Protein 3I5T (pdb70)

Radius of gyration: 26.76 Å; Cα contacts (8 Å, |Δi|>4): 2160; chains: 2; bounding box: 60×54×88 Å

Nearest PDB structures (foldseek):
  3i5t-assembly1_B  TM=1.002E+00  e=2.760E-87  Cereibacter sphaeroides 2.4.1
  4e3q-assembly1_A  TM=9.462E-01  e=3.404E-41  Vibrio fluvialis
  4e3r-assembly1_A  TM=9.444E-01  e=2.690E-40  Vibrio fluvialis
  4grx-assembly2_D  TM=9.407E-01  e=9.923E-40  Paracoccus denitrificans PD1222
  7qyf-assembly1_D  TM=9.312E-01  e=1.773E-38  Acidihalobacter

InterPro domains:
  IPR005814 Aminotransferase class-III [PF00202] (38-450)
  IPR005814 Aminotransferase class-III [PIRSF000521] (40-452)
  IPR005814 Aminotransferase class-III [cd00610] (37-450)
  IPR015421 Pyridoxal phosphate-dependent transferase, major domain [G3DSA:3.40.640.10] (71-348)
  IPR015422 Pyridoxal phosphate-dependent transferase, small domain [G3DSA:3.90.1150.10] (22-450)
  IPR015424 Pyridoxal phosphate-dependent transferase [SSF53383] (18-452)
  IPR049704 Aminotransferases class-III pyridoxal-phosphate attachment site [PS00600] (257-295)

Secondary structure (DSSP, 8-state):
-HHHHHHHHBPPTTEEGGGTTT----BEEEEEBTEEEETT--EEEETTHHHHT-TT-B--HHHHHHHHHHHHH-----TTT-B-HHHHHHHHHHHTTSSTT--EEEEESSHHHHHHHHHHHHHHHHHHTT-TT--EEEEETT----SSHHHHHT---GGG-TTS----TTEEEEPP--GGG-TTS-HHHHHHHHHHHHHHHHHHH-GGGEEEEEE-SSBTTTTSB-PPTTHHHHHHHHHHHTT-EEEEE-TTTTTTTTSSS-HHHHTT----SEEEE-GGGGTTSS--EEEEE-HHHHHTTSGGG-TT-EE----TTTT-HHHHHHHHHHHHHHHHTTHHHHHHHHHHHHHHHHHTTTTSTTEEEEEEETTEEEEEE-----HHHHHHHHHHHHHHHHTTEE-EEETTEEEE---TT--HHHHHHHHHHHHHHHHHHHHHTT--/-HHHHHHHHBPPTTEEGGGTTT---PBEEEEEBTEEEETT--EEEETTHHHHT-TT-B--HHHHHHHHHHHHH-----TTT-B-HHHHHHHHHHHTTSSTT--EEEEESSHHHHHHHHHHHHHHHHHHTT-TT--EEEEETT----SSHHHHHT---GGG-TTS----TTEEEEPP--GGG-TTS-HHHHHHHHHHHHHHHHHHH-GGGEEEEEE-SSBTTTTSB-PPTTHHHHHHHHHHHTT-EEEEE-TTTTTTTTSSS-HHHHTT----SEEEE-GGGGTTSS--EEEEE-HHHHHTTSGGG-TT-EE----TTTT-HHHHHHHHHHHHHHHHTTHHHHHHHHHHHHHHHHHTTTTSTTEEEEEEETTEEEEEE----HHHHHHHHHHHHHHHHTTEE-EEETTEEEE---TT--HHHHHHHHHHHHHHHHHHHHHS--

Structure (mmCIF, N/CA/C/O backbone):
data_3I5T
#
_entry.id   3I5T
#
_cell.length_a   55.129
_cell.length_b   63.280
_cell.length_c   69.752
_cell.angle_alpha   103.79
_cell.angle_beta   100.76
_cell.angle_gamma   107.08
#
_symmetry.space_group_name_H-M   'P 1'
#
loop_
_entity.id
_entity.type
_entity.pdbx_description
1 polymer Aminotransferase
2 non-polymer "PYRIDOXAL-5'-PHOSPHATE"
3 water water
#
loop_
_atom_site.group_PDB
_atom_site.id
_atom_site.type_symbol
_atom_site.label_atom_id
_atom_site.label_alt_id
_atom_site.label_comp_id
_atom_site.label_asym_id
_atom_site.label_entity_id
_atom_site.label_seq_id
_atom_site.pdbx_PDB_ins_code
_atom_site.Cartn_x
_atom_site.Cartn_y
_atom_site.Cartn_z
_atom_site.occupancy
_atom_site.B_iso_or_equiv
_atom_site.auth_seq_id
_atom_site.auth_comp_id
_atom_site.auth_asym_id
_atom_site.auth_atom_id
_atom_site.pdbx_PDB_model_num
ATOM 1 N N . ALA A 1 13 ? -7.996 -22.603 18.171 1.00 57.68 10 ALA A N 1
ATOM 2 C CA . ALA A 1 13 ? -8.393 -22.786 16.739 1.00 58.96 10 ALA A CA 1
ATOM 3 C C . ALA A 1 13 ? -8.023 -21.585 15.855 1.00 57.70 10 ALA A C 1
ATOM 4 O O . ALA A 1 13 ? -7.547 -21.770 14.732 1.00 58.74 10 ALA A O 1
ATOM 6 N N . VAL A 1 14 ? -8.252 -20.369 16.360 1.00 54.72 11 VAL A N 1
ATOM 7 C CA . VAL A 1 14 ? -7.799 -19.133 15.697 1.00 53.02 11 VAL A CA 1
ATOM 8 C C . VAL A 1 14 ? -6.269 -19.062 15.742 1.00 50.92 11 VAL A C 1
ATOM 9 O O . VAL A 1 14 ? -5.620 -18.707 14.753 1.00 50.83 11 VAL A O 1
ATOM 13 N N . GLY A 1 15 ? -5.712 -19.433 16.894 1.00 48.63 12 GLY A N 1
ATOM 14 C CA . GLY A 1 15 ? -4.269 -19.522 17.093 1.00 46.54 12 GLY A CA 1
ATOM 15 C C . GLY A 1 15 ? -3.610 -20.544 16.184 1.00 43.41 12 GLY A C 1
ATOM 16 O O . GLY A 1 15 ? -2.513 -20.306 15.679 1.00 42.60 12 GLY A O 1
ATOM 17 N N . ALA A 1 16 ? -4.292 -21.667 15.965 1.00 38.54 13 ALA A N 1
ATOM 18 C CA . ALA A 1 16 ? -3.803 -22.722 15.078 1.00 40.49 13 ALA A CA 1
ATOM 19 C C . ALA A 1 16 ? -3.823 -22.301 13.603 1.00 39.58 13 ALA A C 1
ATOM 20 O O . ALA A 1 16 ? -2.967 -22.724 12.819 1.00 40.21 13 ALA A O 1
ATOM 22 N N . ALA A 1 17 ? -4.798 -21.470 13.241 1.00 36.08 14 ALA A N 1
ATOM 23 C CA . ALA A 1 17 ? -4.903 -20.912 11.895 1.00 33.66 14 ALA A CA 1
ATOM 24 C C . ALA A 1 17 ? -3.825 -19.861 11.611 1.00 34.02 14 ALA A C 1
ATOM 25 O O . ALA A 1 17 ? -3.261 -19.836 10.514 1.00 33.01 14 ALA A O 1
ATOM 27 N N . MET A 1 18 ? -3.551 -18.998 12.593 1.00 32.11 15 MET A N 1
ATOM 28 C CA . MET A 1 18 ? -2.492 -17.986 12.489 1.00 33.65 15 MET A CA 1
ATOM 29 C C . MET A 1 18 ? -1.148 -18.662 12.294 1.00 35.74 15 MET A C 1
ATOM 30 O O . MET A 1 18 ? -0.361 -18.271 11.424 1.00 33.75 15 MET A O 1
ATOM 35 N N . ARG A 1 19 ? -0.924 -19.684 13.123 1.00 35.82 16 ARG A N 1
ATOM 36 C CA . ARG A 1 19 ? 0.300 -20.475 13.203 1.00 40.61 16 ARG A CA 1
ATOM 37 C C . ARG A 1 19 ? 0.648 -21.151 11.877 1.00 40.70 16 ARG A C 1
ATOM 38 O O . ARG A 1 19 ? 1.801 -21.113 11.431 1.00 39.10 16 ARG A O 1
ATOM 46 N N . ASP A 1 20 ? -0.360 -21.757 11.251 1.00 36.29 17 ASP A N 1
ATOM 47 C CA . ASP A 1 20 ? -0.155 -22.583 10.071 1.00 34.37 17 ASP A CA 1
ATOM 48 C C . ASP A 1 20 ? -0.297 -21.830 8.749 1.00 29.83 17 ASP A C 1
ATOM 49 O O . ASP A 1 20 ? 0.202 -22.293 7.724 1.00 31.29 17 ASP A O 1
ATOM 54 N N . HIS A 1 21 ? -0.987 -20.689 8.759 1.00 30.98 18 HIS A N 1
ATOM 55 C CA . HIS A 1 21 ? -1.361 -20.028 7.499 1.00 29.27 18 HIS A CA 1
ATOM 56 C C .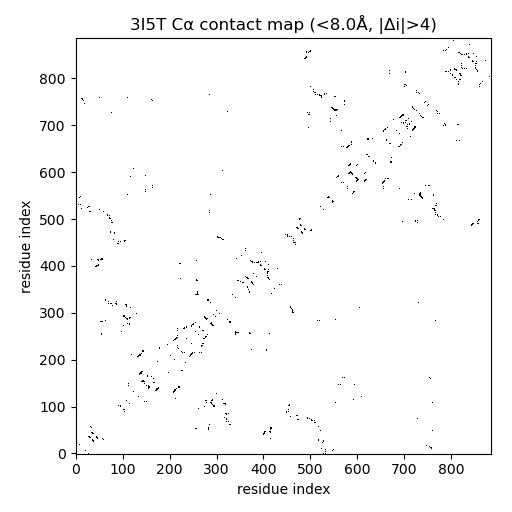 HIS A 1 21 ? -0.999 -18.547 7.351 1.00 28.90 18 HIS A C 1
ATOM 57 O O . HIS A 1 21 ? -1.193 -17.973 6.277 1.00 27.91 18 HIS A O 1
ATOM 64 N N . ILE A 1 22 ? -0.470 -17.932 8.406 1.00 28.96 19 ILE A N 1
ATOM 65 C CA . ILE A 1 22 ? -0.024 -16.539 8.316 1.00 32.30 19 ILE A CA 1
ATOM 66 C C . ILE A 1 22 ? 1.493 -16.378 8.441 1.00 30.76 19 ILE A C 1
ATOM 67 O O . ILE A 1 22 ? 2.119 -16.997 9.296 1.00 31.65 19 ILE A O 1
ATOM 72 N N . LEU A 1 23 ? 2.067 -15.580 7.538 1.00 27.47 20 LEU A N 1
ATOM 73 C CA . LEU A 1 23 ? 3.414 -15.051 7.708 1.00 30.11 20 LEU A CA 1
ATOM 74 C C . LEU A 1 23 ? 3.302 -13.678 8.364 1.00 29.31 20 LEU A C 1
ATOM 75 O O . LEU A 1 23 ? 2.691 -12.762 7.806 1.00 32.11 20 LEU A O 1
ATOM 80 N N . LEU A 1 24 ? 3.880 -13.550 9.554 1.00 29.23 21 LEU A N 1
ATOM 81 C CA . LEU A 1 24 ? 3.782 -12.322 10.341 1.00 30.77 21 LEU A CA 1
ATOM 82 C C . LEU A 1 24 ? 4.878 -11.328 9.965 1.00 30.12 21 LEU A C 1
ATOM 83 O O . LEU A 1 24 ? 5.952 -11.737 9.535 1.00 28.00 21 LEU A O 1
ATOM 88 N N . PRO A 1 25 ? 4.596 -10.017 10.092 1.00 29.85 22 PRO A N 1
ATOM 89 C CA . PRO A 1 25 ? 5.674 -9.032 10.046 1.00 29.61 22 PRO A CA 1
ATOM 90 C C . PRO A 1 25 ? 6.680 -9.286 11.166 1.00 28.06 22 PRO A C 1
ATOM 91 O O . PRO A 1 25 ? 6.269 -9.584 12.298 1.00 25.65 22 PRO A O 1
ATOM 95 N N . ALA A 1 26 ? 7.970 -9.182 10.830 1.00 26.62 23 ALA A N 1
ATOM 96 C CA . ALA A 1 26 ? 9.108 -9.483 11.732 1.00 27.48 23 ALA A CA 1
ATOM 97 C C . ALA A 1 26 ? 9.113 -10.905 12.335 1.00 32.35 23 ALA A C 1
ATOM 98 O O . ALA A 1 26 ? 9.505 -11.114 13.491 1.00 32.32 23 ALA A O 1
ATOM 100 N N . GLN A 1 27 ? 8.684 -11.878 11.534 1.00 34.28 24 GLN A N 1
ATOM 101 C CA . GLN A 1 27 ? 8.612 -13.267 11.965 1.00 29.70 24 GLN A CA 1
ATOM 102 C C . GLN A 1 27 ? 9.998 -13.864 12.175 1.00 31.04 24 GLN A C 1
ATOM 103 O O . GLN A 1 27 ? 10.821 -13.864 11.256 1.00 34.40 24 GLN A O 1
ATOM 109 N N . GLU A 1 28 ? 10.249 -14.355 13.388 1.00 28.49 25 GLU A N 1
ATOM 110 C CA . GLU A 1 28 ? 11.442 -15.147 13.676 1.00 33.51 25 GLU A CA 1
ATOM 111 C C . GLU A 1 28 ? 11.306 -16.439 12.898 1.00 29.33 25 GLU A C 1
ATOM 112 O O . GLU A 1 28 ? 10.460 -17.276 13.215 1.00 27.92 25 GLU A O 1
ATOM 118 N N . MET A 1 29 ? 12.130 -16.587 11.867 1.00 27.91 26 MET A N 1
ATOM 119 C CA . MET A 1 29 ? 11.964 -17.687 10.926 1.00 28.81 26 MET A CA 1
ATOM 120 C C . MET A 1 29 ? 12.232 -19.059 11.555 1.00 27.62 26 MET A C 1
ATOM 121 O O . MET A 1 29 ? 11.725 -20.062 11.072 1.00 25.95 26 MET A O 1
ATOM 126 N N . ALA A 1 30 ? 12.977 -19.086 12.663 1.00 31.61 27 ALA A N 1
ATOM 127 C CA . ALA A 1 30 ? 13.245 -20.322 13.414 1.00 32.82 27 ALA A CA 1
ATOM 128 C C . ALA A 1 30 ? 12.000 -20.866 14.111 1.00 34.70 27 ALA A C 1
ATOM 129 O O . ALA A 1 30 ? 11.909 -22.067 14.401 1.00 34.57 27 ALA A O 1
ATOM 131 N N . LYS A 1 31 ? 11.047 -19.973 14.368 1.00 34.05 28 LYS A N 1
ATOM 132 C CA . LYS A 1 31 ? 9.810 -20.325 15.051 1.00 38.08 28 LYS A CA 1
ATOM 133 C C . LYS A 1 31 ? 8.586 -20.195 14.143 1.00 36.08 28 LYS A C 1
ATOM 134 O O . LYS A 1 31 ? 7.461 -20.056 14.630 1.00 38.62 28 LYS A O 1
ATOM 140 N N . LEU A 1 32 ? 8.815 -20.240 12.828 1.00 31.61 29 LEU A N 1
ATOM 141 C CA . LEU A 1 32 ? 7.730 -20.284 11.852 1.00 32.57 29 LEU A CA 1
ATOM 142 C C . LEU A 1 32 ? 6.890 -21.541 12.052 1.00 33.26 29 LEU A C 1
ATOM 143 O O . LEU A 1 32 ? 7.411 -22.658 12.041 1.00 31.96 29 LEU A O 1
ATOM 148 N N . GLY A 1 33 ? 5.595 -21.342 12.268 1.00 33.04 30 GLY A N 1
ATOM 149 C CA . GLY A 1 33 ? 4.675 -22.450 12.502 1.00 37.32 30 GLY A CA 1
ATOM 150 C C . GLY A 1 33 ? 4.643 -22.918 13.946 1.00 38.31 30 GLY A C 1
ATOM 151 O O . GLY A 1 33 ? 4.090 -23.975 14.245 1.00 41.05 30 GLY A O 1
ATOM 152 N N . LYS A 1 34 ? 5.242 -22.132 14.837 1.00 39.99 31 LYS A N 1
ATOM 153 C CA . LYS A 1 34 ? 5.261 -22.427 16.269 1.00 43.37 31 LYS A CA 1
ATOM 154 C C . LYS A 1 34 ? 4.879 -21.181 17.063 1.00 45.18 31 LYS A C 1
ATOM 155 O O . LYS A 1 34 ? 4.638 -21.254 18.268 1.00 45.46 31 LYS A O 1
ATOM 161 N N . SER A 1 35 ? 4.819 -20.047 16.369 1.00 48.11 32 SER A N 1
ATOM 162 C CA . SER A 1 35 ? 4.576 -18.748 16.988 1.00 50.56 32 SER A CA 1
ATOM 163 C C . SER A 1 35 ? 3.198 -18.613 17.617 1.00 48.47 32 SER A C 1
ATOM 164 O O . SER A 1 35 ? 2.196 -19.083 17.083 1.00 48.90 32 SER A O 1
ATOM 167 N N . ALA A 1 36 ? 3.178 -17.985 18.783 1.00 48.93 33 ALA A N 1
ATOM 168 C CA . ALA A 1 36 ? 1.949 -17.694 19.478 1.00 48.81 33 ALA A CA 1
ATOM 169 C C . ALA A 1 36 ? 1.819 -16.185 19.559 1.00 47.77 33 ALA A C 1
ATOM 170 O O . ALA A 1 36 ? 2.793 -15.475 19.812 1.00 49.68 33 ALA A O 1
ATOM 172 N N . GLN A 1 37 ? 0.618 -15.698 19.295 1.00 44.77 34 GLN A N 1
ATOM 173 C CA . GLN A 1 37 ? 0.290 -14.304 19.530 1.00 43.55 34 GLN A CA 1
ATOM 174 C C . GLN A 1 37 ? -1.001 -14.284 20.325 1.00 40.11 34 GLN A C 1
ATOM 175 O O . GLN A 1 37 ? -1.854 -15.148 20.118 1.00 41.67 34 GLN A O 1
ATOM 181 N N . PRO A 1 38 ? -1.135 -13.332 21.268 1.00 40.70 35 PRO A N 1
ATOM 182 C CA . PRO A 1 38 ? -2.415 -13.130 21.954 1.00 40.83 35 PRO A CA 1
ATOM 183 C C . PRO A 1 38 ? -3.533 -12.858 20.950 1.00 36.89 35 PRO A C 1
ATOM 184 O O . PRO A 1 38 ? -3.320 -12.123 19.986 1.00 37.49 35 PRO A O 1
ATOM 188 N N . VAL A 1 39 ? -4.693 -13.476 21.151 1.00 31.30 36 VAL A N 1
ATOM 189 C CA . VAL A 1 39 ? -5.837 -13.239 20.263 1.00 34.46 36 VAL A CA 1
ATOM 190 C C . VAL A 1 39 ? -6.754 -12.163 20.840 1.00 34.09 36 VAL A C 1
ATOM 191 O O . VAL A 1 39 ? -7.359 -12.347 21.896 1.00 32.07 36 VAL A O 1
ATOM 195 N N . LEU A 1 40 ? -6.832 -11.034 20.143 1.00 32.27 37 LEU A N 1
ATOM 196 C CA . LEU A 1 40 ? -7.771 -9.983 20.502 1.00 33.23 37 LEU A CA 1
ATOM 197 C C . LEU A 1 40 ? -9.126 -10.254 19.863 1.00 33.15 37 LEU A C 1
ATOM 198 O O . LEU A 1 40 ? -9.205 -10.695 18.715 1.00 34.99 37 LEU A O 1
ATOM 203 N N . THR A 1 41 ? -10.187 -10.002 20.623 1.00 32.69 38 THR A N 1
ATOM 204 C CA . THR A 1 41 ? -11.545 -10.312 20.185 1.00 34.94 38 THR A CA 1
ATOM 205 C C . THR A 1 41 ? -12.399 -9.063 20.004 1.00 35.59 38 THR A C 1
ATOM 206 O O . THR A 1 41 ? -13.021 -8.882 18.955 1.00 38.76 38 THR A O 1
ATOM 210 N N . HIS A 1 42 ? -12.433 -8.208 21.024 1.00 34.29 39 HIS A N 1
ATOM 211 C CA . HIS A 1 42 ? -13.224 -6.983 20.967 1.00 30.95 39 HIS A CA 1
ATOM 212 C C . HIS A 1 42 ? -12.607 -5.825 21.744 1.00 31.47 39 HIS A C 1
ATOM 213 O O . HIS A 1 42 ? -11.637 -6.003 22.485 1.00 32.19 39 HIS A O 1
ATOM 220 N N . ALA A 1 43 ? -13.188 -4.642 21.566 1.00 29.12 40 ALA A N 1
ATOM 221 C CA . ALA A 1 43 ? -12.591 -3.397 22.030 1.00 29.29 40 ALA A CA 1
ATOM 222 C C . ALA A 1 43 ? -13.632 -2.303 22.249 1.00 29.59 40 ALA A C 1
ATOM 223 O O . ALA A 1 43 ? -14.643 -2.258 21.549 1.00 27.67 40 ALA A O 1
ATOM 225 N N . GLU A 1 44 ? -13.375 -1.432 23.224 1.00 29.49 41 GLU A N 1
ATOM 226 C CA . GLU A 1 44 ? -14.184 -0.221 23.460 1.00 31.88 41 GLU A CA 1
ATOM 227 C C . GLU A 1 44 ? -13.381 0.809 24.252 1.00 28.09 41 GLU A C 1
ATOM 228 O O . GLU A 1 44 ? -12.682 0.458 25.203 1.00 28.30 41 GLU A O 1
ATOM 234 N N . GLY A 1 45 ? -13.485 2.075 23.852 1.00 25.40 42 GLY A N 1
ATOM 235 C CA . GLY A 1 45 ? -12.718 3.155 24.466 1.00 29.33 42 GLY A CA 1
ATOM 236 C C . GLY A 1 45 ? -11.226 2.976 24.252 1.00 31.23 42 GLY A C 1
ATOM 237 O O . GLY A 1 45 ? -10.767 2.833 23.116 1.00 31.70 42 GLY A O 1
ATOM 238 N N . ILE A 1 46 ? -10.472 2.954 25.352 1.00 28.33 43 ILE A N 1
ATOM 239 C CA . ILE A 1 46 ? -9.021 2.735 25.306 1.00 26.72 43 ILE A CA 1
ATOM 240 C C . ILE A 1 46 ? -8.674 1.258 25.533 1.00 27.30 43 ILE A C 1
ATOM 241 O O . ILE A 1 46 ? -7.496 0.887 25.596 1.00 26.28 43 ILE A O 1
ATOM 246 N N . TYR A 1 47 ? -9.711 0.425 25.647 1.00 27.67 44 TYR A N 1
ATOM 247 C CA . TYR A 1 47 ? -9.568 -0.978 26.052 1.00 27.05 44 TYR A CA 1
ATOM 248 C C . TYR A 1 47 ? -9.729 -1.978 24.911 1.00 26.70 44 TYR A C 1
ATOM 249 O O . TYR A 1 47 ? -10.515 -1.762 23.994 1.00 23.83 44 TYR A O 1
ATOM 258 N N . VAL A 1 48 ? -8.961 -3.062 24.983 1.00 22.26 45 VAL A N 1
ATOM 259 C CA . VAL A 1 48 ? -9.124 -4.226 24.106 1.00 24.03 45 VAL A CA 1
ATOM 260 C C . VAL A 1 48 ? -9.228 -5.480 24.986 1.00 25.99 45 VAL A C 1
ATOM 261 O O . VAL A 1 48 ? -8.904 -5.431 26.175 1.00 24.87 45 VAL A O 1
ATOM 265 N N . HIS A 1 49 ? -9.686 -6.589 24.408 1.00 27.98 46 HIS A N 1
ATOM 266 C CA . HIS A 1 49 ? -9.950 -7.809 25.177 1.00 28.47 46 HIS A CA 1
ATOM 267 C C . HIS A 1 49 ? -9.322 -9.032 24.539 1.00 30.28 46 HIS A C 1
ATOM 268 O O . HIS A 1 49 ? -9.344 -9.183 23.320 1.00 28.18 46 HIS A O 1
ATOM 275 N N . THR A 1 50 ? -8.784 -9.916 25.373 1.00 34.19 47 THR A N 1
ATOM 276 C CA . THR A 1 50 ? -8.216 -11.172 24.892 1.00 43.12 47 THR A CA 1
ATOM 277 C C . THR A 1 50 ? -9.309 -12.210 24.717 1.00 46.84 47 THR A C 1
ATOM 278 O O . THR A 1 50 ? -10.444 -11.994 25.146 1.00 48.49 47 THR A O 1
ATOM 282 N N . GLU A 1 51 ? -8.965 -13.345 24.108 1.00 51.95 48 GLU A N 1
ATOM 283 C CA . GLU A 1 51 ? -9.912 -14.458 23.980 1.00 60.47 48 GLU A CA 1
ATOM 284 C C . GLU A 1 51 ? -10.225 -15.146 25.324 1.00 61.10 48 GLU A C 1
ATOM 285 O O . GLU A 1 51 ? -11.152 -15.956 25.407 1.00 61.38 48 GLU A O 1
ATOM 291 N N . ASP A 1 52 ? -9.452 -14.801 26.361 1.00 63.85 49 ASP A N 1
ATOM 292 C CA . ASP A 1 52 ? -9.755 -15.147 27.758 1.00 65.07 49 ASP A CA 1
ATOM 293 C C . ASP A 1 52 ? -10.829 -14.227 28.341 1.00 63.01 49 ASP A C 1
ATOM 294 O O . ASP A 1 52 ? -11.428 -14.545 29.367 1.00 66.34 49 ASP A O 1
ATOM 299 N N . GLY A 1 53 ? -11.052 -13.083 27.697 1.00 61.10 50 GLY A N 1
ATOM 300 C CA . GLY A 1 53 ? -12.043 -12.106 28.151 1.00 58.02 50 GLY A CA 1
ATOM 301 C C . GLY A 1 53 ? -11.429 -10.940 28.905 1.00 56.58 50 GLY A C 1
ATOM 302 O O . GLY A 1 53 ? -12.065 -9.885 29.048 1.00 52.44 50 GLY A O 1
ATOM 303 N N . ARG A 1 54 ? -10.196 -11.147 29.384 1.00 52.53 51 ARG A N 1
ATOM 304 C CA . ARG A 1 54 ? -9.410 -10.140 30.104 1.00 50.10 51 ARG A CA 1
ATOM 305 C C . ARG A 1 54 ? -9.303 -8.795 29.383 1.00 45.62 51 ARG A C 1
ATOM 306 O O . ARG A 1 54 ? -8.973 -8.740 28.194 1.00 43.26 51 ARG A O 1
ATOM 314 N N . ARG A 1 55 ? -9.573 -7.722 30.124 1.00 40.12 52 ARG A N 1
ATOM 315 C CA . ARG A 1 55 ? -9.506 -6.365 29.595 1.00 37.75 52 ARG A CA 1
ATOM 316 C C . ARG A 1 55 ? -8.113 -5.770 29.764 1.00 39.26 52 ARG A C 1
ATOM 317 O O . ARG A 1 55 ? -7.517 -5.854 30.843 1.00 40.06 52 ARG A O 1
ATOM 325 N N . LEU A 1 56 ? -7.601 -5.170 28.689 1.00 36.11 53 LEU A N 1
ATOM 326 C CA . LEU A 1 56 ? -6.314 -4.482 28.716 1.00 32.11 53 LEU A CA 1
ATOM 327 C C . LEU A 1 56 ? -6.405 -3.077 28.145 1.00 30.26 53 LEU A C 1
ATOM 328 O O . LEU A 1 56 ? -7.188 -2.822 27.235 1.00 29.11 53 LEU A O 1
ATOM 333 N N . ILE A 1 57 ? -5.587 -2.176 28.685 1.00 28.83 54 ILE A N 1
ATOM 334 C CA . ILE A 1 57 ? -5.429 -0.831 28.135 1.00 25.29 54 ILE A CA 1
ATOM 335 C C . ILE A 1 57 ? -4.559 -0.905 26.880 1.00 26.11 54 ILE A C 1
ATOM 336 O O . ILE A 1 57 ? -3.432 -1.402 26.922 1.00 25.58 54 ILE A O 1
ATOM 341 N N . ASP A 1 58 ? -5.081 -0.401 25.768 1.00 26.51 55 ASP A N 1
ATOM 342 C CA . ASP A 1 58 ? -4.311 -0.319 24.533 1.00 26.46 55 ASP A CA 1
ATOM 343 C C . ASP A 1 58 ? -3.397 0.908 24.595 1.00 25.94 55 ASP A C 1
ATOM 344 O O . ASP A 1 58 ? -3.681 1.954 24.002 1.00 26.44 55 ASP A O 1
ATOM 349 N N . GLY A 1 59 ? -2.303 0.757 25.338 1.00 26.14 56 GLY A N 1
ATOM 350 C CA . GLY A 1 59 ? -1.286 1.795 25.490 1.00 26.97 56 GLY A CA 1
ATOM 351 C C . GLY A 1 59 ? -0.730 2.424 24.220 1.00 23.27 56 GLY A C 1
ATOM 352 O O . GLY A 1 59 ? -0.533 3.635 24.185 1.00 29.56 56 GLY A O 1
ATOM 353 N N . PRO A 1 60 ? -0.421 1.615 23.186 1.00 23.46 57 PRO A N 1
ATOM 354 C CA . PRO A 1 60 ? 0.003 2.224 21.917 1.00 22.17 57 PRO A CA 1
ATOM 355 C C . PRO A 1 60 ? -1.111 2.729 20.967 1.00 23.43 57 PRO A C 1
ATOM 356 O O . PRO A 1 60 ? -0.798 3.126 19.845 1.00 19.05 57 PRO A O 1
ATOM 360 N N . ALA A 1 61 ? -2.372 2.731 21.408 1.00 21.58 58 ALA A N 1
ATOM 361 C CA . ALA A 1 61 ? -3.535 2.964 20.525 1.00 23.51 58 ALA A CA 1
ATOM 362 C C . ALA A 1 61 ? -3.461 2.142 19.231 1.00 21.77 58 ALA A C 1
ATOM 363 O O . ALA A 1 61 ? -3.483 2.685 18.121 1.00 23.54 58 ALA A O 1
ATOM 365 N N . GLY A 1 62 ? -3.348 0.827 19.395 1.00 23.70 59 GLY A N 1
ATOM 366 C CA . GLY A 1 62 ? -3.188 -0.087 18.279 1.00 23.13 59 GLY A CA 1
ATOM 367 C C . GLY A 1 62 ? -1.762 -0.014 17.800 1.00 25.52 59 GLY A C 1
ATOM 368 O O . GLY A 1 62 ? -0.908 -0.791 18.231 1.00 23.05 59 GLY A O 1
ATOM 369 N N . MET A 1 63 ? -1.518 0.946 16.916 1.00 23.89 60 MET A N 1
ATOM 370 C CA . MET A 1 63 ? -0.188 1.262 16.440 1.00 24.55 60 MET A CA 1
ATOM 371 C C . MET A 1 63 ? -0.168 2.768 16.145 1.00 24.50 60 MET A C 1
ATOM 372 O O . MET A 1 63 ? -0.211 3.179 14.989 1.00 23.49 60 MET A O 1
ATOM 377 N N . TRP A 1 64 ? -0.092 3.574 17.208 1.00 24.98 61 TRP A N 1
ATOM 378 C CA . TRP A 1 64 ? -0.283 5.043 17.160 1.00 27.33 61 TRP A CA 1
ATOM 379 C C . TRP A 1 64 ? -1.344 5.520 16.175 1.00 24.11 61 TRP A C 1
ATOM 380 O O . TRP A 1 64 ? -1.109 6.456 15.422 1.00 28.17 61 TRP A O 1
ATOM 391 N N . CYS A 1 65 ? -2.506 4.867 16.177 1.00 22.82 62 CYS A N 1
ATOM 392 C CA . CYS A 1 65 ? -3.512 5.128 15.152 1.00 23.06 62 CYS A CA 1
ATOM 393 C C . CYS A 1 65 ? -4.912 5.411 15.675 1.00 18.17 62 CYS A C 1
ATOM 394 O O . CYS A 1 65 ? -5.600 6.261 15.125 1.00 19.50 62 CYS A O 1
ATOM 397 N N . ALA A 1 66 ? -5.318 4.720 16.735 1.00 17.94 63 ALA A N 1
ATOM 398 C CA . ALA A 1 66 ? -6.688 4.782 17.249 1.00 19.13 63 ALA A CA 1
ATOM 399 C C . ALA A 1 66 ? -6.974 6.071 18.028 1.00 21.48 63 ALA A C 1
ATOM 400 O O . ALA A 1 66 ? -7.243 6.017 19.231 1.00 24.04 63 ALA A O 1
ATOM 402 N N . GLN A 1 67 ? -6.933 7.218 17.346 1.00 21.31 64 GLN A N 1
ATOM 403 C CA . GLN A 1 67 ? -7.015 8.519 18.025 1.00 18.97 64 GLN A CA 1
ATOM 404 C C . GLN A 1 67 ? -8.263 8.697 18.889 1.00 20.60 64 GLN A C 1
ATOM 405 O O . GLN A 1 67 ? -8.173 9.167 20.023 1.00 21.36 64 GLN A O 1
ATOM 411 N N . VAL A 1 68 ? -9.413 8.289 18.364 1.00 19.63 65 VAL A N 1
ATOM 412 C CA . VAL A 1 68 ? -10.681 8.483 19.065 1.00 19.24 65 VAL A CA 1
ATOM 413 C C . VAL A 1 68 ? -11.087 7.255 19.886 1.00 19.61 65 VAL A C 1
ATOM 414 O O . VAL A 1 68 ? -12.183 7.212 20.453 1.00 19.06 65 VAL A O 1
ATOM 418 N N . GLY A 1 69 ? -10.196 6.269 19.948 1.00 19.31 66 GLY A N 1
ATOM 419 C CA . GLY A 1 69 ? -10.461 5.034 20.674 1.00 23.96 66 GLY A CA 1
ATOM 420 C C . GLY A 1 69 ? -11.339 4.093 19.872 1.00 25.07 66 GLY A C 1
ATOM 421 O O . GLY A 1 69 ? -11.578 4.307 18.683 1.00 26.69 66 GLY A O 1
ATOM 422 N N . TYR A 1 70 ? -11.827 3.049 20.530 1.00 27.07 67 TYR A N 1
ATOM 423 C CA . TYR A 1 70 ? -12.618 2.031 19.863 1.00 26.39 67 TYR A CA 1
ATOM 424 C C . TYR A 1 70 ? -14.108 2.182 20.150 1.00 25.98 67 TYR A C 1
ATOM 425 O O . TYR A 1 70 ? -14.499 2.658 21.217 1.00 25.23 67 TYR A O 1
ATOM 434 N N . GLY A 1 71 ? -14.929 1.786 19.182 1.00 24.85 68 GLY A N 1
ATOM 435 C CA . GLY A 1 71 ? -16.373 1.734 19.368 1.00 24.12 68 GLY A CA 1
ATOM 436 C C . GLY A 1 71 ? -17.111 2.982 18.932 1.00 26.09 68 GLY A C 1
ATOM 437 O O . GLY A 1 71 ? -18.233 3.210 19.379 1.00 33.17 68 GLY A O 1
ATOM 438 N N . ARG A 1 72 ? -16.505 3.790 18.065 1.00 25.83 69 ARG A N 1
ATOM 439 C CA . ARG A 1 72 ? -17.188 4.991 17.557 1.00 26.35 69 ARG A CA 1
ATOM 440 C C . ARG A 1 72 ? -18.040 4.670 16.320 1.00 27.85 69 ARG A C 1
ATOM 441 O O . ARG A 1 72 ? -17.515 4.454 15.220 1.00 25.12 69 ARG A O 1
ATOM 449 N N . ARG A 1 73 ? -19.360 4.641 16.533 1.00 24.60 70 ARG A N 1
ATOM 450 C CA . ARG A 1 73 ? -20.356 4.339 15.505 1.00 27.73 70 ARG A CA 1
ATOM 451 C C . ARG A 1 73 ? -20.316 5.319 14.341 1.00 28.93 70 ARG A C 1
ATOM 452 O O . ARG A 1 73 ? -20.616 4.946 13.211 1.00 29.80 70 ARG A O 1
ATOM 460 N N . GLU A 1 74 ? -19.938 6.563 14.631 1.00 25.61 71 GLU A N 1
ATOM 461 C CA . GLU A 1 74 ? -19.835 7.632 13.632 1.00 26.49 71 GLU A CA 1
ATOM 462 C C . GLU A 1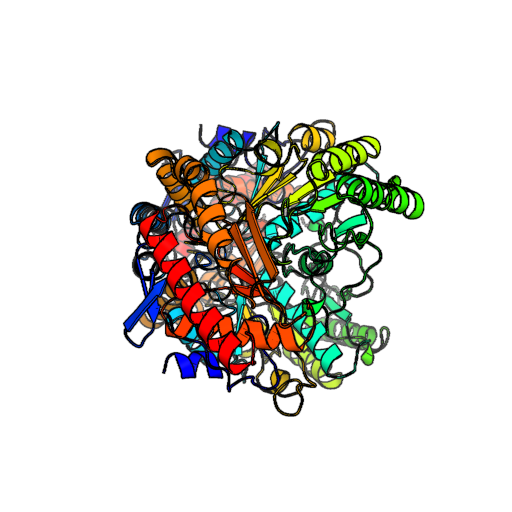 74 ? -18.908 7.278 12.459 1.00 25.82 71 GLU A C 1
ATOM 463 O O . GLU A 1 74 ? -19.238 7.545 11.310 1.00 23.12 71 GLU A O 1
ATOM 469 N N . ILE A 1 75 ? -17.757 6.681 12.756 1.00 22.07 72 ILE A N 1
ATOM 470 C CA . ILE A 1 75 ? -16.820 6.272 11.710 1.00 21.78 72 ILE A CA 1
ATOM 471 C C . ILE A 1 75 ? -17.343 5.031 10.996 1.00 22.30 72 ILE A C 1
ATOM 472 O O . ILE A 1 75 ? -17.310 4.952 9.769 1.00 22.44 72 ILE A O 1
ATOM 477 N N . VAL A 1 76 ? -17.825 4.072 11.779 1.00 25.55 73 VAL A N 1
ATOM 478 C CA . VAL A 1 76 ? -18.369 2.825 11.246 1.00 25.99 73 VAL A CA 1
ATOM 479 C C . VAL A 1 76 ? -19.592 3.084 10.346 1.00 24.17 73 VAL A C 1
ATOM 480 O O . VAL A 1 76 ? -19.638 2.598 9.215 1.00 24.30 73 VAL A O 1
ATOM 484 N N . ASP A 1 77 ? -20.547 3.879 10.826 1.00 22.09 74 ASP A N 1
ATOM 485 C CA . ASP A 1 77 ? -21.742 4.216 10.031 1.00 22.33 74 ASP A CA 1
ATOM 486 C C . ASP A 1 77 ? -21.405 4.875 8.695 1.00 24.84 74 ASP A C 1
ATOM 487 O O . ASP A 1 77 ? -22.022 4.561 7.676 1.00 22.17 74 ASP A O 1
ATOM 492 N N . ALA A 1 78 ? -20.433 5.786 8.704 1.00 16.91 75 ALA A N 1
ATOM 493 C CA . ALA A 1 78 ? -20.027 6.471 7.480 1.00 21.86 75 ALA A CA 1
ATOM 494 C C . ALA A 1 78 ? -19.279 5.550 6.518 1.00 24.95 75 ALA A C 1
ATOM 495 O O . ALA A 1 78 ? -19.378 5.713 5.292 1.00 23.41 75 ALA A O 1
ATOM 497 N N . MET A 1 79 ? -18.528 4.602 7.084 1.00 24.87 76 MET A N 1
ATOM 498 C CA . MET A 1 79 ? -17.865 3.539 6.322 1.00 27.29 76 MET A CA 1
ATOM 499 C C . MET A 1 79 ? -18.883 2.680 5.605 1.00 24.26 76 MET A C 1
ATOM 500 O O . MET A 1 79 ? -18.816 2.518 4.386 1.00 29.63 76 MET A O 1
ATOM 505 N N . ALA A 1 80 ? -19.809 2.127 6.390 1.00 23.52 77 ALA A N 1
ATOM 506 C CA . ALA A 1 80 ? -20.858 1.225 5.918 1.00 25.48 77 ALA A CA 1
ATOM 507 C C . ALA A 1 80 ? -21.791 1.855 4.884 1.00 27.61 77 ALA A C 1
ATOM 508 O O . ALA A 1 80 ? -22.146 1.207 3.892 1.00 29.71 77 ALA A O 1
ATOM 510 N N . HIS A 1 81 ? -22.174 3.110 5.114 1.00 25.37 78 HIS A N 1
ATOM 511 C CA . HIS A 1 81 ? -23.077 3.821 4.211 1.00 25.56 78 HIS A CA 1
ATOM 512 C C . HIS A 1 81 ? -22.452 4.043 2.834 1.00 25.14 78 HIS A C 1
ATOM 513 O O . HIS A 1 81 ? -23.104 3.834 1.813 1.00 27.47 78 HIS A O 1
ATOM 520 N N . GLN A 1 82 ? -21.184 4.442 2.814 1.00 21.21 79 GLN A N 1
ATOM 521 C CA . GLN A 1 82 ? -20.464 4.653 1.569 1.00 22.58 79 GLN A CA 1
ATOM 522 C C . GLN A 1 82 ? -20.168 3.337 0.863 1.00 20.69 79 GLN A C 1
ATOM 523 O O . GLN A 1 82 ? -20.275 3.256 -0.354 1.00 24.71 79 GLN A O 1
ATOM 529 N N . ALA A 1 83 ? -19.813 2.308 1.631 1.00 21.08 80 ALA A N 1
ATOM 530 C CA . ALA A 1 83 ? -19.619 0.970 1.085 1.00 19.72 80 ALA A CA 1
ATOM 531 C C . ALA A 1 83 ? -20.868 0.471 0.353 1.00 20.01 80 ALA A C 1
ATOM 532 O O . ALA A 1 83 ? -20.759 -0.146 -0.705 1.00 19.47 80 ALA A O 1
ATOM 534 N N . MET A 1 84 ? -22.049 0.762 0.897 1.00 21.45 81 MET A N 1
ATOM 535 C CA . MET A 1 84 ? -23.308 0.367 0.247 1.00 25.52 81 MET A CA 1
ATOM 536 C C . MET A 1 84 ? -23.650 1.220 -0.973 1.00 24.46 81 MET A C 1
ATOM 537 O O . MET A 1 84 ? -24.023 0.678 -2.020 1.00 26.50 81 MET A O 1
ATOM 542 N N . VAL A 1 85 ? -23.505 2.539 -0.832 1.00 23.37 82 VAL A N 1
ATOM 543 C CA . VAL A 1 85 ? -23.877 3.508 -1.875 1.00 23.00 82 VAL A CA 1
ATOM 544 C C . VAL A 1 85 ? -22.962 3.451 -3.116 1.00 23.88 82 VAL A C 1
ATOM 545 O O . VAL A 1 85 ? -23.452 3.346 -4.244 1.00 25.21 82 VAL A O 1
ATOM 549 N N . LEU A 1 86 ? -21.648 3.491 -2.897 1.00 16.82 83 LEU A N 1
ATOM 550 C CA . LEU A 1 86 ? -20.656 3.512 -3.972 1.00 16.81 83 LEU A CA 1
ATOM 551 C C . LEU A 1 86 ? -19.283 3.193 -3.366 1.00 21.32 83 LEU A C 1
ATOM 552 O O . LEU A 1 86 ? -18.562 4.096 -2.922 1.00 17.39 83 LEU A O 1
ATOM 557 N N . PRO A 1 87 ? -18.933 1.894 -3.301 1.00 23.77 84 PRO A N 1
ATOM 558 C CA . PRO A 1 87 ? -17.697 1.483 -2.633 1.00 25.14 84 PRO A CA 1
ATOM 559 C C . PRO A 1 87 ? -16.415 1.747 -3.432 1.00 29.73 84 PRO A C 1
ATOM 560 O O . PRO A 1 87 ? -15.351 1.931 -2.833 1.00 26.92 84 PRO A O 1
ATOM 564 N N . TYR A 1 88 ? -16.519 1.766 -4.761 1.00 30.54 85 TYR A N 1
ATOM 565 C CA . TYR A 1 88 ? -15.354 1.927 -5.624 1.00 27.29 85 TYR A CA 1
ATOM 566 C C . TYR A 1 88 ? -15.637 2.804 -6.848 1.00 29.05 85 TYR A C 1
ATOM 567 O O . TYR A 1 88 ? -16.693 2.694 -7.485 1.00 26.45 85 TYR A O 1
ATOM 576 N N . ALA A 1 89 ? -14.673 3.669 -7.163 1.00 22.40 86 ALA A N 1
ATOM 577 C CA . ALA A 1 89 ? -14.582 4.311 -8.468 1.00 26.60 86 ALA A CA 1
ATOM 578 C C . ALA A 1 89 ? -13.113 4.415 -8.854 1.00 25.23 86 ALA A C 1
ATOM 579 O O . ALA A 1 89 ? -12.264 4.669 -8.002 1.00 26.94 86 ALA A O 1
ATOM 581 N N . SER A 1 90 ? -12.815 4.184 -10.130 1.00 24.81 87 SER A N 1
ATOM 582 C CA . SER A 1 90 ? -11.444 4.279 -10.631 1.00 28.20 87 SER A CA 1
ATOM 583 C C . SER A 1 90 ? -10.942 5.719 -10.584 1.00 24.76 87 SER A C 1
ATOM 584 O O . SER A 1 90 ? -11.530 6.589 -11.226 1.00 29.26 87 SER A O 1
ATOM 587 N N . PRO A 1 91 ? -9.840 5.969 -9.837 1.00 26.66 88 PRO A N 1
ATOM 588 C CA . PRO A 1 91 ? -9.286 7.322 -9.649 1.00 25.76 88 PRO A CA 1
ATOM 589 C C . PRO A 1 91 ? -8.591 7.866 -10.894 1.00 27.53 88 PRO A C 1
ATOM 590 O O . PRO A 1 91 ? -8.243 9.051 -10.951 1.00 27.98 88 PRO A O 1
ATOM 594 N N . TRP A 1 92 ? -8.378 6.996 -11.875 1.00 28.62 89 TRP A N 1
ATOM 595 C CA . TRP A 1 92 ? -7.822 7.402 -13.152 1.00 31.92 89 TRP A CA 1
ATOM 596 C C . TRP A 1 92 ? -8.850 8.141 -13.998 1.00 34.49 89 TRP A C 1
ATOM 597 O O . TRP A 1 92 ? -8.493 9.048 -14.759 1.00 36.13 89 TRP A O 1
ATOM 608 N N . TYR A 1 93 ? -10.121 7.761 -13.854 1.00 35.32 90 TYR A N 1
ATOM 609 C CA . TYR A 1 93 ? -11.186 8.263 -14.732 1.00 35.54 90 TYR A CA 1
ATOM 610 C C . TYR A 1 93 ? -12.357 8.937 -14.011 1.00 34.80 90 TYR A C 1
ATOM 611 O O . TYR A 1 93 ? -12.963 9.865 -14.549 1.00 34.59 90 TYR A O 1
ATOM 620 N N . MET A 1 94 ? -12.668 8.469 -12.803 1.00 36.23 91 MET A N 1
ATOM 621 C CA . MET A 1 94 ? -13.910 8.842 -12.111 1.00 32.89 91 MET A CA 1
ATOM 622 C C . MET A 1 94 ? -13.672 9.545 -10.770 1.00 32.57 91 MET A C 1
ATOM 623 O O . MET A 1 94 ? -12.876 9.082 -9.949 1.00 32.34 91 MET A O 1
ATOM 628 N N . ALA A 1 95 ? -14.375 10.659 -10.562 1.00 28.14 92 ALA A N 1
ATOM 629 C CA . ALA A 1 95 ? -14.346 11.398 -9.296 1.00 28.73 92 ALA A CA 1
ATOM 630 C C . ALA A 1 95 ? -15.465 10.955 -8.348 1.00 27.64 92 ALA A C 1
ATOM 631 O O . ALA A 1 95 ? -16.534 10.534 -8.794 1.00 31.71 92 ALA A O 1
ATOM 633 N N . THR A 1 96 ? -15.207 11.031 -7.042 1.00 30.53 93 THR A N 1
ATOM 634 C CA . THR A 1 96 ? -16.255 10.872 -6.019 1.00 25.44 93 THR A CA 1
ATOM 635 C C . THR A 1 96 ? -16.221 12.007 -5.002 1.00 27.07 93 THR A C 1
ATOM 636 O O . THR A 1 96 ? -15.183 12.644 -4.792 1.00 22.43 93 THR A O 1
ATOM 640 N N . SER A 1 97 ? -17.372 12.246 -4.380 1.00 27.38 94 SER A N 1
ATOM 641 C CA . SER A 1 97 ? -17.509 13.244 -3.310 1.00 32.95 94 SER A CA 1
ATOM 642 C C . SER A 1 97 ? -16.620 13.036 -2.055 1.00 30.59 94 SER A C 1
ATOM 643 O O . SER A 1 97 ? -15.979 13.999 -1.631 1.00 31.06 94 SER A O 1
ATOM 646 N N . PRO A 1 98 ? -16.579 11.803 -1.464 1.00 27.65 95 PRO A N 1
ATOM 647 C CA . PRO A 1 98 ? -15.689 11.545 -0.317 1.00 26.81 95 PRO A CA 1
ATOM 648 C C . PRO A 1 98 ? -14.231 11.968 -0.517 1.00 20.16 95 PRO A C 1
ATOM 649 O O . PRO A 1 98 ? -13.676 12.651 0.335 1.00 20.52 95 PRO A O 1
ATOM 653 N N . ALA A 1 99 ? -13.644 11.598 -1.650 1.00 21.34 96 ALA A N 1
ATOM 654 C CA . ALA A 1 99 ? -12.260 11.951 -1.972 1.00 19.32 96 ALA A CA 1
ATOM 655 C C . ALA A 1 99 ? -12.066 13.468 -2.111 1.00 19.68 96 ALA A C 1
ATOM 656 O O . ALA A 1 99 ? -11.124 14.038 -1.542 1.00 22.04 96 ALA A O 1
ATOM 658 N N . ALA A 1 100 ? -12.977 14.097 -2.852 1.00 22.39 97 ALA A N 1
ATOM 659 C CA . ALA A 1 100 ? -12.981 15.543 -3.096 1.00 22.44 97 ALA A CA 1
ATOM 660 C C . ALA A 1 100 ? -13.104 16.350 -1.808 1.00 22.51 97 ALA A C 1
ATOM 661 O O . ALA A 1 100 ? -12.368 17.306 -1.595 1.00 20.69 97 ALA A O 1
ATOM 663 N N . ARG A 1 101 ? -14.044 15.953 -0.956 1.00 23.92 98 ARG A N 1
ATOM 664 C CA . ARG A 1 101 ? -14.306 16.670 0.285 1.00 22.61 98 ARG A CA 1
ATOM 665 C C . ARG A 1 101 ? -13.230 16.429 1.337 1.00 22.37 98 ARG A C 1
ATOM 666 O O . ARG A 1 101 ? -12.956 17.314 2.144 1.00 24.25 98 ARG A O 1
ATOM 674 N N . LEU A 1 102 ? -12.636 15.231 1.335 1.00 21.29 99 LEU A N 1
ATOM 675 C CA . LEU A 1 102 ? -11.542 14.913 2.258 1.00 18.58 99 LEU A CA 1
ATOM 676 C C . LEU A 1 102 ? -10.278 15.699 1.939 1.00 20.44 99 LEU A C 1
ATOM 677 O O . LEU A 1 102 ? -9.614 16.216 2.843 1.00 23.01 99 LEU A O 1
ATOM 682 N N . ALA A 1 103 ? -9.951 15.784 0.654 1.00 20.59 100 ALA A N 1
ATOM 683 C CA . ALA A 1 103 ? -8.812 16.566 0.206 1.00 24.76 100 ALA A CA 1
ATOM 684 C C . ALA A 1 103 ? -9.013 18.039 0.524 1.00 24.06 100 ALA A C 1
ATOM 685 O O . ALA A 1 103 ? -8.077 18.707 0.973 1.00 24.38 100 ALA A O 1
ATOM 687 N N . GLU A 1 104 ? -10.239 18.521 0.306 1.00 24.63 101 GLU A N 1
ATOM 688 C CA . GLU A 1 104 ? -10.630 19.899 0.624 1.00 25.00 101 GLU A CA 1
ATOM 689 C C . GLU A 1 104 ? -10.449 20.189 2.116 1.00 25.08 101 GLU A C 1
ATOM 690 O O . GLU A 1 104 ? -9.903 21.232 2.488 1.00 18.61 101 GLU A O 1
ATOM 696 N N . LYS A 1 105 ? -10.884 19.243 2.954 1.00 18.23 102 LYS A N 1
ATOM 697 C CA . LYS A 1 105 ? -10.785 19.346 4.409 1.00 22.06 102 LYS A CA 1
ATOM 698 C C . LYS A 1 105 ? -9.339 19.388 4.912 1.00 23.78 102 LYS A C 1
ATOM 699 O O . LYS A 1 105 ? -8.989 20.227 5.764 1.00 18.53 102 LYS A O 1
ATOM 705 N N . ILE A 1 106 ? -8.511 18.479 4.395 1.00 25.25 103 ILE A N 1
ATOM 706 C CA . ILE A 1 106 ? -7.110 18.360 4.828 1.00 23.65 103 ILE A CA 1
ATOM 707 C C . ILE A 1 106 ? -6.314 19.600 4.415 1.00 22.10 103 ILE A C 1
ATOM 708 O O . ILE A 1 106 ? -5.494 20.096 5.187 1.00 24.28 103 ILE A O 1
ATOM 713 N N . ALA A 1 107 ? -6.596 20.117 3.217 1.00 24.73 104 ALA A N 1
ATOM 714 C CA . ALA A 1 107 ? -6.022 21.383 2.736 1.00 22.37 104 ALA A CA 1
ATOM 715 C C . ALA A 1 107 ? -6.241 22.558 3.694 1.00 26.72 104 ALA A C 1
ATOM 716 O O . ALA A 1 107 ? -5.448 23.494 3.698 1.00 32.44 104 ALA A O 1
ATOM 718 N N . THR A 1 108 ? -7.297 22.500 4.511 1.00 27.25 105 THR A N 1
ATOM 719 C CA . THR A 1 108 ? -7.554 23.550 5.508 1.00 26.32 105 THR A CA 1
ATOM 720 C C . THR A 1 108 ? -6.707 23.370 6.772 1.00 27.97 105 THR A C 1
ATOM 721 O O . THR A 1 108 ? -6.574 24.298 7.572 1.00 30.34 105 THR A O 1
ATOM 725 N N . LEU A 1 109 ? -6.136 22.181 6.948 1.00 24.50 106 LEU A N 1
ATOM 726 C CA . LEU A 1 109 ? -5.431 21.847 8.186 1.00 29.06 106 LEU A CA 1
ATOM 727 C C . LEU A 1 109 ? -3.914 21.919 8.058 1.00 26.63 106 LEU A C 1
ATOM 728 O O . LEU A 1 109 ? -3.211 22.154 9.040 1.00 31.85 106 LEU A O 1
ATOM 733 N N . THR A 1 110 ? -3.420 21.707 6.845 1.00 23.62 107 THR A N 1
ATOM 734 C CA . THR A 1 110 ? -1.986 21.679 6.573 1.00 23.66 107 THR A CA 1
ATOM 735 C C . THR A 1 110 ? -1.359 23.082 6.701 1.00 25.55 107 THR A C 1
ATOM 736 O O . THR A 1 110 ? -2.062 24.091 6.561 1.00 25.07 107 THR A O 1
ATOM 740 N N . PRO A 1 111 ? -0.039 23.154 6.983 1.00 26.57 108 PRO A N 1
ATOM 741 C CA . PRO A 1 111 ? 0.632 24.460 6.963 1.00 22.07 108 PRO A CA 1
ATOM 742 C C . PRO A 1 111 ? 0.846 24.971 5.543 1.00 24.19 108 PRO A C 1
ATOM 743 O O . PRO A 1 111 ? 0.801 24.183 4.589 1.00 26.74 108 PRO A O 1
ATOM 747 N N . GLY A 1 112 ? 1.072 26.280 5.419 1.00 18.92 109 GLY A N 1
ATOM 748 C CA . GLY A 1 112 ? 1.428 26.923 4.147 1.00 21.11 109 GLY A CA 1
ATOM 749 C C . GLY A 1 112 ? 0.461 26.645 3.008 1.00 19.01 109 GLY A C 1
ATOM 750 O O . GLY A 1 112 ? -0.757 26.691 3.194 1.00 23.50 109 GLY A O 1
ATOM 751 N N . ASP A 1 113 ? 1.005 26.326 1.837 1.00 15.63 110 ASP A N 1
ATOM 752 C CA . ASP A 1 113 ? 0.196 26.127 0.633 1.00 19.45 110 ASP A CA 1
ATOM 753 C C . ASP A 1 113 ? 0.068 24.659 0.222 1.00 23.84 110 ASP A C 1
ATOM 754 O O . ASP A 1 113 ? -0.175 24.357 -0.958 1.00 22.86 110 ASP A O 1
ATOM 759 N N . LEU A 1 114 ? 0.231 23.752 1.188 1.00 21.66 111 LEU A N 1
ATOM 760 C CA . LEU A 1 114 ? 0.123 22.308 0.933 1.00 23.11 111 LEU A CA 1
ATOM 761 C C . LEU A 1 114 ? -1.342 21.909 0.743 1.00 25.32 111 LEU A C 1
ATOM 762 O O . LEU A 1 114 ? -1.916 21.159 1.545 1.00 24.83 111 LEU A O 1
ATOM 767 N N . ASN A 1 115 ? -1.855 22.290 -0.396 1.00 24.99 112 ASN A N 1
ATOM 768 C CA A ASN A 1 115 ? -3.351 22.321 -0.564 0.50 24.48 112 ASN A CA 1
ATOM 769 C CA B ASN A 1 115 ? -3.246 22.397 -0.712 0.50 25.61 112 ASN A CA 1
ATOM 770 C C . ASN A 1 115 ? -3.776 21.283 -1.570 1.00 24.83 112 ASN A C 1
ATOM 771 O O . ASN A 1 115 ? -4.926 21.245 -1.835 1.00 27.65 112 ASN A O 1
ATOM 780 N N . ARG A 1 116 ? -2.894 20.486 -2.101 1.00 24.69 113 ARG A N 1
ATOM 781 C CA . ARG A 1 116 ? -3.245 19.426 -3.043 1.00 22.70 113 ARG A CA 1
ATOM 782 C C . ARG A 1 116 ? -2.774 18.064 -2.547 1.00 21.50 113 ARG A C 1
ATOM 783 O O . ARG A 1 116 ? -1.604 17.890 -2.194 1.00 21.47 113 ARG A O 1
ATOM 791 N N . ILE A 1 117 ? -3.709 17.113 -2.537 1.00 24.58 114 ILE A N 1
ATOM 792 C CA . ILE A 1 117 ? -3.539 15.799 -1.913 1.00 18.72 114 ILE A CA 1
ATOM 793 C C . ILE A 1 117 ? -3.501 14.664 -2.939 1.00 22.74 114 ILE A C 1
ATOM 794 O O . ILE A 1 117 ? -4.301 14.633 -3.876 1.00 20.89 114 ILE A O 1
ATOM 799 N N . PHE A 1 118 ? -2.548 13.751 -2.750 1.00 20.80 115 PHE A N 1
ATOM 800 C CA . PHE A 1 118 ? -2.493 12.485 -3.455 1.00 20.38 115 PHE A CA 1
ATOM 801 C C . PHE A 1 118 ? -2.810 11.426 -2.398 1.00 20.93 115 PHE A C 1
ATOM 802 O O . PHE A 1 118 ? -2.212 11.437 -1.329 1.00 18.07 115 PHE A O 1
ATOM 810 N N . PHE A 1 119 ? -3.757 10.534 -2.675 1.00 20.12 116 PHE A N 1
ATOM 811 C CA . PHE A 1 119 ? -4.143 9.518 -1.692 1.00 21.05 116 PHE A CA 1
ATOM 812 C C . PHE A 1 119 ? -3.555 8.158 -2.011 1.00 20.58 116 PHE A C 1
ATOM 813 O O . PHE A 1 119 ? -3.376 7.805 -3.176 1.00 19.77 116 PHE A O 1
ATOM 821 N N . THR A 1 120 ? -3.268 7.400 -0.954 1.00 23.89 117 THR A N 1
ATOM 822 C CA . THR A 1 120 ? -2.737 6.048 -1.048 1.00 20.55 117 THR A CA 1
ATOM 823 C C . THR A 1 120 ? -3.432 5.173 0.008 1.00 22.52 117 THR A C 1
ATOM 824 O O . THR A 1 120 ? -4.400 5.594 0.632 1.00 20.15 117 THR A O 1
ATOM 828 N N . THR A 1 121 ? -2.924 3.966 0.226 1.00 22.33 118 THR A N 1
ATOM 829 C CA . THR A 1 121 ? -3.590 3.009 1.111 1.00 24.35 118 THR A CA 1
ATOM 830 C C . THR A 1 121 ? -2.921 2.902 2.475 1.00 24.80 118 THR A C 1
ATOM 831 O O . THR A 1 121 ? -3.345 2.117 3.329 1.00 29.48 118 THR A O 1
ATOM 835 N N . GLY A 1 122 ? -1.861 3.675 2.672 1.00 20.88 119 GLY A N 1
ATOM 836 C CA . GLY A 1 122 ? -1.101 3.624 3.912 1.00 20.53 119 GLY A CA 1
ATOM 837 C C . GLY A 1 122 ? 0.128 4.500 3.876 1.00 16.86 119 GLY A C 1
ATOM 838 O O . GLY A 1 122 ? 0.367 5.216 2.901 1.00 23.77 119 GLY A O 1
ATOM 839 N N . GLY A 1 123 ? 0.911 4.431 4.947 1.00 21.73 120 GLY A N 1
ATOM 840 C CA . GLY A 1 123 ? 2.062 5.308 5.139 1.00 18.48 120 GLY A CA 1
ATOM 841 C C . GLY A 1 123 ? 3.254 5.056 4.235 1.00 18.34 120 GLY A C 1
ATOM 842 O O . GLY A 1 123 ? 3.877 6.006 3.766 1.00 16.92 120 GLY A O 1
ATOM 843 N N . SER A 1 124 ? 3.581 3.786 4.007 1.00 16.19 121 SER A N 1
ATOM 844 C CA . SER A 1 124 ? 4.663 3.404 3.091 1.00 18.08 121 SER A CA 1
ATOM 845 C C . SER A 1 124 ? 4.428 3.870 1.672 1.00 20.21 121 SER A C 1
ATOM 846 O O . SER A 1 124 ? 5.338 4.406 1.046 1.00 20.04 121 SER A O 1
ATOM 849 N N . THR A 1 125 ? 3.207 3.658 1.173 1.00 23.10 122 THR A N 1
ATOM 850 C CA . THR A 1 125 ? 2.858 4.030 -0.192 1.00 18.85 122 THR A CA 1
ATOM 851 C C . THR A 1 125 ? 2.807 5.536 -0.352 1.00 20.43 122 THR A C 1
ATOM 852 O O . THR A 1 125 ? 3.143 6.047 -1.413 1.00 22.04 122 THR A O 1
ATOM 856 N N . ALA A 1 126 ? 2.412 6.243 0.706 1.00 19.19 123 ALA A N 1
ATOM 857 C CA . ALA A 1 126 ? 2.435 7.709 0.700 1.00 16.11 123 ALA A CA 1
ATOM 858 C C . ALA A 1 126 ? 3.871 8.243 0.632 1.00 18.53 123 ALA A C 1
ATOM 859 O O . ALA A 1 126 ? 4.163 9.104 -0.191 1.00 22.83 123 ALA A O 1
ATOM 861 N N . VAL A 1 127 ? 4.763 7.711 1.472 1.00 16.69 124 VAL A N 1
ATOM 862 C CA . VAL A 1 127 ? 6.177 8.101 1.446 1.00 19.32 124 VAL A CA 1
ATOM 863 C C . VAL A 1 127 ? 6.845 7.643 0.140 1.00 23.12 124 VAL A C 1
ATOM 864 O O . VAL A 1 127 ? 7.582 8.412 -0.476 1.00 20.10 124 VAL A O 1
ATOM 868 N N . ASP A 1 128 ? 6.531 6.426 -0.309 1.00 18.54 125 ASP A N 1
ATOM 869 C CA . ASP A 1 128 ? 7.005 5.938 -1.608 1.00 20.77 125 ASP A CA 1
ATOM 870 C C . ASP A 1 128 ? 6.613 6.914 -2.718 1.00 18.33 125 ASP A C 1
ATOM 871 O O . ASP A 1 128 ? 7.445 7.276 -3.551 1.00 14.76 125 ASP A O 1
ATOM 876 N N . SER A 1 129 ? 5.356 7.353 -2.705 1.00 18.64 126 SER A N 1
ATOM 877 C CA . SER A 1 129 ? 4.854 8.287 -3.709 1.00 20.09 126 SER A CA 1
ATOM 878 C C . SER A 1 129 ? 5.426 9.700 -3.569 1.00 19.21 126 SER A C 1
ATOM 879 O O . SER A 1 129 ? 5.533 10.415 -4.564 1.00 21.61 126 SER A O 1
ATOM 882 N N . ALA A 1 130 ? 5.774 10.097 -2.341 1.00 17.05 127 ALA A N 1
ATOM 883 C CA . ALA A 1 130 ? 6.445 11.380 -2.103 1.00 20.19 127 ALA A CA 1
ATOM 884 C C . ALA A 1 130 ? 7.820 11.349 -2.740 1.00 19.33 127 ALA A C 1
ATOM 885 O O . ALA A 1 130 ? 8.245 12.318 -3.362 1.00 18.00 127 ALA A O 1
ATOM 887 N N . LEU A 1 131 ? 8.495 10.212 -2.599 1.00 16.61 128 LEU A N 1
ATOM 888 C CA . LEU A 1 131 ? 9.835 10.031 -3.144 1.00 21.56 128 LEU A CA 1
ATOM 889 C C . LEU A 1 131 ? 9.847 9.898 -4.669 1.00 22.30 128 LEU A C 1
ATOM 890 O O . LEU A 1 131 ? 10.703 10.491 -5.340 1.00 22.28 128 LEU A O 1
ATOM 895 N N . ARG A 1 132 ? 8.887 9.144 -5.212 1.00 19.88 129 ARG A N 1
ATOM 896 C CA . ARG A 1 132 ? 8.686 9.072 -6.659 1.00 22.83 129 ARG A CA 1
ATOM 897 C C . ARG A 1 132 ? 8.298 10.435 -7.235 1.00 21.90 129 ARG A C 1
ATOM 898 O O . ARG A 1 132 ? 8.647 10.738 -8.370 1.00 24.56 129 ARG A O 1
ATOM 906 N N . PHE A 1 133 ? 7.573 11.244 -6.455 1.00 20.18 130 PHE A N 1
ATOM 907 C CA . PHE A 1 133 ? 7.296 12.630 -6.846 1.00 16.31 130 PHE A CA 1
ATOM 908 C C . PHE A 1 133 ? 8.580 13.447 -6.978 1.00 20.46 130 PHE A C 1
ATOM 909 O O . PHE A 1 133 ? 8.718 14.199 -7.941 1.00 18.13 130 PHE A O 1
ATOM 917 N N . SER A 1 134 ? 9.506 13.294 -6.023 1.00 23.50 131 SER A N 1
ATOM 918 C CA . SER A 1 134 ? 10.768 14.055 -6.025 1.00 24.76 131 SER A CA 1
ATOM 919 C C . SER A 1 134 ? 11.622 13.753 -7.257 1.00 24.82 131 SER A C 1
ATOM 920 O O . SER A 1 134 ? 12.241 14.662 -7.818 1.00 26.11 131 SER A O 1
ATOM 923 N N . GLU A 1 135 ? 11.643 12.479 -7.655 1.00 20.94 132 GLU A N 1
ATOM 924 C CA . GLU A 1 135 ? 12.184 12.017 -8.944 1.00 20.42 132 GLU A CA 1
ATOM 925 C C . GLU A 1 135 ? 11.569 12.740 -10.133 1.00 22.37 132 GLU A C 1
ATOM 926 O O . GLU A 1 135 ? 12.273 13.378 -10.912 1.00 24.32 132 GLU A O 1
ATOM 932 N N . PHE A 1 136 ? 10.249 12.580 -10.267 1.00 24.02 133 PHE A N 1
ATOM 933 C CA . PHE A 1 136 ? 9.433 13.158 -11.332 1.00 23.61 133 PHE A CA 1
ATOM 934 C C . PHE A 1 136 ? 9.692 14.653 -11.469 1.00 25.30 133 PHE A C 1
ATOM 935 O O . PHE A 1 136 ? 9.959 15.147 -12.564 1.00 26.77 133 PHE A O 1
ATOM 943 N N . TYR A 1 137 ? 9.620 15.336 -10.331 1.00 24.42 134 TYR A N 1
ATOM 944 C CA . TYR A 1 137 ? 9.820 16.773 -10.204 1.00 28.13 134 TYR A CA 1
ATOM 945 C C . TYR A 1 137 ? 11.124 17.211 -10.868 1.00 24.92 134 TYR A C 1
ATOM 946 O O . TYR A 1 137 ? 11.112 18.022 -11.790 1.00 24.69 134 TYR A O 1
ATOM 955 N N . ASN A 1 138 ? 12.235 16.629 -10.423 1.00 26.14 135 ASN A N 1
ATOM 956 C CA . ASN A 1 138 ? 13.557 16.958 -10.957 1.00 25.29 135 ASN A CA 1
ATOM 957 C C . ASN A 1 138 ? 13.775 16.545 -12.411 1.00 24.54 135 ASN A C 1
ATOM 958 O O . ASN A 1 138 ? 14.499 17.213 -13.139 1.00 27.73 135 ASN A O 1
ATOM 963 N N . ASN A 1 139 ? 13.131 15.458 -12.832 1.00 22.93 136 ASN A N 1
ATOM 964 C CA . ASN A 1 139 ? 13.156 15.050 -14.227 1.00 21.75 136 ASN A CA 1
ATOM 965 C C . ASN A 1 139 ? 12.457 16.057 -15.138 1.00 23.35 136 ASN A C 1
ATOM 966 O O . ASN A 1 139 ? 13.003 16.438 -16.182 1.00 23.70 136 ASN A O 1
ATOM 971 N N . VAL A 1 140 ? 11.275 16.513 -14.725 1.00 24.61 137 VAL A N 1
ATOM 972 C CA . VAL A 1 140 ? 10.521 17.527 -15.480 1.00 25.20 137 VAL A CA 1
ATOM 973 C C . VAL A 1 140 ? 11.294 18.852 -15.523 1.00 27.07 137 VAL A C 1
ATOM 974 O O . VAL A 1 140 ? 11.328 19.533 -16.559 1.00 29.34 137 VAL A O 1
ATOM 978 N N . LEU A 1 141 ? 11.951 19.181 -14.413 1.00 25.45 138 LEU A N 1
ATOM 979 C CA . LEU A 1 141 ? 12.779 20.383 -14.317 1.00 27.66 138 LEU A CA 1
ATOM 980 C C . LEU A 1 141 ? 14.106 20.337 -15.102 1.00 29.69 138 LEU A C 1
ATOM 981 O O . LEU A 1 141 ? 14.819 21.348 -15.195 1.00 27.18 138 LEU A O 1
ATOM 986 N N . GLY A 1 142 ? 14.424 19.177 -15.673 1.00 28.53 139 GLY A N 1
ATOM 987 C CA . GLY A 1 142 ? 15.668 18.994 -16.417 1.00 28.70 139 GLY A CA 1
ATOM 988 C C . GLY A 1 142 ? 16.875 18.889 -15.503 1.00 25.80 139 GLY A C 1
ATOM 989 O O . GLY A 1 142 ? 17.971 19.349 -15.837 1.00 25.67 139 GLY A O 1
ATOM 990 N N . ARG A 1 143 ? 16.670 18.277 -14.341 1.00 27.53 140 ARG A N 1
ATOM 991 C CA . ARG A 1 143 ? 17.742 18.031 -13.384 1.00 25.96 140 ARG A CA 1
ATOM 992 C C . ARG A 1 143 ? 17.848 16.532 -13.079 1.00 24.91 140 ARG A C 1
ATOM 993 O O . ARG A 1 143 ? 17.551 16.118 -11.958 1.00 23.13 140 ARG A O 1
ATOM 1001 N N . PRO A 1 144 ? 18.286 15.716 -14.067 1.00 25.65 141 PRO A N 1
ATOM 1002 C CA . PRO A 1 144 ? 18.257 14.257 -13.884 1.00 25.44 141 PRO A CA 1
ATOM 1003 C C . PRO A 1 144 ? 19.190 13.690 -12.809 1.00 25.14 141 PRO A C 1
ATOM 1004 O O . PRO A 1 144 ? 18.971 12.563 -12.362 1.00 24.94 141 PRO A O 1
ATOM 1008 N N . GLN A 1 145 ? 20.212 14.452 -12.412 1.00 25.80 142 GLN A N 1
ATOM 1009 C CA . GLN A 1 145 ? 21.144 14.021 -11.365 1.00 24.38 142 GLN A CA 1
ATOM 1010 C C . GLN A 1 145 ? 20.636 14.282 -9.947 1.00 23.88 142 GLN A C 1
ATOM 1011 O O . GLN A 1 145 ? 21.117 13.672 -8.984 1.00 24.94 142 GLN A O 1
ATOM 1017 N N . LYS A 1 146 ? 19.652 15.167 -9.833 1.00 20.87 143 LYS A N 1
ATOM 1018 C CA . LYS A 1 146 ? 19.147 15.617 -8.538 1.00 21.40 143 LYS A CA 1
ATOM 1019 C C . LYS A 1 146 ? 18.113 14.643 -8.001 1.00 21.43 143 LYS A C 1
ATOM 1020 O O . LYS A 1 146 ? 16.914 14.872 -8.121 1.00 20.41 143 LYS A O 1
ATOM 1026 N N . LYS A 1 147 ? 18.595 13.545 -7.420 1.00 20.42 144 LYS A N 1
ATOM 1027 C CA . LYS A 1 147 ? 17.751 12.389 -7.104 1.00 21.05 144 LYS A CA 1
ATOM 1028 C C . LYS A 1 147 ? 17.959 11.841 -5.704 1.00 24.62 144 LYS A C 1
ATOM 1029 O O . LYS A 1 147 ? 17.128 11.070 -5.212 1.00 23.09 144 LYS A O 1
ATOM 1035 N N . ARG A 1 148 ? 19.069 12.218 -5.070 1.00 24.00 145 ARG A N 1
ATOM 1036 C CA . ARG A 1 148 ? 19.440 11.625 -3.785 1.00 20.54 145 ARG A CA 1
ATOM 1037 C C . ARG A 1 148 ? 18.534 12.065 -2.649 1.00 21.13 145 ARG A C 1
ATOM 1038 O O . ARG A 1 148 ? 18.029 13.195 -2.644 1.00 18.71 145 ARG A O 1
ATOM 1046 N N . ILE A 1 149 ? 18.348 11.145 -1.704 1.00 14.13 146 ILE A N 1
ATOM 1047 C CA . ILE A 1 149 ? 17.497 11.310 -0.529 1.00 16.53 146 ILE A CA 1
ATOM 1048 C C . ILE A 1 149 ? 18.354 11.265 0.738 1.00 20.44 146 ILE A C 1
ATOM 1049 O O . ILE A 1 149 ? 19.175 10.364 0.909 1.00 22.83 146 ILE A O 1
ATOM 1054 N N . ILE A 1 150 ? 18.145 12.251 1.609 1.00 23.22 147 ILE A N 1
ATOM 1055 C CA . ILE A 1 150 ? 18.854 12.387 2.873 1.00 22.43 147 ILE A CA 1
ATOM 1056 C C . ILE A 1 150 ? 17.894 12.031 4.001 1.00 22.82 147 ILE A C 1
ATOM 1057 O O . ILE A 1 150 ? 16.814 12.608 4.110 1.00 19.62 147 ILE A O 1
ATOM 1062 N N . VAL A 1 151 ? 18.297 11.054 4.810 1.00 22.39 148 VAL A N 1
ATOM 1063 C CA . VAL A 1 151 ? 17.528 10.576 5.958 1.00 25.08 148 VAL A CA 1
ATOM 1064 C C . VAL A 1 151 ? 18.451 10.500 7.185 1.00 24.59 148 VAL A C 1
ATOM 1065 O O . VAL A 1 151 ? 19.600 10.907 7.112 1.00 25.49 148 VAL A O 1
ATOM 1069 N N . ARG A 1 152 ? 17.944 9.979 8.301 1.00 21.91 149 ARG A N 1
ATOM 1070 C CA . ARG A 1 152 ? 18.713 9.865 9.542 1.00 19.76 149 ARG A CA 1
ATOM 1071 C C . ARG A 1 152 ? 18.646 8.425 10.054 1.00 20.37 149 ARG A C 1
ATOM 1072 O O . ARG A 1 152 ? 17.631 7.756 9.869 1.00 24.03 149 ARG A O 1
ATOM 1080 N N . TYR A 1 153 ? 19.709 7.969 10.719 1.00 22.06 150 TYR A N 1
ATOM 1081 C CA . TYR A 1 153 ? 19.658 6.724 11.487 1.00 21.13 150 TYR A CA 1
ATOM 1082 C C . TYR A 1 153 ? 18.582 6.845 12.555 1.00 22.94 150 TYR A C 1
ATOM 1083 O O . TYR A 1 153 ? 18.271 7.961 12.997 1.00 22.25 150 TYR A O 1
ATOM 1092 N N . ASP A 1 154 ? 18.016 5.698 12.943 1.00 19.50 151 ASP A N 1
ATOM 1093 C CA . ASP A 1 154 ? 16.834 5.587 13.830 1.00 21.20 151 ASP A CA 1
ATOM 1094 C C . ASP A 1 154 ? 15.491 6.054 13.228 1.00 22.46 151 ASP A C 1
ATOM 1095 O O . ASP A 1 154 ? 14.451 5.900 13.863 1.00 25.56 151 ASP A O 1
ATOM 1100 N N . GLY A 1 155 ? 15.504 6.632 12.028 1.00 23.67 152 GLY A N 1
ATOM 1101 C CA . GLY A 1 155 ? 14.256 7.009 11.357 1.00 23.50 152 GLY A CA 1
ATOM 1102 C C . GLY A 1 155 ? 13.519 5.804 10.797 1.00 21.49 152 GLY A C 1
ATOM 1103 O O . GLY A 1 155 ? 14.127 4.752 10.574 1.00 23.45 152 GLY A O 1
ATOM 1104 N N . TYR A 1 156 ? 12.207 5.958 10.589 1.00 23.82 153 TYR A N 1
ATOM 1105 C CA . TYR A 1 156 ? 11.360 4.934 9.967 1.00 21.61 153 TYR A CA 1
ATOM 1106 C C . TYR A 1 156 ? 10.391 5.545 8.962 1.00 22.37 153 TYR A C 1
ATOM 1107 O O . TYR A 1 156 ? 9.562 6.386 9.321 1.00 17.98 153 TYR A O 1
ATOM 1116 N N . HIS A 1 157 ? 10.445 5.067 7.721 1.00 22.14 154 HIS A N 1
ATOM 1117 C CA . HIS A 1 157 ? 9.591 5.620 6.670 1.00 22.49 154 HIS A CA 1
ATOM 1118 C C . HIS A 1 157 ? 8.785 4.595 5.872 1.00 21.50 154 HIS A C 1
ATOM 1119 O O . HIS A 1 157 ? 8.007 4.960 4.990 1.00 18.84 154 HIS A O 1
ATOM 1126 N N . GLY A 1 158 ? 8.929 3.315 6.208 1.00 23.00 155 GLY A N 1
ATOM 1127 C CA . GLY A 1 158 ? 8.074 2.323 5.586 1.00 20.21 155 GLY A CA 1
ATOM 1128 C C . GLY A 1 158 ? 8.679 0.983 5.260 1.00 23.17 155 GLY A C 1
ATOM 1129 O O . GLY A 1 158 ? 9.819 0.689 5.633 1.00 22.25 155 GLY A O 1
ATOM 1130 N N . SER A 1 159 ? 7.902 0.185 4.533 1.00 20.23 156 SER A N 1
ATOM 1131 C CA . SER A 1 159 ? 8.246 -1.203 4.271 1.00 21.55 156 SER A CA 1
ATOM 1132 C C . SER A 1 159 ? 8.168 -1.611 2.793 1.00 18.91 156 SER A C 1
ATOM 1133 O O . SER A 1 159 ? 8.266 -2.798 2.466 1.00 22.89 156 SER A O 1
ATOM 1136 N N . THR A 1 160 ? 8.007 -0.634 1.902 1.00 19.67 157 THR A N 1
ATOM 1137 C CA . THR A 1 160 ? 8.264 -0.880 0.480 1.00 18.85 157 THR A CA 1
ATOM 1138 C C . THR A 1 160 ? 9.783 -0.899 0.329 1.00 19.57 157 THR A C 1
ATOM 1139 O O . THR A 1 160 ? 10.491 -0.409 1.211 1.00 19.52 157 THR A O 1
ATOM 1143 N N . ALA A 1 161 ? 10.287 -1.490 -0.753 1.00 21.40 158 ALA A N 1
ATOM 1144 C CA . ALA A 1 161 ? 11.732 -1.560 -0.986 1.00 15.91 158 ALA A CA 1
ATOM 1145 C C . ALA A 1 161 ? 12.421 -0.200 -0.809 1.00 19.82 158 ALA A C 1
ATOM 1146 O O . ALA A 1 161 ? 13.366 -0.086 -0.032 1.00 18.71 158 ALA A O 1
ATOM 1148 N N . LEU A 1 162 ? 11.915 0.825 -1.493 1.00 20.66 159 LEU A N 1
ATOM 1149 C CA . LEU A 1 162 ? 12.484 2.181 -1.427 1.00 21.34 159 LEU A CA 1
ATOM 1150 C C . LEU A 1 162 ? 12.330 2.832 -0.045 1.00 21.92 159 LEU A C 1
ATOM 1151 O O . LEU A 1 162 ? 13.260 3.479 0.445 1.00 19.30 159 LEU A O 1
ATOM 1156 N N . THR A 1 163 ? 11.159 2.687 0.572 1.00 18.64 160 THR A N 1
ATOM 1157 C CA . THR A 1 163 ? 10.934 3.307 1.886 1.00 19.47 160 THR A CA 1
ATOM 1158 C C . THR A 1 163 ? 11.656 2.591 3.018 1.00 18.45 160 THR A C 1
ATOM 1159 O O . THR A 1 163 ? 12.082 3.230 3.981 1.00 17.15 160 THR A O 1
ATOM 1163 N N . ALA A 1 164 ? 11.803 1.268 2.900 1.00 20.07 161 ALA A N 1
ATOM 1164 C CA . ALA A 1 164 ? 12.669 0.515 3.813 1.00 18.92 161 ALA A CA 1
ATOM 1165 C C . ALA A 1 164 ? 14.148 0.859 3.625 1.00 21.99 161 ALA A C 1
ATOM 1166 O O . ALA A 1 164 ? 14.921 0.828 4.580 1.00 26.11 161 ALA A O 1
ATOM 1168 N N . ALA A 1 165 ? 14.533 1.194 2.395 1.00 23.05 162 ALA A N 1
ATOM 1169 C CA . ALA A 1 165 ? 15.878 1.686 2.122 1.00 22.84 162 ALA A CA 1
ATOM 1170 C C . ALA A 1 165 ? 16.107 3.074 2.750 1.00 24.95 162 ALA A C 1
ATOM 1171 O O . ALA A 1 165 ? 17.240 3.437 3.076 1.00 22.95 162 ALA A O 1
ATOM 1173 N N . CYS A 1 166 ? 15.024 3.828 2.940 1.00 24.54 163 CYS A N 1
ATOM 1174 C CA . CYS A 1 166 ? 15.076 5.127 3.621 1.00 24.73 163 CYS A CA 1
ATOM 1175 C C . CYS A 1 166 ? 14.948 5.021 5.144 1.00 22.21 163 CYS A C 1
ATOM 1176 O O . CYS A 1 166 ? 14.963 6.033 5.851 1.00 20.49 163 CYS A O 1
ATOM 1179 N N . THR A 1 167 ? 14.824 3.793 5.640 1.00 23.85 164 THR A N 1
ATOM 1180 C CA . THR A 1 167 ? 14.615 3.547 7.058 1.00 21.72 164 THR A CA 1
ATOM 1181 C C . THR A 1 167 ? 15.941 3.364 7.816 1.00 25.57 164 THR A C 1
ATOM 1182 O O . THR A 1 167 ? 16.755 2.498 7.467 1.00 24.53 164 THR A O 1
ATOM 1186 N N . GLY A 1 168 ? 16.143 4.202 8.840 1.00 21.29 165 GLY A N 1
ATOM 1187 C CA . GLY A 1 168 ? 17.369 4.195 9.659 1.00 26.79 165 GLY A CA 1
ATOM 1188 C C . GLY A 1 168 ? 17.386 3.235 10.836 1.00 26.68 165 GLY A C 1
ATOM 1189 O O . GLY A 1 168 ? 18.347 3.204 11.617 1.00 29.36 165 GLY A O 1
ATOM 1190 N N . ARG A 1 169 ? 16.315 2.463 10.980 1.00 28.10 166 ARG A N 1
ATOM 1191 C CA A ARG A 1 169 ?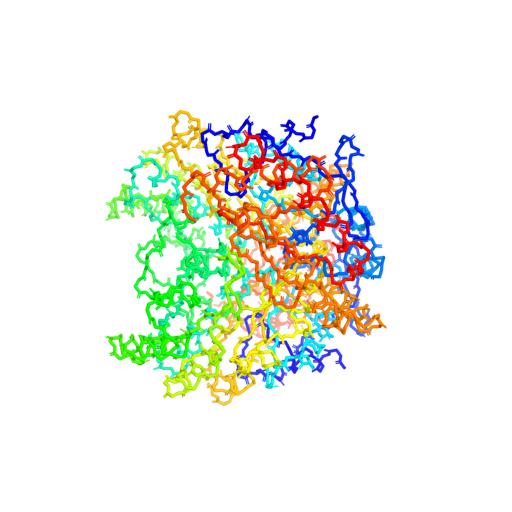 16.260 1.447 12.018 0.50 30.12 166 ARG A CA 1
ATOM 1192 C CA B ARG A 1 169 ? 16.230 1.437 12.008 0.50 30.34 166 ARG A CA 1
ATOM 1193 C C . ARG A 1 169 ? 16.997 0.207 11.534 1.00 30.76 166 ARG A C 1
ATOM 1194 O O . ARG A 1 169 ? 16.422 -0.661 10.865 1.00 31.79 166 ARG A O 1
ATOM 1209 N N . THR A 1 170 ? 18.285 0.139 11.876 1.00 29.03 167 THR A N 1
ATOM 1210 C CA . THR A 1 170 ? 19.187 -0.899 11.352 1.00 27.47 167 THR A CA 1
ATOM 1211 C C . THR A 1 170 ? 18.890 -2.344 11.792 1.00 28.47 167 THR A C 1
ATOM 1212 O O . THR A 1 170 ? 19.387 -3.288 11.177 1.00 27.64 167 THR A O 1
ATOM 1216 N N . GLY A 1 171 ? 18.069 -2.518 12.827 1.00 28.41 168 GLY A N 1
ATOM 1217 C CA . GLY A 1 171 ? 17.581 -3.850 13.201 1.00 25.19 168 GLY A CA 1
ATOM 1218 C C . GLY A 1 171 ? 16.702 -4.505 12.140 1.00 29.33 168 GLY A C 1
ATOM 1219 O O . GLY A 1 171 ? 16.570 -5.734 12.109 1.00 30.98 168 GLY A O 1
ATOM 1220 N N . ASN A 1 172 ? 16.103 -3.686 11.272 1.00 25.30 169 ASN A N 1
ATOM 1221 C CA . ASN A 1 172 ? 15.281 -4.177 10.162 1.00 28.62 169 ASN A CA 1
ATOM 1222 C C . ASN A 1 172 ? 16.094 -4.594 8.934 1.00 29.68 169 ASN A C 1
ATOM 1223 O O . ASN A 1 172 ? 15.578 -5.268 8.037 1.00 30.59 169 ASN A O 1
ATOM 1228 N N . TRP A 1 173 ? 17.360 -4.185 8.900 1.00 25.52 170 TRP A N 1
ATOM 1229 C CA . TRP A 1 173 ? 18.217 -4.359 7.728 1.00 23.65 170 TRP A CA 1
ATOM 1230 C C . TRP A 1 173 ? 18.709 -5.785 7.407 1.00 26.53 170 TRP A C 1
ATOM 1231 O O . TRP A 1 173 ? 18.760 -6.128 6.225 1.00 28.40 170 TRP A O 1
ATOM 1242 N N . PRO A 1 174 ? 19.105 -6.601 8.426 1.00 25.12 171 PRO A N 1
ATOM 1243 C CA . PRO A 1 174 ? 19.702 -7.910 8.087 1.00 23.35 171 PRO A CA 1
ATOM 1244 C C . PRO A 1 174 ? 18.894 -8.718 7.088 1.00 18.41 171 PRO A C 1
ATOM 1245 O O . PRO A 1 174 ? 17.667 -8.779 7.205 1.00 17.90 171 PRO A O 1
ATOM 1249 N N . ASN A 1 175 ? 19.599 -9.280 6.099 1.00 21.55 172 ASN A N 1
ATOM 1250 C CA . ASN A 1 175 ? 19.038 -10.074 4.976 1.00 23.57 172 ASN A CA 1
ATOM 1251 C C . ASN A 1 175 ? 18.244 -9.276 3.935 1.00 25.90 172 ASN A C 1
ATOM 1252 O O . ASN A 1 175 ? 17.573 -9.845 3.068 1.00 24.01 172 ASN A O 1
ATOM 1257 N N . PHE A 1 176 ? 18.343 -7.956 4.009 1.00 25.74 173 PHE A N 1
ATOM 1258 C CA . PHE A 1 176 ? 17.789 -7.092 2.973 1.00 24.23 173 PHE A CA 1
ATOM 1259 C C . PHE A 1 176 ? 18.917 -6.243 2.405 1.00 24.70 173 PHE A C 1
ATOM 1260 O O . PHE A 1 176 ? 19.873 -5.931 3.116 1.00 23.68 173 PHE A O 1
ATOM 1268 N N . ASP A 1 177 ? 18.817 -5.893 1.126 1.00 23.37 174 ASP A N 1
ATOM 1269 C CA . ASP A 1 177 ? 19.855 -5.112 0.466 1.00 25.18 174 ASP A CA 1
ATOM 1270 C C . ASP A 1 177 ? 19.483 -3.648 0.562 1.00 24.20 174 ASP A C 1
ATOM 1271 O O . ASP A 1 177 ? 18.913 -3.082 -0.368 1.00 23.10 174 ASP A O 1
ATOM 1276 N N . ILE A 1 178 ? 19.823 -3.043 1.695 1.00 26.40 175 ILE A N 1
ATOM 1277 C CA . ILE A 1 178 ? 19.358 -1.697 2.033 1.00 22.13 175 ILE A CA 1
ATOM 1278 C C . ILE A 1 178 ? 20.219 -0.592 1.439 1.00 28.38 175 ILE A C 1
ATOM 1279 O O . ILE A 1 178 ? 19.690 0.336 0.808 1.00 18.93 175 ILE A O 1
ATOM 1284 N N . ALA A 1 179 ? 21.533 -0.698 1.638 1.00 26.36 176 ALA A N 1
ATOM 1285 C CA . ALA A 1 179 ? 22.481 0.324 1.178 1.00 28.75 176 ALA A CA 1
ATOM 1286 C C . ALA A 1 179 ? 22.406 0.578 -0.325 1.00 29.52 176 ALA A C 1
ATOM 1287 O O . ALA A 1 179 ? 22.341 -0.358 -1.124 1.00 32.46 176 ALA A O 1
ATOM 1289 N N . GLN A 1 180 ? 22.365 1.856 -0.688 1.00 28.39 177 GLN A N 1
ATOM 1290 C CA . GLN A 1 180 ? 22.406 2.287 -2.083 1.00 27.66 177 GLN A CA 1
ATOM 1291 C C . GLN A 1 180 ? 22.840 3.741 -2.130 1.00 26.11 177 GLN A C 1
ATOM 1292 O O . GLN A 1 180 ? 22.597 4.497 -1.187 1.00 26.46 177 GLN A O 1
ATOM 1298 N N . ASP A 1 181 ? 23.475 4.117 -3.237 1.00 22.70 178 ASP A N 1
ATOM 1299 C CA . ASP A 1 181 ? 24.070 5.440 -3.405 1.00 22.73 178 ASP A CA 1
ATOM 1300 C C . ASP A 1 181 ? 23.070 6.600 -3.410 1.00 23.01 178 ASP A C 1
ATOM 1301 O O . ASP A 1 181 ? 23.432 7.736 -3.104 1.00 27.03 178 ASP A O 1
ATOM 1306 N N . ARG A 1 182 ? 21.823 6.314 -3.781 1.00 24.21 179 ARG A N 1
ATOM 1307 C CA . ARG A 1 182 ? 20.758 7.314 -3.798 1.00 20.66 179 ARG A CA 1
ATOM 1308 C C . ARG A 1 182 ? 20.420 7.841 -2.394 1.00 16.17 179 ARG A C 1
ATOM 1309 O O . ARG A 1 182 ? 19.958 8.964 -2.239 1.00 19.93 179 ARG A O 1
ATOM 1317 N N . ILE A 1 183 ? 20.665 7.021 -1.380 1.00 12.67 180 ILE A N 1
ATOM 1318 C CA . ILE A 1 183 ? 20.227 7.303 -0.020 1.00 17.55 180 ILE A CA 1
ATOM 1319 C C . ILE A 1 183 ? 21.415 7.447 0.951 1.00 20.56 180 ILE A C 1
ATOM 1320 O O . ILE A 1 183 ? 22.254 6.550 1.061 1.00 18.49 180 ILE A O 1
ATOM 1325 N N . SER A 1 184 ? 21.472 8.580 1.648 1.00 20.83 181 SER A N 1
ATOM 1326 C CA . SER A 1 184 ? 22.543 8.858 2.601 1.00 20.76 181 SER A CA 1
ATOM 1327 C C . SER A 1 184 ? 21.978 9.105 4.006 1.00 23.84 181 SER A C 1
ATOM 1328 O O . SER A 1 184 ? 21.063 9.919 4.186 1.00 24.51 181 SER A O 1
ATOM 1331 N N . PHE A 1 185 ? 22.534 8.408 4.995 1.00 23.95 182 PHE A N 1
ATOM 1332 C CA . PHE A 1 185 ? 22.097 8.528 6.390 1.00 22.30 182 PHE A CA 1
ATOM 1333 C C . PHE A 1 185 ? 22.922 9.530 7.202 1.00 22.38 182 PHE A C 1
ATOM 1334 O O . PHE A 1 185 ? 24.155 9.446 7.243 1.00 24.07 182 PHE A O 1
ATOM 1342 N N . LEU A 1 186 ? 22.234 10.477 7.842 1.00 22.94 183 LEU A N 1
ATOM 1343 C CA . LEU A 1 186 ? 22.875 11.391 8.801 1.00 21.11 183 LEU A CA 1
ATOM 1344 C C . LEU A 1 186 ? 22.757 10.747 10.159 1.00 21.30 183 LEU A C 1
ATOM 1345 O O . LEU A 1 186 ? 22.088 9.721 10.296 1.00 21.88 183 LEU A O 1
ATOM 1350 N N . SER A 1 187 ? 23.416 11.330 11.159 1.00 20.95 184 SER A N 1
ATOM 1351 C CA . SER A 1 187 ? 23.336 10.817 12.526 1.00 23.52 184 SER A CA 1
ATOM 1352 C C . SER A 1 187 ? 21.937 10.979 13.113 1.00 20.96 184 SER A C 1
ATOM 1353 O O . SER A 1 187 ? 21.215 11.919 12.770 1.00 20.77 184 SER A O 1
ATOM 1356 N N . SER A 1 188 ? 21.559 10.047 13.980 1.00 20.80 185 SER A N 1
ATOM 1357 C CA . SER A 1 188 ? 20.342 10.178 14.769 1.00 27.37 185 SER A CA 1
ATOM 1358 C C . SER A 1 188 ? 20.423 11.439 15.644 1.00 27.78 185 SER A C 1
ATOM 1359 O O . SER A 1 188 ? 21.414 11.631 16.354 1.00 27.57 185 SER A O 1
ATOM 1362 N N . PRO A 1 189 ? 19.394 12.310 15.583 1.00 25.51 186 PRO A N 1
ATOM 1363 C CA . PRO A 1 189 ? 19.378 13.515 16.417 1.00 27.11 186 PRO A CA 1
ATOM 1364 C C . PRO A 1 189 ? 18.881 13.216 17.841 1.00 28.63 186 PRO A C 1
ATOM 1365 O O . PRO A 1 189 ? 17.967 13.868 18.352 1.00 33.38 186 PRO A O 1
ATOM 1369 N N . ASN A 1 190 ? 19.503 12.216 18.454 1.00 28.63 187 ASN A N 1
ATOM 1370 C CA . ASN A 1 190 ? 19.207 11.777 19.792 1.00 24.95 187 ASN A CA 1
ATOM 1371 C C . ASN A 1 190 ? 19.949 12.636 20.820 1.00 23.22 187 ASN A C 1
ATOM 1372 O O . ASN A 1 190 ? 21.171 12.597 20.864 1.00 20.88 187 ASN A O 1
ATOM 1377 N N . PRO A 1 191 ? 19.210 13.387 21.672 1.00 26.42 188 PRO A N 1
ATOM 1378 C CA . PRO A 1 191 ? 19.822 14.178 22.748 1.00 25.24 188 PRO A CA 1
ATOM 1379 C C . PRO A 1 191 ? 20.816 13.417 23.643 1.00 28.51 188 PRO A C 1
ATOM 1380 O O . PRO A 1 191 ? 21.774 14.015 24.125 1.00 33.36 188 PRO A O 1
ATOM 1384 N N . ARG A 1 192 ? 20.619 12.121 23.855 1.00 26.10 189 ARG A N 1
ATOM 1385 C CA . ARG A 1 192 ? 21.552 11.388 24.725 1.00 33.59 189 ARG A CA 1
ATOM 1386 C C . ARG A 1 192 ? 22.797 10.849 24.009 1.00 32.60 189 ARG A C 1
ATOM 1387 O O . ARG A 1 192 ? 23.567 10.069 24.578 1.00 30.14 189 ARG A O 1
ATOM 1395 N N . HIS A 1 193 ? 22.985 11.294 22.768 1.00 28.34 190 HIS A N 1
ATOM 1396 C CA . HIS A 1 193 ? 24.208 11.056 22.005 1.00 30.77 190 HIS A CA 1
ATOM 1397 C C . HIS A 1 193 ? 25.061 12.332 21.999 1.00 31.64 190 HIS A C 1
ATOM 1398 O O . HIS A 1 193 ? 26.117 12.376 21.361 1.00 33.21 190 HIS A O 1
ATOM 1405 N N . ALA A 1 194 ? 24.598 13.362 22.712 1.00 31.38 191 ALA A N 1
ATOM 1406 C CA . ALA A 1 194 ? 25.331 14.631 22.844 1.00 30.68 191 ALA A CA 1
ATOM 1407 C C . ALA A 1 194 ? 26.670 14.498 23.579 1.00 30.82 191 ALA A C 1
ATOM 1408 O O . ALA A 1 194 ? 27.586 15.289 23.336 1.00 27.33 191 ALA A O 1
ATOM 1410 N N . GLY A 1 195 ? 26.775 13.503 24.460 1.00 29.41 192 GLY A N 1
ATOM 1411 C CA . GLY A 1 195 ? 28.018 13.207 25.163 1.00 30.05 192 GLY A CA 1
ATOM 1412 C C . GLY A 1 195 ? 28.420 14.342 26.083 1.00 32.20 192 GLY A C 1
ATOM 1413 O O . GLY A 1 195 ? 27.648 14.729 26.965 1.00 32.85 192 GLY A O 1
ATOM 1414 N N . ASN A 1 196 ? 29.613 14.892 25.848 1.00 29.06 193 ASN A N 1
ATOM 1415 C CA A ASN A 1 196 ? 30.149 15.980 26.667 0.50 29.04 193 ASN A CA 1
ATOM 1416 C CA B ASN A 1 196 ? 30.139 15.976 26.677 0.50 29.91 193 ASN A CA 1
ATOM 1417 C C . ASN A 1 196 ? 29.725 17.360 26.169 1.00 27.67 193 ASN A C 1
ATOM 1418 O O . ASN A 1 196 ? 30.167 18.384 26.694 1.00 28.92 193 ASN A O 1
ATOM 1427 N N . ARG A 1 197 ? 28.861 17.380 25.155 1.00 25.11 194 ARG A N 1
ATOM 1428 C CA . ARG A 1 197 ? 28.389 18.622 24.556 1.00 25.01 194 ARG A CA 1
ATOM 1429 C C . ARG A 1 197 ? 27.048 19.072 25.123 1.00 26.58 194 ARG A C 1
ATOM 1430 O O . ARG A 1 197 ? 26.237 18.253 25.562 1.00 30.96 194 ARG A O 1
ATOM 1438 N N . SER A 1 198 ? 26.823 20.385 25.086 1.00 26.42 195 SER A N 1
ATOM 1439 C CA . SER A 1 198 ? 25.513 20.951 25.345 1.00 24.78 195 SER A CA 1
ATOM 1440 C C . SER A 1 198 ? 24.579 20.562 24.210 1.00 26.56 195 SER A C 1
ATOM 1441 O O . SER A 1 198 ? 25.024 20.323 23.085 1.00 24.25 195 SER A O 1
ATOM 1444 N N . GLN A 1 199 ? 23.287 20.517 24.506 1.00 22.20 196 GLN A N 1
ATOM 1445 C CA . GLN A 1 199 ? 22.274 20.265 23.487 1.00 24.85 196 GLN A CA 1
ATOM 1446 C C . GLN A 1 199 ? 22.362 21.258 22.324 1.00 25.23 196 GLN A C 1
ATOM 1447 O O . GLN A 1 199 ? 22.163 20.881 21.161 1.00 20.59 196 GLN A O 1
ATOM 1453 N N . GLU A 1 200 ? 22.692 22.509 22.648 1.00 25.38 197 GLU A N 1
ATOM 1454 C CA . GLU A 1 200 ? 22.883 23.566 21.653 1.00 28.53 197 GLU A CA 1
ATOM 1455 C C . GLU A 1 200 ? 24.120 23.320 20.770 1.00 28.48 197 GLU A C 1
ATOM 1456 O O . GLU A 1 200 ? 24.071 23.548 19.564 1.00 29.63 197 GLU A O 1
ATOM 1462 N N . ALA A 1 201 ? 25.219 22.852 21.366 1.00 28.57 198 ALA A N 1
ATOM 1463 C CA . ALA A 1 201 ? 26.421 22.527 20.586 1.00 27.76 198 ALA A CA 1
ATOM 1464 C C . ALA A 1 201 ? 26.250 21.237 19.778 1.00 26.91 198 ALA A C 1
ATOM 1465 O O . ALA A 1 201 ? 26.788 21.116 18.680 1.00 28.87 198 ALA A O 1
ATOM 1467 N N . PHE A 1 202 ? 25.503 20.287 20.338 1.00 25.84 199 PHE A N 1
ATOM 1468 C CA . PHE A 1 202 ? 25.140 19.035 19.665 1.00 27.47 199 PHE A CA 1
ATOM 1469 C C . PHE A 1 202 ? 24.295 19.332 18.422 1.00 27.80 199 PHE A C 1
ATOM 1470 O O . PHE A 1 202 ? 24.528 18.764 17.351 1.00 27.51 199 PHE A O 1
ATOM 1478 N N . LEU A 1 203 ? 23.346 20.254 18.566 1.00 28.82 200 LEU A N 1
ATOM 1479 C CA . LEU A 1 203 ? 22.566 20.747 17.430 1.00 28.08 200 LEU A CA 1
ATOM 1480 C C . LEU A 1 203 ? 23.448 21.425 16.378 1.00 28.77 200 LEU A C 1
ATOM 1481 O O . LEU A 1 203 ? 23.245 21.231 15.177 1.00 27.50 200 LEU A O 1
ATOM 1486 N N . ASP A 1 204 ? 24.435 22.195 16.836 1.00 24.73 201 ASP A N 1
ATOM 1487 C CA . ASP A 1 204 ? 25.446 22.773 15.944 1.00 23.93 201 ASP A CA 1
ATOM 1488 C C . ASP A 1 204 ? 26.171 21.725 15.089 1.00 23.23 201 ASP A C 1
ATOM 1489 O O . ASP A 1 204 ? 26.368 21.923 13.890 1.00 29.20 201 ASP A O 1
ATOM 1494 N N . ASP A 1 205 ? 26.527 20.604 15.711 1.00 25.60 202 ASP A N 1
ATOM 1495 C CA . ASP A 1 205 ? 27.224 19.507 15.045 1.00 25.48 202 ASP A CA 1
ATOM 1496 C C . ASP A 1 205 ? 26.328 18.721 14.095 1.00 27.79 202 ASP A C 1
ATOM 1497 O O . ASP A 1 205 ? 26.781 18.283 13.037 1.00 27.55 202 ASP A O 1
ATOM 1502 N N . LEU A 1 206 ? 25.069 18.536 14.495 1.00 24.90 203 LEU A N 1
ATOM 1503 C CA . LEU A 1 206 ? 24.029 17.935 13.651 1.00 23.36 203 LEU A CA 1
ATOM 1504 C C . LEU A 1 206 ? 23.821 18.717 12.360 1.00 23.68 203 LEU A C 1
ATOM 1505 O O . LEU A 1 206 ? 23.811 18.136 11.268 1.00 17.29 203 LEU A O 1
ATOM 1510 N N . VAL A 1 207 ? 23.670 20.036 12.503 1.00 23.37 204 VAL A N 1
ATOM 1511 C CA . VAL A 1 207 ? 23.483 20.952 11.378 1.00 22.80 204 VAL A CA 1
ATOM 1512 C C . VAL A 1 207 ? 24.721 20.982 10.457 1.00 27.48 204 VAL A C 1
ATOM 1513 O O . VAL A 1 207 ? 24.590 20.960 9.219 1.00 22.58 204 VAL A O 1
ATOM 1517 N N . GLN A 1 208 ? 25.910 21.004 11.069 1.00 28.09 205 GLN A N 1
ATOM 1518 C CA A GLN A 1 208 ? 27.144 20.995 10.289 0.50 26.72 205 GLN A CA 1
ATOM 1519 C CA B GLN A 1 208 ? 27.195 20.962 10.364 0.50 26.96 205 GLN A CA 1
ATOM 1520 C C . GLN A 1 208 ? 27.319 19.682 9.524 1.00 24.90 205 GLN A C 1
ATOM 1521 O O . GLN A 1 208 ? 27.765 19.709 8.372 1.00 24.28 205 GLN A O 1
ATOM 1532 N N . GLU A 1 209 ? 26.928 18.559 10.131 1.00 21.38 206 GLU A N 1
ATOM 1533 C CA . GLU A 1 209 ? 26.968 17.248 9.472 1.00 21.92 206 GLU A CA 1
ATOM 1534 C C . GLU A 1 209 ? 26.148 17.221 8.190 1.00 20.66 206 GLU A C 1
ATOM 1535 O O . GLU A 1 209 ? 26.590 16.668 7.186 1.00 22.70 206 GLU A O 1
ATOM 1541 N N . PHE A 1 210 ? 24.964 17.840 8.240 1.00 22.13 207 PHE A N 1
ATOM 1542 C CA . PHE A 1 210 ? 24.058 17.956 7.100 1.00 22.65 207 PHE A CA 1
ATOM 1543 C C . PHE A 1 210 ? 24.676 18.805 5.993 1.00 25.38 207 PHE A C 1
ATOM 1544 O O . PHE A 1 210 ? 24.722 18.364 4.839 1.00 23.24 207 PHE A O 1
ATOM 1552 N N . GLU A 1 211 ? 25.181 19.994 6.331 1.00 25.03 208 GLU A N 1
ATOM 1553 C CA . GLU A 1 211 ? 25.817 20.828 5.301 1.00 32.09 208 GLU A CA 1
ATOM 1554 C C . GLU A 1 211 ? 27.117 20.222 4.737 1.00 26.28 208 GLU A C 1
ATOM 1555 O O . GLU A 1 211 ? 27.415 20.408 3.562 1.00 24.00 208 GLU A O 1
ATOM 1561 N N . ASP A 1 212 ? 27.841 19.453 5.553 1.00 28.80 209 ASP A N 1
ATOM 1562 C CA . ASP A 1 212 ? 29.001 18.694 5.069 1.00 24.51 209 ASP A CA 1
ATOM 1563 C C . ASP A 1 212 ? 28.607 17.564 4.118 1.00 25.32 209 ASP A C 1
ATOM 1564 O O . ASP A 1 212 ? 29.322 17.283 3.152 1.00 27.24 209 ASP A O 1
ATOM 1569 N N . ARG A 1 213 ? 27.479 16.914 4.400 1.00 26.47 210 ARG A N 1
ATOM 1570 C CA . ARG A 1 213 ? 26.953 15.872 3.520 1.00 24.15 210 ARG A CA 1
ATOM 1571 C C . ARG A 1 213 ? 26.522 16.465 2.185 1.00 23.84 210 ARG A C 1
ATOM 1572 O O . ARG A 1 213 ? 26.801 15.898 1.120 1.00 26.39 210 ARG A O 1
ATOM 1580 N N . ILE A 1 214 ? 25.871 17.623 2.248 1.00 24.30 211 ILE A N 1
ATOM 1581 C CA . ILE A 1 214 ? 25.459 18.338 1.041 1.00 27.50 211 ILE A CA 1
ATOM 1582 C C . ILE A 1 214 ? 26.674 18.671 0.168 1.00 30.95 211 ILE A C 1
ATOM 1583 O O . ILE A 1 214 ? 26.662 18.429 -1.039 1.00 32.47 211 ILE A O 1
ATOM 1588 N N . GLU A 1 215 ? 27.724 19.179 0.806 1.00 31.72 212 GLU A N 1
ATOM 1589 C CA . GLU A 1 215 ? 28.980 19.523 0.146 1.00 33.37 212 GLU A CA 1
ATOM 1590 C C . GLU A 1 215 ? 29.655 18.326 -0.525 1.00 27.83 212 GLU A C 1
ATOM 1591 O O . GLU A 1 215 ? 30.073 18.423 -1.674 1.00 25.92 212 GLU A O 1
ATOM 1597 N N . SER A 1 216 ? 29.762 17.207 0.187 1.00 25.83 213 SER A N 1
ATOM 1598 C CA . SER A 1 216 ? 30.466 16.040 -0.343 1.00 28.57 213 SER A CA 1
ATOM 1599 C C . SER A 1 216 ? 29.672 15.288 -1.411 1.00 29.79 213 SER A C 1
ATOM 1600 O O . SER A 1 216 ? 30.251 14.765 -2.362 1.00 30.31 213 SER A O 1
ATOM 1603 N N . LEU A 1 217 ? 28.351 15.239 -1.266 1.00 31.25 214 LEU A N 1
ATOM 1604 C CA . LEU A 1 217 ? 27.519 14.594 -2.277 1.00 29.45 214 LEU A CA 1
ATOM 1605 C C . LEU A 1 217 ? 27.278 15.516 -3.464 1.00 30.51 214 LEU A C 1
ATOM 1606 O O . LEU A 1 217 ? 27.153 15.051 -4.596 1.00 30.36 214 LEU A O 1
ATOM 1611 N N . GLY A 1 218 ? 27.245 16.820 -3.198 1.00 29.02 215 GLY A N 1
ATOM 1612 C CA . GLY A 1 218 ? 26.876 17.815 -4.197 1.00 26.54 215 GLY A CA 1
ATOM 1613 C C . GLY A 1 218 ? 25.395 18.114 -4.066 1.00 25.99 215 GLY A C 1
ATOM 1614 O O . GLY A 1 218 ? 24.575 17.194 -4.165 1.00 24.22 215 GLY A O 1
ATOM 1615 N N . PRO A 1 219 ? 25.035 19.397 -3.831 1.00 23.50 216 PRO A N 1
ATOM 1616 C CA . PRO A 1 219 ? 23.623 19.792 -3.730 1.00 22.79 216 PRO A CA 1
ATOM 1617 C C . PRO A 1 219 ? 22.825 19.458 -4.992 1.00 27.10 216 PRO A C 1
ATOM 1618 O O . PRO A 1 219 ? 21.650 19.089 -4.898 1.00 24.27 216 PRO A O 1
ATOM 1622 N N . ASP A 1 220 ? 23.484 19.551 -6.150 1.00 26.53 217 ASP A N 1
ATOM 1623 C CA . ASP A 1 220 ? 22.879 19.273 -7.449 1.00 26.47 217 ASP A CA 1
ATOM 1624 C C . ASP A 1 220 ? 22.523 17.804 -7.616 1.00 29.05 217 ASP A C 1
ATOM 1625 O O . ASP A 1 220 ? 21.875 17.427 -8.594 1.00 31.46 217 ASP A O 1
ATOM 1630 N N . THR A 1 221 ? 22.964 16.980 -6.672 1.00 24.31 218 THR A N 1
ATOM 1631 C CA . THR A 1 221 ? 22.589 15.575 -6.665 1.00 24.52 218 THR A CA 1
ATOM 1632 C C . THR A 1 221 ? 21.480 15.233 -5.662 1.00 24.01 218 THR A C 1
ATOM 1633 O O . THR A 1 221 ? 20.951 14.133 -5.711 1.00 26.87 218 THR A O 1
ATOM 1637 N N . ILE A 1 222 ? 21.123 16.159 -4.768 1.00 19.92 219 ILE A N 1
ATOM 1638 C CA . ILE A 1 222 ? 20.149 15.849 -3.705 1.00 19.99 219 ILE A CA 1
ATOM 1639 C C . ILE A 1 222 ? 18.746 16.379 -3.996 1.00 22.15 219 ILE A C 1
ATOM 1640 O O . ILE A 1 222 ? 18.548 17.592 -4.159 1.00 22.83 219 ILE A O 1
ATOM 1645 N N . ALA A 1 223 ? 17.783 15.461 -4.052 1.00 18.16 220 ALA A N 1
ATOM 1646 C CA . ALA A 1 223 ? 16.385 15.793 -4.312 1.00 18.94 220 ALA A CA 1
ATOM 1647 C C . ALA A 1 223 ? 15.604 16.141 -3.048 1.00 21.32 220 ALA A C 1
ATOM 1648 O O . ALA A 1 223 ? 14.833 17.104 -3.039 1.00 21.32 220 ALA A O 1
ATOM 1650 N N . ALA A 1 224 ? 15.785 15.339 -1.997 1.00 17.85 221 ALA A N 1
ATOM 1651 C CA . ALA A 1 224 ? 14.911 15.411 -0.836 1.00 18.24 221 ALA A CA 1
ATOM 1652 C C . ALA A 1 224 ? 15.620 15.170 0.496 1.00 19.46 221 ALA A C 1
ATOM 1653 O O . ALA A 1 224 ? 16.607 14.426 0.567 1.00 20.53 221 ALA A O 1
ATOM 1655 N N . PHE A 1 225 ? 15.095 15.818 1.538 1.00 19.23 222 PHE A N 1
ATOM 1656 C CA . PHE A 1 225 ? 15.387 15.509 2.936 1.00 18.42 222 PHE A CA 1
ATOM 1657 C C . PHE A 1 225 ? 14.105 14.927 3.549 1.00 19.93 222 PHE A C 1
ATOM 1658 O O . PHE A 1 225 ? 13.062 15.578 3.549 1.00 20.10 222 PHE A O 1
ATOM 1666 N N . LEU A 1 226 ? 14.183 13.697 4.043 1.00 25.31 223 LEU A N 1
ATOM 1667 C CA . LEU A 1 226 ? 13.004 12.991 4.554 1.00 22.59 223 LEU A CA 1
ATOM 1668 C C . LEU A 1 226 ? 13.110 12.761 6.057 1.00 22.55 223 LEU A C 1
ATOM 1669 O O . LEU A 1 226 ? 14.052 12.128 6.532 1.00 21.31 223 LEU A O 1
ATOM 1674 N N . ALA A 1 227 ? 12.132 13.272 6.800 1.00 21.07 224 ALA A N 1
ATOM 1675 C CA . ALA A 1 227 ? 12.223 13.314 8.253 1.00 21.36 224 ALA A CA 1
ATOM 1676 C C . ALA A 1 227 ? 10.875 13.291 8.943 1.00 20.70 224 ALA A C 1
ATOM 1677 O O . ALA A 1 227 ? 10.023 14.138 8.664 1.00 23.59 224 ALA A O 1
ATOM 1679 N N . GLU A 1 228 ? 10.698 12.320 9.840 1.00 12.57 225 GLU A N 1
ATOM 1680 C CA . GLU A 1 228 ? 9.701 12.390 10.913 1.00 16.84 225 GLU A CA 1
ATOM 1681 C C . GLU A 1 228 ? 10.046 13.573 11.825 1.00 20.03 225 GLU A C 1
ATOM 1682 O O . GLU A 1 228 ? 11.220 13.764 12.139 1.00 22.48 225 GLU A O 1
ATOM 1688 N N . PRO A 1 229 ? 9.035 14.342 12.283 1.00 24.40 226 PRO A N 1
ATOM 1689 C CA . PRO A 1 229 ? 9.264 15.460 13.220 1.00 23.53 226 PRO A CA 1
ATOM 1690 C C . PRO A 1 229 ? 9.850 14.971 14.548 1.00 21.25 226 PRO A C 1
ATOM 1691 O O . PRO A 1 229 ? 10.763 15.591 15.111 1.00 17.99 226 PRO A O 1
ATOM 1695 N N . ILE A 1 230 ? 9.320 13.859 15.041 1.00 20.72 227 ILE A N 1
ATOM 1696 C CA . ILE A 1 230 ? 9.995 13.085 16.074 1.00 17.00 227 ILE A CA 1
ATOM 1697 C C . ILE A 1 230 ? 10.103 11.653 15.581 1.00 17.80 227 ILE A C 1
ATOM 1698 O O . ILE A 1 230 ? 9.242 11.174 14.851 1.00 21.08 227 ILE A O 1
ATOM 1703 N N . LEU A 1 231 ? 11.176 10.985 15.973 1.00 19.20 228 LEU A N 1
ATOM 1704 C CA . LEU A 1 231 ? 11.483 9.676 15.446 1.00 22.56 228 LEU A CA 1
ATOM 1705 C C . LEU A 1 231 ? 10.815 8.686 16.383 1.00 23.08 228 LEU A C 1
ATOM 1706 O O . LEU A 1 231 ? 11.367 8.317 17.418 1.00 23.77 228 LEU A O 1
ATOM 1711 N N . ALA A 1 232 ? 9.594 8.311 16.014 1.00 17.14 229 ALA A N 1
ATOM 1712 C CA . ALA A 1 232 ? 8.702 7.508 16.849 1.00 18.06 229 ALA A CA 1
ATOM 1713 C C . ALA A 1 232 ? 9.167 6.065 17.058 1.00 21.35 229 ALA A C 1
ATOM 1714 O O . ALA A 1 232 ? 9.438 5.669 18.193 1.00 25.78 229 ALA A O 1
ATOM 1716 N N . SER A 1 233 ? 9.274 5.297 15.971 1.00 29.22 230 SER A N 1
ATOM 1717 C CA . SER A 1 233 ? 9.753 3.898 16.005 1.00 31.02 230 SER A CA 1
ATOM 1718 C C . SER A 1 233 ? 11.196 3.776 16.488 1.00 33.01 230 SER A C 1
ATOM 1719 O O . SER A 1 233 ? 11.599 2.734 17.011 1.00 31.46 230 SER A O 1
ATOM 1722 N N . GLY A 1 234 ? 11.969 4.843 16.294 1.00 33.81 231 GLY A N 1
ATOM 1723 C CA . GLY A 1 234 ? 13.320 4.944 16.832 1.00 30.72 231 GLY A CA 1
ATOM 1724 C C . GLY A 1 234 ? 13.383 5.016 18.344 1.00 32.90 231 GLY A C 1
ATOM 1725 O O . GLY A 1 234 ? 14.442 4.808 18.932 1.00 39.17 231 GLY A O 1
ATOM 1726 N N . GLY A 1 235 ? 12.250 5.313 18.972 1.00 31.17 232 GLY A N 1
ATOM 1727 C CA . GLY A 1 235 ? 12.152 5.365 20.423 1.00 30.24 232 GLY A CA 1
ATOM 1728 C C . GLY A 1 235 ? 11.742 6.705 20.998 1.00 31.75 232 GLY A C 1
ATOM 1729 O O . GLY A 1 235 ? 12.243 7.102 22.051 1.00 29.49 232 GLY A O 1
ATOM 1730 N N . VAL A 1 236 ? 10.808 7.373 20.312 1.00 27.95 233 VAL A N 1
ATOM 1731 C CA . VAL A 1 236 ? 10.321 8.726 20.641 1.00 30.58 233 VAL A CA 1
ATOM 1732 C C . VAL A 1 236 ? 11.507 9.686 20.779 1.00 30.67 233 VAL A C 1
ATOM 1733 O O . VAL A 1 236 ? 11.767 10.236 21.850 1.00 34.51 233 VAL A O 1
ATOM 1737 N N . ILE A 1 237 ? 12.247 9.845 19.686 1.00 26.72 234 ILE A N 1
ATOM 1738 C CA . ILE A 1 237 ? 13.436 10.675 19.701 1.00 23.54 234 ILE A CA 1
ATOM 1739 C C . ILE A 1 237 ? 13.062 12.073 19.230 1.00 26.32 234 ILE A C 1
ATOM 1740 O O . ILE A 1 237 ? 12.586 12.258 18.102 1.00 19.35 234 ILE A O 1
ATOM 1745 N N . ILE A 1 238 ? 13.260 13.035 20.130 1.00 22.03 235 ILE A N 1
ATOM 1746 C CA . ILE A 1 238 ? 12.886 14.416 19.922 1.00 23.92 235 ILE A CA 1
ATOM 1747 C C . ILE A 1 238 ? 14.165 15.202 19.662 1.00 26.64 235 ILE A C 1
ATOM 1748 O O . ILE A 1 238 ? 14.996 15.341 20.563 1.00 29.16 235 ILE A O 1
ATOM 1753 N N . PRO A 1 239 ? 14.345 15.690 18.422 1.00 24.28 236 PRO A N 1
ATOM 1754 C CA . PRO A 1 239 ? 15.518 16.487 18.081 1.00 25.69 236 PRO A CA 1
ATOM 1755 C C . PRO A 1 239 ? 15.595 17.738 18.955 1.00 28.67 236 PRO A C 1
ATOM 1756 O O . PRO A 1 239 ? 14.547 18.257 19.360 1.00 28.03 236 PRO A O 1
ATOM 1760 N N . PRO A 1 240 ? 16.825 18.212 19.265 1.00 27.66 237 PRO A N 1
ATOM 1761 C CA . PRO A 1 240 ? 16.976 19.460 20.023 1.00 28.57 237 PRO A CA 1
ATOM 1762 C C . PRO A 1 240 ? 16.188 20.579 19.352 1.00 25.89 237 PRO A C 1
ATOM 1763 O O . PRO A 1 240 ? 16.171 20.658 18.123 1.00 23.19 237 PRO A O 1
ATOM 1767 N N . ALA A 1 241 ? 15.506 21.398 20.149 1.00 26.88 238 ALA A N 1
ATOM 1768 C CA . ALA A 1 241 ? 14.640 22.450 19.611 1.00 28.79 238 ALA A CA 1
ATOM 1769 C C . ALA A 1 241 ? 15.394 23.353 18.631 1.00 28.40 238 ALA A C 1
ATOM 1770 O O . ALA A 1 241 ? 16.509 23.793 18.912 1.00 32.05 238 ALA A O 1
ATOM 1772 N N . GLY A 1 242 ? 14.796 23.582 17.466 1.00 24.72 239 GLY A N 1
ATOM 1773 C CA . GLY A 1 242 ? 15.425 24.385 16.425 1.00 21.40 239 GLY A CA 1
ATOM 1774 C C . GLY A 1 242 ? 15.954 23.580 15.252 1.00 18.91 239 GLY A C 1
ATOM 1775 O O . GLY A 1 242 ? 16.250 24.135 14.207 1.00 17.18 239 GLY A O 1
ATOM 1776 N N . TYR A 1 243 ? 16.076 22.269 15.432 1.00 18.74 240 TYR A N 1
ATOM 1777 C CA . TYR A 1 243 ? 16.567 21.350 14.395 1.00 19.34 240 TYR A CA 1
ATOM 1778 C C . TYR A 1 243 ? 15.853 21.496 13.061 1.00 19.31 240 TYR A C 1
ATOM 1779 O O . TYR A 1 243 ? 16.491 21.633 12.016 1.00 22.39 240 TYR A O 1
ATOM 1788 N N . HIS A 1 244 ? 14.524 21.463 13.115 1.00 20.00 241 HIS A N 1
ATOM 1789 C CA . HIS A 1 244 ? 13.674 21.395 11.924 1.00 19.56 241 HIS A CA 1
ATOM 1790 C C . HIS A 1 244 ? 13.782 22.683 11.115 1.00 21.46 241 HIS A C 1
ATOM 1791 O O . HIS A 1 244 ? 13.882 22.637 9.885 1.00 23.94 241 HIS A O 1
ATOM 1798 N N . ALA A 1 245 ? 13.778 23.817 11.819 1.00 20.47 242 ALA A N 1
ATOM 1799 C CA . ALA A 1 245 ? 13.904 25.143 11.203 1.00 18.66 242 ALA A CA 1
ATOM 1800 C C . ALA A 1 245 ? 15.270 25.343 10.555 1.00 22.62 242 ALA A C 1
ATOM 1801 O O . ALA A 1 245 ? 15.356 25.887 9.450 1.00 23.10 242 ALA A O 1
ATOM 1803 N N . ARG A 1 246 ? 16.326 24.913 11.254 1.00 20.27 243 ARG A N 1
ATOM 1804 C CA . ARG A 1 246 ? 17.699 25.063 10.779 1.00 21.68 243 ARG A CA 1
ATOM 1805 C C . ARG A 1 246 ? 17.930 24.222 9.530 1.00 21.80 243 ARG A C 1
ATOM 1806 O O . ARG A 1 246 ? 18.566 24.678 8.593 1.00 23.24 243 ARG A O 1
ATOM 1814 N N . PHE A 1 247 ? 17.382 23.007 9.519 1.00 22.44 244 PHE A N 1
ATOM 1815 C CA . PHE A 1 247 ? 17.479 22.098 8.381 1.00 22.52 244 PHE A CA 1
ATOM 1816 C C . PHE A 1 247 ? 16.646 22.585 7.192 1.00 24.38 244 PHE A C 1
ATOM 1817 O O . PHE A 1 247 ? 17.083 22.494 6.039 1.00 24.92 244 PHE A O 1
ATOM 1825 N N . LYS A 1 248 ? 15.454 23.110 7.475 1.00 25.57 245 LYS A N 1
ATOM 1826 C CA . LYS A 1 248 ? 14.611 23.699 6.428 1.00 25.98 245 LYS A CA 1
ATOM 1827 C C . LYS A 1 248 ? 15.325 24.837 5.697 1.00 25.66 245 LYS A C 1
ATOM 1828 O O . LYS A 1 248 ? 15.302 24.886 4.464 1.00 28.47 245 LYS A O 1
ATOM 1834 N N . ALA A 1 249 ? 15.965 25.727 6.460 1.00 21.49 246 ALA A N 1
ATOM 1835 C CA . ALA A 1 249 ? 16.710 26.861 5.894 1.00 23.73 246 ALA A CA 1
ATOM 1836 C C . ALA A 1 249 ? 17.794 26.374 4.936 1.00 25.28 246 ALA A C 1
ATOM 1837 O O . ALA A 1 249 ? 17.967 26.934 3.857 1.00 20.92 246 ALA A O 1
ATOM 1839 N N . ILE A 1 250 ? 18.476 25.296 5.322 1.00 24.47 247 ILE A N 1
ATOM 1840 C CA . ILE A 1 250 ? 19.496 24.669 4.486 1.00 26.02 247 ILE A CA 1
ATOM 1841 C C . ILE A 1 250 ? 18.914 24.023 3.212 1.00 26.87 247 ILE A C 1
ATOM 1842 O O . ILE A 1 250 ? 19.477 24.185 2.113 1.00 28.61 247 ILE A O 1
ATOM 1847 N N . CYS A 1 251 ? 17.780 23.330 3.354 1.00 24.07 248 CYS A N 1
ATOM 1848 C CA . CYS A 1 251 ? 17.044 22.763 2.203 1.00 19.18 248 CYS A CA 1
ATOM 1849 C C . CYS A 1 251 ? 16.679 23.813 1.160 1.00 25.22 248 CYS A C 1
ATOM 1850 O O . CYS A 1 251 ? 16.856 23.592 -0.042 1.00 26.32 248 CYS A O 1
ATOM 1853 N N . GLU A 1 252 ? 16.190 24.955 1.634 1.00 26.80 249 GLU A N 1
ATOM 1854 C CA . GLU A 1 252 ? 15.755 26.056 0.774 1.00 34.29 249 GLU A CA 1
ATOM 1855 C C . GLU A 1 252 ? 16.910 26.695 0.004 1.00 33.59 249 GLU A C 1
ATOM 1856 O O . GLU A 1 252 ? 16.724 27.150 -1.126 1.00 33.82 249 GLU A O 1
ATOM 1862 N N . LYS A 1 253 ? 18.090 26.722 0.623 1.00 34.05 250 LYS A N 1
ATOM 1863 C CA . LYS A 1 253 ? 19.306 27.235 -0.010 1.00 35.88 250 LYS A CA 1
ATOM 1864 C C . LYS A 1 253 ? 19.670 26.430 -1.253 1.00 33.43 250 LYS A C 1
ATOM 1865 O O . LYS A 1 253 ? 20.037 26.990 -2.287 1.00 36.28 250 LYS A O 1
ATOM 1871 N N . HIS A 1 254 ? 19.548 25.114 -1.147 1.00 32.21 251 HIS A N 1
ATOM 1872 C CA . HIS A 1 254 ? 19.966 24.224 -2.218 1.00 29.61 251 HIS A CA 1
ATOM 1873 C C . HIS A 1 254 ? 18.809 23.643 -3.017 1.00 29.14 251 HIS A C 1
ATOM 1874 O O . HIS A 1 254 ? 19.015 22.737 -3.828 1.00 33.41 251 HIS A O 1
ATOM 1881 N N . ASP A 1 255 ? 17.608 24.181 -2.799 1.00 27.76 252 ASP A N 1
ATOM 1882 C CA . ASP A 1 255 ? 16.385 23.731 -3.465 1.00 26.06 252 ASP A CA 1
ATOM 1883 C C . ASP A 1 255 ? 16.153 22.222 -3.243 1.00 25.88 252 ASP A C 1
ATOM 1884 O O . ASP A 1 255 ? 15.955 21.443 -4.180 1.00 27.52 252 ASP A O 1
ATOM 1889 N N . ILE A 1 256 ? 16.191 21.832 -1.976 1.00 19.73 253 ILE A N 1
ATOM 1890 C CA . ILE A 1 256 ? 15.983 20.446 -1.573 1.00 18.67 253 ILE A CA 1
ATOM 1891 C C . ILE A 1 256 ? 14.594 20.350 -0.948 1.00 22.15 253 ILE A C 1
ATOM 1892 O O . ILE A 1 256 ? 14.255 21.142 -0.069 1.00 24.95 253 ILE A O 1
ATOM 1897 N N . LEU A 1 257 ? 13.786 19.403 -1.425 1.00 21.76 254 LEU A N 1
ATOM 1898 C CA . LEU A 1 257 ? 12.432 19.231 -0.913 1.00 23.23 254 LEU A CA 1
ATOM 1899 C C . LEU A 1 257 ? 12.477 18.723 0.514 1.00 24.08 254 LEU A C 1
ATOM 1900 O O . LEU A 1 257 ? 13.185 17.764 0.817 1.00 29.21 254 LEU A O 1
ATOM 1905 N N . TYR A 1 258 ? 11.741 19.386 1.398 1.00 25.17 255 TYR A N 1
ATOM 1906 C CA . TYR A 1 258 ? 11.630 18.920 2.771 1.00 21.73 255 TYR A CA 1
ATOM 1907 C C . TYR A 1 258 ? 10.325 18.153 2.866 1.00 22.97 255 TYR A C 1
ATOM 1908 O O . TYR A 1 258 ? 9.239 18.742 2.777 1.00 20.79 255 TYR A O 1
ATOM 1917 N N . ILE A 1 259 ? 10.449 16.837 3.052 1.00 20.59 256 ILE A N 1
ATOM 1918 C CA . ILE A 1 259 ? 9.309 15.953 3.221 1.00 18.78 256 ILE A CA 1
ATOM 1919 C C . ILE A 1 259 ? 9.199 15.593 4.690 1.00 19.92 256 ILE A C 1
ATOM 1920 O O . ILE A 1 259 ? 10.041 14.878 5.244 1.00 14.02 256 ILE A O 1
ATOM 1925 N N . SER A 1 260 ? 8.169 16.119 5.329 1.00 17.19 257 SER A N 1
ATOM 1926 C CA . SER A 1 260 ? 7.967 15.837 6.730 1.00 17.97 257 SER A CA 1
ATOM 1927 C C . SER A 1 260 ? 7.007 14.675 6.841 1.00 17.25 257 SER A C 1
ATOM 1928 O O . SER A 1 260 ? 5.860 14.773 6.413 1.00 14.80 257 SER A O 1
ATOM 1931 N N . ASP A 1 261 ? 7.491 13.570 7.394 1.00 16.44 258 ASP A N 1
ATOM 1932 C CA . ASP A 1 261 ? 6.695 12.358 7.483 1.00 16.69 258 ASP A CA 1
ATOM 1933 C C . ASP A 1 261 ? 5.879 12.390 8.772 1.00 23.92 258 ASP A C 1
ATOM 1934 O O . ASP A 1 261 ? 6.391 12.060 9.845 1.00 19.06 258 ASP A O 1
ATOM 1939 N N . GLU A 1 262 ? 4.607 12.775 8.654 1.00 24.82 259 GLU A N 1
ATOM 1940 C CA . GLU A 1 262 ? 3.734 12.890 9.818 1.00 21.58 259 GLU A CA 1
ATOM 1941 C C . GLU A 1 262 ? 2.773 11.717 9.950 1.00 23.39 259 GLU A C 1
ATOM 1942 O O . GLU A 1 262 ? 1.677 11.868 10.490 1.00 28.54 259 GLU A O 1
ATOM 1948 N N . VAL A 1 263 ? 3.194 10.545 9.477 1.00 22.63 260 VAL A N 1
ATOM 1949 C CA . VAL A 1 263 ? 2.386 9.323 9.571 1.00 17.89 260 VAL A CA 1
ATOM 1950 C C . VAL A 1 263 ? 1.993 9.002 11.026 1.00 20.57 260 VAL A C 1
ATOM 1951 O O . VAL A 1 263 ? 0.851 8.605 11.290 1.00 21.98 260 VAL A O 1
ATOM 1955 N N . VAL A 1 264 ? 2.913 9.220 11.965 1.00 20.19 261 VAL A N 1
ATOM 1956 C CA . VAL A 1 264 ? 2.605 9.050 13.392 1.00 20.66 261 VAL A CA 1
ATOM 1957 C C . VAL A 1 264 ? 2.158 10.359 14.047 1.00 21.63 261 VAL A C 1
ATOM 1958 O O . VAL A 1 264 ? 1.144 10.394 14.747 1.00 23.25 261 VAL A O 1
ATOM 1962 N N . THR A 1 265 ? 2.905 11.434 13.794 1.00 22.51 262 THR A N 1
ATOM 1963 C CA . THR A 1 265 ? 2.719 12.697 14.513 1.00 23.94 262 THR A CA 1
ATOM 1964 C C . THR A 1 265 ? 1.433 13.441 14.146 1.00 24.41 262 THR A C 1
ATOM 1965 O O . THR A 1 265 ? 0.941 14.253 14.926 1.00 28.51 262 THR A O 1
ATOM 1969 N N . GLY A 1 266 ? 0.888 13.139 12.972 1.00 26.75 263 GLY A N 1
ATOM 1970 C CA . GLY A 1 266 ? -0.275 13.837 12.453 1.00 25.51 263 GLY A CA 1
ATOM 1971 C C . GLY A 1 266 ? -1.585 13.420 13.090 1.00 27.47 263 GLY A C 1
ATOM 1972 O O . GLY A 1 266 ? -1.678 12.373 13.750 1.00 20.99 263 GLY A O 1
ATOM 1973 N N . PHE A 1 267 ? -2.592 14.267 12.887 1.00 24.22 264 PHE A N 1
ATOM 1974 C CA . PHE A 1 267 ? -3.970 14.036 13.346 1.00 25.07 264 PHE A CA 1
ATOM 1975 C C . PHE A 1 267 ? -4.082 13.877 14.864 1.00 22.63 264 PHE A C 1
ATOM 1976 O O . PHE A 1 267 ? -4.639 12.903 15.370 1.00 25.47 264 PHE A O 1
ATOM 1984 N N . GLY A 1 268 ? -3.494 14.840 15.572 1.00 21.10 265 GLY A N 1
ATOM 1985 C CA . GLY A 1 268 ? -3.731 15.012 17.002 1.00 21.44 265 GLY A CA 1
ATOM 1986 C C . GLY A 1 268 ? -2.657 14.555 17.962 1.00 20.75 265 GLY A C 1
ATOM 1987 O O . GLY A 1 268 ? -2.632 15.014 19.098 1.00 18.87 265 GLY A O 1
ATOM 1988 N N . ARG A 1 269 ? -1.785 13.649 17.513 1.00 21.67 266 ARG A N 1
ATOM 1989 C CA . ARG A 1 269 ? -0.762 13.014 18.358 1.00 26.13 266 ARG A CA 1
ATOM 1990 C C . ARG A 1 269 ? 0.133 13.989 19.137 1.00 24.07 266 ARG A C 1
ATOM 1991 O O . ARG A 1 269 ? 0.458 13.740 20.291 1.00 25.04 266 ARG A O 1
ATOM 1999 N N . CYS A 1 270 ? 0.512 15.099 18.513 1.00 26.16 267 CYS A N 1
ATOM 2000 C CA . CYS A 1 270 ? 1.322 16.108 19.196 1.00 27.84 267 CYS A CA 1
ATOM 2001 C C . CYS A 1 270 ? 0.510 17.367 19.511 1.00 29.40 267 CYS A C 1
ATOM 2002 O O . CYS A 1 270 ? 1.040 18.481 19.523 1.00 33.12 267 CYS A O 1
ATOM 2005 N N . GLY A 1 271 ? -0.784 17.184 19.757 1.00 28.98 268 GLY A N 1
ATOM 2006 C CA . GLY A 1 271 ? -1.661 18.282 20.159 1.00 25.43 268 GLY A CA 1
ATOM 2007 C C . GLY A 1 271 ? -2.150 19.175 19.031 1.00 26.01 268 GLY A C 1
ATOM 2008 O O . GLY A 1 271 ? -2.829 20.171 19.284 1.00 26.49 268 GLY A O 1
ATOM 2009 N N . GLU A 1 272 ? -1.804 18.812 17.794 1.00 25.16 269 GLU A N 1
ATOM 2010 C CA . GLU A 1 272 ? -2.143 19.580 16.593 1.00 24.04 269 GLU A CA 1
ATOM 2011 C C . GLU A 1 272 ? -2.580 18.643 15.460 1.00 24.50 269 GLU A C 1
ATOM 2012 O O . GLU A 1 272 ? -2.269 17.452 15.489 1.00 25.23 269 GLU A O 1
ATOM 2018 N N . TRP A 1 273 ? -3.291 19.167 14.460 1.00 22.98 270 TRP A N 1
ATOM 2019 C CA . TRP A 1 273 ? -3.629 18.369 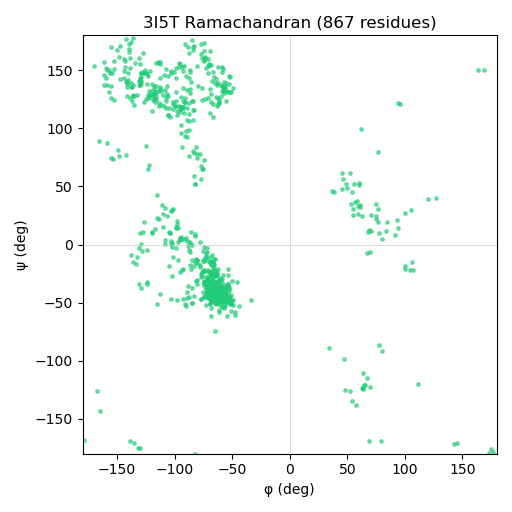13.269 1.00 25.38 270 TRP A CA 1
ATOM 2020 C C . TRP A 1 273 ? -2.346 17.924 12.562 1.00 27.00 270 TRP A C 1
ATOM 2021 O O . TRP A 1 273 ? -2.219 16.772 12.133 1.00 21.38 270 TRP A O 1
ATOM 2032 N N . PHE A 1 274 ? -1.396 18.851 12.469 1.00 22.97 271 PHE A N 1
ATOM 2033 C CA . PHE A 1 274 ? -0.063 18.570 11.953 1.00 24.55 271 PHE A CA 1
ATOM 2034 C C . PHE A 1 274 ? 1.000 19.223 12.837 1.00 24.45 271 PHE A C 1
ATOM 2035 O O . PHE A 1 274 ? 0.926 20.408 13.135 1.00 21.64 271 PHE A O 1
ATOM 2043 N N . ALA A 1 275 ? 1.979 18.432 13.265 1.00 26.30 272 ALA A N 1
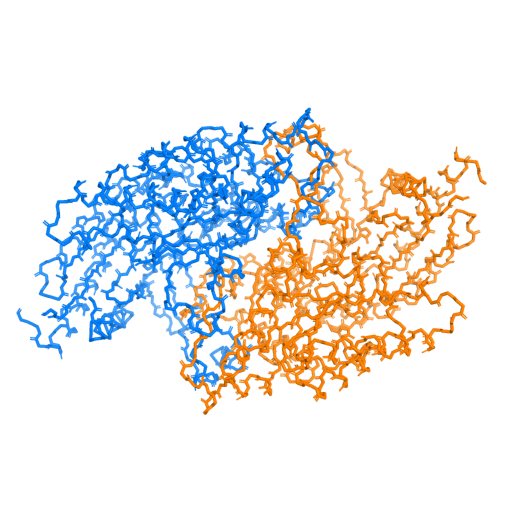ATOM 2044 C CA . ALA A 1 275 ? 3.007 18.901 14.194 1.00 22.97 272 ALA A CA 1
ATOM 2045 C C . ALA A 1 275 ? 4.077 19.789 13.553 1.00 24.29 272 ALA A C 1
ATOM 2046 O O . ALA A 1 275 ? 4.715 20.578 14.248 1.00 26.28 272 ALA A O 1
ATOM 2048 N N . SER A 1 276 ? 4.265 19.657 12.238 1.00 27.22 273 SER A N 1
ATOM 2049 C CA . SER A 1 276 ? 5.400 20.267 11.526 1.00 25.42 273 SER A CA 1
ATOM 2050 C C . SER A 1 276 ? 5.648 21.736 11.856 1.00 24.68 273 SER A C 1
ATOM 2051 O O . SER A 1 276 ? 6.714 22.079 12.360 1.00 23.10 273 SER A O 1
ATOM 2054 N N . GLU A 1 277 ? 4.668 22.596 11.586 1.00 22.61 274 GLU A N 1
ATOM 2055 C CA . GLU A 1 277 ? 4.837 24.023 11.857 1.00 25.83 274 GLU A CA 1
ATOM 2056 C C . GLU A 1 277 ? 4.505 24.418 13.287 1.00 24.44 274 GLU A C 1
ATOM 2057 O O . GLU A 1 277 ? 5.301 25.097 13.942 1.00 26.23 274 GLU A O 1
ATOM 2063 N N . LYS A 1 278 ? 3.334 23.991 13.760 1.00 24.66 275 LYS A N 1
ATOM 2064 C CA . LYS A 1 278 ? 2.788 24.460 15.032 1.00 26.94 275 LYS A CA 1
ATOM 2065 C C . LYS A 1 278 ? 3.576 24.004 16.252 1.00 28.71 275 LYS A C 1
ATOM 2066 O O . LYS A 1 278 ? 3.690 24.745 17.230 1.00 26.90 275 LYS A O 1
ATOM 2072 N N . VAL A 1 279 ? 4.130 22.794 16.182 1.00 25.98 276 VAL A N 1
ATOM 2073 C CA . VAL A 1 279 ? 4.959 22.270 17.263 1.00 24.87 276 VAL A CA 1
ATOM 2074 C C . VAL A 1 279 ? 6.450 22.466 16.945 1.00 26.66 276 VAL A C 1
ATOM 2075 O O . VAL A 1 279 ? 7.198 22.970 17.783 1.00 29.45 276 VAL A O 1
ATOM 2079 N N . PHE A 1 280 ? 6.867 22.110 15.729 1.00 26.57 277 PHE A N 1
ATOM 2080 C CA . PHE A 1 280 ? 8.302 21.990 15.434 1.00 25.29 277 PHE A CA 1
ATOM 2081 C C . PHE A 1 280 ? 8.918 23.053 14.537 1.00 21.88 277 PHE A C 1
ATOM 2082 O O . PHE A 1 280 ? 10.100 22.972 14.214 1.00 25.42 277 PHE A O 1
ATOM 2090 N N . GLY A 1 281 ? 8.128 24.050 14.152 1.00 27.64 278 GLY A N 1
ATOM 2091 C CA . GLY A 1 281 ? 8.656 25.248 13.485 1.00 18.96 278 GLY A CA 1
ATOM 2092 C C . GLY A 1 281 ? 9.078 25.102 12.035 1.00 23.98 278 GLY A C 1
ATOM 2093 O O . GLY A 1 281 ? 9.854 25.919 11.529 1.00 24.43 278 GLY A O 1
ATOM 2094 N N . VAL A 1 282 ? 8.554 24.087 11.353 1.00 22.62 279 VAL A N 1
ATOM 2095 C CA . VAL A 1 282 ? 8.863 23.878 9.937 1.00 24.77 279 VAL A CA 1
ATOM 2096 C C . VAL A 1 282 ? 7.617 23.880 9.019 1.00 25.05 279 VAL A C 1
ATOM 2097 O O . VAL A 1 282 ? 6.654 23.168 9.270 1.00 23.98 279 VAL A O 1
ATOM 2101 N N . VAL A 1 283 ? 7.638 24.698 7.971 1.00 24.53 280 VAL A N 1
ATOM 2102 C CA . VAL A 1 283 ? 6.674 24.558 6.884 1.00 25.11 280 VAL A CA 1
ATOM 2103 C C . VAL A 1 283 ? 7.317 23.698 5.792 1.00 26.12 280 VAL A C 1
ATOM 2104 O O . VAL A 1 283 ? 8.140 24.186 5.023 1.00 25.28 280 VAL A O 1
ATOM 2108 N N . PRO A 1 284 ? 6.929 22.411 5.711 1.00 24.72 281 PRO A N 1
ATOM 2109 C CA . PRO A 1 284 ? 7.557 21.478 4.778 1.00 21.45 281 PRO A CA 1
ATOM 2110 C C . PRO A 1 284 ? 7.119 21.711 3.339 1.00 23.36 281 PRO A C 1
ATOM 2111 O O . PRO A 1 284 ? 6.245 22.543 3.073 1.00 24.32 281 PRO A O 1
ATOM 2115 N N . ASP A 1 285 ? 7.745 21.001 2.411 1.00 19.17 282 ASP A N 1
ATOM 2116 C CA . ASP A 1 285 ? 7.341 21.071 1.025 1.00 22.09 282 ASP A CA 1
ATOM 2117 C C . ASP A 1 285 ? 6.262 20.031 0.789 1.00 19.90 282 ASP A C 1
ATOM 2118 O O . ASP A 1 285 ? 5.339 20.252 0.017 1.00 18.84 282 ASP A O 1
ATOM 2123 N N . ILE A 1 286 ? 6.397 18.896 1.473 1.00 22.70 283 ILE A N 1
ATOM 2124 C CA . ILE A 1 286 ? 5.452 17.784 1.393 1.00 20.36 283 ILE A CA 1
ATOM 2125 C C . ILE A 1 286 ? 5.218 17.228 2.797 1.00 21.96 283 ILE A C 1
ATOM 2126 O O . ILE A 1 286 ? 6.155 17.117 3.594 1.00 23.22 283 ILE A O 1
ATOM 2131 N N . ILE A 1 287 ? 3.964 16.902 3.101 1.00 19.94 284 ILE A N 1
ATOM 2132 C CA . ILE A 1 287 ? 3.643 16.147 4.313 1.00 17.61 284 ILE A CA 1
ATOM 2133 C C . ILE A 1 287 ? 3.004 14.818 3.934 1.00 17.22 284 ILE A C 1
ATOM 2134 O O . ILE A 1 287 ? 2.078 14.794 3.135 1.00 16.42 284 ILE A O 1
ATOM 2139 N N . THR A 1 288 ? 3.519 13.721 4.490 1.00 16.32 285 THR A N 1
ATOM 2140 C CA . THR A 1 288 ? 2.875 12.421 4.354 1.00 17.21 285 THR A CA 1
ATOM 2141 C C . THR A 1 288 ? 2.097 12.105 5.638 1.00 19.14 285 THR A C 1
ATOM 2142 O O . THR A 1 288 ? 2.492 12.514 6.728 1.00 18.21 285 THR A O 1
ATOM 2146 N N . PHE A 1 289 ? 0.999 11.369 5.503 1.00 20.76 286 PHE A N 1
ATOM 2147 C CA . PHE A 1 289 ? 0.144 11.040 6.642 1.00 20.22 286 PHE A CA 1
ATOM 2148 C C . PHE A 1 289 ? -0.489 9.679 6.424 1.00 20.67 286 PHE A C 1
ATOM 2149 O O . PHE A 1 289 ? -0.530 9.192 5.290 1.00 17.18 286 PHE A O 1
ATOM 2157 N N . ALA A 1 290 ? -0.971 9.081 7.515 1.00 21.98 287 ALA A N 1
ATOM 2158 C CA . ALA A 1 290 ? -1.770 7.854 7.479 1.00 24.78 287 ALA A CA 1
ATOM 2159 C C . ALA A 1 290 ? -2.436 7.699 8.842 1.00 24.81 287 ALA A C 1
ATOM 2160 O O . ALA A 1 290 ? -2.844 8.698 9.437 1.00 27.22 287 ALA A O 1
ATOM 2162 N N . LYS A 1 291 ? -2.551 6.457 9.317 1.00 26.21 288 LYS A N 1
ATOM 2163 C CA . LYS A 1 291 ? -2.905 6.139 10.714 1.00 23.77 288 LYS A CA 1
ATOM 2164 C C . LYS A 1 291 ? -4.100 6.895 11.294 1.00 26.50 288 LYS A C 1
ATOM 2165 O O . LYS A 1 291 ? -5.260 6.540 11.052 1.00 26.72 288 LYS A O 1
ATOM 2171 N N . GLY A 1 292 ? -3.795 7.952 12.046 1.00 28.31 289 GLY A N 1
ATOM 2172 C CA . GLY A 1 292 ? -4.797 8.828 12.642 1.00 29.96 289 GLY A CA 1
ATOM 2173 C C . GLY A 1 292 ? -5.849 9.440 11.731 1.00 26.27 289 GLY A C 1
ATOM 2174 O O . GLY A 1 292 ? -6.921 9.829 12.200 1.00 21.22 289 GLY A O 1
ATOM 2175 N N . VAL A 1 293 ? -5.558 9.509 10.432 1.00 26.51 290 VAL A N 1
ATOM 2176 C CA . VAL A 1 293 ? -6.493 10.067 9.440 1.00 26.54 290 VAL A CA 1
ATOM 2177 C C . VAL A 1 293 ? -7.873 9.376 9.485 1.00 24.52 290 VAL A C 1
ATOM 2178 O O . VAL A 1 293 ? -8.895 10.023 9.307 1.00 23.52 290 VAL A O 1
ATOM 2182 N N . THR A 1 294 ? -7.880 8.074 9.775 1.00 25.02 291 THR A N 1
ATOM 2183 C CA . THR A 1 294 ? -9.110 7.290 9.895 1.00 24.10 291 THR A CA 1
ATOM 2184 C C . THR A 1 294 ? -9.257 6.681 11.279 1.00 25.95 291 THR A C 1
ATOM 2185 O O . THR A 1 294 ? -10.138 5.833 11.489 1.00 28.24 291 THR A O 1
ATOM 2189 N N . SER A 1 295 ? -8.390 7.097 12.210 1.00 23.38 292 SER A N 1
ATOM 2190 C CA . SER A 1 295 ? -8.267 6.466 13.539 1.00 22.13 292 SER A CA 1
ATOM 2191 C C . SER A 1 295 ? -7.993 4.947 13.476 1.00 22.74 292 SER A C 1
ATOM 2192 O O . SER A 1 295 ? -8.396 4.183 14.360 1.00 24.70 292 SER A O 1
ATOM 2195 N N . GLY A 1 296 ? -7.303 4.523 12.421 1.00 23.50 293 GLY A N 1
ATOM 2196 C CA . GLY A 1 296 ? -6.995 3.116 12.186 1.00 26.55 293 GLY A CA 1
ATOM 2197 C C . GLY A 1 296 ? -8.165 2.206 11.851 1.00 26.11 293 GLY A C 1
ATOM 2198 O O . GLY A 1 296 ? -8.004 0.982 11.833 1.00 26.85 293 GLY A O 1
ATOM 2199 N N . TYR A 1 297 ? -9.335 2.789 11.578 1.00 23.51 294 TYR A N 1
ATOM 2200 C CA . TYR A 1 297 ? -10.542 2.004 11.291 1.00 24.03 294 TYR A CA 1
ATOM 2201 C C . TYR A 1 297 ? -10.506 1.341 9.910 1.00 23.06 294 TYR A C 1
ATOM 2202 O O . TYR A 1 297 ? -10.984 0.218 9.757 1.00 28.09 294 TYR A O 1
ATOM 2211 N N . VAL A 1 298 ? -9.955 2.043 8.919 1.00 26.47 295 VAL A N 1
ATOM 2212 C CA . VAL A 1 298 ? -9.666 1.486 7.584 1.00 27.73 295 VAL A CA 1
ATOM 2213 C C . VAL A 1 298 ? -8.357 2.061 7.039 1.00 26.09 295 VAL A C 1
ATOM 2214 O O . VAL A 1 298 ? -7.975 3.169 7.415 1.00 28.84 295 VAL A O 1
ATOM 2218 N N . PRO A 1 299 ? -7.661 1.309 6.161 1.00 27.20 296 PRO A N 1
ATOM 2219 C CA . PRO A 1 299 ? -6.429 1.810 5.545 1.00 26.39 296 PRO A CA 1
ATOM 2220 C C . PRO A 1 299 ? -6.593 3.062 4.677 1.00 25.15 296 PRO A C 1
ATOM 2221 O O . PRO A 1 299 ? -7.338 3.061 3.701 1.00 28.75 296 PRO A O 1
ATOM 2225 N N . LEU A 1 300 ? -5.886 4.120 5.051 1.00 23.32 297 LEU A N 1
ATOM 2226 C CA . LEU A 1 300 ? -5.736 5.296 4.210 1.00 23.48 297 LEU A CA 1
ATOM 2227 C C . LEU A 1 300 ? -4.370 5.921 4.447 1.00 22.56 297 LEU A C 1
ATOM 2228 O O . LEU A 1 300 ? -3.861 5.936 5.574 1.00 19.31 297 LEU A O 1
ATOM 2233 N N . GLY A 1 301 ? -3.774 6.426 3.375 1.00 22.12 298 GLY A N 1
ATOM 2234 C CA . GLY A 1 301 ? -2.566 7.219 3.489 1.00 20.97 298 GLY A CA 1
ATOM 2235 C C . GLY A 1 301 ? -2.624 8.338 2.481 1.00 22.14 298 GLY A C 1
ATOM 2236 O O . GLY A 1 301 ? -3.567 8.431 1.687 1.00 25.10 298 GLY A O 1
ATOM 2237 N N . GLY A 1 302 ? -1.620 9.198 2.502 1.00 23.03 299 GLY A N 1
ATOM 2238 C CA . GLY A 1 302 ? -1.540 10.228 1.487 1.00 19.41 299 GLY A CA 1
ATOM 2239 C C . GLY A 1 302 ? -0.446 11.236 1.705 1.00 17.38 299 GLY A C 1
ATOM 2240 O O . GLY A 1 302 ? 0.306 11.159 2.672 1.00 19.84 299 GLY A O 1
ATOM 2241 N N . LEU A 1 303 ? -0.369 12.194 0.791 1.00 18.76 300 LEU A N 1
ATOM 2242 C CA . LEU A 1 303 ? 0.617 13.250 0.887 1.00 15.89 300 LEU A CA 1
ATOM 2243 C C . LEU A 1 303 ? 0.028 14.596 0.448 1.00 16.02 300 LEU A C 1
ATOM 2244 O O . LEU A 1 303 ? -0.708 14.661 -0.535 1.00 15.90 300 LEU A O 1
ATOM 2249 N N . ALA A 1 304 ? 0.323 15.642 1.225 1.00 17.82 301 ALA A N 1
ATOM 2250 C CA . ALA A 1 304 ? -0.075 17.018 0.908 1.00 22.50 301 ALA A CA 1
ATOM 2251 C C . ALA A 1 304 ? 1.105 17.738 0.273 1.00 21.05 301 ALA A C 1
ATOM 2252 O O . ALA A 1 304 ? 2.177 17.796 0.853 1.00 24.36 301 ALA A O 1
ATOM 2254 N N . ILE A 1 305 ? 0.915 18.276 -0.924 1.00 25.20 302 ILE A N 1
ATOM 2255 C CA . ILE A 1 305 ? 2.026 18.882 -1.654 1.00 22.99 302 ILE A CA 1
ATOM 2256 C C . ILE A 1 305 ? 1.823 20.382 -1.808 1.00 23.15 302 ILE A C 1
ATOM 2257 O O . ILE A 1 305 ? 0.747 20.840 -2.195 1.00 21.75 302 ILE A O 1
ATOM 2262 N N . SER A 1 306 ? 2.879 21.128 -1.500 1.00 25.10 303 SER A N 1
ATOM 2263 C CA . SER A 1 306 ? 2.940 22.571 -1.691 1.00 26.59 303 SER A CA 1
ATOM 2264 C C . SER A 1 306 ? 2.576 23.033 -3.108 1.00 26.07 303 SER A C 1
ATOM 2265 O O . SER A 1 306 ? 3.087 22.505 -4.101 1.00 26.94 303 SER A O 1
ATOM 2268 N N . GLU A 1 307 ? 1.688 24.021 -3.174 1.00 27.62 304 GLU A N 1
ATOM 2269 C CA . GLU A 1 307 ? 1.227 24.613 -4.433 1.00 29.71 304 GLU A CA 1
ATOM 2270 C C . GLU A 1 307 ? 2.357 25.204 -5.276 1.00 23.53 304 GLU A C 1
ATOM 2271 O O . GLU A 1 307 ? 2.398 24.983 -6.491 1.00 23.60 304 GLU A O 1
ATOM 2277 N N . ALA A 1 308 ? 3.274 25.919 -4.625 1.00 24.89 305 ALA A N 1
ATOM 2278 C CA . ALA A 1 308 ? 4.410 26.561 -5.312 1.00 23.08 305 ALA A CA 1
ATOM 2279 C C . ALA A 1 308 ? 5.361 25.526 -5.928 1.00 24.98 305 ALA A C 1
ATOM 2280 O O . ALA A 1 308 ? 5.917 25.760 -6.995 1.00 24.63 305 ALA A O 1
ATOM 2282 N N . VAL A 1 309 ? 5.534 24.389 -5.248 1.00 24.50 306 VAL A N 1
ATOM 2283 C CA . VAL A 1 309 ? 6.315 23.253 -5.769 1.00 21.20 306 VAL A CA 1
ATOM 2284 C C . VAL A 1 309 ? 5.673 22.703 -7.041 1.00 22.20 306 VAL A C 1
ATOM 2285 O O . VAL A 1 309 ? 6.343 22.550 -8.064 1.00 23.19 306 VAL A O 1
ATOM 2289 N N . LEU A 1 310 ? 4.367 22.441 -6.981 1.00 24.22 307 LEU A N 1
ATOM 2290 C CA . LEU A 1 310 ? 3.638 21.896 -8.131 1.00 22.21 307 LEU A CA 1
ATOM 2291 C C . LEU A 1 310 ? 3.568 22.849 -9.336 1.00 22.54 307 LEU A C 1
ATOM 2292 O O . LEU A 1 310 ? 3.592 22.389 -10.482 1.00 19.37 307 LEU A O 1
ATOM 2297 N N . ALA A 1 311 ? 3.516 24.159 -9.076 1.00 22.32 308 ALA A N 1
ATOM 2298 C CA . ALA A 1 311 ? 3.461 25.168 -10.141 1.00 21.44 308 ALA A CA 1
ATOM 2299 C C . ALA A 1 311 ? 4.684 25.121 -11.052 1.00 23.09 308 ALA A C 1
ATOM 2300 O O . ALA A 1 311 ? 4.574 25.384 -12.252 1.00 24.37 308 ALA A O 1
ATOM 2302 N N . ARG A 1 312 ? 5.835 24.746 -10.485 1.00 24.01 309 ARG A N 1
ATOM 2303 C CA . ARG A 1 312 ? 7.098 24.674 -11.228 1.00 24.36 309 ARG A CA 1
ATOM 2304 C C . ARG A 1 312 ? 7.145 23.559 -12.273 1.00 24.66 309 ARG A C 1
ATOM 2305 O O . ARG A 1 312 ? 8.005 23.581 -13.151 1.00 27.90 309 ARG A O 1
ATOM 2313 N N . ILE A 1 313 ? 6.241 22.583 -12.170 1.00 26.05 310 ILE A N 1
ATOM 2314 C CA . ILE A 1 313 ? 6.218 21.444 -13.098 1.00 24.29 310 ILE A CA 1
ATOM 2315 C C . ILE A 1 313 ? 4.847 21.216 -13.759 1.00 27.24 310 ILE A C 1
ATOM 2316 O O . ILE A 1 313 ? 4.570 20.135 -14.283 1.00 27.36 310 ILE A O 1
ATOM 2321 N N . SER A 1 314 ? 4.005 22.247 -13.750 1.00 28.36 311 SER A N 1
ATOM 2322 C CA . SER A 1 314 ? 2.647 22.146 -14.289 1.00 29.96 311 SER A CA 1
ATOM 2323 C C . SER A 1 314 ? 2.274 23.401 -15.058 1.00 26.92 311 SER A C 1
ATOM 2324 O O . SER A 1 314 ? 2.970 24.408 -14.966 1.00 26.30 311 SER A O 1
ATOM 2327 N N . GLY A 1 315 ? 1.167 23.330 -15.798 1.00 26.49 312 GLY A N 1
ATOM 2328 C CA . GLY A 1 315 ? 0.681 24.455 -16.592 1.00 30.74 312 GLY A CA 1
ATOM 2329 C C . GLY A 1 315 ? 1.611 24.710 -17.759 1.00 32.75 312 GLY A C 1
ATOM 2330 O O . GLY A 1 315 ? 1.882 23.806 -18.560 1.00 32.92 312 GLY A O 1
ATOM 2331 N N . GLU A 1 316 ? 2.128 25.934 -17.828 1.00 36.82 313 GLU A N 1
ATOM 2332 C CA . GLU A 1 316 ? 3.109 26.324 -18.840 1.00 38.77 313 GLU A CA 1
ATOM 2333 C C . GLU A 1 316 ? 4.486 25.709 -18.584 1.00 39.18 313 GLU A C 1
ATOM 2334 O O . GLU A 1 316 ? 5.357 25.768 -19.450 1.00 38.85 313 GLU A O 1
ATOM 2340 N N . ASN A 1 317 ? 4.663 25.116 -17.399 1.00 36.71 314 ASN A N 1
ATOM 2341 C CA . ASN A 1 317 ? 5.916 24.475 -16.992 1.00 34.45 314 ASN A CA 1
ATOM 2342 C C . ASN A 1 317 ? 5.888 22.940 -17.050 1.00 33.55 314 ASN A C 1
ATOM 2343 O O . ASN A 1 317 ? 6.812 22.289 -16.568 1.00 32.29 314 ASN A O 1
ATOM 2348 N N . ALA A 1 318 ? 4.837 22.371 -17.638 1.00 33.43 315 ALA A N 1
ATOM 2349 C CA . ALA A 1 318 ? 4.609 20.924 -17.603 1.00 35.07 315 ALA A CA 1
ATOM 2350 C C . ALA A 1 318 ? 5.573 20.082 -18.435 1.00 34.71 315 ALA A C 1
ATOM 2351 O O . ALA A 1 318 ? 5.899 18.953 -18.047 1.00 32.44 315 ALA A O 1
ATOM 2353 N N . LYS A 1 319 ? 6.000 20.628 -19.575 1.00 38.19 316 LYS A N 1
ATOM 2354 C CA . LYS A 1 319 ? 6.875 19.929 -20.542 1.00 37.93 316 LYS A CA 1
ATOM 2355 C C . LYS A 1 319 ? 6.251 18.617 -21.048 1.00 34.79 316 LYS A C 1
ATOM 2356 O O . LYS A 1 319 ? 6.950 17.616 -21.232 1.00 36.31 316 LYS A O 1
ATOM 2362 N N . GLY A 1 320 ? 4.929 18.636 -21.237 1.00 30.66 317 GLY A N 1
ATOM 2363 C CA . GLY A 1 320 ? 4.161 17.480 -21.704 1.00 28.28 317 GLY A CA 1
ATOM 2364 C C . GLY A 1 320 ? 4.209 16.246 -20.817 1.00 29.64 317 GLY A C 1
ATOM 2365 O O . GLY A 1 320 ? 4.139 15.119 -21.315 1.00 28.16 317 GLY A O 1
ATOM 2366 N N . SER A 1 321 ? 4.315 16.457 -19.505 1.00 28.38 318 SER A N 1
ATOM 2367 C CA . SER A 1 321 ? 4.504 15.357 -18.563 1.00 25.77 318 SER A CA 1
ATOM 2368 C C . SER A 1 321 ? 3.188 14.890 -17.955 1.00 24.62 318 SER A C 1
ATOM 2369 O O . SER A 1 321 ? 2.216 15.641 -17.907 1.00 22.41 318 SER A O 1
ATOM 2372 N N . TRP A 1 322 ? 3.179 13.634 -17.511 1.00 25.09 319 TRP A N 1
ATOM 2373 C CA . TRP A 1 322 ? 1.998 12.985 -16.954 1.00 23.48 319 TRP A CA 1
ATOM 2374 C C . TRP A 1 322 ? 2.450 12.244 -15.707 1.00 26.47 319 TRP A C 1
ATOM 2375 O O . TRP A 1 322 ? 3.407 11.464 -15.757 1.00 23.08 319 TRP A O 1
ATOM 2386 N N . PHE A 1 323 ? 1.774 12.485 -14.586 1.00 25.26 320 PHE A N 1
ATOM 2387 C CA . PHE A 1 323 ? 2.196 11.889 -13.329 1.00 23.98 320 PHE A CA 1
ATOM 2388 C C . PHE A 1 323 ? 1.712 10.451 -13.209 1.00 21.64 320 PHE A C 1
ATOM 2389 O O . PHE A 1 323 ? 0.811 10.145 -12.430 1.00 21.17 320 PHE A O 1
ATOM 2397 N N . THR A 1 324 ? 2.362 9.568 -13.957 1.00 19.84 321 THR A N 1
ATOM 2398 C CA . THR A 1 324 ? 1.944 8.170 -14.077 1.00 25.28 321 THR A CA 1
ATOM 2399 C C . THR A 1 324 ? 2.310 7.317 -12.858 1.00 19.83 321 THR A C 1
ATOM 2400 O O . THR A 1 324 ? 3.004 6.305 -12.968 1.00 18.30 321 THR A O 1
ATOM 2404 N N . ASN A 1 325 ? 1.831 7.764 -11.700 1.00 23.71 322 ASN A N 1
ATOM 2405 C CA . ASN A 1 325 ? 1.953 7.081 -10.418 1.00 21.39 322 ASN A CA 1
ATOM 2406 C C . ASN A 1 325 ? 0.549 7.040 -9.847 1.00 25.18 322 ASN A C 1
ATOM 2407 O O . ASN A 1 325 ? -0.184 8.025 -9.945 1.00 28.79 322 ASN A O 1
ATOM 2412 N N . GLY A 1 326 ? 0.160 5.912 -9.266 1.00 27.31 323 GLY A N 1
ATOM 2413 C CA . GLY A 1 326 ? -1.181 5.788 -8.717 1.00 28.79 323 GLY A CA 1
ATOM 2414 C C . GLY A 1 326 ? -1.561 4.372 -8.341 1.00 25.41 323 GLY A C 1
ATOM 2415 O O . GLY A 1 326 ? -1.117 3.397 -8.957 1.00 24.20 323 GLY A O 1
ATOM 2416 N N . TYR A 1 327 ? -2.418 4.255 -7.341 1.00 21.86 324 TYR A N 1
ATOM 2417 C CA . TYR A 1 327 ? -2.797 2.936 -6.838 1.00 21.25 324 TYR A CA 1
ATOM 2418 C C . TYR A 1 327 ? -4.262 2.686 -7.151 1.00 22.61 324 TYR A C 1
ATOM 2419 O O . TYR A 1 327 ? -5.025 3.639 -7.326 1.00 21.26 324 TYR A O 1
ATOM 2428 N N . THR A 1 328 ? -4.651 1.410 -7.211 1.00 23.12 325 THR A N 1
ATOM 2429 C CA . THR A 1 328 ? -6.029 1.019 -7.522 1.00 23.68 325 THR A CA 1
ATOM 2430 C C . THR A 1 328 ? -6.990 1.604 -6.497 1.00 24.66 325 THR A C 1
ATOM 2431 O O . THR A 1 328 ? -8.051 2.121 -6.850 1.00 27.78 325 THR A O 1
ATOM 2435 N N . TYR A 1 329 ? -6.591 1.562 -5.232 1.00 25.75 326 TYR A N 1
ATOM 2436 C CA . TYR A 1 329 ? -7.436 2.093 -4.170 1.00 27.69 326 TYR A CA 1
ATOM 2437 C C . TYR A 1 329 ? -7.068 3.518 -3.741 1.00 26.58 326 TYR A C 1
ATOM 2438 O O . TYR A 1 329 ? -7.436 3.933 -2.642 1.00 24.01 326 TYR A O 1
ATOM 2447 N N . SER A 1 330 ? -6.351 4.254 -4.603 1.00 25.76 327 SER A N 1
ATOM 2448 C CA . SER A 1 330 ? -6.150 5.701 -4.428 1.00 28.45 327 SER A CA 1
ATOM 2449 C C . SER A 1 330 ? -7.506 6.383 -4.517 1.00 28.51 327 SER A C 1
ATOM 2450 O O . SER A 1 330 ? -8.310 6.027 -5.380 1.00 25.63 327 SER A O 1
ATOM 2453 N N . ASN A 1 331 ? -7.765 7.344 -3.626 1.00 29.04 328 ASN A N 1
ATOM 2454 C CA . ASN A 1 331 ? -9.054 8.063 -3.590 1.00 27.89 328 ASN A CA 1
ATOM 2455 C C . ASN A 1 331 ? -10.291 7.160 -3.374 1.00 29.33 328 ASN A C 1
ATOM 2456 O O . ASN A 1 331 ? -11.382 7.518 -3.807 1.00 34.70 328 ASN A O 1
ATOM 2461 N N . GLN A 1 332 ? -10.117 5.996 -2.737 1.00 27.09 329 GLN A N 1
ATOM 2462 C CA . GLN A 1 332 ? -11.227 5.054 -2.514 1.00 29.55 329 GLN A CA 1
ATOM 2463 C C . GLN A 1 332 ? -12.281 5.687 -1.600 1.00 31.15 329 GLN A C 1
ATOM 2464 O O . GLN A 1 332 ? -11.934 6.185 -0.522 1.00 30.69 329 GLN A O 1
ATOM 2470 N N . PRO A 1 333 ? -13.561 5.689 -2.037 1.00 30.68 330 PRO A N 1
ATOM 2471 C CA . PRO A 1 333 ? -14.628 6.435 -1.358 1.00 26.57 330 PRO A CA 1
ATOM 2472 C C . PRO A 1 333 ? -14.906 5.985 0.074 1.00 21.20 330 PRO A C 1
ATOM 2473 O O . PRO A 1 333 ? -15.227 6.819 0.916 1.00 21.04 330 PRO A O 1
ATOM 2477 N N . VAL A 1 334 ? -14.788 4.684 0.335 1.00 17.88 331 VAL A N 1
ATOM 2478 C CA . VAL A 1 334 ? -15.070 4.115 1.653 1.00 17.95 331 VAL A CA 1
ATOM 2479 C C . VAL A 1 334 ? -14.089 4.613 2.715 1.00 22.52 331 VAL A C 1
ATOM 2480 O O . VAL A 1 334 ? -14.502 5.026 3.813 1.00 23.12 331 VAL A O 1
ATOM 2484 N N . ALA A 1 335 ? -12.797 4.574 2.379 1.00 19.68 332 ALA A N 1
ATOM 2485 C CA . ALA A 1 335 ? -11.740 4.998 3.297 1.00 17.84 332 ALA A CA 1
ATOM 2486 C C . ALA A 1 335 ? -11.781 6.512 3.495 1.00 21.80 332 ALA A C 1
ATOM 2487 O O . ALA A 1 335 ? -11.565 7.006 4.600 1.00 25.08 332 ALA A O 1
ATOM 2489 N N . CYS A 1 336 ? -12.094 7.239 2.424 1.00 24.46 333 CYS A N 1
ATOM 2490 C CA . CYS A 1 336 ? -12.247 8.698 2.494 1.00 22.30 333 CYS A CA 1
ATOM 2491 C C . CYS A 1 336 ? -13.474 9.158 3.282 1.00 23.68 333 CYS A C 1
ATOM 2492 O O . CYS A 1 336 ? -13.408 10.160 3.988 1.00 22.18 333 CYS A O 1
ATOM 2495 N N . ALA A 1 337 ? -14.581 8.422 3.162 1.00 24.91 334 ALA A N 1
ATOM 2496 C CA . ALA A 1 337 ? -15.783 8.697 3.959 1.00 25.28 334 ALA A CA 1
ATOM 2497 C C . ALA A 1 337 ? -15.530 8.477 5.452 1.00 26.20 334 ALA A C 1
ATOM 2498 O O . ALA A 1 337 ? -15.982 9.270 6.285 1.00 27.00 334 ALA A O 1
ATOM 2500 N N . ALA A 1 338 ? -14.804 7.406 5.774 1.00 21.32 335 ALA A N 1
ATOM 2501 C CA . ALA A 1 338 ? -14.429 7.099 7.153 1.00 19.52 335 ALA A CA 1
ATOM 2502 C C . ALA A 1 338 ? -13.539 8.162 7.775 1.00 18.39 335 ALA A C 1
ATOM 2503 O O . ALA A 1 338 ? -13.730 8.546 8.935 1.00 15.34 335 ALA A O 1
ATOM 2505 N N . ALA A 1 339 ? -12.557 8.620 7.002 1.00 23.54 336 ALA A N 1
ATOM 2506 C CA . ALA A 1 339 ? -11.632 9.648 7.446 1.00 24.88 336 ALA A CA 1
ATOM 2507 C C . ALA A 1 339 ? -12.371 10.947 7.697 1.00 29.57 336 ALA A C 1
ATOM 2508 O O . ALA A 1 339 ? -12.113 11.635 8.683 1.00 31.89 336 ALA A O 1
ATOM 2510 N N . LEU A 1 340 ? -13.301 11.260 6.798 1.00 33.57 337 LEU A N 1
ATOM 2511 C CA . LEU A 1 340 ? -14.120 12.457 6.891 1.00 29.72 337 LEU A CA 1
ATOM 2512 C C . LEU A 1 340 ? -14.957 12.438 8.167 1.00 28.13 337 LEU A C 1
ATOM 2513 O O . LEU A 1 340 ? -15.018 13.445 8.872 1.00 27.06 337 LEU A O 1
ATOM 2518 N N . ALA A 1 341 ? -15.563 11.286 8.475 1.00 28.28 338 ALA A N 1
ATOM 2519 C CA . ALA A 1 341 ? -16.307 11.102 9.732 1.00 25.06 338 ALA A CA 1
ATOM 2520 C C . ALA A 1 341 ? -15.398 11.199 10.947 1.00 23.53 338 ALA A C 1
ATOM 2521 O O . ALA A 1 341 ? -15.774 11.788 11.961 1.00 29.32 338 ALA A O 1
ATOM 2523 N N . ASN A 1 342 ? -14.210 10.612 10.839 1.00 22.85 339 ASN A N 1
ATOM 2524 C CA . ASN A 1 342 ? -13.200 10.702 11.889 1.00 18.06 339 ASN A CA 1
ATOM 2525 C C . ASN A 1 342 ? -12.832 12.143 12.229 1.00 23.61 339 ASN A C 1
ATOM 2526 O O . ASN A 1 342 ? -12.937 12.548 13.385 1.00 25.74 339 ASN A O 1
ATOM 2531 N N . ILE A 1 343 ? -12.436 12.908 11.211 1.00 24.18 340 ILE A N 1
ATOM 2532 C CA . ILE A 1 343 ? -12.033 14.312 11.357 1.00 24.00 340 ILE A CA 1
ATOM 2533 C C . ILE A 1 343 ? -13.164 15.215 11.878 1.00 26.32 340 ILE A C 1
ATOM 2534 O O . ILE A 1 343 ? -12.940 16.069 12.745 1.00 22.98 340 ILE A O 1
ATOM 2539 N N . GLU A 1 344 ? -14.371 14.989 11.366 1.00 23.70 341 GLU A N 1
ATOM 2540 C CA . GLU A 1 344 ? -15.566 15.691 11.821 1.00 27.89 341 GLU A CA 1
ATOM 2541 C C . GLU A 1 344 ? -15.889 15.407 13.285 1.00 23.30 341 GLU A C 1
ATOM 2542 O O . GLU A 1 344 ? -16.227 16.328 14.031 1.00 23.59 341 GLU A O 1
ATOM 2548 N N . LEU A 1 345 ? -15.768 14.140 13.686 1.00 23.83 342 LEU A N 1
ATOM 2549 C CA . LEU A 1 345 ? -15.891 13.732 15.084 1.00 23.70 342 LEU A CA 1
ATOM 2550 C C . LEU A 1 345 ? -14.840 14.400 15.984 1.00 26.03 342 LEU A C 1
ATOM 2551 O O . LEU A 1 345 ? -15.176 14.923 17.056 1.00 24.64 342 LEU A O 1
ATOM 2556 N N . MET A 1 346 ? -13.582 14.377 15.532 1.00 24.91 343 MET A N 1
ATOM 2557 C CA . MET A 1 346 ? -12.463 15.013 16.240 1.00 23.76 343 MET A CA 1
ATOM 2558 C C . MET A 1 346 ? -12.669 16.524 16.369 1.00 25.22 343 MET A C 1
ATOM 2559 O O . MET A 1 346 ? -12.309 17.126 17.382 1.00 27.62 343 MET A O 1
ATOM 2564 N N . GLU A 1 347 ? -13.267 17.124 15.344 1.00 28.57 344 GLU A N 1
ATOM 2565 C CA . GLU A 1 347 ? -13.608 18.536 15.360 1.00 30.16 344 GLU A CA 1
ATOM 2566 C C . GLU A 1 347 ? -14.726 18.820 16.362 1.00 32.70 344 GLU A C 1
ATOM 2567 O O . GLU A 1 347 ? -14.570 19.660 17.249 1.00 34.55 344 GLU A O 1
ATOM 2573 N N . ARG A 1 348 ? -15.836 18.098 16.209 1.00 30.60 345 ARG A N 1
ATOM 2574 C CA . ARG A 1 348 ? -17.030 18.207 17.057 1.00 38.32 345 ARG A CA 1
ATOM 2575 C C . ARG A 1 348 ? -16.717 18.153 18.550 1.00 34.89 345 ARG A C 1
ATOM 2576 O O . ARG A 1 348 ? -17.183 18.992 19.323 1.00 35.08 345 ARG A O 1
ATOM 2584 N N . GLU A 1 349 ? -15.906 17.174 18.938 1.00 32.79 346 GLU A N 1
ATOM 2585 C CA . GLU A 1 349 ? -15.590 16.939 20.337 1.00 31.26 346 GLU A CA 1
ATOM 2586 C C . GLU A 1 349 ? -14.256 17.534 20.790 1.00 31.77 346 GLU A C 1
ATOM 2587 O O . GLU A 1 349 ? -13.774 17.206 21.881 1.00 32.95 346 GLU A O 1
ATOM 2593 N N . GLY A 1 350 ? -13.689 18.421 19.964 1.00 28.88 347 GLY A N 1
ATOM 2594 C CA . GLY A 1 350 ? -12.379 19.055 20.214 1.00 29.92 347 GLY A CA 1
ATOM 2595 C C . GLY A 1 350 ? -11.276 18.105 20.671 1.00 27.25 347 GLY A C 1
ATOM 2596 O O . GLY A 1 350 ? -10.582 18.373 21.653 1.00 25.91 347 GLY A O 1
ATOM 2597 N N . ILE A 1 351 ? -11.131 16.985 19.966 1.00 26.30 348 ILE A N 1
ATOM 2598 C CA . ILE A 1 351 ? -10.252 15.877 20.392 1.00 21.16 348 ILE A CA 1
ATOM 2599 C C . ILE A 1 351 ? -8.746 16.230 20.286 1.00 25.66 348 ILE A C 1
ATOM 2600 O O . ILE A 1 351 ? -7.933 15.839 21.139 1.00 28.31 348 ILE A O 1
ATOM 2605 N N . VAL A 1 352 ? -8.406 16.993 19.251 1.00 23.93 349 VAL A N 1
ATOM 2606 C CA . VAL A 1 352 ? -7.080 17.577 19.074 1.00 24.45 349 VAL A CA 1
ATOM 2607 C C . VAL A 1 352 ? -6.768 18.525 20.242 1.00 24.27 349 VAL A C 1
ATOM 2608 O O . VAL A 1 352 ? -5.669 18.468 20.819 1.00 19.29 349 VAL A O 1
ATOM 2612 N N . ASP A 1 353 ? -7.749 19.362 20.596 1.00 23.53 350 ASP A N 1
ATOM 2613 C CA . ASP A 1 353 ? -7.660 20.249 21.761 1.00 27.13 350 ASP A CA 1
ATOM 2614 C C . ASP A 1 353 ? -7.487 19.420 23.032 1.00 26.12 350 ASP A C 1
ATOM 2615 O O . ASP A 1 353 ? -6.646 19.746 23.861 1.00 29.16 350 ASP A O 1
ATOM 2620 N N . GLN A 1 354 ? -8.264 18.344 23.161 1.00 23.65 351 GLN A N 1
ATOM 2621 C CA . GLN A 1 354 ? -8.159 17.432 24.303 1.00 26.54 351 GLN A CA 1
ATOM 2622 C C . GLN A 1 354 ? -6.748 16.883 24.493 1.00 27.84 351 GLN A C 1
ATOM 2623 O O . GLN A 1 354 ? -6.228 16.889 25.607 1.00 27.71 351 GLN A O 1
ATOM 2629 N N . ALA A 1 355 ? -6.139 16.428 23.396 1.00 27.86 352 ALA A N 1
ATOM 2630 C CA . ALA A 1 355 ? -4.764 15.918 23.390 1.00 28.81 352 ALA A CA 1
ATOM 2631 C C . ALA A 1 355 ? -3.738 16.975 23.804 1.00 24.87 352 ALA A C 1
ATOM 2632 O O . ALA A 1 355 ? -2.794 16.681 24.543 1.00 22.14 352 ALA A O 1
ATOM 2634 N N . ARG A 1 356 ? -3.927 18.199 23.315 1.00 23.77 353 ARG A N 1
ATOM 2635 C CA . ARG A 1 356 ? -3.076 19.330 23.677 1.00 21.48 353 ARG A CA 1
ATOM 2636 C C . ARG A 1 356 ? -3.209 19.686 25.169 1.00 24.23 353 ARG A C 1
ATOM 2637 O O . ARG A 1 356 ? -2.216 20.022 25.820 1.00 25.60 353 ARG A O 1
ATOM 2645 N N . GLU A 1 357 ? -4.424 19.586 25.709 1.00 22.76 354 GLU A N 1
ATOM 2646 C CA . GLU A 1 357 ? -4.678 19.923 27.120 1.00 24.74 354 GLU A CA 1
ATOM 2647 C C . GLU A 1 357 ? -4.240 18.840 28.095 1.00 24.55 354 GLU A C 1
ATOM 2648 O O . GLU A 1 357 ? -4.084 19.110 29.285 1.00 27.02 354 GLU A O 1
ATOM 2654 N N . MET A 1 358 ? -4.066 17.621 27.591 1.00 20.43 355 MET A N 1
ATOM 2655 C CA . MET A 1 358 ? -3.698 16.466 28.413 1.00 22.17 355 MET A CA 1
ATOM 2656 C C . MET A 1 358 ? -2.188 16.201 28.382 1.00 20.71 355 MET A C 1
ATOM 2657 O O . MET A 1 358 ? -1.671 15.450 29.212 1.00 22.07 355 MET A O 1
ATOM 2662 N N . ALA A 1 359 ? -1.485 16.836 27.443 1.00 22.07 356 ALA A N 1
ATOM 2663 C CA . ALA A 1 359 ? -0.044 16.614 27.242 1.00 20.70 356 ALA A CA 1
ATOM 2664 C C . ALA A 1 359 ? 0.823 16.795 28.503 1.00 22.07 356 ALA A C 1
ATOM 2665 O O . ALA A 1 359 ? 1.637 15.923 28.819 1.00 22.00 356 ALA A O 1
ATOM 2667 N N . ASP A 1 360 ? 0.638 17.910 29.214 1.00 23.67 357 ASP A N 1
ATOM 2668 C CA . ASP A 1 360 ? 1.407 18.204 30.440 1.00 21.48 357 ASP A CA 1
ATOM 2669 C C . ASP A 1 360 ? 1.123 17.220 31.572 1.00 23.26 357 ASP A C 1
ATOM 2670 O O . ASP A 1 360 ? 2.044 16.802 32.272 1.00 23.44 357 ASP A O 1
ATOM 2675 N N . TYR A 1 361 ? -0.143 16.842 31.736 1.00 23.89 358 TYR A N 1
ATOM 2676 C CA . TYR A 1 361 ? -0.523 15.823 32.722 1.00 24.32 358 TYR A CA 1
ATOM 2677 C C . TYR A 1 361 ? 0.082 14.449 32.382 1.00 27.27 358 TYR A C 1
ATOM 2678 O O . TYR A 1 361 ? 0.474 13.683 33.274 1.00 24.31 358 TYR A O 1
ATOM 2687 N N . PHE A 1 362 ? 0.138 14.152 31.087 1.00 25.03 359 PHE A N 1
ATOM 2688 C CA . PHE A 1 362 ? 0.738 12.927 30.559 1.00 23.26 359 PHE A CA 1
ATOM 2689 C C . PHE A 1 362 ? 2.244 12.859 30.840 1.00 20.15 359 PHE A C 1
ATOM 2690 O O . PHE A 1 362 ? 2.741 11.856 31.380 1.00 23.77 359 PHE A O 1
ATOM 2698 N N . ALA A 1 363 ? 2.947 13.931 30.482 1.00 21.43 360 ALA A N 1
ATOM 2699 C CA . ALA A 1 363 ? 4.377 14.099 30.746 1.00 22.71 360 ALA A CA 1
ATOM 2700 C C . ALA A 1 363 ? 4.727 13.973 32.225 1.00 26.17 360 ALA A C 1
ATOM 2701 O O . ALA A 1 363 ? 5.693 13.289 32.572 1.00 31.52 360 ALA A O 1
ATOM 2703 N N . ALA A 1 364 ? 3.941 14.629 33.082 1.00 24.30 361 ALA A N 1
ATOM 2704 C CA . ALA A 1 364 ? 4.149 14.604 34.535 1.00 24.26 361 ALA A CA 1
ATOM 2705 C C . ALA A 1 364 ? 3.831 13.251 35.176 1.00 24.56 361 ALA A C 1
ATOM 2706 O O . ALA A 1 364 ? 4.505 12.840 36.123 1.00 22.81 361 ALA A O 1
ATOM 2708 N N . ALA A 1 365 ? 2.807 12.565 34.671 1.00 22.66 362 ALA A N 1
ATOM 2709 C CA . ALA A 1 365 ? 2.501 11.215 35.141 1.00 23.53 362 ALA A CA 1
ATOM 2710 C C . ALA A 1 365 ? 3.617 10.224 34.799 1.00 25.27 362 ALA A C 1
ATOM 2711 O O . ALA A 1 365 ? 3.978 9.388 35.626 1.00 30.76 362 ALA A O 1
ATOM 2713 N N . LEU A 1 366 ? 4.155 10.317 33.585 1.00 26.36 363 LEU A N 1
ATOM 2714 C CA . LEU A 1 366 ? 5.300 9.501 33.185 1.00 27.43 363 LEU A CA 1
ATOM 2715 C C . LEU A 1 366 ? 6.538 9.796 34.031 1.00 28.62 363 LEU A C 1
ATOM 2716 O O . LEU A 1 366 ? 7.250 8.874 34.432 1.00 25.68 363 LEU A O 1
ATOM 2721 N N . ALA A 1 367 ? 6.767 11.082 34.302 1.00 22.07 364 ALA A N 1
ATOM 2722 C CA . ALA A 1 367 ? 7.901 11.563 35.109 1.00 28.63 364 ALA A CA 1
ATOM 2723 C C . ALA A 1 367 ? 7.910 11.062 36.552 1.00 30.52 364 ALA A C 1
ATOM 2724 O O . ALA A 1 367 ? 8.953 11.060 37.199 1.00 32.26 364 ALA A O 1
ATOM 2726 N N . SER A 1 368 ? 6.750 10.641 37.053 1.00 29.45 365 SER A N 1
ATOM 2727 C CA . SER A 1 368 ? 6.641 10.101 38.408 1.00 29.00 365 SER A CA 1
ATOM 2728 C C . SER A 1 368 ? 7.248 8.701 38.524 1.00 32.05 365 SER A C 1
ATOM 2729 O O . SER A 1 368 ? 7.379 8.162 39.626 1.00 31.33 365 SER A O 1
ATOM 2732 N N . LEU A 1 369 ? 7.610 8.127 37.377 1.00 32.41 366 LEU A N 1
ATOM 2733 C CA . LEU A 1 369 ? 8.308 6.849 37.312 1.00 31.35 366 LEU A CA 1
ATOM 2734 C C . LEU A 1 369 ? 9.824 6.995 37.460 1.00 32.01 366 LEU A C 1
ATOM 2735 O O . LEU A 1 369 ? 10.517 6.011 37.694 1.00 31.44 366 LEU A O 1
ATOM 2740 N N . ARG A 1 370 ? 10.330 8.223 37.343 1.00 31.04 367 ARG A N 1
ATOM 2741 C CA . ARG A 1 370 ? 11.773 8.498 37.422 1.00 34.25 367 ARG A CA 1
ATOM 2742 C C . ARG A 1 370 ? 12.332 8.251 38.823 1.00 37.86 367 ARG A C 1
ATOM 2743 O O . ARG A 1 370 ? 13.548 8.165 39.016 1.00 38.41 367 ARG A O 1
ATOM 2751 N N . ASP A 1 371 ? 11.405 8.142 39.772 1.00 39.11 368 ASP A N 1
ATOM 2752 C CA . ASP A 1 371 ? 11.612 7.708 41.144 1.00 45.86 368 ASP A CA 1
ATOM 2753 C C . ASP A 1 371 ? 12.313 6.349 41.237 1.00 46.24 368 ASP A C 1
ATOM 2754 O O . ASP A 1 371 ? 13.092 6.097 42.157 1.00 49.07 368 ASP A O 1
ATOM 2759 N N . LEU A 1 372 ? 12.020 5.482 40.275 1.00 45.33 369 LEU A N 1
ATOM 2760 C CA . LEU A 1 372 ? 12.456 4.096 40.305 1.00 44.60 369 LEU A CA 1
ATOM 2761 C C . LEU A 1 372 ? 13.911 3.935 39.864 1.00 45.10 369 LEU A C 1
ATOM 2762 O O . LEU A 1 372 ? 14.329 4.569 38.890 1.00 46.53 369 LEU A O 1
ATOM 2767 N N . PRO A 1 373 ? 14.691 3.100 40.594 1.00 44.66 370 PRO A N 1
ATOM 2768 C CA . PRO A 1 373 ? 16.076 2.781 40.231 1.00 44.73 370 PRO A CA 1
ATOM 2769 C C . PRO A 1 373 ? 16.221 2.164 38.839 1.00 42.84 370 PRO A C 1
ATOM 2770 O O . PRO A 1 373 ? 17.277 2.288 38.224 1.00 46.88 370 PRO A O 1
ATOM 2774 N N . GLY A 1 374 ? 15.168 1.511 38.353 1.00 41.34 371 GLY A N 1
ATOM 2775 C CA . GLY A 1 374 ? 15.183 0.882 37.036 1.00 39.97 371 GLY A CA 1
ATOM 2776 C C . GLY A 1 374 ? 14.949 1.830 35.870 1.00 37.29 371 GLY A C 1
ATOM 2777 O O . GLY A 1 374 ? 15.191 1.468 34.719 1.00 36.30 371 GLY A O 1
ATOM 2778 N N . VAL A 1 375 ? 14.486 3.045 36.168 1.00 35.79 372 VAL A N 1
ATOM 2779 C CA . VAL A 1 375 ? 14.121 4.019 35.137 1.00 31.84 372 VAL A CA 1
ATOM 2780 C C . VAL A 1 375 ? 15.236 5.036 34.934 1.00 34.49 372 VAL A C 1
ATOM 2781 O O . VAL A 1 375 ? 15.613 5.757 35.859 1.00 35.83 372 VAL A O 1
ATOM 2785 N N . ALA A 1 376 ? 15.760 5.074 33.714 1.00 32.58 373 ALA A N 1
ATOM 2786 C CA . ALA A 1 376 ? 16.847 5.969 33.357 1.00 35.45 373 ALA A CA 1
ATOM 2787 C C . ALA A 1 376 ? 16.311 7.348 33.002 1.00 40.38 373 ALA A C 1
ATOM 2788 O O . ALA A 1 376 ? 16.854 8.370 33.434 1.00 44.26 373 ALA A O 1
ATOM 2790 N N . GLU A 1 377 ? 15.235 7.362 32.215 1.00 39.68 374 GLU A N 1
ATOM 2791 C CA . GLU A 1 377 ? 14.707 8.581 31.620 1.00 37.78 374 GLU A CA 1
ATOM 2792 C C . GLU A 1 377 ? 13.243 8.378 31.235 1.00 35.72 374 GLU A C 1
ATOM 2793 O O . GLU A 1 377 ? 12.827 7.258 30.937 1.00 30.95 374 GLU A O 1
ATOM 2799 N N . THR A 1 378 ? 12.464 9.462 31.267 1.00 33.13 375 THR A N 1
ATOM 2800 C CA . THR A 1 378 ? 11.142 9.506 30.634 1.00 26.76 375 THR A CA 1
ATOM 2801 C C . THR A 1 378 ? 11.054 10.772 29.787 1.00 29.16 375 THR A C 1
ATOM 2802 O O . THR A 1 378 ? 11.510 11.834 30.218 1.00 27.95 375 THR A O 1
ATOM 2806 N N . ARG A 1 379 ? 10.499 10.648 28.579 1.00 24.43 376 ARG A N 1
ATOM 2807 C CA . ARG A 1 379 ? 10.234 11.811 27.718 1.00 28.91 376 ARG A CA 1
ATOM 2808 C C . ARG A 1 379 ? 8.890 11.683 27.017 1.00 25.13 376 ARG A C 1
ATOM 2809 O O . ARG A 1 379 ? 8.298 10.596 26.990 1.00 25.74 376 ARG A O 1
ATOM 2817 N N . SER A 1 380 ? 8.419 12.797 26.462 1.00 25.60 377 SER A N 1
ATOM 2818 C CA . SER A 1 380 ? 7.127 12.860 25.785 1.00 25.77 377 SER A CA 1
ATOM 2819 C C . SER A 1 380 ? 6.922 14.171 25.035 1.00 26.94 377 SER A C 1
ATOM 2820 O O . SER A 1 380 ? 7.498 15.200 25.383 1.00 28.93 377 SER A O 1
ATOM 2823 N N . VAL A 1 381 ? 6.095 14.113 23.998 1.00 26.92 378 VAL A N 1
ATOM 2824 C CA . VAL A 1 381 ? 5.545 15.299 23.362 1.00 28.63 378 VAL A CA 1
ATOM 2825 C C . VAL A 1 381 ? 4.102 14.936 23.019 1.00 29.04 378 VAL A C 1
ATOM 2826 O O . VAL A 1 381 ? 3.840 13.804 22.620 1.00 25.45 378 VAL A O 1
ATOM 2830 N N . GLY A 1 382 ? 3.171 15.872 23.214 1.00 25.51 379 GLY A N 1
ATOM 2831 C CA . GLY A 1 382 ? 1.746 15.585 23.051 1.00 24.41 379 GLY A CA 1
ATOM 2832 C C . GLY A 1 382 ? 1.349 14.370 23.873 1.00 26.37 379 GLY A C 1
ATOM 2833 O O . GLY A 1 382 ? 1.627 14.308 25.075 1.00 24.57 379 GLY A O 1
ATOM 2834 N N . LEU A 1 383 ? 0.737 13.387 23.215 1.00 22.41 380 LEU A N 1
ATOM 2835 C CA . LEU A 1 383 ? 0.394 12.131 23.871 1.00 23.76 380 LEU A CA 1
ATOM 2836 C C . LEU A 1 383 ? 1.167 10.957 23.258 1.00 20.02 380 LEU A C 1
ATOM 2837 O O . LEU A 1 383 ? 0.608 9.899 22.992 1.00 20.22 380 LEU A O 1
ATOM 2842 N N . VAL A 1 384 ? 2.453 11.175 22.996 1.00 20.12 381 VAL A N 1
ATOM 2843 C CA . VAL A 1 384 ? 3.368 10.079 22.697 1.00 25.76 381 VAL A CA 1
ATOM 2844 C C . VAL A 1 384 ? 4.489 10.168 23.718 1.00 24.71 381 VAL A C 1
ATOM 2845 O O . VAL A 1 384 ? 5.089 11.222 23.905 1.00 23.65 381 VAL A O 1
ATOM 2849 N N . GLY A 1 385 ? 4.719 9.062 24.411 1.00 27.75 382 GLY A N 1
ATOM 2850 C CA . GLY A 1 385 ? 5.613 9.056 25.539 1.00 30.33 382 GLY A CA 1
ATOM 2851 C C . GLY A 1 385 ? 6.478 7.826 25.594 1.00 33.21 382 GLY A C 1
ATOM 2852 O O . GLY A 1 385 ? 6.279 6.861 24.848 1.00 31.95 382 GLY A O 1
ATOM 2853 N N . CYS A 1 386 ? 7.423 7.856 26.522 1.00 34.46 383 CYS A N 1
ATOM 2854 C CA . CYS A 1 386 ? 8.511 6.915 26.514 1.00 35.83 383 CYS A CA 1
ATOM 2855 C C . CYS A 1 386 ? 9.112 6.778 27.904 1.00 33.61 383 CYS A C 1
ATOM 2856 O O . CYS A 1 386 ? 9.386 7.778 28.561 1.00 31.69 383 CYS A O 1
ATOM 2859 N N . VAL A 1 387 ? 9.295 5.536 28.351 1.00 31.66 384 VAL A N 1
ATOM 2860 C CA . VAL A 1 387 ? 9.984 5.246 29.606 1.00 33.27 384 VAL A CA 1
ATOM 2861 C C . VAL A 1 387 ? 11.210 4.393 29.296 1.00 37.55 384 VAL A C 1
ATOM 2862 O O . VAL A 1 387 ? 11.079 3.261 28.822 1.00 31.55 384 VAL A O 1
ATOM 2866 N N . GLN A 1 388 ? 12.390 4.957 29.556 1.00 41.88 385 GLN A N 1
ATOM 2867 C CA . GLN A 1 388 ? 13.673 4.294 29.299 1.00 44.66 385 GLN A CA 1
ATOM 2868 C C . GLN A 1 388 ? 14.160 3.541 30.530 1.00 42.39 385 GLN A C 1
ATOM 2869 O O . GLN A 1 388 ? 14.313 4.127 31.603 1.00 43.93 385 GLN A O 1
ATOM 2875 N N . CYS A 1 389 ? 14.408 2.244 30.364 1.00 46.50 386 CYS A N 1
ATOM 2876 C CA . CYS A 1 389 ? 14.825 1.382 31.469 1.00 49.26 386 CYS A CA 1
ATOM 2877 C C . CYS A 1 389 ? 16.232 0.805 31.286 1.00 51.72 386 CYS A C 1
ATOM 2878 O O . CYS A 1 389 ? 16.525 0.171 30.269 1.00 52.61 386 CYS A O 1
ATOM 2881 N N . LEU A 1 390 ? 17.093 1.033 32.279 1.00 53.39 387 LEU A N 1
ATOM 2882 C CA . LEU A 1 390 ? 18.461 0.502 32.279 1.00 55.75 387 LEU A CA 1
ATOM 2883 C C . LEU A 1 390 ? 18.792 -0.221 33.583 1.00 58.03 387 LEU A C 1
ATOM 2884 O O . LEU A 1 390 ? 18.294 0.143 34.651 1.00 59.88 387 LEU A O 1
ATOM 2889 N N . LEU A 1 391 ? 19.636 -1.246 33.486 1.00 59.65 388 LEU A N 1
ATOM 2890 C CA . LEU A 1 391 ? 20.195 -1.913 34.663 1.00 60.83 388 LEU A CA 1
ATOM 2891 C C . LEU A 1 391 ? 21.368 -1.097 35.208 1.00 62.99 388 LEU A C 1
ATOM 2892 O O . LEU A 1 391 ? 21.599 -1.062 36.421 1.00 62.09 388 LEU A O 1
ATOM 2897 N N . ASP A 1 392 ? 22.090 -0.457 34.282 1.00 67.50 389 ASP A N 1
ATOM 2898 C CA . ASP A 1 392 ? 23.107 0.575 34.548 1.00 71.05 389 ASP A CA 1
ATOM 2899 C C . ASP A 1 392 ? 24.299 0.110 35.387 1.00 73.21 389 ASP A C 1
ATOM 2900 O O . ASP A 1 392 ? 25.438 0.518 35.144 1.00 73.97 389 ASP A O 1
ATOM 2905 N N . GLY A 1 398 ? 22.576 1.491 25.882 1.00 66.49 395 GLY A N 1
ATOM 2906 C CA . GLY A 1 398 ? 21.563 0.438 25.873 1.00 67.64 395 GLY A CA 1
ATOM 2907 C C . GLY A 1 398 ? 22.124 -0.909 25.457 1.00 66.88 395 GLY A C 1
ATOM 2908 O O . GLY A 1 398 ? 22.238 -1.203 24.264 1.00 66.98 395 GLY A O 1
ATOM 2909 N N . THR A 1 399 ? 22.468 -1.731 26.446 1.00 65.48 396 THR A N 1
ATOM 2910 C CA . THR A 1 399 ? 23.080 -3.041 26.204 1.00 63.87 396 THR A CA 1
ATOM 2911 C C . THR A 1 399 ? 22.038 -4.113 25.877 1.00 62.00 396 THR A C 1
ATOM 2912 O O . THR A 1 399 ? 20.839 -3.831 25.831 1.00 63.94 396 THR A O 1
ATOM 2916 N N . ALA A 1 400 ? 22.505 -5.337 25.644 1.00 60.18 397 ALA A N 1
ATOM 2917 C CA . ALA A 1 400 ? 21.623 -6.476 25.383 1.00 59.11 397 ALA A CA 1
ATOM 2918 C C . ALA A 1 400 ? 20.877 -6.930 26.643 1.00 57.67 397 ALA A C 1
ATOM 2919 O O . ALA A 1 400 ? 19.744 -7.415 26.554 1.00 54.19 397 ALA A O 1
ATOM 2921 N N . GLU A 1 401 ? 21.524 -6.766 27.800 1.00 56.09 398 GLU A N 1
ATOM 2922 C CA . GLU A 1 401 ? 20.916 -7.031 29.112 1.00 56.85 398 GLU A CA 1
ATOM 2923 C C . GLU A 1 401 ? 19.689 -6.154 29.365 1.00 56.43 398 GLU A C 1
ATOM 2924 O O . GLU A 1 401 ? 18.696 -6.621 29.928 1.00 54.63 398 GLU A O 1
ATOM 2930 N N . ASP A 1 402 ? 19.773 -4.892 28.939 1.00 53.99 399 ASP A N 1
ATOM 2931 C CA . ASP A 1 402 ? 18.701 -3.914 29.121 1.00 51.00 399 ASP A CA 1
ATOM 2932 C C . ASP A 1 402 ? 17.485 -4.193 28.249 1.00 47.01 399 ASP A C 1
ATOM 2933 O O . ASP A 1 402 ? 16.356 -3.974 28.681 1.00 46.03 399 ASP A O 1
ATOM 2938 N N . LYS A 1 403 ? 17.728 -4.668 27.028 1.00 46.31 400 LYS A N 1
ATOM 2939 C CA . LYS A 1 403 ? 16.667 -5.021 26.081 1.00 45.03 400 LYS A CA 1
ATOM 2940 C C . LYS A 1 403 ? 15.793 -6.168 26.611 1.00 42.39 400 LYS A C 1
ATOM 2941 O O . LYS A 1 403 ? 14.558 -6.103 26.537 1.00 38.18 400 LYS A O 1
ATOM 2947 N N . ALA A 1 404 ? 16.450 -7.199 27.145 1.00 38.95 401 ALA A N 1
ATOM 2948 C CA . ALA A 1 404 ? 15.788 -8.357 27.758 1.00 38.28 401 ALA A CA 1
ATOM 2949 C C . ALA A 1 404 ? 15.052 -7.987 29.054 1.00 36.66 401 ALA A C 1
ATOM 2950 O O . ALA A 1 404 ? 13.979 -8.522 29.337 1.00 38.84 401 ALA A O 1
ATOM 2952 N N . PHE A 1 405 ? 15.653 -7.078 29.822 1.00 34.38 402 PHE A N 1
ATOM 2953 C CA . PHE A 1 405 ? 15.071 -6.514 31.043 1.00 36.03 402 PHE A CA 1
ATOM 2954 C C . PHE A 1 405 ? 13.781 -5.738 30.745 1.00 37.65 402 PHE A C 1
ATOM 2955 O O . PHE A 1 405 ? 12.775 -5.910 31.439 1.00 38.08 402 PHE A O 1
ATOM 2963 N N . THR A 1 406 ? 13.819 -4.907 29.705 1.00 34.41 403 THR A N 1
ATOM 2964 C CA . THR A 1 406 ? 12.658 -4.140 29.264 1.00 34.72 403 THR A CA 1
ATOM 2965 C C . THR A 1 406 ? 11.553 -5.049 28.716 1.00 34.25 403 THR A C 1
ATOM 2966 O O . THR A 1 406 ? 10.373 -4.831 29.000 1.00 33.65 403 THR A O 1
ATOM 2970 N N . LEU A 1 407 ? 11.943 -6.078 27.965 1.00 35.23 404 LEU A N 1
ATOM 2971 C CA . LEU A 1 407 ? 10.997 -7.090 27.479 1.00 40.22 404 LEU A CA 1
ATOM 2972 C C . LEU A 1 407 ? 10.233 -7.772 28.614 1.00 37.91 404 LEU A C 1
ATOM 2973 O O . LEU A 1 407 ? 9.038 -8.045 28.480 1.00 34.44 404 LEU A O 1
ATOM 2978 N N . LYS A 1 408 ? 10.926 -8.030 29.724 1.00 38.61 405 LYS A N 1
ATOM 2979 C CA . LYS A 1 408 ? 10.309 -8.620 30.917 1.00 40.20 405 LYS A CA 1
ATOM 2980 C C . LYS A 1 408 ? 9.353 -7.647 31.607 1.00 35.19 405 LYS A C 1
ATOM 2981 O O . LYS A 1 408 ? 8.353 -8.069 32.187 1.00 32.66 405 LYS A O 1
ATOM 2987 N N . ILE A 1 409 ? 9.682 -6.354 31.565 1.00 32.48 406 ILE A N 1
ATOM 2988 C CA . ILE A 1 409 ? 8.794 -5.304 32.073 1.00 32.70 406 ILE A CA 1
ATOM 2989 C C . ILE A 1 409 ? 7.515 -5.238 31.229 1.00 29.70 406 ILE A C 1
ATOM 2990 O O . ILE A 1 409 ? 6.409 -5.271 31.778 1.00 27.15 406 ILE A O 1
ATOM 2995 N N . ASP A 1 410 ? 7.683 -5.188 29.903 1.00 30.93 407 ASP A N 1
ATOM 2996 C CA . ASP A 1 410 ? 6.573 -5.214 28.930 1.00 32.22 407 ASP A CA 1
ATOM 2997 C C . ASP A 1 410 ? 5.620 -6.379 29.177 1.00 31.92 407 ASP A C 1
ATOM 2998 O O . ASP A 1 410 ? 4.400 -6.206 29.163 1.00 30.02 407 ASP A O 1
ATOM 3003 N N . GLU A 1 411 ? 6.200 -7.553 29.417 1.00 33.64 408 GLU A N 1
ATOM 3004 C CA . GLU A 1 411 ? 5.459 -8.782 29.686 1.00 33.13 408 GLU A CA 1
ATOM 3005 C C . GLU A 1 411 ? 4.648 -8.708 30.982 1.00 30.80 408 GLU A C 1
ATOM 3006 O O . GLU A 1 411 ? 3.491 -9.140 31.023 1.00 30.09 408 GLU A O 1
ATOM 3012 N N . ARG A 1 412 ? 5.260 -8.152 32.028 1.00 32.37 409 ARG A N 1
ATOM 3013 C CA A ARG A 1 412 ? 4.594 -8.012 33.323 0.30 31.64 409 ARG A CA 1
ATOM 3014 C CA B ARG A 1 412 ? 4.602 -8.003 33.325 0.70 31.31 409 ARG A CA 1
ATOM 3015 C C . ARG A 1 412 ? 3.458 -6.990 33.243 1.00 31.64 409 ARG A C 1
ATOM 3016 O O . ARG A 1 412 ? 2.430 -7.154 33.897 1.00 34.94 409 ARG A O 1
ATOM 3031 N N . CYS A 1 413 ? 3.646 -5.952 32.419 1.00 35.21 410 CYS A N 1
ATOM 3032 C CA . CYS A 1 413 ? 2.620 -4.933 32.159 1.00 33.25 410 CYS A CA 1
ATOM 3033 C C . CYS A 1 413 ? 1.381 -5.561 31.533 1.00 33.38 410 CYS A C 1
ATOM 3034 O O . CYS A 1 413 ? 0.254 -5.278 31.944 1.00 35.13 410 CYS A O 1
ATOM 3037 N N . PHE A 1 414 ? 1.615 -6.408 30.530 1.00 33.45 411 PHE A N 1
ATOM 3038 C CA . PHE A 1 414 ? 0.571 -7.192 29.868 1.00 32.96 411 PHE A CA 1
ATOM 3039 C C . PHE A 1 414 ? -0.207 -8.066 30.861 1.00 32.30 411 PHE A C 1
ATOM 3040 O O . PHE A 1 414 ? -1.432 -8.118 30.806 1.00 32.68 411 PHE A O 1
ATOM 3048 N N . GLU A 1 415 ? 0.508 -8.726 31.772 1.00 32.12 412 GLU A N 1
ATOM 3049 C CA . GLU A 1 415 ? -0.113 -9.579 32.796 1.00 36.74 412 GLU A CA 1
ATOM 3050 C C . GLU A 1 415 ? -0.968 -8.777 33.782 1.00 33.30 412 GLU A C 1
ATOM 3051 O O . GLU A 1 415 ? -1.985 -9.268 34.272 1.00 35.56 412 GLU A O 1
ATOM 3057 N N . LEU A 1 416 ? -0.555 -7.542 34.057 1.00 31.06 413 LEU A N 1
ATOM 3058 C CA . LEU A 1 416 ? -1.308 -6.647 34.934 1.00 30.20 413 LEU A CA 1
ATOM 3059 C C . LEU A 1 416 ? -2.367 -5.802 34.204 1.00 28.85 413 LEU A C 1
ATOM 3060 O O . LEU A 1 416 ? -3.070 -5.012 34.835 1.00 26.13 413 LEU A O 1
ATOM 3065 N N . GLY A 1 417 ? -2.468 -5.953 32.886 1.00 31.31 414 GLY A N 1
ATOM 3066 C CA . GLY A 1 417 ? -3.532 -5.304 32.111 1.00 26.66 414 GLY A CA 1
ATOM 3067 C C . GLY A 1 417 ? -3.158 -4.092 31.262 1.00 30.67 414 GLY A C 1
ATOM 3068 O O . GLY A 1 417 ? -3.986 -3.213 31.021 1.00 25.41 414 GLY A O 1
ATOM 3069 N N . LEU A 1 418 ? -1.923 -4.042 30.785 1.00 30.20 415 LEU A N 1
ATOM 3070 C CA . LEU A 1 418 ? -1.509 -2.936 29.930 1.00 29.59 415 LEU A CA 1
ATOM 3071 C C . LEU A 1 418 ? -0.589 -3.375 28.801 1.00 27.78 415 LEU A C 1
ATOM 3072 O O . LEU A 1 418 ? 0.427 -4.024 29.018 1.00 31.48 415 LEU A O 1
ATOM 3077 N N . ILE A 1 419 ? -0.954 -2.993 27.587 1.00 30.42 416 ILE A N 1
ATOM 3078 C CA . ILE A 1 419 ? -0.092 -3.191 26.443 1.00 27.63 416 ILE A CA 1
ATOM 3079 C C . ILE A 1 419 ? 0.842 -1.994 26.315 1.00 32.48 416 ILE A C 1
ATOM 3080 O O . ILE A 1 419 ? 0.396 -0.849 26.223 1.00 25.96 416 ILE A O 1
ATOM 3085 N N . VAL A 1 420 ? 2.141 -2.261 26.350 1.00 31.04 417 VAL A N 1
ATOM 3086 C CA . VAL A 1 420 ? 3.115 -1.257 25.956 1.00 32.80 417 VAL A CA 1
ATOM 3087 C C . VAL A 1 420 ? 3.827 -1.754 24.706 1.00 33.67 417 VAL A C 1
ATOM 3088 O O . VAL A 1 420 ? 3.844 -2.964 24.435 1.00 33.64 417 VAL A O 1
ATOM 3092 N N . ARG A 1 421 ? 4.392 -0.825 23.936 1.00 37.74 418 ARG A N 1
ATOM 3093 C CA . ARG A 1 421 ? 5.206 -1.191 22.775 1.00 43.35 418 ARG A CA 1
ATOM 3094 C C . ARG A 1 421 ? 6.688 -1.286 23.157 1.00 44.57 418 ARG A C 1
ATOM 3095 O O . ARG A 1 421 ? 7.289 -0.287 23.573 1.00 44.77 418 ARG A O 1
ATOM 3103 N N . PRO A 1 422 ? 7.278 -2.490 23.020 1.00 43.46 419 PRO A N 1
ATOM 3104 C CA . PRO A 1 422 ? 8.677 -2.691 23.388 1.00 44.06 419 PRO A CA 1
ATOM 3105 C C . PRO A 1 422 ? 9.642 -2.271 22.273 1.00 45.28 419 PRO A C 1
ATOM 3106 O O . PRO A 1 422 ? 9.634 -2.852 21.186 1.00 48.27 419 PRO A O 1
ATOM 3110 N N . LEU A 1 423 ? 10.454 -1.256 22.554 1.00 43.52 420 LEU A N 1
ATOM 3111 C CA . LEU A 1 423 ? 11.456 -0.761 21.613 1.00 45.07 420 LEU A CA 1
ATOM 3112 C C . LEU A 1 423 ? 12.826 -0.776 22.274 1.00 44.52 420 LEU A C 1
ATOM 3113 O O . LEU A 1 423 ? 13.272 0.231 22.824 1.00 44.07 420 LEU A O 1
ATOM 3118 N N . GLY A 1 424 ? 13.486 -1.929 22.222 1.00 46.41 421 GLY A N 1
ATOM 3119 C CA . GLY A 1 424 ? 14.790 -2.102 22.858 1.00 45.55 421 GLY A CA 1
ATOM 3120 C C . GLY A 1 424 ? 14.697 -1.946 24.363 1.00 44.18 421 GLY A C 1
ATOM 3121 O O . GLY A 1 424 ? 14.100 -2.785 25.042 1.00 46.40 421 GLY A O 1
ATOM 3122 N N . ASP A 1 425 ? 15.269 -0.853 24.868 1.00 40.38 422 ASP A N 1
ATOM 3123 C CA . ASP A 1 425 ? 15.267 -0.535 26.301 1.00 41.84 422 ASP A CA 1
ATOM 3124 C C . ASP A 1 425 ? 14.144 0.440 26.708 1.00 39.51 422 ASP A C 1
ATOM 3125 O O . ASP A 1 425 ? 14.162 1.003 27.806 1.00 40.58 422 ASP A O 1
ATOM 3130 N N . LEU A 1 426 ? 13.173 0.633 25.821 1.00 35.21 423 LEU A N 1
ATOM 3131 C CA . LEU A 1 426 ? 12.127 1.626 26.033 1.00 35.38 423 LEU A CA 1
ATOM 3132 C C . LEU A 1 426 ? 10.749 0.983 26.076 1.00 34.15 423 LEU A C 1
ATOM 3133 O O . LEU A 1 426 ? 10.451 0.078 25.290 1.00 35.70 423 LEU A O 1
ATOM 3138 N N . CYS A 1 427 ? 9.924 1.443 27.012 1.00 31.42 424 CYS A N 1
ATOM 3139 C CA . CYS A 1 427 ? 8.496 1.164 26.979 1.00 31.34 424 CYS A CA 1
ATOM 3140 C C . CYS A 1 427 ? 7.793 2.370 26.381 1.00 32.34 424 CYS A C 1
ATOM 3141 O O . CYS A 1 427 ? 7.888 3.490 26.894 1.00 26.83 424 CYS A O 1
ATOM 3144 N N . VAL A 1 428 ? 7.114 2.133 25.270 1.00 31.16 425 VAL A N 1
ATOM 3145 C CA . VAL A 1 428 ? 6.502 3.211 24.514 1.00 31.00 425 VAL A CA 1
ATOM 3146 C C . VAL A 1 428 ? 4.979 3.178 24.650 1.00 29.46 425 VAL A C 1
ATOM 3147 O O . VAL A 1 428 ? 4.352 2.118 24.560 1.00 28.80 425 VAL A O 1
ATOM 3151 N N . ILE A 1 429 ? 4.414 4.353 24.913 1.00 29.09 426 ILE A N 1
ATOM 3152 C CA . ILE A 1 429 ? 2.970 4.547 25.014 1.00 30.02 426 ILE A CA 1
ATOM 3153 C C . ILE A 1 429 ? 2.535 5.734 24.157 1.00 24.65 426 ILE A C 1
ATOM 3154 O O . ILE A 1 429 ? 3.231 6.753 24.078 1.00 25.38 426 ILE A O 1
ATOM 3159 N N . SER A 1 430 ? 1.392 5.562 23.504 1.00 20.65 427 SER A N 1
ATOM 3160 C CA . SER A 1 430 ? 0.774 6.576 22.663 1.00 21.79 427 SER A CA 1
ATOM 3161 C C . SER A 1 430 ? -0.721 6.279 22.658 1.00 24.89 427 SER A C 1
ATOM 3162 O O . SER A 1 430 ? -1.253 5.804 21.656 1.00 25.66 427 SER A O 1
ATOM 3165 N N . PRO A 1 431 ? -1.412 6.567 23.784 1.00 25.74 428 PRO A N 1
ATOM 3166 C CA . PRO A 1 431 ? -2.785 6.091 23.982 1.00 24.21 428 PRO A CA 1
ATOM 3167 C C . PRO A 1 431 ? -3.788 6.879 23.130 1.00 26.55 428 PRO A C 1
ATOM 3168 O O . PRO A 1 431 ? -3.414 7.928 22.583 1.00 22.27 428 PRO A O 1
ATOM 3172 N N . PRO A 1 432 ? -5.043 6.376 22.996 1.00 21.56 429 PRO A N 1
ATOM 3173 C CA . PRO A 1 432 ? -6.066 7.151 22.284 1.00 21.78 429 PRO A CA 1
ATOM 3174 C C . PRO A 1 432 ? -6.169 8.572 22.845 1.00 22.02 429 PRO A C 1
ATOM 3175 O O . PRO A 1 432 ? -6.002 8.771 24.049 1.00 23.52 429 PRO A O 1
ATOM 3179 N N . LEU A 1 433 ? -6.427 9.550 21.984 1.00 22.26 430 LEU A N 1
ATOM 3180 C CA . LEU A 1 433 ? -6.339 10.958 22.393 1.00 22.08 430 LEU A CA 1
ATOM 3181 C C . LEU A 1 433 ? -7.380 11.383 23.442 1.00 26.79 430 LEU A C 1
ATOM 3182 O O . LEU A 1 433 ? -7.211 12.401 24.119 1.00 28.74 430 LEU A O 1
ATOM 3187 N N . ILE A 1 434 ? -8.418 10.559 23.595 1.00 29.33 431 ILE A N 1
ATOM 3188 C CA . ILE A 1 434 ? -9.529 10.797 24.519 1.00 25.60 431 ILE A CA 1
ATOM 3189 C C . ILE A 1 434 ? -9.305 10.229 25.932 1.00 26.13 431 ILE A C 1
ATOM 3190 O O . ILE A 1 434 ? -10.192 10.319 26.785 1.00 22.06 431 ILE A O 1
ATOM 3195 N N . ILE A 1 435 ? -8.128 9.649 26.165 1.00 20.78 432 ILE A N 1
ATOM 3196 C CA . ILE A 1 435 ? -7.777 9.090 27.475 1.00 19.69 432 ILE A CA 1
ATOM 3197 C C . ILE A 1 435 ? -7.909 10.144 28.580 1.00 23.31 432 ILE A C 1
ATOM 3198 O O . ILE A 1 435 ? -7.526 11.315 28.405 1.00 29.02 432 ILE A O 1
ATOM 3203 N N . SER A 1 436 ? -8.530 9.741 29.679 1.00 23.32 433 SER A N 1
ATOM 3204 C CA . SER A 1 436 ? -8.753 10.630 30.812 1.00 24.48 433 SER A CA 1
ATOM 3205 C C . SER A 1 436 ? -7.537 10.689 31.746 1.00 26.39 433 SER A C 1
ATOM 3206 O O . SER A 1 436 ? -6.607 9.870 31.643 1.00 23.84 433 SER A O 1
ATOM 3209 N N . ARG A 1 437 ? -7.565 11.666 32.655 1.00 24.98 434 ARG A N 1
ATOM 3210 C CA . ARG A 1 437 ? -6.604 11.778 33.747 1.00 27.22 434 ARG A CA 1
ATOM 3211 C C . ARG A 1 437 ? -6.536 10.503 34.590 1.00 27.07 434 ARG A C 1
ATOM 3212 O O . ARG A 1 437 ? -5.445 10.016 34.893 1.00 27.25 434 ARG A O 1
ATOM 3220 N N . ALA A 1 438 ? -7.702 9.959 34.942 1.00 29.73 435 ALA A N 1
ATOM 3221 C CA . ALA A 1 438 ? -7.786 8.736 35.754 1.00 24.91 435 ALA A CA 1
ATOM 3222 C C . ALA A 1 438 ? -7.174 7.533 35.049 1.00 24.05 435 ALA A C 1
ATOM 3223 O O . ALA A 1 438 ? -6.495 6.724 35.677 1.00 22.19 435 ALA A O 1
ATOM 3225 N N . GLN A 1 439 ? -7.409 7.429 33.745 1.00 26.13 436 GLN A N 1
ATOM 3226 C CA . GLN A 1 439 ? -6.914 6.295 32.964 1.00 28.16 436 GLN A CA 1
ATOM 3227 C C . GLN A 1 439 ? -5.403 6.362 32.752 1.00 24.65 436 GLN A C 1
ATOM 3228 O O . GLN A 1 439 ? -4.725 5.322 32.731 1.00 27.02 436 GLN A O 1
ATOM 3234 N N . ILE A 1 440 ? -4.883 7.582 32.619 1.00 23.46 437 ILE A N 1
ATOM 3235 C CA . ILE A 1 440 ? -3.439 7.814 32.557 1.00 24.38 437 ILE A CA 1
ATOM 3236 C C . ILE A 1 440 ? -2.742 7.342 33.843 1.00 25.81 437 ILE A C 1
ATOM 3237 O O . ILE A 1 440 ? -1.737 6.634 33.777 1.00 31.24 437 ILE A O 1
ATOM 3242 N N . ASP A 1 441 ? -3.313 7.682 34.995 1.00 27.17 438 ASP A N 1
ATOM 3243 C CA . ASP A 1 441 ? -2.762 7.269 36.283 1.00 26.45 438 ASP A CA 1
ATOM 3244 C C . ASP A 1 441 ? -2.859 5.751 36.510 1.00 28.37 438 ASP A C 1
ATOM 3245 O O . ASP A 1 441 ? -1.938 5.151 37.066 1.00 29.29 438 ASP A O 1
ATOM 3250 N N . GLU A 1 442 ? -3.965 5.148 36.071 1.00 26.16 439 GLU A N 1
ATOM 3251 C CA . GLU A 1 442 ? -4.136 3.687 36.059 1.00 30.30 439 GLU A CA 1
ATOM 3252 C C . GLU A 1 442 ? -3.043 2.990 35.250 1.00 30.19 439 GLU A C 1
ATOM 3253 O O . GLU A 1 442 ? -2.452 1.997 35.704 1.00 30.34 439 GLU A O 1
ATOM 3259 N N . MET A 1 443 ? -2.795 3.522 34.050 1.00 25.65 440 MET A N 1
ATOM 3260 C CA . MET A 1 443 ? -1.731 3.071 33.150 1.00 25.97 440 MET A CA 1
ATOM 3261 C C . MET A 1 443 ? -0.353 3.168 33.824 1.00 26.94 440 MET A C 1
ATOM 3262 O O . MET A 1 443 ? 0.425 2.204 33.802 1.00 31.23 440 MET A O 1
ATOM 3267 N N . VAL A 1 444 ? -0.084 4.320 34.441 1.00 27.45 441 VAL A N 1
ATOM 3268 C CA . VAL A 1 444 ? 1.176 4.591 35.136 1.00 26.38 441 VAL A CA 1
ATOM 3269 C C . VAL A 1 444 ? 1.369 3.679 36.356 1.00 28.18 441 VAL A C 1
ATOM 3270 O O . VAL A 1 444 ? 2.461 3.150 36.557 1.00 27.60 441 VAL A O 1
ATOM 3274 N N . ALA A 1 445 ? 0.304 3.473 37.136 1.00 28.42 442 ALA A N 1
ATOM 3275 C CA . ALA A 1 445 ? 0.345 2.576 38.307 1.00 31.46 442 ALA A CA 1
ATOM 3276 C C . ALA A 1 445 ? 0.636 1.114 37.951 1.00 30.87 442 ALA A C 1
ATOM 3277 O O . ALA A 1 445 ? 1.278 0.396 38.730 1.00 33.87 442 ALA A O 1
ATOM 3279 N N . ILE A 1 446 ? 0.160 0.680 36.785 1.00 25.02 443 ILE A N 1
ATOM 3280 C CA . ILE A 1 446 ? 0.497 -0.644 36.253 1.00 26.29 443 ILE A CA 1
ATOM 3281 C C . ILE A 1 446 ? 1.980 -0.716 35.857 1.00 26.53 443 ILE A C 1
ATOM 3282 O O . ILE A 1 446 ? 2.679 -1.677 36.208 1.00 30.23 443 ILE A O 1
ATOM 3287 N N . MET A 1 447 ? 2.455 0.310 35.152 1.00 24.75 444 MET A N 1
ATOM 3288 C CA . MET A 1 447 ? 3.866 0.419 34.783 1.00 26.28 444 MET A CA 1
ATOM 3289 C C . MET A 1 447 ? 4.745 0.411 36.026 1.00 28.32 444 MET A C 1
ATOM 3290 O O . MET A 1 447 ? 5.716 -0.345 36.086 1.00 27.77 444 MET A O 1
ATOM 3295 N N . ARG A 1 448 ? 4.377 1.219 37.026 1.00 27.42 445 ARG A N 1
ATOM 3296 C CA . ARG A 1 448 ? 5.122 1.284 38.283 1.00 28.42 445 ARG A CA 1
ATOM 3297 C C . ARG A 1 448 ? 5.235 -0.079 38.957 1.00 29.03 445 ARG A C 1
ATOM 3298 O O . ARG A 1 448 ? 6.319 -0.462 39.373 1.00 31.64 445 ARG A O 1
ATOM 3306 N N . GLN A 1 449 ? 4.128 -0.816 39.030 1.00 31.62 446 GLN A N 1
ATOM 3307 C CA . GLN A 1 449 ? 4.139 -2.147 39.638 1.00 31.06 446 GLN A CA 1
ATOM 3308 C C . GLN A 1 449 ? 5.025 -3.096 38.838 1.00 32.64 446 GLN A C 1
ATOM 3309 O O . GLN A 1 449 ? 5.807 -3.851 39.415 1.00 37.68 446 GLN A O 1
ATOM 3315 N N . ALA A 1 450 ? 4.919 -3.028 37.512 1.00 29.97 447 ALA A N 1
ATOM 3316 C CA . ALA A 1 450 ? 5.681 -3.907 36.640 1.00 29.44 447 ALA A CA 1
ATOM 3317 C C . ALA A 1 450 ? 7.173 -3.616 36.700 1.00 30.17 447 ALA A C 1
ATOM 3318 O O . ALA A 1 450 ? 7.964 -4.548 36.753 1.00 33.16 447 ALA A O 1
ATOM 3320 N N . ILE A 1 451 ? 7.547 -2.334 36.713 1.00 31.02 448 ILE A N 1
ATOM 3321 C CA . ILE A 1 451 ? 8.951 -1.940 36.812 1.00 33.01 448 ILE A CA 1
ATOM 3322 C C . ILE A 1 451 ? 9.543 -2.355 38.161 1.00 34.39 448 ILE A C 1
ATOM 3323 O O . ILE A 1 451 ? 10.627 -2.928 38.192 1.00 34.44 448 ILE A O 1
ATOM 3328 N N . THR A 1 452 ? 8.817 -2.096 39.252 1.00 37.35 449 THR A N 1
ATOM 3329 C CA . THR A 1 452 ? 9.307 -2.399 40.602 1.00 39.92 449 THR A CA 1
ATOM 3330 C C . THR A 1 452 ? 9.619 -3.881 40.780 1.00 39.78 449 THR A C 1
ATOM 3331 O O . THR A 1 452 ? 10.690 -4.233 41.275 1.00 42.01 449 THR A O 1
ATOM 3335 N N . GLU A 1 453 ? 8.691 -4.728 40.337 1.00 37.70 450 GLU A N 1
ATOM 3336 C CA . GLU A 1 453 ? 8.759 -6.171 40.552 1.00 39.31 450 GLU A CA 1
ATOM 3337 C C . GLU A 1 453 ? 9.873 -6.838 39.749 1.00 40.79 450 GLU A C 1
ATOM 3338 O O . GLU A 1 453 ? 10.626 -7.655 40.284 1.00 45.23 450 GLU A O 1
ATOM 3344 N N . VAL A 1 454 ? 9.973 -6.473 38.472 1.00 41.31 451 VAL A N 1
ATOM 3345 C CA . VAL A 1 454 ? 11.012 -6.984 37.583 1.00 35.69 451 VAL A CA 1
ATOM 3346 C C . VAL A 1 454 ? 12.387 -6.515 38.058 1.00 39.34 451 VAL A C 1
ATOM 3347 O O . VAL A 1 454 ? 13.322 -7.320 38.128 1.00 41.16 451 VAL A O 1
ATOM 3351 N N . SER A 1 455 ? 12.491 -5.234 38.424 1.00 38.39 452 SER A N 1
ATOM 3352 C CA . SER A 1 455 ? 13.745 -4.665 38.950 1.00 41.78 452 SER A CA 1
ATOM 3353 C C . SER A 1 455 ? 14.264 -5.402 40.191 1.00 43.25 452 SER A C 1
ATOM 3354 O O . SER A 1 455 ? 15.476 -5.569 40.355 1.00 44.49 452 SER A O 1
ATOM 3357 N N . ALA A 1 456 ? 13.337 -5.838 41.045 1.00 43.51 453 ALA A N 1
ATOM 3358 C CA . ALA A 1 456 ? 13.647 -6.638 42.230 1.00 45.67 453 ALA A CA 1
ATOM 3359 C C . ALA A 1 456 ? 14.224 -8.012 41.868 1.00 46.79 453 ALA A C 1
ATOM 3360 O O . ALA A 1 456 ? 15.117 -8.512 42.553 1.00 49.47 453 ALA A O 1
ATOM 3362 N N . ALA A 1 457 ? 13.720 -8.605 40.785 1.00 45.61 454 ALA A N 1
ATOM 3363 C CA . ALA A 1 457 ? 14.224 -9.887 40.280 1.00 43.16 454 ALA A CA 1
ATOM 3364 C C . ALA A 1 457 ? 15.581 -9.756 39.579 1.00 41.45 454 ALA A C 1
ATOM 3365 O O . ALA A 1 457 ? 16.239 -10.759 39.298 1.00 45.08 454 ALA A O 1
ATOM 3367 N N . HIS A 1 458 ? 15.985 -8.520 39.293 1.00 40.06 455 HIS A N 1
ATOM 3368 C CA . HIS A 1 458 ? 17.299 -8.228 38.723 1.00 39.37 455 HIS A CA 1
ATOM 3369 C C . HIS A 1 458 ? 18.222 -7.518 39.717 1.00 42.69 455 HIS A C 1
ATOM 3370 O O . HIS A 1 458 ? 19.244 -6.952 39.328 1.00 44.81 455 HIS A O 1
ATOM 3377 N N . GLY A 1 459 ? 17.849 -7.553 40.996 1.00 47.65 456 GLY A N 1
ATOM 3378 C CA . GLY A 1 459 ? 18.671 -7.026 42.086 1.00 50.50 456 GLY A CA 1
ATOM 3379 C C . GLY A 1 459 ? 18.821 -5.516 42.183 1.00 55.33 456 GLY A C 1
ATOM 3380 O O . GLY A 1 459 ? 19.811 -5.028 42.740 1.00 56.21 456 GLY A O 1
ATOM 3381 N N . LEU A 1 460 ? 17.852 -4.767 41.658 1.00 56.73 457 LEU A N 1
ATOM 3382 C CA . LEU A 1 460 ? 17.914 -3.302 41.721 1.00 61.54 457 LEU A CA 1
ATOM 3383 C C . LEU A 1 460 ? 17.330 -2.752 43.018 1.00 64.33 457 LEU A C 1
ATOM 3384 O O . LEU A 1 460 ? 16.214 -3.103 43.421 1.00 63.04 457 LEU A O 1
ATOM 3389 N N . THR A 1 461 ? 18.108 -1.881 43.655 1.00 68.07 458 THR A N 1
ATOM 3390 C CA . THR A 1 461 ? 17.841 -1.426 45.016 1.00 70.73 458 THR A CA 1
ATOM 3391 C C . THR A 1 461 ? 17.980 0.092 45.174 1.00 68.98 458 THR A C 1
ATOM 3392 O O . THR A 1 461 ? 18.294 0.807 44.217 1.00 67.87 458 THR A O 1
ATOM 3396 N N . ALA B 1 13 ? -19.838 21.660 -7.424 1.00 45.68 10 ALA B N 1
ATOM 3397 C CA . ALA B 1 13 ? -18.857 21.989 -6.348 1.00 44.40 10 ALA B CA 1
ATOM 3398 C C . ALA B 1 13 ? -17.956 20.803 -5.983 1.00 43.26 10 ALA B C 1
ATOM 3399 O O . ALA B 1 13 ? -16.845 21.009 -5.490 1.00 45.16 10 ALA B O 1
ATOM 3401 N N . VAL B 1 14 ? -18.437 19.577 -6.219 1.00 39.83 11 VAL B N 1
ATOM 3402 C CA . VAL B 1 14 ? -17.629 18.353 -6.060 1.00 37.79 11 VAL B CA 1
ATOM 3403 C C . VAL B 1 14 ? -16.460 18.357 -7.055 1.00 37.59 11 VAL B C 1
ATOM 3404 O O . VAL B 1 14 ? -15.318 18.051 -6.695 1.00 34.76 11 VAL B O 1
ATOM 3408 N N . GLY B 1 15 ? -16.762 18.744 -8.294 1.00 35.89 12 GLY B N 1
ATOM 3409 C CA . GLY B 1 15 ? -15.772 18.874 -9.355 1.00 32.83 12 GLY B CA 1
ATOM 3410 C C . GLY B 1 15 ? -14.815 20.034 -9.158 1.00 33.52 12 GLY B C 1
ATOM 3411 O O . GLY B 1 15 ? -13.698 20.000 -9.667 1.00 34.17 12 GLY B O 1
ATOM 3412 N N . ALA B 1 16 ? -15.253 21.064 -8.436 1.00 32.37 13 ALA B N 1
ATOM 3413 C CA . ALA B 1 16 ? -14.377 22.165 -8.048 1.00 32.24 13 ALA B CA 1
ATOM 3414 C C . ALA B 1 16 ? -13.364 21.734 -6.981 1.00 34.31 13 ALA B C 1
ATOM 3415 O O . ALA B 1 16 ? -12.208 22.160 -7.012 1.00 34.45 13 ALA B O 1
ATOM 3417 N N . ALA B 1 17 ? -13.804 20.888 -6.047 1.00 31.80 14 ALA B N 1
ATOM 3418 C CA . ALA B 1 17 ? -12.929 20.370 -4.999 1.00 27.41 14 ALA B CA 1
ATOM 3419 C C . ALA B 1 17 ? -11.897 19.370 -5.531 1.00 22.43 14 ALA B C 1
ATOM 3420 O O . ALA B 1 17 ? -10.765 19.364 -5.061 1.00 26.47 14 ALA B O 1
ATOM 3422 N N . MET B 1 18 ? -12.284 18.535 -6.498 1.00 23.39 15 MET B N 1
ATOM 3423 C CA . MET B 1 18 ? -11.341 17.636 -7.187 1.00 27.85 15 MET B CA 1
ATOM 3424 C C . MET B 1 18 ? -10.281 18.442 -7.936 1.00 31.34 15 MET B C 1
ATOM 3425 O O . MET B 1 18 ? -9.079 18.165 -7.838 1.00 31.64 15 MET B O 1
ATOM 3430 N N . ARG B 1 19 ? -10.755 19.443 -8.672 1.00 29.46 16 ARG B N 1
ATOM 3431 C CA . ARG B 1 19 ? -9.935 20.320 -9.501 1.00 30.02 16 ARG B CA 1
ATOM 3432 C C . ARG B 1 19 ? -8.819 20.994 -8.709 1.00 27.90 16 ARG B C 1
ATOM 3433 O O . ARG B 1 19 ? -7.673 21.034 -9.156 1.00 28.88 16 ARG B O 1
ATOM 3441 N N . ASP B 1 20 ? -9.162 21.491 -7.522 1.00 25.07 17 ASP B N 1
ATOM 3442 C CA . ASP B 1 20 ? -8.268 22.325 -6.727 1.00 24.82 17 ASP B CA 1
ATOM 3443 C C . ASP B 1 20 ? -7.461 21.591 -5.664 1.00 25.10 17 ASP B C 1
ATOM 3444 O O . ASP B 1 20 ? -6.402 22.063 -5.268 1.00 27.41 17 ASP B O 1
ATOM 3449 N N . HIS B 1 21 ? -7.945 20.440 -5.208 1.00 27.15 18 HIS B N 1
ATOM 3450 C CA . HIS B 1 21 ? -7.370 19.797 -4.018 1.00 25.03 18 HIS B CA 1
ATOM 3451 C C . HIS B 1 21 ? -6.881 18.364 -4.199 1.00 22.04 18 HIS B C 1
ATOM 3452 O O . HIS B 1 21 ? -6.311 17.793 -3.276 1.00 23.88 18 HIS B O 1
ATOM 3459 N N . ILE B 1 22 ? -7.106 17.789 -5.376 1.00 22.31 19 ILE B N 1
ATOM 3460 C CA . ILE B 1 22 ? -6.704 16.413 -5.656 1.00 24.11 19 ILE B CA 1
ATOM 3461 C C . ILE B 1 22 ? -5.665 16.366 -6.775 1.00 24.21 19 ILE B C 1
ATOM 3462 O O . ILE B 1 22 ? -5.840 17.009 -7.812 1.00 26.53 19 ILE B O 1
ATOM 3467 N N . LEU B 1 23 ? -4.573 15.636 -6.535 1.00 24.19 20 LEU B N 1
ATOM 3468 C CA . LEU B 1 23 ? -3.650 15.219 -7.587 1.00 26.79 20 LEU B CA 1
ATOM 3469 C C . LEU B 1 23 ? -4.005 13.801 -8.049 1.00 26.98 20 LEU B C 1
ATOM 3470 O O . LEU B 1 23 ? -3.969 12.860 -7.256 1.00 29.74 20 LEU B O 1
ATOM 3475 N N . LEU B 1 24 ? -4.338 13.658 -9.332 1.00 25.95 21 LEU B N 1
ATOM 3476 C CA . LEU B 1 24 ? -4.841 12.393 -9.874 1.00 27.40 21 LEU B CA 1
ATOM 3477 C C . LEU B 1 24 ? -3.728 11.450 -10.324 1.00 29.39 21 LEU B C 1
ATOM 3478 O O . LEU B 1 24 ? -2.666 11.903 -10.749 1.00 30.65 21 LEU B O 1
ATOM 3483 N N . PRO B 1 25 ? -3.957 10.130 -10.207 1.00 31.08 22 PRO B N 1
ATOM 3484 C CA . PRO B 1 25 ? -3.107 9.197 -10.941 1.00 30.21 22 PRO B CA 1
ATOM 3485 C C . PRO B 1 25 ? -3.130 9.490 -12.445 1.00 30.74 22 PRO B C 1
ATOM 3486 O O . PRO B 1 25 ? -4.210 9.681 -13.026 1.00 26.29 22 PRO B O 1
ATOM 3490 N N . ALA B 1 26 ? -1.936 9.541 -13.042 1.00 26.69 23 ALA B N 1
ATOM 3491 C CA . ALA B 1 26 ? -1.716 9.906 -14.455 1.00 25.91 23 ALA B CA 1
ATOM 3492 C C . ALA B 1 26 ? -2.217 11.302 -14.844 1.00 26.04 23 ALA B C 1
ATOM 3493 O O . ALA B 1 26 ? -2.647 11.509 -15.974 1.00 23.37 23 ALA B O 1
ATOM 3495 N N . GLN B 1 27 ? -2.154 12.247 -13.908 1.00 25.53 24 GLN B N 1
ATOM 3496 C CA . GLN B 1 27 ? -2.562 13.633 -14.176 1.00 27.49 24 GLN B CA 1
ATOM 3497 C C . GLN B 1 27 ? -1.687 14.261 -15.245 1.00 27.98 24 GLN B C 1
ATOM 3498 O O . GLN B 1 27 ? -0.462 14.249 -15.119 1.00 21.95 24 GLN B O 1
ATOM 3504 N N . GLU B 1 28 ? -2.327 14.786 -16.294 1.00 28.80 25 GLU B N 1
ATOM 3505 C CA . GLU B 1 28 ? -1.661 15.638 -17.272 1.00 30.48 25 GLU B CA 1
ATOM 3506 C C . GLU B 1 28 ? -1.328 16.948 -16.587 1.00 27.07 25 GLU B C 1
ATOM 3507 O O . GLU B 1 28 ? -2.225 17.707 -16.221 1.00 29.13 25 GLU B O 1
ATOM 3513 N N . MET B 1 29 ? -0.034 17.200 -16.415 1.00 27.47 26 MET B N 1
ATOM 3514 C CA . MET B 1 29 ? 0.437 18.360 -15.661 1.00 26.25 26 MET B CA 1
ATOM 3515 C C . MET B 1 29 ? 0.153 19.707 -16.348 1.00 27.27 26 MET B C 1
ATOM 3516 O O . MET B 1 29 ? -0.025 20.718 -15.669 1.00 24.39 26 MET B O 1
ATOM 3521 N N . ALA B 1 30 ? 0.048 19.709 -17.679 1.00 27.59 27 ALA B N 1
ATOM 3522 C CA . ALA B 1 30 ? -0.364 20.916 -18.422 1.00 34.06 27 ALA B CA 1
ATOM 3523 C C . ALA B 1 30 ? -1.780 21.354 -18.061 1.00 30.18 27 ALA B C 1
ATOM 3524 O O . ALA B 1 30 ? -2.122 22.530 -18.175 1.00 29.03 27 ALA B O 1
ATOM 3526 N N . LYS B 1 31 ? -2.584 20.401 -17.595 1.00 32.48 28 LYS B N 1
ATOM 3527 C CA . LYS B 1 31 ? -3.966 20.672 -17.220 1.00 35.77 28 LYS B CA 1
ATOM 3528 C C . LYS B 1 31 ? -4.249 20.478 -15.728 1.00 34.22 28 LYS B C 1
ATOM 3529 O O . LYS B 1 31 ? -5.398 20.262 -15.340 1.00 37.16 28 LYS B O 1
ATOM 3535 N N . LEU B 1 32 ? -3.208 20.568 -14.897 1.00 34.30 29 LEU B N 1
ATOM 3536 C CA . LEU B 1 32 ? -3.378 20.544 -13.443 1.00 29.64 29 LEU B CA 1
ATOM 3537 C C . LEU B 1 32 ? -4.224 21.736 -12.988 1.00 35.18 29 LEU B C 1
ATOM 3538 O O . LEU B 1 32 ? -3.867 22.892 -13.239 1.00 28.71 29 LEU B O 1
ATOM 3543 N N . GLY B 1 33 ? -5.343 21.433 -12.329 1.00 33.78 30 GLY B N 1
ATOM 3544 C CA . GLY B 1 33 ? -6.283 22.446 -11.862 1.00 39.12 30 GLY B CA 1
ATOM 3545 C C . GLY B 1 33 ? -7.389 22.767 -12.852 1.00 41.59 30 GLY B C 1
ATOM 3546 O O . GLY B 1 33 ? -8.163 23.707 -12.642 1.00 41.42 30 GLY B O 1
ATOM 3547 N N . LYS B 1 34 ? -7.462 21.987 -13.929 1.00 43.29 31 LYS B N 1
ATOM 3548 C CA . LYS B 1 34 ? -8.424 22.219 -15.011 1.00 46.45 31 LYS B CA 1
ATOM 3549 C C . LYS B 1 34 ? -9.039 20.914 -15.497 1.00 46.91 31 LYS B C 1
ATOM 3550 O O . LYS B 1 34 ? -9.987 20.918 -16.285 1.00 46.50 31 LYS B O 1
ATOM 3556 N N . SER B 1 35 ? -8.487 19.800 -15.021 1.00 48.84 32 SER B N 1
ATOM 3557 C CA . SER B 1 35 ? -9.015 18.477 -15.330 1.00 51.53 32 SER B CA 1
ATOM 3558 C C . SER B 1 35 ? -10.370 18.269 -14.661 1.00 50.01 32 SER B C 1
ATOM 3559 O O . SER B 1 35 ? -10.557 18.601 -13.491 1.00 51.81 32 SER B O 1
ATOM 3562 N N . ALA B 1 36 ? -11.315 17.744 -15.431 1.00 47.08 33 ALA B N 1
ATOM 3563 C CA . ALA B 1 36 ? -12.647 17.460 -14.933 1.00 46.64 33 ALA B CA 1
ATOM 3564 C C . ALA B 1 36 ? -12.956 15.999 -15.199 1.00 44.36 33 ALA B C 1
ATOM 3565 O O . ALA B 1 36 ? -12.831 15.525 -16.327 1.00 50.16 33 ALA B O 1
ATOM 3567 N N . GLN B 1 37 ? -13.322 15.280 -14.145 1.00 42.78 34 GLN B N 1
ATOM 3568 C CA . GLN B 1 37 ? -13.745 13.893 -14.256 1.00 38.12 34 GLN B CA 1
ATOM 3569 C C . GLN B 1 37 ? -15.245 13.821 -13.985 1.00 32.79 34 GLN B C 1
ATOM 3570 O O . GLN B 1 37 ? -15.755 14.598 -13.178 1.00 33.51 34 GLN B O 1
ATOM 3576 N N . PRO B 1 38 ? -15.960 12.899 -14.663 1.00 31.21 35 PRO B N 1
ATOM 3577 C CA . PRO B 1 38 ? -17.355 12.627 -14.304 1.00 31.82 35 PRO B CA 1
ATOM 3578 C C . PRO B 1 38 ? -17.490 12.188 -12.844 1.00 28.42 35 PRO B C 1
ATOM 3579 O O . PRO B 1 38 ? -16.697 11.375 -12.359 1.00 22.45 35 PRO B O 1
ATOM 3583 N N . VAL B 1 39 ? -18.473 12.738 -12.143 1.00 29.15 36 VAL B N 1
ATOM 3584 C CA . VAL B 1 39 ? -18.684 12.375 -10.744 1.00 24.96 36 VAL B CA 1
ATOM 3585 C C . VAL B 1 39 ? -19.694 11.238 -10.620 1.00 28.39 36 VAL B C 1
ATOM 3586 O O . VAL B 1 39 ? -20.848 11.376 -11.026 1.00 24.99 36 VAL B O 1
ATOM 3590 N N . LEU B 1 40 ? -19.234 10.113 -10.071 1.00 23.70 37 LEU B N 1
ATOM 3591 C CA . LEU B 1 40 ? -20.091 8.987 -9.738 1.00 26.31 37 LEU B CA 1
ATOM 3592 C C . LEU B 1 40 ? -20.665 9.186 -8.333 1.00 28.50 37 LEU B C 1
ATOM 3593 O O . LEU B 1 40 ? -19.931 9.559 -7.405 1.00 27.16 37 LEU B O 1
ATOM 3598 N N . THR B 1 41 ? -21.974 8.960 -8.184 1.00 26.31 38 THR B N 1
ATOM 3599 C CA . THR B 1 41 ? -22.653 9.176 -6.897 1.00 24.02 38 THR B CA 1
ATOM 3600 C C . THR B 1 41 ? -23.159 7.907 -6.223 1.00 26.25 38 THR B C 1
ATOM 3601 O O . THR B 1 41 ? -23.026 7.760 -5.005 1.00 30.81 38 THR B O 1
ATOM 3605 N N . HIS B 1 42 ? -23.749 6.995 -6.995 1.00 23.83 39 HIS B N 1
ATOM 3606 C CA . HIS B 1 42 ? -24.252 5.743 -6.421 1.00 23.09 39 HIS B CA 1
ATOM 3607 C C . HIS B 1 42 ? -24.211 4.591 -7.408 1.00 22.12 39 HIS B C 1
ATOM 3608 O O . HIS B 1 42 ? -24.023 4.806 -8.603 1.00 22.67 39 HIS B O 1
ATOM 3615 N N . ALA B 1 43 ? -24.397 3.375 -6.885 1.00 22.79 40 ALA B N 1
ATOM 3616 C CA . ALA B 1 43 ? -24.192 2.137 -7.629 1.00 24.03 40 ALA B CA 1
ATOM 3617 C C . ALA B 1 43 ? -25.025 0.965 -7.091 1.00 23.42 40 ALA B C 1
ATOM 3618 O O . ALA B 1 43 ? -25.255 0.863 -5.886 1.00 27.84 40 ALA B O 1
ATOM 3620 N N . GLU B 1 44 ? -25.435 0.072 -7.994 1.00 23.93 41 GLU B N 1
ATOM 3621 C CA . GLU B 1 44 ? -26.160 -1.166 -7.640 1.00 25.28 41 GLU B CA 1
ATOM 3622 C C . GLU B 1 44 ? -26.090 -2.192 -8.770 1.00 19.94 41 GLU B C 1
ATOM 3623 O O . GLU B 1 44 ? -26.246 -1.852 -9.950 1.00 19.27 41 GLU B O 1
ATOM 3629 N N . GLY B 1 45 ? -25.858 -3.449 -8.397 1.00 20.04 42 GLY B N 1
ATOM 3630 C CA . GLY B 1 45 ? -25.661 -4.512 -9.371 1.00 19.63 42 GLY B CA 1
ATOM 3631 C C . GLY B 1 45 ? -24.425 -4.229 -10.207 1.00 20.83 42 GLY B C 1
ATOM 3632 O O . GLY B 1 45 ? -23.333 -4.028 -9.669 1.00 23.16 42 GLY B O 1
ATOM 3633 N N . ILE B 1 46 ? -24.604 -4.185 -11.524 1.00 19.92 43 ILE B N 1
ATOM 3634 C CA . ILE B 1 46 ? -23.498 -3.927 -12.451 1.00 21.78 43 ILE B CA 1
ATOM 3635 C C . ILE B 1 46 ? -23.438 -2.454 -12.862 1.00 21.16 43 ILE B C 1
ATOM 3636 O O . ILE B 1 46 ? -22.597 -2.067 -13.672 1.00 21.28 43 ILE B O 1
ATOM 3641 N N . TYR B 1 47 ? -24.332 -1.643 -12.301 1.00 23.82 44 TYR B N 1
ATOM 3642 C CA . TYR B 1 47 ? -24.481 -0.252 -12.727 1.00 21.22 44 TYR B CA 1
ATOM 3643 C C . TYR B 1 47 ? -23.934 0.752 -11.717 1.00 22.67 44 TYR B C 1
ATOM 3644 O O . TYR B 1 47 ? -23.898 0.490 -10.514 1.00 20.47 44 TYR B O 1
ATOM 3653 N N . VAL B 1 48 ? -23.494 1.895 -12.234 1.00 17.77 45 VAL B N 1
ATOM 3654 C CA . VAL B 1 48 ? -23.115 3.054 -11.435 1.00 19.49 45 VAL B CA 1
ATOM 3655 C C . VAL B 1 48 ? -23.832 4.261 -12.059 1.00 20.81 45 VAL B C 1
ATOM 3656 O O . VAL B 1 48 ? -24.262 4.197 -13.208 1.00 21.30 45 VAL B O 1
ATOM 3660 N N . HIS B 1 49 ? -23.982 5.345 -11.306 1.00 21.66 46 HIS B N 1
ATOM 3661 C CA . HIS B 1 49 ? -24.712 6.515 -11.802 1.00 18.49 46 HIS B CA 1
ATOM 3662 C C . HIS B 1 49 ? -23.914 7.780 -11.612 1.00 18.02 46 HIS B C 1
ATOM 3663 O O . HIS B 1 49 ? -23.228 7.936 -10.605 1.00 18.92 46 HIS B O 1
ATOM 3670 N N . THR B 1 50 ? -24.029 8.691 -12.575 1.00 24.84 47 THR B N 1
ATOM 3671 C CA . THR B 1 50 ? -23.338 9.978 -12.515 1.00 27.71 47 THR B CA 1
ATOM 3672 C C . THR B 1 50 ? -24.157 11.010 -11.768 1.00 29.02 47 THR B C 1
ATOM 3673 O O . THR B 1 50 ? -25.358 10.821 -11.561 1.00 30.09 47 THR B O 1
ATOM 3677 N N . GLU B 1 51 ? -23.489 12.104 -11.394 1.00 29.31 48 GLU B N 1
ATOM 3678 C CA . GLU B 1 51 ? -24.097 13.289 -10.766 1.00 37.42 48 GLU B CA 1
ATOM 3679 C C . GLU B 1 51 ? -25.280 13.845 -11.571 1.00 38.15 48 GLU B C 1
ATOM 3680 O O . GLU B 1 51 ? -26.278 14.287 -10.996 1.00 40.91 48 GLU B O 1
ATOM 3686 N N . ASP B 1 52 ? -25.159 13.783 -12.898 1.00 39.82 49 ASP B N 1
ATOM 3687 C CA A ASP B 1 52 ? -26.208 14.271 -13.795 0.50 40.83 49 ASP B CA 1
ATOM 3688 C CA B ASP B 1 52 ? -26.185 14.247 -13.835 0.50 42.09 49 ASP B CA 1
ATOM 3689 C C . ASP B 1 52 ? -27.403 13.316 -13.867 1.00 40.87 49 ASP B C 1
ATOM 3690 O O . ASP B 1 52 ? -28.445 13.653 -14.430 1.00 44.53 49 ASP B O 1
ATOM 3699 N N . GLY B 1 53 ? -27.257 12.133 -13.280 1.00 36.18 50 GLY B N 1
ATOM 3700 C CA . GLY B 1 53 ? -28.358 11.187 -13.180 1.00 36.44 50 GLY B CA 1
ATOM 3701 C C . GLY B 1 53 ? -28.437 10.149 -14.279 1.00 38.88 50 GLY B C 1
ATOM 3702 O O . GLY B 1 53 ? -29.463 9.484 -14.436 1.00 41.57 50 GLY B O 1
ATOM 3703 N N . ARG B 1 54 ? -27.364 9.999 -15.046 1.00 38.50 51 ARG B N 1
ATOM 3704 C CA . ARG B 1 54 ? -27.337 8.960 -16.066 1.00 38.58 51 ARG B CA 1
ATOM 3705 C C . ARG B 1 54 ? -26.840 7.637 -15.498 1.00 34.84 51 ARG B C 1
ATOM 3706 O O . ARG B 1 54 ? -25.963 7.613 -14.634 1.00 34.50 51 ARG B O 1
ATOM 3714 N N . ARG B 1 55 ? -27.424 6.547 -15.983 1.00 29.70 52 ARG B N 1
ATOM 3715 C CA . ARG B 1 55 ? -27.060 5.204 -15.548 1.00 28.88 52 ARG B CA 1
ATOM 3716 C C . ARG B 1 55 ? -25.993 4.613 -16.467 1.00 30.01 52 ARG B C 1
ATOM 3717 O O . ARG B 1 55 ? -26.081 4.719 -17.686 1.00 26.67 52 ARG B O 1
ATOM 3725 N N . LEU B 1 56 ? -24.970 4.001 -15.881 1.00 29.49 53 LEU B N 1
ATOM 3726 C CA . LEU B 1 56 ? -23.891 3.428 -16.676 1.00 25.80 53 LEU B CA 1
ATOM 3727 C C . LEU B 1 56 ? -23.584 2.003 -16.272 1.00 25.78 53 LEU B C 1
ATOM 3728 O O . LEU B 1 56 ? -23.534 1.694 -15.081 1.00 24.40 53 LEU B O 1
ATOM 3733 N N . ILE B 1 57 ? -23.383 1.143 -17.270 1.00 21.35 54 ILE B N 1
ATOM 3734 C CA . ILE B 1 57 ? -22.814 -0.180 -17.037 1.00 22.09 54 ILE B CA 1
ATOM 3735 C C . ILE B 1 57 ? -21.336 -0.003 -16.682 1.00 20.00 54 ILE B C 1
ATOM 3736 O O . ILE B 1 57 ? -20.586 0.657 -17.411 1.00 21.34 54 ILE B O 1
ATOM 3741 N N . ASP B 1 58 ? -20.931 -0.568 -15.545 1.00 20.65 55 ASP B N 1
ATOM 3742 C CA . ASP B 1 58 ? -19.523 -0.571 -15.139 1.00 23.30 55 ASP B CA 1
ATOM 3743 C C . ASP B 1 58 ? -18.805 -1.729 -15.837 1.00 19.41 55 ASP B C 1
ATOM 3744 O O . ASP B 1 58 ? -18.572 -2.797 -15.251 1.00 22.80 55 ASP B O 1
ATOM 3749 N N . GLY B 1 59 ? -18.483 -1.495 -17.107 1.00 20.90 56 GLY B N 1
ATOM 3750 C CA . GLY B 1 59 ? -17.772 -2.447 -17.957 1.00 16.79 56 GLY B CA 1
ATOM 3751 C C . GLY B 1 59 ? -16.475 -2.990 -17.390 1.00 20.19 56 GLY B C 1
ATOM 3752 O O . GLY B 1 59 ? -16.243 -4.181 -17.490 1.00 22.68 56 GLY B O 1
ATOM 3753 N N . PRO B 1 60 ? -15.607 -2.125 -16.821 1.00 20.80 57 PRO B N 1
ATOM 3754 C CA . PRO B 1 60 ? -14.425 -2.645 -16.131 1.00 19.62 57 PRO B CA 1
ATOM 3755 C C . PRO B 1 60 ? -14.612 -3.217 -14.728 1.00 21.10 57 PRO B C 1
ATOM 3756 O O . PRO B 1 60 ? -13.619 -3.641 -14.139 1.00 22.55 57 PRO B O 1
ATOM 3760 N N . ALA B 1 61 ? -15.847 -3.259 -14.213 1.00 19.36 58 ALA B N 1
ATOM 3761 C CA . ALA B 1 61 ? -16.107 -3.586 -12.804 1.00 22.36 58 ALA B CA 1
ATOM 3762 C C . ALA B 1 61 ? -15.208 -2.754 -11.883 1.00 22.39 58 ALA B C 1
ATOM 3763 O O . ALA B 1 61 ? -14.497 -3.281 -11.019 1.00 17.52 58 ALA B O 1
ATOM 3765 N N . GLY B 1 62 ? -15.242 -1.445 -12.102 1.00 19.23 59 GLY B N 1
ATOM 3766 C CA . GLY B 1 62 ? -14.405 -0.521 -11.375 1.00 19.79 59 GLY B CA 1
ATOM 3767 C C . GLY B 1 62 ? -13.022 -0.523 -11.975 1.00 21.16 59 GLY B C 1
ATOM 3768 O O . GLY B 1 62 ? -12.730 0.238 -12.901 1.00 24.87 59 GLY B O 1
ATOM 3769 N N . MET B 1 63 ? -12.165 -1.374 -11.432 1.00 18.77 60 MET B N 1
ATOM 3770 C CA . MET B 1 63 ? -10.870 -1.632 -12.026 1.00 25.07 60 MET B CA 1
ATOM 3771 C C . MET B 1 63 ? -10.580 -3.115 -11.858 1.00 25.89 60 MET B C 1
ATOM 3772 O O . MET B 1 63 ? -9.796 -3.504 -10.998 1.00 26.61 60 MET B O 1
ATOM 3777 N N . TRP B 1 64 ? -11.221 -3.931 -12.699 1.00 27.76 61 TRP B N 1
ATOM 3778 C CA . TRP B 1 64 ? -11.249 -5.402 -12.577 1.00 23.15 61 TRP B CA 1
ATOM 3779 C C . TRP B 1 64 ? -11.345 -5.937 -11.148 1.00 25.75 61 TRP B C 1
ATOM 3780 O O . TRP B 1 64 ? -10.638 -6.877 -10.788 1.00 23.51 61 TRP B O 1
ATOM 3791 N N . CYS B 1 65 ? -12.234 -5.354 -10.346 1.00 25.62 62 CYS B N 1
ATOM 3792 C CA . CYS B 1 65 ? -12.283 -5.682 -8.927 1.00 24.91 62 CYS B CA 1
ATOM 3793 C C . CYS B 1 65 ? -13.666 -6.009 -8.389 1.00 25.36 62 CYS B C 1
ATOM 3794 O O . CYS B 1 65 ? -13.787 -6.850 -7.502 1.00 22.69 62 CYS B O 1
ATOM 3797 N N . ALA B 1 66 ? -14.699 -5.356 -8.924 1.00 24.38 63 ALA B N 1
ATOM 3798 C CA . ALA B 1 66 ? -16.077 -5.523 -8.435 1.00 24.67 63 ALA B CA 1
ATOM 3799 C C . ALA B 1 66 ? -16.722 -6.837 -8.875 1.00 24.62 63 ALA B C 1
ATOM 3800 O O . ALA B 1 66 ? -17.704 -6.826 -9.615 1.00 27.55 63 ALA B O 1
ATOM 3802 N N . GLN B 1 67 ? -16.182 -7.957 -8.395 1.00 20.54 64 GLN B N 1
ATOM 3803 C CA . GLN B 1 67 ? -16.598 -9.303 -8.835 1.00 21.18 64 GLN B CA 1
ATOM 3804 C C . GLN B 1 67 ? -18.074 -9.598 -8.626 1.00 18.65 64 GLN B C 1
ATOM 3805 O O . GLN B 1 67 ? -18.727 -10.128 -9.523 1.00 20.62 64 GLN B O 1
ATOM 3811 N N . VAL B 1 68 ? -18.602 -9.235 -7.457 1.00 19.01 65 VAL B N 1
ATOM 3812 C CA . VAL B 1 68 ? -20.010 -9.496 -7.151 1.00 21.01 65 VAL B CA 1
ATOM 3813 C C . VAL B 1 68 ? -20.905 -8.291 -7.463 1.00 18.56 65 VAL B C 1
ATOM 3814 O O . VAL B 1 68 ? -22.099 -8.298 -7.156 1.00 20.54 65 VAL B O 1
ATOM 3818 N N . GLY B 1 69 ? -20.320 -7.259 -8.065 1.00 18.79 66 GLY B N 1
ATOM 3819 C CA . GLY B 1 69 ? -21.028 -6.010 -8.304 1.00 15.06 66 GLY B CA 1
ATOM 3820 C C . GLY B 1 69 ? -21.337 -5.242 -7.024 1.00 20.90 66 GLY B C 1
ATOM 3821 O O . GLY B 1 69 ? -20.852 -5.571 -5.938 1.00 18.91 66 GLY B O 1
ATOM 3822 N N . TYR B 1 70 ? -22.178 -4.224 -7.157 1.00 20.82 67 TYR B N 1
ATOM 3823 C CA . TYR B 1 70 ? -22.402 -3.278 -6.085 1.00 21.56 67 TYR B CA 1
ATOM 3824 C C . TYR B 1 70 ? -23.662 -3.559 -5.264 1.00 24.37 67 TYR B C 1
ATOM 3825 O O . TYR B 1 70 ? -24.618 -4.162 -5.757 1.00 19.39 67 TYR B O 1
ATOM 3834 N N . GLY B 1 71 ? -23.634 -3.147 -3.999 1.00 24.93 68 GLY B N 1
ATOM 3835 C CA . GLY B 1 71 ? -24.796 -3.229 -3.120 1.00 23.59 68 GLY B CA 1
ATOM 3836 C C . GLY B 1 71 ? -25.021 -4.549 -2.419 1.00 22.29 68 GLY B C 1
ATOM 3837 O O . GLY B 1 71 ? -26.130 -4.826 -1.968 1.00 27.60 68 GLY B O 1
ATOM 3838 N N . ARG B 1 72 ? -23.986 -5.375 -2.324 1.00 22.68 69 ARG B N 1
ATOM 3839 C CA . ARG B 1 72 ? -24.129 -6.646 -1.614 1.00 17.49 69 ARG B CA 1
ATOM 3840 C C . ARG B 1 72 ? -23.910 -6.377 -0.136 1.00 23.15 69 ARG B C 1
ATOM 3841 O O . ARG B 1 72 ? -22.779 -6.112 0.294 1.00 19.89 69 ARG B O 1
ATOM 3849 N N . ARG B 1 73 ? -25.004 -6.411 0.632 1.00 20.30 70 ARG B N 1
ATOM 3850 C CA . ARG B 1 73 ? -24.955 -6.076 2.056 1.00 24.71 70 ARG B CA 1
ATOM 3851 C C . ARG B 1 73 ? -24.138 -7.087 2.882 1.00 25.09 70 ARG B C 1
ATOM 3852 O O . ARG B 1 73 ? -23.639 -6.746 3.955 1.00 23.84 70 ARG B O 1
ATOM 3860 N N . GLU B 1 74 ? -23.993 -8.311 2.366 1.00 23.42 71 GLU B N 1
ATOM 3861 C CA . GLU B 1 74 ? -23.191 -9.371 3.005 1.00 25.56 71 GLU B CA 1
ATOM 3862 C C . GLU B 1 74 ? -21.759 -8.917 3.304 1.00 22.67 71 GLU B C 1
ATOM 3863 O O . GLU B 1 74 ? -21.247 -9.126 4.404 1.00 22.86 71 GLU B O 1
ATOM 3869 N N . ILE B 1 75 ? -21.131 -8.284 2.320 1.00 25.59 72 ILE B N 1
ATOM 3870 C CA . ILE B 1 75 ? -19.790 -7.741 2.498 1.00 26.71 72 ILE B CA 1
ATOM 3871 C C . ILE B 1 75 ? -19.819 -6.561 3.475 1.00 24.67 72 ILE B C 1
ATOM 3872 O O . ILE B 1 75 ? -19.035 -6.524 4.427 1.00 25.33 72 ILE B O 1
ATOM 3877 N N . VAL B 1 76 ? -20.748 -5.631 3.249 1.00 26.67 73 VAL B N 1
ATOM 3878 C CA . VAL B 1 76 ? -20.829 -4.382 4.018 1.00 24.51 73 VAL B CA 1
ATOM 3879 C C . VAL B 1 76 ? -21.177 -4.596 5.494 1.00 25.85 73 VAL B C 1
ATOM 3880 O O . VAL B 1 76 ? -20.591 -3.943 6.367 1.00 23.70 73 VAL B O 1
ATOM 3884 N N . ASP B 1 77 ? -22.107 -5.517 5.767 1.00 25.65 74 ASP B N 1
ATOM 3885 C CA . ASP B 1 77 ? -22.480 -5.869 7.150 1.00 25.52 74 ASP B CA 1
ATOM 3886 C C . ASP B 1 77 ? -21.317 -6.483 7.911 1.00 26.44 74 ASP B C 1
ATOM 3887 O O . ASP B 1 77 ? -21.175 -6.253 9.108 1.00 24.74 74 ASP B O 1
ATOM 3892 N N . ALA B 1 78 ? -20.491 -7.259 7.209 1.00 25.55 75 ALA B N 1
ATOM 3893 C CA . ALA B 1 78 ? -19.328 -7.896 7.810 1.00 25.90 75 ALA B CA 1
ATOM 3894 C C . ALA B 1 78 ? -18.211 -6.887 8.061 1.00 25.73 75 ALA B C 1
ATOM 3895 O O . ALA B 1 78 ? -17.466 -7.013 9.030 1.00 21.79 75 ALA B O 1
ATOM 3897 N N . MET B 1 79 ? -18.095 -5.899 7.171 1.00 20.61 76 MET B N 1
ATOM 3898 C CA . MET B 1 79 ? -17.189 -4.778 7.373 1.00 26.87 76 MET B CA 1
ATOM 3899 C C . MET B 1 79 ? -17.582 -4.014 8.626 1.00 25.57 76 MET B C 1
ATOM 3900 O O . MET B 1 79 ? -16.784 -3.890 9.550 1.00 24.44 76 MET B O 1
ATOM 3905 N N . ALA B 1 80 ? -18.825 -3.536 8.644 1.00 26.77 77 ALA B N 1
ATOM 3906 C CA . ALA B 1 80 ? -19.387 -2.746 9.740 1.00 27.37 77 ALA B CA 1
ATOM 3907 C C . ALA B 1 80 ? -19.299 -3.425 11.102 1.00 26.76 77 ALA B C 1
ATOM 3908 O O . ALA B 1 80 ? -18.956 -2.772 12.092 1.00 27.09 77 ALA B O 1
ATOM 3910 N N . HIS B 1 81 ? -19.600 -4.726 11.144 1.00 27.00 78 HIS B N 1
ATOM 3911 C CA . HIS B 1 81 ? -19.542 -5.500 12.385 1.00 27.40 78 HIS B CA 1
ATOM 3912 C C . HIS B 1 81 ? -18.134 -5.516 12.980 1.00 28.68 78 HIS B C 1
ATOM 3913 O O . HIS B 1 81 ? -17.950 -5.181 14.152 1.00 29.83 78 HIS B O 1
ATOM 3920 N N . GLN B 1 82 ? -17.152 -5.891 12.162 1.00 29.42 79 GLN B N 1
ATOM 3921 C CA . GLN B 1 82 ? -15.756 -5.939 12.595 1.00 28.08 79 GLN B CA 1
ATOM 3922 C C . GLN B 1 82 ? -15.222 -4.563 12.960 1.00 25.84 79 GLN B C 1
ATOM 3923 O O . GLN B 1 82 ? -14.500 -4.420 13.939 1.00 28.22 79 GLN B O 1
ATOM 3929 N N . ALA B 1 83 ? -15.602 -3.558 12.174 1.00 22.11 80 ALA B N 1
ATOM 3930 C CA . ALA B 1 83 ? -15.199 -2.179 12.419 1.00 21.33 80 ALA B CA 1
ATOM 3931 C C . ALA B 1 83 ? -15.655 -1.668 13.794 1.00 24.23 80 ALA B C 1
ATOM 3932 O O . ALA B 1 83 ? -14.938 -0.897 14.433 1.00 25.35 80 ALA B O 1
ATOM 3934 N N . MET B 1 84 ? -16.831 -2.112 14.244 1.00 25.98 81 MET B N 1
ATOM 3935 C CA . MET B 1 84 ? -17.353 -1.772 15.580 1.00 27.99 81 MET B CA 1
ATOM 3936 C C . MET B 1 84 ? -16.677 -2.568 16.681 1.00 30.53 81 MET B C 1
ATOM 3937 O O . MET B 1 84 ? -16.269 -2.013 17.709 1.00 33.64 81 MET B O 1
ATOM 3942 N N . VAL B 1 85 ? -16.576 -3.874 16.456 1.00 26.65 82 VAL B N 1
ATOM 3943 C CA . VAL B 1 85 ? -16.114 -4.810 17.474 1.00 27.57 82 VAL B CA 1
ATOM 3944 C C . VAL B 1 85 ? -14.603 -4.681 17.732 1.00 28.52 82 VAL B C 1
ATOM 3945 O O . VAL B 1 85 ? -14.189 -4.491 18.873 1.00 29.91 82 VAL B O 1
ATOM 3949 N N . LEU B 1 86 ? -13.803 -4.741 16.666 1.00 24.65 83 LEU B N 1
ATOM 3950 C CA . LEU B 1 86 ? -12.343 -4.658 16.748 1.00 25.18 83 LEU B CA 1
ATOM 3951 C C . LEU B 1 86 ? -11.795 -4.238 15.382 1.00 21.19 83 LEU B C 1
ATOM 3952 O O . LEU B 1 86 ? -11.484 -5.090 14.549 1.00 19.03 83 LEU B O 1
ATOM 3957 N N . PRO B 1 87 ? -11.709 -2.914 15.133 1.00 19.82 84 PRO B N 1
ATOM 3958 C CA . PRO B 1 87 ? -11.286 -2.410 13.821 1.00 24.78 84 PRO B CA 1
ATOM 3959 C C . PRO B 1 87 ? -9.797 -2.613 13.518 1.00 29.35 84 PRO B C 1
ATOM 3960 O O . PRO B 1 87 ? -9.424 -2.823 12.357 1.00 29.48 84 PRO B O 1
ATOM 3964 N N . TYR B 1 88 ? -8.965 -2.549 14.555 1.00 31.63 85 TYR B N 1
ATOM 3965 C CA . TYR B 1 88 ? -7.524 -2.641 14.396 1.00 29.16 85 TYR B CA 1
ATOM 3966 C C . TYR B 1 88 ? -6.866 -3.512 15.463 1.00 28.41 85 TYR B C 1
ATOM 3967 O O . TYR B 1 88 ? -7.175 -3.388 16.641 1.00 27.63 85 TYR B O 1
ATOM 3976 N N . ALA B 1 89 ? -5.946 -4.375 15.032 1.00 31.58 86 ALA B N 1
ATOM 3977 C CA . ALA B 1 89 ? -4.972 -5.014 15.924 1.00 31.45 86 ALA B CA 1
ATOM 3978 C C . ALA B 1 89 ? -3.590 -5.006 15.263 1.00 32.98 86 ALA B C 1
ATOM 3979 O O . ALA B 1 89 ? -3.471 -5.293 14.069 1.00 32.88 86 ALA B O 1
ATOM 3981 N N . SER B 1 90 ? -2.559 -4.665 16.038 1.00 31.07 87 SER B N 1
ATOM 3982 C CA . SER B 1 90 ? -1.184 -4.614 15.531 1.00 29.44 87 SER B CA 1
ATOM 3983 C C . SER B 1 90 ? -0.696 -5.986 15.070 1.00 30.70 87 SER B C 1
ATOM 3984 O O . SER B 1 90 ? -0.625 -6.917 15.877 1.00 29.94 87 SER B O 1
ATOM 3987 N N . PRO B 1 91 ? -0.342 -6.110 13.772 1.00 31.74 88 PRO B N 1
ATOM 3988 C CA . PRO B 1 91 ? 0.084 -7.395 13.176 1.00 33.30 88 PRO B CA 1
ATOM 3989 C C . PRO B 1 91 ? 1.446 -7.910 13.680 1.00 33.79 88 PRO B C 1
ATOM 3990 O O . PRO B 1 91 ? 1.774 -9.087 13.488 1.00 32.64 88 PRO B O 1
ATOM 3994 N N . TRP B 1 92 ? 2.222 -7.032 14.315 1.00 34.49 89 TRP B N 1
ATOM 3995 C CA . TRP B 1 92 ? 3.492 -7.414 14.910 1.00 35.16 89 TRP B CA 1
ATOM 3996 C C . TRP B 1 92 ? 3.335 -8.216 16.206 1.00 40.07 89 TRP B C 1
ATOM 3997 O O . TRP B 1 92 ? 4.161 -9.084 16.506 1.00 39.00 89 TRP B O 1
ATOM 4008 N N . TYR B 1 93 ? 2.268 -7.939 16.956 1.00 39.68 90 TYR B N 1
ATOM 4009 C CA . TYR B 1 93 ? 2.101 -8.503 18.296 1.00 37.39 90 TYR B CA 1
ATOM 4010 C C . TYR B 1 93 ? 0.799 -9.276 18.500 1.00 36.65 90 TYR B C 1
ATOM 4011 O O . TYR B 1 93 ? 0.770 -10.268 19.232 1.00 37.57 90 TYR B O 1
ATOM 4020 N N . MET B 1 94 ? -0.269 -8.830 17.847 1.00 35.90 91 MET B N 1
ATOM 4021 C CA . MET B 1 94 ? -1.616 -9.299 18.171 1.00 33.20 91 MET B CA 1
ATOM 4022 C C . MET B 1 94 ? -2.292 -10.020 17.006 1.00 33.50 91 MET B C 1
ATOM 4023 O O . MET B 1 94 ? -2.205 -9.577 15.860 1.00 35.39 91 MET B O 1
ATOM 4028 N N . ALA B 1 95 ? -2.946 -11.140 17.316 1.00 32.18 92 ALA B N 1
ATOM 4029 C CA . ALA B 1 95 ? -3.682 -11.961 16.338 1.00 32.81 92 ALA B CA 1
ATOM 4030 C C . ALA B 1 95 ? -5.180 -11.628 16.316 1.00 32.92 92 ALA B C 1
ATOM 4031 O O . ALA B 1 95 ? -5.713 -11.104 17.296 1.00 34.13 92 ALA B O 1
ATOM 4033 N N . THR B 1 96 ? -5.846 -11.920 15.197 1.00 30.82 93 THR B N 1
ATOM 4034 C CA . THR B 1 96 ? -7.302 -11.738 15.062 1.00 36.63 93 THR B CA 1
ATOM 4035 C C . THR B 1 96 ? -7.953 -12.891 14.325 1.00 38.01 93 THR B C 1
ATOM 4036 O O . THR B 1 96 ? -7.326 -13.526 13.476 1.00 35.82 93 THR B O 1
ATOM 4040 N N . SER B 1 97 ? -9.223 -13.129 14.643 1.00 39.58 94 SER B N 1
ATOM 4041 C CA . SER B 1 97 ? -10.051 -14.108 13.936 1.00 41.02 94 SER B CA 1
ATOM 4042 C C . SER B 1 97 ? -10.176 -13.911 12.403 1.00 39.52 94 SER B C 1
ATOM 4043 O O . SER B 1 97 ? -9.904 -14.861 11.672 1.00 36.34 94 SER B O 1
ATOM 4046 N N . PRO B 1 98 ? -10.570 -12.698 11.913 1.00 38.58 95 PRO B N 1
ATOM 4047 C CA . PRO B 1 98 ? -10.701 -12.516 10.454 1.00 34.91 95 PRO B CA 1
ATOM 4048 C C . PRO B 1 98 ? -9.436 -12.795 9.644 1.00 32.09 95 PRO B C 1
ATOM 4049 O O . PRO B 1 98 ? -9.510 -13.492 8.637 1.00 31.30 95 PRO B O 1
ATOM 4053 N N . ALA B 1 99 ? -8.297 -12.269 10.092 1.00 30.82 96 ALA B N 1
ATOM 4054 C CA . ALA B 1 99 ? -7.021 -12.499 9.419 1.00 28.79 96 ALA B CA 1
ATOM 4055 C C . ALA B 1 99 ? -6.674 -13.985 9.350 1.00 27.19 96 ALA B C 1
ATOM 4056 O O . ALA B 1 99 ? -6.284 -14.482 8.293 1.00 27.10 96 ALA B O 1
ATOM 4058 N N . ALA B 1 100 ? -6.847 -14.679 10.477 1.00 26.16 97 ALA B N 1
ATOM 4059 C CA . ALA B 1 100 ? -6.530 -16.105 10.607 1.00 28.06 97 ALA B CA 1
ATOM 4060 C C . ALA B 1 100 ? -7.409 -16.989 9.742 1.00 26.59 97 ALA B C 1
ATOM 4061 O O . ALA B 1 100 ? -6.919 -17.914 9.097 1.00 28.65 97 ALA B O 1
ATOM 4063 N N . ARG B 1 101 ? -8.709 -16.707 9.752 1.00 27.66 98 ARG B N 1
ATOM 4064 C CA . ARG B 1 101 ? -9.685 -17.486 9.001 1.00 25.47 98 ARG B CA 1
ATOM 4065 C C . ARG B 1 101 ? -9.558 -17.233 7.507 1.00 23.86 98 ARG B C 1
ATOM 4066 O O . ARG B 1 101 ? -9.737 -18.154 6.714 1.00 25.90 98 ARG B O 1
ATOM 4074 N N . LEU B 1 102 ? -9.244 -15.988 7.133 1.00 25.30 99 LEU B N 1
ATOM 4075 C CA . LEU B 1 102 ? -9.059 -15.622 5.731 1.00 21.45 99 LEU B CA 1
ATOM 4076 C C . LEU B 1 102 ? -7.828 -16.282 5.113 1.00 22.12 99 LEU B C 1
ATOM 4077 O O . LEU B 1 102 ? -7.884 -16.751 3.975 1.00 24.54 99 LEU B O 1
ATOM 4082 N N . ALA B 1 103 ? -6.727 -16.303 5.865 1.00 22.14 100 ALA B N 1
ATOM 4083 C CA . ALA B 1 103 ? -5.490 -16.954 5.436 1.00 26.18 100 ALA B CA 1
ATOM 4084 C C . ALA B 1 103 ? -5.717 -18.438 5.232 1.00 22.28 100 ALA B C 1
ATOM 4085 O O . ALA B 1 103 ? -5.253 -19.017 4.253 1.00 25.60 100 ALA B O 1
ATOM 4087 N N . GLU B 1 104 ? -6.458 -19.026 6.164 1.00 23.69 101 GLU B N 1
ATOM 4088 C CA . GLU B 1 104 ? -6.833 -20.430 6.118 1.00 25.65 101 GLU B CA 1
ATOM 4089 C C . GLU B 1 104 ? -7.708 -20.725 4.893 1.00 26.04 101 GLU B C 1
ATOM 4090 O O . GLU B 1 104 ? -7.489 -21.727 4.197 1.00 19.40 101 GLU B O 1
ATOM 4096 N N . LYS B 1 105 ? -8.675 -19.836 4.636 1.00 24.77 102 LYS B N 1
ATOM 4097 C CA . LYS B 1 105 ? -9.571 -19.934 3.480 1.00 25.60 102 LYS B CA 1
ATOM 4098 C C . LYS B 1 105 ? -8.852 -19.858 2.132 1.00 24.65 102 LYS B C 1
ATOM 4099 O O . LYS B 1 105 ? -9.092 -20.700 1.258 1.00 24.52 102 LYS B O 1
ATOM 4105 N N . ILE B 1 106 ? -8.001 -18.842 1.960 1.00 24.52 103 ILE B N 1
ATOM 4106 C CA . ILE B 1 106 ? -7.220 -18.678 0.731 1.00 22.08 103 ILE B CA 1
ATOM 4107 C C . ILE B 1 106 ? -6.316 -19.893 0.473 1.00 23.14 103 ILE B C 1
ATOM 4108 O O . ILE B 1 106 ? -6.212 -20.349 -0.665 1.00 24.01 103 ILE B O 1
ATOM 4113 N N . ALA B 1 107 ? -5.732 -20.445 1.542 1.00 26.20 104 ALA B N 1
ATOM 4114 C CA . ALA B 1 107 ? -4.864 -21.632 1.464 1.00 28.72 104 ALA B CA 1
ATOM 4115 C C . ALA B 1 107 ? -5.550 -22.859 0.867 1.00 28.07 104 ALA B C 1
ATOM 4116 O O . ALA B 1 107 ? -4.895 -23.683 0.232 1.00 29.41 104 ALA B O 1
ATOM 4118 N N . THR B 1 108 ? -6.865 -22.964 1.049 1.00 27.60 105 THR B N 1
ATOM 4119 C CA . THR B 1 108 ? -7.640 -24.042 0.429 1.00 28.63 105 THR B CA 1
ATOM 4120 C C . THR B 1 108 ? -7.882 -23.824 -1.073 1.00 29.34 105 THR B C 1
ATOM 4121 O O . THR B 1 108 ? -8.264 -24.757 -1.783 1.00 31.18 105 THR B O 1
ATOM 4125 N N . LEU B 1 109 ? -7.645 -22.604 -1.552 1.00 29.15 106 LEU B N 1
ATOM 4126 C CA . LEU B 1 109 ? -7.996 -22.228 -2.925 1.00 30.50 106 LEU B CA 1
ATOM 4127 C C . LEU B 1 109 ? -6.797 -22.130 -3.877 1.00 29.38 106 LEU B C 1
ATOM 4128 O O . LEU B 1 109 ? -6.961 -22.138 -5.105 1.00 26.13 106 LEU B O 1
ATOM 4133 N N . THR B 1 110 ? -5.600 -22.021 -3.306 1.00 26.08 107 THR B N 1
ATOM 4134 C CA . THR B 1 110 ? -4.382 -21.863 -4.093 1.00 23.16 107 THR B CA 1
ATOM 4135 C C . THR B 1 110 ? -3.922 -23.217 -4.617 1.00 27.96 107 THR B C 1
ATOM 4136 O O . THR B 1 110 ? -4.233 -24.243 -4.012 1.00 26.64 107 THR B O 1
ATOM 4140 N N . PRO B 1 111 ? -3.193 -23.229 -5.751 1.00 28.96 108 PRO B N 1
ATOM 4141 C CA . PRO B 1 111 ? -2.565 -24.465 -6.215 1.00 28.57 108 PRO B CA 1
ATOM 4142 C C . PRO B 1 111 ? -1.405 -24.884 -5.316 1.00 27.43 108 PRO B C 1
ATOM 4143 O O . PRO B 1 111 ? -0.817 -24.036 -4.635 1.00 25.06 108 PRO B O 1
ATOM 4147 N N . GLY B 1 112 ? -1.107 -26.185 -5.309 1.00 29.60 109 GLY B N 1
ATOM 4148 C CA . GLY B 1 112 ? 0.038 -26.751 -4.589 1.00 25.55 109 GLY B CA 1
ATOM 4149 C C . GLY B 1 112 ? 0.069 -26.485 -3.095 1.00 27.23 109 GLY B C 1
ATOM 4150 O O . GLY B 1 112 ? -0.955 -26.555 -2.427 1.00 28.51 109 GLY B O 1
ATOM 4151 N N . ASP B 1 113 ? 1.256 -26.166 -2.583 1.00 28.48 110 ASP B N 1
ATOM 4152 C CA . ASP B 1 113 ? 1.460 -25.911 -1.155 1.00 27.94 110 ASP B CA 1
ATOM 4153 C C . ASP B 1 113 ? 1.574 -24.416 -0.821 1.00 25.08 110 ASP B C 1
ATOM 4154 O O . ASP B 1 113 ? 2.238 -24.031 0.147 1.00 26.73 110 ASP B O 1
ATOM 4159 N N . LEU B 1 114 ? 0.929 -23.571 -1.621 1.00 24.08 111 LEU B N 1
ATOM 4160 C CA . LEU B 1 114 ? 0.944 -22.126 -1.380 1.00 22.47 111 LEU B CA 1
ATOM 4161 C C . LEU B 1 114 ? -0.021 -21.780 -0.235 1.00 24.88 111 LEU B C 1
ATOM 4162 O O . LEU B 1 114 ? -1.038 -21.100 -0.428 1.00 25.22 111 LEU B O 1
ATOM 4167 N N . ASN B 1 115 ? 0.360 -22.242 0.961 1.00 24.92 112 ASN B N 1
ATOM 4168 C CA A ASN B 1 115 ? -0.524 -22.322 2.131 0.50 24.50 112 ASN B CA 1
ATOM 4169 C CA B ASN B 1 115 ? -0.540 -22.297 2.117 0.50 25.82 112 ASN B CA 1
ATOM 4170 C C . ASN B 1 115 ? -0.266 -21.280 3.219 1.00 26.11 112 ASN B C 1
ATOM 4171 O O . ASN B 1 115 ? -1.021 -21.195 4.189 1.00 27.04 112 ASN B O 1
ATOM 4180 N N . ARG B 1 116 ? 0.812 -20.513 3.076 1.00 19.56 113 ARG B N 1
ATOM 4181 C CA . ARG B 1 116 ? 1.079 -19.442 4.024 1.00 21.07 113 ARG B CA 1
ATOM 4182 C C . ARG B 1 116 ? 0.926 -18.085 3.332 1.00 22.81 113 ARG B C 1
ATOM 4183 O O . ARG B 1 116 ? 1.465 -17.876 2.238 1.00 16.87 113 ARG B O 1
ATOM 4191 N N . ILE B 1 117 ? 0.195 -17.184 3.993 1.00 19.57 114 ILE B N 1
ATOM 4192 C CA . ILE B 1 117 ? -0.234 -15.911 3.414 1.00 22.37 114 ILE B CA 1
ATOM 4193 C C . ILE B 1 117 ? 0.334 -14.709 4.173 1.00 22.09 114 ILE B C 1
ATOM 4194 O O . ILE B 1 117 ? 0.296 -14.660 5.403 1.00 21.96 114 ILE B O 1
ATOM 4199 N N . PHE B 1 118 ? 0.853 -13.740 3.423 1.00 22.68 115 PHE B N 1
ATOM 4200 C CA . PHE B 1 118 ? 1.282 -12.473 3.981 1.00 23.97 115 PHE B CA 1
ATOM 4201 C C . PHE B 1 118 ? 0.345 -11.413 3.415 1.00 25.44 115 PHE B C 1
ATOM 4202 O O . PHE B 1 118 ? 0.290 -11.245 2.197 1.00 26.14 115 PHE B O 1
ATOM 4210 N N . PHE B 1 119 ? -0.394 -10.710 4.281 1.00 24.82 116 PHE B N 1
ATOM 4211 C CA . PHE B 1 119 ? -1.330 -9.664 3.831 1.00 18.69 116 PHE B CA 1
ATOM 4212 C C . PHE B 1 119 ? -0.710 -8.269 3.750 1.00 22.76 116 PHE B C 1
ATOM 4213 O O . PHE B 1 119 ? 0.159 -7.899 4.551 1.00 22.13 116 PHE B O 1
ATOM 4221 N N . THR B 1 120 ? -1.171 -7.517 2.752 1.00 19.79 117 THR B N 1
ATOM 4222 C CA . THR B 1 120 ? -0.793 -6.122 2.522 1.00 21.82 117 THR B CA 1
ATOM 4223 C C . THR B 1 120 ? -2.076 -5.318 2.212 1.00 21.49 117 THR B C 1
ATOM 4224 O O . THR B 1 120 ? -3.193 -5.834 2.360 1.00 20.30 117 THR B O 1
ATOM 4228 N N . THR B 1 121 ? -1.934 -4.067 1.783 1.00 25.36 118 THR B N 1
ATOM 4229 C CA . THR B 1 121 ? -3.107 -3.215 1.552 1.00 23.64 118 THR B CA 1
ATOM 4230 C C . THR B 1 121 ? -3.525 -3.140 0.086 1.00 24.15 118 THR B C 1
ATOM 4231 O O . THR B 1 121 ? -4.519 -2.488 -0.244 1.00 27.04 118 THR B O 1
ATOM 4235 N N . GLY B 1 122 ? -2.762 -3.782 -0.797 1.00 27.80 119 GLY B N 1
ATOM 4236 C CA . GLY B 1 122 ? -3.080 -3.762 -2.227 1.00 24.37 119 GLY B CA 1
ATOM 4237 C C . GLY B 1 122 ? -2.146 -4.564 -3.110 1.00 23.82 119 GLY B C 1
ATOM 4238 O O . GLY B 1 122 ? -1.329 -5.341 -2.622 1.00 21.28 119 GLY B O 1
ATOM 4239 N N . GLY B 1 123 ? -2.269 -4.359 -4.419 1.00 22.63 120 GLY B N 1
ATOM 4240 C CA . GLY B 1 123 ? -1.504 -5.124 -5.400 1.00 24.75 120 GLY B CA 1
ATOM 4241 C C . GLY B 1 123 ? -0.028 -4.792 -5.424 1.00 21.92 120 GLY B C 1
ATOM 4242 O O . GLY B 1 123 ? 0.803 -5.696 -5.427 1.00 21.36 120 GLY B O 1
ATOM 4243 N N . SER B 1 124 ? 0.297 -3.500 -5.427 1.00 17.55 121 SER B N 1
ATOM 4244 C CA . SER B 1 124 ? 1.692 -3.054 -5.479 1.00 15.52 121 SER B CA 1
ATOM 4245 C C . SER B 1 124 ? 2.500 -3.539 -4.289 1.00 15.79 121 SER B C 1
ATOM 4246 O O . SER B 1 124 ? 3.612 -4.016 -4.468 1.00 16.68 121 SER B O 1
ATOM 4249 N N . THR B 1 125 ? 1.931 -3.416 -3.087 1.00 19.12 122 THR B N 1
ATOM 4250 C CA . THR B 1 125 ? 2.618 -3.803 -1.854 1.00 17.72 122 THR B CA 1
ATOM 4251 C C . THR B 1 125 ? 2.729 -5.315 -1.705 1.00 17.53 122 THR B C 1
ATOM 4252 O O . THR B 1 125 ? 3.650 -5.808 -1.053 1.00 18.83 122 THR B O 1
ATOM 4256 N N . ALA B 1 126 ? 1.787 -6.046 -2.297 1.00 16.49 123 ALA B N 1
ATOM 4257 C CA . ALA B 1 126 ? 1.868 -7.511 -2.378 1.00 17.82 123 ALA B CA 1
ATOM 4258 C C . ALA B 1 126 ? 3.061 -7.918 -3.245 1.00 20.61 123 ALA B C 1
ATOM 4259 O O . ALA B 1 126 ? 3.857 -8.783 -2.868 1.00 22.84 123 ALA B O 1
ATOM 4261 N N . VAL B 1 127 ? 3.172 -7.284 -4.408 1.00 20.16 124 VAL B N 1
ATOM 4262 C CA . VAL B 1 127 ? 4.252 -7.599 -5.341 1.00 20.90 124 VAL B CA 1
ATOM 4263 C C . VAL B 1 127 ? 5.613 -7.088 -4.814 1.00 24.43 124 VAL B C 1
ATOM 4264 O O . VAL B 1 127 ? 6.597 -7.824 -4.860 1.00 18.93 124 VAL B O 1
ATOM 4268 N N . ASP B 1 128 ? 5.631 -5.867 -4.258 1.00 19.11 125 ASP B N 1
ATOM 4269 C CA . ASP B 1 128 ? 6.804 -5.306 -3.581 1.00 19.06 125 ASP B CA 1
ATOM 4270 C C . ASP B 1 128 ? 7.319 -6.257 -2.500 1.00 15.45 125 ASP B C 1
ATOM 4271 O O . ASP B 1 128 ? 8.514 -6.531 -2.450 1.00 17.48 125 ASP B O 1
ATOM 4276 N N . SER B 1 129 ? 6.414 -6.788 -1.678 1.00 16.92 126 SER B N 1
ATOM 4277 C CA . SER B 1 129 ? 6.753 -7.760 -0.637 1.00 18.06 126 SER B CA 1
ATOM 4278 C C . SER B 1 129 ? 7.219 -9.115 -1.177 1.00 21.87 126 SER B C 1
ATOM 4279 O O . SER B 1 129 ? 8.107 -9.747 -0.588 1.00 20.28 126 SER B O 1
ATOM 4282 N N . ALA B 1 130 ? 6.608 -9.559 -2.278 1.00 24.75 127 ALA B N 1
ATOM 4283 C CA . ALA B 1 130 ? 7.010 -10.803 -2.958 1.00 21.79 127 ALA B CA 1
ATOM 4284 C C . ALA B 1 130 ? 8.456 -10.707 -3.418 1.00 24.40 127 ALA B C 1
ATOM 4285 O O . ALA B 1 130 ? 9.244 -11.633 -3.245 1.00 22.49 127 ALA B O 1
ATOM 4287 N N . LEU B 1 131 ? 8.786 -9.558 -3.994 1.00 19.24 128 LEU B N 1
ATOM 4288 C CA . LEU B 1 131 ? 10.116 -9.269 -4.475 1.00 18.45 128 LEU B CA 1
ATOM 4289 C C . LEU B 1 131 ? 11.113 -9.063 -3.334 1.00 19.65 128 LEU B C 1
ATOM 4290 O O . LEU B 1 131 ? 12.261 -9.507 -3.427 1.00 23.44 128 LEU B O 1
ATOM 4295 N N . ARG B 1 132 ? 10.672 -8.429 -2.246 1.00 19.21 129 ARG B N 1
ATOM 4296 C CA . ARG B 1 132 ? 11.524 -8.261 -1.072 1.00 17.27 129 ARG B CA 1
ATOM 4297 C C . ARG B 1 132 ? 11.801 -9.621 -0.433 1.00 21.20 129 ARG B C 1
ATOM 4298 O O . ARG B 1 132 ? 12.895 -9.849 0.097 1.00 22.80 129 ARG B O 1
ATOM 4306 N N . PHE B 1 133 ? 10.813 -10.515 -0.504 1.00 17.63 130 PHE B N 1
ATOM 4307 C CA . PHE B 1 133 ? 10.979 -11.895 -0.039 1.00 21.25 130 PHE B CA 1
ATOM 4308 C C . PHE B 1 133 ? 12.041 -12.637 -0.854 1.00 19.81 130 PHE B C 1
ATOM 4309 O O . PHE B 1 133 ? 12.910 -13.268 -0.268 1.00 23.81 130 PHE B O 1
ATOM 4317 N N . SER B 1 134 ? 11.958 -12.572 -2.186 1.00 15.02 131 SER B N 1
ATOM 4318 C CA . SER B 1 134 ? 12.958 -13.200 -3.070 1.00 20.74 131 SER B CA 1
ATOM 4319 C C . SER B 1 134 ? 14.385 -12.786 -2.723 1.00 22.58 131 SER B C 1
ATOM 4320 O O . SER B 1 134 ? 15.310 -13.598 -2.772 1.00 25.92 131 SER B O 1
ATOM 4323 N N . GLU B 1 135 ? 14.538 -11.518 -2.364 1.00 23.00 132 GLU B N 1
ATOM 4324 C CA . GLU B 1 135 ? 15.804 -10.948 -1.925 1.00 21.37 132 GLU B CA 1
ATOM 4325 C C . GLU B 1 135 ? 16.233 -11.497 -0.559 1.00 22.98 132 GLU B C 1
ATOM 4326 O O . GLU B 1 135 ? 17.372 -11.948 -0.402 1.00 23.43 132 GLU B O 1
ATOM 4332 N N . PHE B 1 136 ? 15.315 -11.440 0.412 1.00 21.45 133 PHE B N 1
ATOM 4333 C CA . PHE B 1 136 ? 15.477 -12.028 1.754 1.00 24.61 133 PHE B CA 1
ATOM 4334 C C . PHE B 1 136 ? 15.848 -13.516 1.681 1.00 24.29 133 PHE B C 1
ATOM 4335 O O . PHE B 1 136 ? 16.802 -13.963 2.327 1.00 25.59 133 PHE B O 1
ATOM 4343 N N . TYR B 1 137 ? 15.078 -14.257 0.887 1.00 23.76 134 TYR B N 1
ATOM 4344 C CA . TYR B 1 137 ? 15.247 -15.694 0.655 1.00 24.86 134 TYR B CA 1
ATOM 4345 C C . TYR B 1 137 ? 16.679 -16.065 0.238 1.00 24.85 134 TYR B C 1
ATOM 4346 O O . TYR B 1 137 ? 17.308 -16.936 0.838 1.00 25.46 134 TYR B O 1
ATOM 4355 N N . ASN B 1 138 ? 17.200 -15.375 -0.768 1.00 25.82 135 ASN B N 1
ATOM 4356 C CA . ASN B 1 138 ? 18.541 -15.655 -1.239 1.00 24.51 135 ASN B CA 1
ATOM 4357 C C . ASN B 1 138 ? 19.642 -15.199 -0.301 1.00 25.26 135 ASN B C 1
ATOM 4358 O O . ASN B 1 138 ? 20.692 -15.834 -0.240 1.00 23.05 135 ASN B O 1
ATOM 4363 N N . ASN B 1 139 ? 19.400 -14.109 0.425 1.00 25.76 136 ASN B N 1
ATOM 4364 C CA . ASN B 1 139 ? 20.339 -13.669 1.450 1.00 25.03 136 ASN B CA 1
ATOM 4365 C C . ASN B 1 139 ? 20.454 -14.673 2.590 1.00 23.81 136 ASN B C 1
ATOM 4366 O O . ASN B 1 139 ? 21.553 -14.922 3.080 1.00 25.31 136 ASN B O 1
ATOM 4371 N N . VAL B 1 140 ? 19.331 -15.270 2.988 1.00 26.81 137 VAL B N 1
ATOM 4372 C CA . VAL B 1 140 ? 19.327 -16.253 4.079 1.00 24.58 137 VAL B CA 1
ATOM 4373 C C . VAL B 1 140 ? 20.023 -17.555 3.636 1.00 30.47 137 VAL B C 1
ATOM 4374 O O . VAL B 1 140 ? 20.724 -18.183 4.430 1.00 24.43 137 VAL B O 1
ATOM 4378 N N . LEU B 1 141 ? 19.866 -17.910 2.356 1.00 30.70 138 LEU B N 1
ATOM 4379 C CA . LEU B 1 141 ? 20.533 -19.072 1.745 1.00 29.18 138 LEU B CA 1
ATOM 4380 C C . LEU B 1 141 ? 22.030 -18.888 1.458 1.00 29.62 138 LEU B C 1
ATOM 4381 O O . LEU B 1 141 ? 22.688 -19.813 0.977 1.00 29.39 138 LEU B O 1
ATOM 4386 N N . GLY B 1 142 ? 22.563 -17.703 1.741 1.00 24.70 139 GLY B N 1
ATOM 4387 C CA . GLY B 1 142 ? 23.970 -17.423 1.503 1.00 22.09 139 GLY B CA 1
ATOM 4388 C C . GLY B 1 142 ? 24.266 -17.188 0.036 1.00 26.67 139 GLY B C 1
ATOM 4389 O O . GLY B 1 142 ? 25.372 -17.476 -0.446 1.00 24.65 139 GLY B O 1
ATOM 4390 N N . ARG B 1 143 ? 23.280 -16.653 -0.685 1.00 25.46 140 ARG B N 1
ATOM 4391 C CA . ARG B 1 143 ? 23.448 -16.361 -2.113 1.00 20.77 140 ARG B CA 1
ATOM 4392 C C . ARG B 1 143 ? 23.170 -14.881 -2.415 1.00 23.18 140 ARG B C 1
ATOM 4393 O O . ARG B 1 143 ? 22.227 -14.560 -3.152 1.00 20.64 140 ARG B O 1
ATOM 4401 N N . PRO B 1 144 ? 24.001 -13.964 -1.870 1.00 24.51 141 PRO B N 1
ATOM 4402 C CA . PRO B 1 144 ? 23.689 -12.539 -2.004 1.00 22.52 141 PRO B CA 1
ATOM 4403 C C . PRO B 1 144 ? 23.736 -11.968 -3.430 1.00 20.30 141 PRO B C 1
ATOM 4404 O O . PRO B 1 144 ? 23.282 -10.843 -3.650 1.00 24.99 141 PRO B O 1
ATOM 4408 N N . GLN B 1 145 ? 24.298 -12.720 -4.376 1.00 20.74 142 GLN B N 1
ATOM 4409 C CA . GLN B 1 145 ? 24.353 -12.292 -5.773 1.00 22.56 142 GLN B CA 1
ATOM 4410 C C . GLN B 1 145 ? 23.081 -12.656 -6.542 1.00 21.88 142 GLN B C 1
ATOM 4411 O O . GLN B 1 145 ? 22.776 -12.055 -7.573 1.00 15.42 142 GLN B O 1
ATOM 4417 N N . LYS B 1 146 ? 22.345 -13.634 -6.022 1.00 17.60 143 LYS B N 1
ATOM 4418 C CA . LYS B 1 146 ? 21.143 -14.144 -6.667 1.00 17.31 143 LYS B CA 1
ATOM 4419 C C . LYS B 1 146 ? 19.966 -13.220 -6.358 1.00 20.51 143 LYS B C 1
ATOM 4420 O O . LYS B 1 146 ? 19.200 -13.466 -5.425 1.00 21.33 143 LYS B O 1
ATOM 4426 N N . LYS B 1 147 ? 19.838 -12.149 -7.141 1.00 21.26 144 LYS B N 1
ATOM 4427 C CA . LYS B 1 147 ? 18.919 -11.049 -6.817 1.00 21.65 144 LYS B CA 1
ATOM 4428 C C . LYS B 1 147 ? 18.087 -10.525 -7.988 1.00 25.76 144 LYS B C 1
ATOM 4429 O O . LYS B 1 147 ? 17.106 -9.791 -7.783 1.00 26.08 144 LYS B O 1
ATOM 4435 N N . ARG B 1 148 ? 18.475 -10.878 -9.212 1.00 25.37 145 ARG B N 1
ATOM 4436 C CA . ARG B 1 148 ? 17.858 -10.254 -10.382 1.00 25.32 145 ARG B CA 1
ATOM 4437 C C . ARG B 1 148 ? 16.427 -10.717 -10.645 1.00 18.90 145 ARG B C 1
ATOM 4438 O O . ARG B 1 148 ? 16.039 -11.830 -10.287 1.00 13.75 145 ARG B O 1
ATOM 4446 N N . ILE B 1 149 ? 15.665 -9.824 -11.265 1.00 18.55 146 ILE B N 1
ATOM 4447 C CA . ILE B 1 149 ? 14.262 -10.015 -11.551 1.00 17.66 146 ILE B CA 1
ATOM 4448 C C . ILE B 1 149 ? 14.077 -9.973 -13.061 1.00 18.02 146 ILE B C 1
ATOM 4449 O O . ILE B 1 149 ? 14.551 -9.045 -13.733 1.00 21.03 146 ILE B O 1
ATOM 4454 N N . ILE B 1 150 ? 13.411 -10.992 -13.589 1.00 16.23 147 ILE B N 1
ATOM 4455 C CA . ILE B 1 150 ? 13.057 -11.035 -15.001 1.00 17.46 147 ILE B CA 1
ATOM 4456 C C . ILE B 1 150 ? 11.562 -10.793 -15.150 1.00 17.91 147 ILE B C 1
ATOM 4457 O O . ILE B 1 150 ? 10.746 -11.474 -14.530 1.00 20.15 147 ILE B O 1
ATOM 4462 N N . VAL B 1 151 ? 11.229 -9.804 -15.975 1.00 19.29 148 VAL B N 1
ATOM 4463 C CA . VAL B 1 151 ? 9.849 -9.432 -16.267 1.00 20.61 148 VAL B CA 1
ATOM 4464 C C . VAL B 1 151 ? 9.670 -9.337 -17.791 1.00 21.40 148 VAL B C 1
ATOM 4465 O O . VAL B 1 151 ? 10.588 -9.675 -18.543 1.00 17.01 148 VAL B O 1
ATOM 4469 N N . ARG B 1 152 ? 8.494 -8.901 -18.244 1.00 22.18 149 ARG B N 1
ATOM 4470 C CA . ARG B 1 152 ? 8.219 -8.766 -19.679 1.00 21.23 149 ARG B CA 1
ATOM 4471 C C . ARG B 1 152 ? 7.752 -7.365 -20.020 1.00 20.77 149 ARG B C 1
ATOM 4472 O O . ARG B 1 152 ? 7.124 -6.692 -19.201 1.00 19.83 149 ARG B O 1
ATOM 4480 N N . TYR B 1 153 ? 8.058 -6.928 -21.237 1.00 21.32 150 TYR B N 1
ATOM 4481 C CA . TYR B 1 153 ? 7.424 -5.737 -21.793 1.00 24.63 150 TYR B CA 1
ATOM 4482 C C . TYR B 1 153 ? 5.904 -5.938 -21.826 1.00 24.92 150 TYR B C 1
ATOM 4483 O O . TYR B 1 153 ? 5.433 -7.078 -21.900 1.00 20.74 150 TYR B O 1
ATOM 4492 N N . ASP B 1 154 ? 5.165 -4.829 -21.720 1.00 23.64 151 ASP B N 1
ATOM 4493 C CA . ASP B 1 154 ? 3.692 -4.785 -21.525 1.00 24.91 151 ASP B CA 1
ATOM 4494 C C . ASP B 1 154 ? 3.155 -5.310 -20.176 1.00 26.26 151 ASP B C 1
ATOM 4495 O O . ASP B 1 154 ? 1.961 -5.187 -19.908 1.00 24.15 151 ASP B O 1
ATOM 4500 N N . GLY B 1 155 ? 4.004 -5.904 -19.338 1.00 18.36 152 GLY B N 1
ATOM 4501 C CA . GLY B 1 155 ? 3.554 -6.321 -18.010 1.00 18.67 152 GLY B CA 1
ATOM 4502 C C . GLY B 1 155 ? 3.310 -5.131 -17.094 1.00 21.38 152 GLY B C 1
ATOM 4503 O O . GLY B 1 155 ? 3.884 -4.055 -17.294 1.00 25.10 152 GLY B O 1
ATOM 4504 N N . TYR B 1 156 ? 2.430 -5.315 -16.113 1.00 26.10 153 TYR B N 1
ATOM 4505 C CA . TYR B 1 156 ? 2.173 -4.300 -15.086 1.00 26.32 153 TYR B CA 1
ATOM 4506 C C . TYR B 1 156 ? 2.179 -4.948 -13.729 1.00 23.76 153 TYR B C 1
ATOM 4507 O O . TYR B 1 156 ? 1.466 -5.927 -13.505 1.00 25.45 153 TYR B O 1
ATOM 4516 N N . HIS B 1 157 ? 2.957 -4.389 -12.810 1.00 24.01 154 HIS B N 1
ATOM 4517 C CA . HIS B 1 157 ? 3.053 -4.979 -11.481 1.00 21.91 154 HIS B CA 1
ATOM 4518 C C . HIS B 1 157 ? 2.873 -4.018 -10.311 1.00 20.82 154 HIS B C 1
ATOM 4519 O O . HIS B 1 157 ? 2.860 -4.443 -9.153 1.00 17.46 154 HIS B O 1
ATOM 4526 N N . GLY B 1 158 ? 2.707 -2.727 -10.610 1.00 18.46 155 GLY B N 1
ATOM 4527 C CA . GLY B 1 158 ? 2.380 -1.766 -9.562 1.00 19.00 155 GLY B CA 1
ATOM 4528 C C . GLY B 1 158 ? 2.954 -0.373 -9.675 1.00 21.07 155 GLY B C 1
ATOM 4529 O O . GLY B 1 158 ? 3.537 -0.009 -10.700 1.00 22.64 155 GLY B O 1
ATOM 4530 N N . SER B 1 159 ? 2.782 0.397 -8.599 1.00 17.81 156 SER B N 1
ATOM 4531 C CA . SER B 1 159 ? 3.168 1.802 -8.572 1.00 20.30 156 SER B CA 1
ATOM 4532 C C . SER B 1 159 ? 4.066 2.212 -7.390 1.00 18.94 156 SER B C 1
ATOM 4533 O O . SER B 1 159 ? 4.302 3.401 -7.180 1.00 24.31 156 SER B O 1
ATOM 4536 N N . THR B 1 160 ? 4.583 1.241 -6.632 1.00 22.85 157 THR B N 1
ATOM 4537 C CA . THR B 1 160 ? 5.727 1.519 -5.751 1.00 20.28 157 THR B CA 1
ATOM 4538 C C . THR B 1 160 ? 6.947 1.638 -6.642 1.00 19.85 157 THR B C 1
ATOM 4539 O O . THR B 1 160 ? 6.930 1.152 -7.770 1.00 21.46 157 THR B O 1
ATOM 4543 N N . ALA B 1 161 ? 7.996 2.290 -6.151 1.00 17.34 158 ALA B N 1
ATOM 4544 C CA . ALA B 1 161 ? 9.216 2.459 -6.938 1.00 23.08 158 ALA B CA 1
ATOM 4545 C C . ALA B 1 161 ? 9.788 1.137 -7.488 1.00 20.56 158 ALA B C 1
ATOM 4546 O O . ALA B 1 161 ? 10.209 1.082 -8.645 1.00 20.32 158 ALA B O 1
ATOM 4548 N N . LEU B 1 162 ? 9.766 0.070 -6.683 1.00 17.46 159 LEU B N 1
ATOM 4549 C CA . LEU B 1 162 ? 10.243 -1.236 -7.153 1.00 13.83 159 LEU B CA 1
ATOM 4550 C C . LEU B 1 162 ? 9.270 -1.885 -8.149 1.00 16.83 159 LEU B C 1
ATOM 4551 O O . LEU B 1 162 ? 9.689 -2.392 -9.189 1.00 17.76 159 LEU B O 1
ATOM 4556 N N . THR B 1 163 ? 7.974 -1.853 -7.847 1.00 18.19 160 THR B N 1
ATOM 4557 C CA . THR B 1 163 ? 6.985 -2.489 -8.735 1.00 21.25 160 THR B CA 1
ATOM 4558 C C . THR B 1 163 ? 6.754 -1.766 -10.060 1.00 20.49 160 THR B C 1
ATOM 4559 O O . THR B 1 163 ? 6.440 -2.404 -11.082 1.00 19.53 160 THR B O 1
ATOM 4563 N N . ALA B 1 164 ? 6.899 -0.442 -10.039 1.00 14.21 161 ALA B N 1
ATOM 4564 C CA . ALA B 1 164 ? 6.869 0.347 -11.270 1.00 18.12 161 ALA B CA 1
ATOM 4565 C C . ALA B 1 164 ? 8.054 0.031 -12.179 1.00 21.23 161 ALA B C 1
ATOM 4566 O O . ALA B 1 164 ? 7.921 0.015 -13.412 1.00 19.85 161 ALA B O 1
ATOM 4568 N N . ALA B 1 165 ? 9.215 -0.212 -11.568 1.00 24.42 162 ALA B N 1
ATOM 4569 C CA . ALA B 1 165 ? 10.435 -0.551 -12.313 1.00 25.19 162 ALA B CA 1
ATOM 4570 C C . ALA B 1 165 ? 10.338 -1.953 -12.926 1.00 21.66 162 ALA B C 1
ATOM 4571 O O . ALA B 1 165 ? 11.015 -2.256 -13.907 1.00 19.33 162 ALA B O 1
ATOM 4573 N N . CYS B 1 166 ? 9.486 -2.793 -12.340 1.00 21.62 163 CYS B N 1
ATOM 4574 C CA . CYS B 1 166 ? 9.197 -4.133 -12.863 1.00 24.24 163 CYS B CA 1
ATOM 4575 C C . CYS B 1 166 ? 8.079 -4.118 -13.909 1.00 22.26 163 CYS B C 1
ATOM 4576 O O . CYS B 1 166 ? 7.792 -5.142 -14.538 1.00 19.95 163 CYS B O 1
ATOM 4579 N N . THR B 1 167 ? 7.462 -2.948 -14.074 1.00 23.32 164 THR B N 1
ATOM 4580 C CA . THR B 1 167 ? 6.359 -2.728 -15.010 1.00 21.35 164 THR B CA 1
ATOM 4581 C C . THR B 1 167 ? 6.891 -2.434 -16.415 1.00 20.66 164 THR B C 1
ATOM 4582 O O . THR B 1 167 ? 7.682 -1.502 -16.620 1.00 19.55 164 THR B O 1
ATOM 4586 N N . GLY B 1 168 ? 6.448 -3.253 -17.370 1.00 20.28 165 GLY B N 1
ATOM 4587 C CA . GLY B 1 168 ? 6.849 -3.155 -18.773 1.00 22.14 165 GLY B CA 1
ATOM 4588 C C . GLY B 1 168 ? 5.973 -2.274 -19.643 1.00 22.31 165 GLY B C 1
ATOM 4589 O O . GLY B 1 168 ? 6.146 -2.240 -20.869 1.00 21.65 165 GLY B O 1
ATOM 4590 N N . ARG B 1 169 ? 5.014 -1.592 -19.017 1.00 21.60 166 ARG B N 1
ATOM 4591 C CA A ARG B 1 169 ? 4.208 -0.601 -19.714 0.50 23.14 166 ARG B CA 1
ATOM 4592 C CA B ARG B 1 169 ? 4.192 -0.595 -19.698 0.50 24.49 166 ARG B CA 1
ATOM 4593 C C . ARG B 1 169 ? 4.995 0.696 -19.802 1.00 25.20 166 ARG B C 1
ATOM 4594 O O . ARG B 1 169 ? 4.917 1.560 -18.916 1.00 27.41 166 ARG B O 1
ATOM 4609 N N . THR B 1 170 ? 5.769 0.815 -20.881 1.00 27.72 167 THR B N 1
ATOM 4610 C CA . THR B 1 170 ? 6.711 1.922 -21.075 1.00 26.60 167 THR B CA 1
ATOM 4611 C C . THR B 1 170 ? 6.068 3.314 -21.207 1.00 26.29 167 THR B C 1
ATOM 4612 O O . THR B 1 170 ? 6.768 4.334 -21.144 1.00 27.66 167 THR B O 1
ATOM 4616 N N . GLY B 1 171 ? 4.750 3.355 -21.387 1.00 24.25 168 GLY B N 1
ATOM 4617 C CA . GLY B 1 171 ? 3.998 4.613 -21.347 1.00 25.24 168 GLY B CA 1
ATOM 4618 C C . GLY B 1 171 ? 4.014 5.262 -19.965 1.00 28.76 168 GLY B C 1
ATOM 4619 O O . GLY B 1 171 ? 3.863 6.482 -19.845 1.00 31.52 168 GLY B O 1
ATOM 4620 N N . ASN B 1 172 ? 4.195 4.445 -18.926 1.00 24.48 169 ASN B N 1
ATOM 4621 C CA . ASN B 1 172 ? 4.305 4.923 -17.544 1.00 25.96 169 ASN B CA 1
ATOM 4622 C C . ASN B 1 172 ? 5.701 5.452 -17.183 1.00 25.21 169 ASN B C 1
ATOM 4623 O O . ASN B 1 172 ? 5.876 6.094 -16.144 1.00 22.80 169 ASN B O 1
ATOM 4628 N N . TRP B 1 173 ? 6.679 5.168 -18.044 1.00 22.33 170 TRP B N 1
ATOM 4629 C CA . TRP B 1 173 ? 8.105 5.365 -17.742 1.00 21.59 170 TRP B CA 1
ATOM 4630 C C . TRP B 1 173 ? 8.655 6.786 -17.755 1.00 26.06 170 TRP B C 1
ATOM 4631 O O . TRP B 1 173 ? 9.501 7.087 -16.909 1.00 28.30 170 TRP B O 1
ATOM 4642 N N . PRO B 1 174 ? 8.237 7.642 -18.729 1.00 24.56 171 PRO B N 1
ATOM 4643 C CA . PRO B 1 174 ? 8.888 8.959 -18.841 1.00 23.80 171 PRO B CA 1
ATOM 4644 C C . PRO B 1 174 ? 8.850 9.781 -17.555 1.00 25.38 171 PRO B C 1
ATOM 4645 O O . PRO B 1 174 ? 7.838 9.771 -16.841 1.00 25.17 171 PRO B O 1
ATOM 4649 N N . ASN B 1 175 ? 9.970 10.449 -17.266 1.00 22.65 172 ASN B N 1
ATOM 4650 C CA . ASN B 1 175 ? 10.163 11.272 -16.065 1.00 23.33 172 ASN B CA 1
ATOM 4651 C C . ASN B 1 175 ? 10.235 10.491 -14.751 1.00 26.25 172 ASN B C 1
ATOM 4652 O O . ASN B 1 175 ? 10.190 11.070 -13.669 1.00 23.70 172 ASN B O 1
ATOM 4657 N N . PHE B 1 176 ? 10.371 9.173 -14.865 1.00 28.03 173 PHE B N 1
ATOM 4658 C CA . PHE B 1 176 ? 10.662 8.299 -13.737 1.00 26.24 173 PHE B CA 1
ATOM 4659 C C . PHE B 1 176 ? 11.942 7.524 -14.037 1.00 26.89 173 PHE B C 1
ATOM 4660 O O . PHE B 1 176 ? 12.212 7.188 -15.192 1.00 27.93 173 PHE B O 1
ATOM 4668 N N . ASP B 1 177 ? 12.737 7.266 -13.004 1.00 29.69 174 ASP B N 1
ATOM 4669 C CA . ASP B 1 177 ? 14.013 6.576 -13.172 1.00 25.17 174 ASP B CA 1
ATOM 4670 C C . ASP B 1 177 ? 13.755 5.085 -13.106 1.00 25.19 174 ASP B C 1
ATOM 4671 O O . ASP B 1 177 ? 14.027 4.436 -12.098 1.00 25.48 174 ASP B O 1
ATOM 4676 N N . ILE B 1 178 ? 13.219 4.553 -14.198 1.00 27.94 175 ILE B N 1
ATOM 4677 C CA . ILE B 1 178 ? 12.730 3.176 -14.233 1.00 26.74 175 ILE B CA 1
ATOM 4678 C C . ILE B 1 178 ? 13.860 2.157 -14.346 1.00 29.94 175 ILE B C 1
ATOM 4679 O O . ILE B 1 178 ? 13.872 1.160 -13.612 1.00 26.10 175 ILE B O 1
ATOM 4684 N N . ALA B 1 179 ? 14.795 2.418 -15.263 1.00 27.60 176 ALA B N 1
ATOM 4685 C CA . ALA B 1 179 ? 15.910 1.514 -15.530 1.00 29.72 176 ALA B CA 1
ATOM 4686 C C . ALA B 1 179 ? 16.773 1.262 -14.295 1.00 30.55 176 ALA B C 1
ATOM 4687 O O . ALA B 1 179 ? 17.129 2.190 -13.567 1.00 30.00 176 ALA B O 1
ATOM 4689 N N . GLN B 1 180 ? 17.060 -0.012 -14.055 1.00 31.29 177 GLN B N 1
ATOM 4690 C CA . GLN B 1 180 ? 18.000 -0.431 -13.024 1.00 32.88 177 GLN B CA 1
ATOM 4691 C C . GLN B 1 180 ? 18.542 -1.823 -13.340 1.00 29.34 177 GLN B C 1
ATOM 4692 O O . GLN B 1 180 ? 17.865 -2.636 -13.961 1.00 27.37 177 GLN B O 1
ATOM 4698 N N . ASP B 1 181 ? 19.771 -2.066 -12.893 1.00 28.14 178 ASP B N 1
ATOM 4699 C CA . ASP B 1 181 ? 20.578 -3.226 -13.272 1.00 27.30 178 ASP B CA 1
ATOM 4700 C C . ASP B 1 181 ? 20.003 -4.565 -12.797 1.00 26.58 178 ASP B C 1
ATOM 4701 O O . ASP B 1 181 ? 20.236 -5.608 -13.413 1.00 25.71 178 ASP B O 1
ATOM 4706 N N . ARG B 1 182 ? 19.236 -4.514 -11.711 1.00 24.23 179 ARG B N 1
ATOM 4707 C CA . ARG B 1 182 ? 18.599 -5.684 -11.110 1.00 25.29 179 ARG B CA 1
ATOM 4708 C C . ARG B 1 182 ? 17.487 -6.284 -11.985 1.00 18.33 179 ARG B C 1
ATOM 4709 O O . ARG B 1 182 ? 17.155 -7.459 -11.867 1.00 22.15 179 ARG B O 1
ATOM 4717 N N . ILE B 1 183 ? 16.909 -5.475 -12.861 1.00 20.65 180 ILE B N 1
ATOM 4718 C CA . ILE B 1 183 ? 15.689 -5.877 -13.563 1.00 19.70 180 ILE B CA 1
ATOM 4719 C C . ILE B 1 183 ? 15.918 -5.938 -15.074 1.00 19.49 180 ILE B C 1
ATOM 4720 O O . ILE B 1 183 ? 16.404 -4.979 -15.670 1.00 20.55 180 ILE B O 1
ATOM 4725 N N . SER B 1 184 ? 15.552 -7.064 -15.681 1.00 22.13 181 SER B N 1
ATOM 4726 C CA . SER B 1 184 ? 15.705 -7.259 -17.123 1.00 25.07 181 SER B CA 1
ATOM 4727 C C . SER B 1 184 ? 14.378 -7.615 -17.799 1.00 22.87 181 SER B C 1
ATOM 4728 O O . SER B 1 184 ? 13.609 -8.428 -17.289 1.00 22.90 181 SER B O 1
ATOM 4731 N N . PHE B 1 185 ? 14.138 -7.015 -18.962 1.00 21.24 182 PHE B N 1
ATOM 4732 C CA . PHE B 1 185 ? 12.870 -7.159 -19.678 1.00 24.20 182 PHE B CA 1
ATOM 4733 C C . PHE B 1 185 ? 12.945 -8.146 -20.846 1.00 23.51 182 PHE B C 1
ATOM 4734 O O . PHE B 1 185 ? 13.765 -7.992 -21.745 1.00 20.99 182 PHE B O 1
ATOM 4742 N N . LEU B 1 186 ? 12.093 -9.167 -20.818 1.00 21.59 183 LEU B N 1
ATOM 4743 C CA . LEU B 1 186 ? 11.897 -10.019 -21.997 1.00 23.16 183 LEU B CA 1
ATOM 4744 C C . LEU B 1 186 ? 10.889 -9.392 -22.946 1.00 24.08 183 LEU B C 1
ATOM 4745 O O . LEU B 1 186 ? 10.235 -8.406 -22.605 1.00 21.81 183 LEU B O 1
ATOM 4750 N N . SER B 1 187 ? 10.783 -9.971 -24.139 1.00 19.92 184 SER B N 1
ATOM 4751 C CA . SER B 1 187 ? 9.792 -9.573 -25.122 1.00 23.95 184 SER B CA 1
ATOM 4752 C C . SER B 1 187 ? 8.406 -9.893 -24.591 1.00 24.15 184 SER B C 1
ATOM 4753 O O . SER B 1 187 ? 8.202 -10.902 -23.894 1.00 25.90 184 SER B O 1
ATOM 4756 N N . SER B 1 188 ? 7.465 -9.013 -24.916 1.00 21.85 185 SER B N 1
ATOM 4757 C CA . SER B 1 188 ? 6.054 -9.251 -24.650 1.00 25.92 185 SER B CA 1
ATOM 4758 C C . SER B 1 188 ? 5.602 -10.542 -25.333 1.00 23.92 185 SER B C 1
ATOM 4759 O O . SER B 1 188 ? 5.917 -10.767 -26.501 1.00 24.48 185 SER B O 1
ATOM 4762 N N . PRO B 1 189 ? 4.880 -11.408 -24.604 1.00 24.21 186 PRO B N 1
ATOM 4763 C CA . PRO B 1 189 ? 4.412 -12.654 -25.221 1.00 21.27 186 PRO B CA 1
ATOM 4764 C C . PRO B 1 189 ? 3.116 -12.459 -26.037 1.00 25.64 186 PRO B C 1
ATOM 4765 O O . PRO B 1 189 ? 2.144 -13.194 -25.857 1.00 27.97 186 PRO B O 1
ATOM 4769 N N . ASN B 1 190 ? 3.138 -11.481 -26.942 1.00 24.68 187 ASN B N 1
ATOM 4770 C CA . ASN B 1 190 ? 1.968 -11.051 -27.693 1.00 21.46 187 ASN B CA 1
ATOM 4771 C C . ASN B 1 190 ? 1.835 -11.800 -29.014 1.00 23.96 187 ASN B C 1
ATOM 4772 O O . ASN B 1 190 ? 2.660 -11.611 -29.905 1.00 25.17 187 ASN B O 1
ATOM 4777 N N . PRO B 1 191 ? 0.783 -12.640 -29.152 1.00 24.74 188 PRO B N 1
ATOM 4778 C CA . PRO B 1 191 ? 0.481 -13.365 -30.401 1.00 22.98 188 PRO B CA 1
ATOM 4779 C C . PRO B 1 191 ? 0.540 -12.549 -31.691 1.00 23.07 188 PRO B C 1
ATOM 4780 O O . PRO B 1 191 ? 0.916 -13.092 -32.730 1.00 22.77 188 PRO B O 1
ATOM 4784 N N . ARG B 1 192 ? 0.211 -11.260 -31.644 1.00 24.08 189 ARG B N 1
ATOM 4785 C CA . ARG B 1 192 ? 0.350 -10.444 -32.850 1.00 32.00 189 ARG B CA 1
ATOM 4786 C C . ARG B 1 192 ? 1.763 -9.920 -33.122 1.00 31.35 189 ARG B C 1
ATOM 4787 O O . ARG B 1 192 ? 1.943 -9.092 -34.008 1.00 30.06 189 ARG B O 1
ATOM 4795 N N . HIS B 1 193 ? 2.749 -10.404 -32.361 1.00 33.28 190 HIS B N 1
ATOM 4796 C CA . HIS B 1 193 ? 4.163 -10.142 -32.640 1.00 33.90 190 HIS B CA 1
ATOM 4797 C C . HIS B 1 193 ? 4.861 -11.332 -33.302 1.00 30.78 190 HIS B C 1
ATOM 4798 O O . HIS B 1 193 ? 6.056 -11.270 -33.592 1.00 32.61 190 HIS B O 1
ATOM 4805 N N . ALA B 1 194 ? 4.109 -12.404 -33.545 1.00 30.05 191 ALA B N 1
ATOM 4806 C CA . ALA B 1 194 ? 4.643 -13.611 -34.177 1.00 28.11 191 ALA B CA 1
ATOM 4807 C C . ALA B 1 194 ? 5.160 -13.376 -35.601 1.00 27.39 191 ALA B C 1
ATOM 4808 O O . ALA B 1 194 ? 6.113 -14.027 -36.016 1.00 27.48 191 ALA B O 1
ATOM 4810 N N . GLY B 1 195 ? 4.543 -12.438 -36.325 1.00 26.62 192 GLY B N 1
ATOM 4811 C CA . GLY B 1 195 ? 4.925 -12.121 -37.704 1.00 26.67 192 GLY B CA 1
ATOM 4812 C C . GLY B 1 195 ? 4.721 -13.285 -38.661 1.00 28.33 192 GLY B C 1
ATOM 4813 O O . GLY B 1 195 ? 3.625 -13.827 -38.757 1.00 29.02 192 GLY B O 1
ATOM 4814 N N . ASN B 1 196 ? 5.799 -13.684 -39.337 1.00 27.09 193 ASN B N 1
ATOM 4815 C CA . ASN B 1 196 ? 5.805 -14.807 -40.280 1.00 27.59 193 ASN B CA 1
ATOM 4816 C C . ASN B 1 196 ? 5.783 -16.169 -39.602 1.00 25.17 193 ASN B C 1
ATOM 4817 O O . ASN B 1 196 ? 5.707 -17.195 -40.278 1.00 29.08 193 ASN B O 1
ATOM 4822 N N . ARG B 1 197 ? 5.880 -16.180 -38.276 1.00 25.62 194 ARG B N 1
ATOM 4823 C CA . ARG B 1 197 ? 6.036 -17.420 -37.524 1.00 22.00 194 ARG B CA 1
ATOM 4824 C C . ARG B 1 197 ? 4.697 -17.979 -37.095 1.00 23.76 194 ARG B C 1
ATOM 4825 O O . ARG B 1 197 ? 3.738 -17.230 -36.915 1.00 24.50 194 ARG B O 1
ATOM 4833 N N . SER B 1 198 ? 4.641 -19.296 -36.903 1.00 23.61 195 SER B N 1
ATOM 4834 C CA . SER B 1 198 ? 3.490 -19.917 -36.267 1.00 19.50 195 SER B CA 1
ATOM 4835 C C . SER B 1 198 ? 3.507 -19.552 -34.785 1.00 25.52 195 SER B C 1
ATOM 4836 O O . SER B 1 198 ? 4.551 -19.180 -34.242 1.00 24.72 195 SER B O 1
ATOM 4839 N N . GLN B 1 199 ? 2.350 -19.658 -34.141 1.00 20.93 196 GLN B N 1
ATOM 4840 C CA . GLN B 1 199 ? 2.228 -19.373 -32.717 1.00 25.12 196 GLN B CA 1
ATOM 4841 C C . GLN B 1 199 ? 3.133 -20.275 -31.881 1.00 23.55 196 GLN B C 1
ATOM 4842 O O . GLN B 1 199 ? 3.729 -19.828 -30.902 1.00 22.62 196 GLN B O 1
ATOM 4848 N N . GLU B 1 200 ? 3.248 -21.531 -32.310 1.00 23.60 197 GLU B N 1
ATOM 4849 C CA . GLU B 1 200 ? 4.121 -22.528 -31.683 1.00 28.09 197 GLU B CA 1
ATOM 4850 C C . GLU B 1 200 ? 5.613 -22.185 -31.844 1.00 25.32 197 GLU B C 1
ATOM 4851 O O . GLU B 1 200 ? 6.387 -22.301 -30.896 1.00 25.56 197 GLU B O 1
ATOM 4857 N N . ALA B 1 201 ? 5.998 -21.741 -33.037 1.00 27.64 198 ALA B N 1
ATOM 4858 C CA . ALA B 1 201 ? 7.379 -21.328 -33.306 1.00 29.12 198 ALA B CA 1
ATOM 4859 C C . ALA B 1 201 ? 7.747 -20.021 -32.587 1.00 29.68 198 ALA B C 1
ATOM 4860 O O . ALA B 1 201 ? 8.875 -19.868 -32.117 1.00 31.94 198 ALA B O 1
ATOM 4862 N N . PHE B 1 202 ? 6.786 -19.095 -32.523 1.00 26.56 199 PHE B N 1
ATOM 4863 C CA . PHE B 1 202 ? 6.873 -17.854 -31.734 1.00 25.98 199 PHE B CA 1
ATOM 4864 C C . PHE B 1 202 ? 7.091 -18.184 -30.263 1.00 25.20 199 PHE B C 1
ATOM 4865 O O . PHE B 1 202 ? 7.923 -17.564 -29.605 1.00 24.61 199 PHE B O 1
ATOM 4873 N N . LEU B 1 203 ? 6.355 -19.176 -29.766 1.00 23.48 200 LEU B N 1
ATOM 4874 C CA . LEU B 1 203 ? 6.537 -19.656 -28.401 1.00 26.41 200 LEU B CA 1
ATOM 4875 C C . LEU B 1 203 ? 7.941 -20.228 -28.192 1.00 27.45 200 LEU B C 1
ATOM 4876 O O . LEU B 1 203 ? 8.571 -19.947 -27.169 1.00 26.53 200 LEU B O 1
ATOM 4881 N N . ASP B 1 204 ? 8.425 -21.004 -29.165 1.00 24.85 201 ASP B N 1
ATOM 4882 C CA . ASP B 1 204 ? 9.804 -21.504 -29.155 1.00 21.90 201 ASP B CA 1
ATOM 4883 C C . ASP B 1 204 ? 10.840 -20.378 -29.048 1.00 19.87 201 ASP B C 1
ATOM 4884 O O . ASP B 1 204 ? 11.842 -20.536 -28.361 1.00 22.45 201 ASP B O 1
ATOM 4889 N N . ASP B 1 205 ? 10.585 -19.251 -29.714 1.00 21.29 202 ASP B N 1
ATOM 4890 C CA . ASP B 1 205 ? 11.485 -18.096 -29.680 1.00 24.09 202 ASP B CA 1
ATOM 4891 C C . ASP B 1 205 ? 11.427 -17.347 -28.339 1.00 25.74 202 ASP B C 1
ATOM 4892 O O . ASP B 1 205 ? 12.434 -16.795 -27.895 1.00 24.74 202 ASP B O 1
ATOM 4897 N N . LEU B 1 206 ? 10.248 -17.334 -27.712 1.00 23.15 203 LEU B N 1
ATOM 4898 C CA . LEU B 1 206 ? 10.051 -16.707 -26.400 1.00 18.98 203 LEU B CA 1
ATOM 4899 C C . LEU B 1 206 ? 10.807 -17.465 -25.329 1.00 22.02 203 LEU B C 1
ATOM 4900 O O . LEU B 1 206 ? 11.528 -16.870 -24.523 1.00 23.59 203 LEU B O 1
ATOM 4905 N N . VAL B 1 207 ? 10.626 -18.782 -25.345 1.00 18.70 204 VAL B N 1
ATOM 4906 C CA . VAL B 1 207 ? 11.306 -19.706 -24.449 1.00 22.92 204 VAL B CA 1
ATOM 4907 C C . VAL B 1 207 ? 12.832 -19.621 -24.622 1.00 26.56 204 VAL B C 1
ATOM 4908 O O . VAL B 1 207 ? 13.565 -19.517 -23.638 1.00 29.69 204 VAL B O 1
ATOM 4912 N N . GLN B 1 208 ? 13.289 -19.616 -25.873 1.00 31.04 205 GLN B N 1
ATOM 4913 C CA . GLN B 1 208 ? 14.719 -19.507 -26.191 1.00 30.85 205 GLN B CA 1
ATOM 4914 C C . GLN B 1 208 ? 15.325 -18.176 -25.727 1.00 25.73 205 GLN B C 1
ATOM 4915 O O . GLN B 1 208 ? 16.444 -18.160 -25.224 1.00 27.27 205 GLN B O 1
ATOM 4921 N N . GLU B 1 209 ? 14.584 -17.078 -25.891 1.00 21.03 206 GLU B N 1
ATOM 4922 C CA . GLU B 1 209 ? 15.009 -15.762 -25.408 1.00 22.91 206 GLU B CA 1
ATOM 4923 C C . GLU B 1 209 ? 15.229 -15.742 -23.897 1.00 20.96 206 GLU B C 1
ATOM 4924 O O . GLU B 1 209 ? 16.212 -15.166 -23.416 1.00 17.95 206 GLU B O 1
ATOM 4930 N N . PHE B 1 210 ? 14.317 -16.384 -23.162 1.00 21.58 207 PHE B N 1
ATOM 4931 C CA . PHE B 1 210 ? 14.424 -16.533 -21.713 1.00 21.79 207 PHE B CA 1
ATOM 4932 C C . PHE B 1 210 ? 15.669 -17.342 -21.341 1.00 27.30 207 PHE B C 1
ATOM 4933 O O . PHE B 1 210 ? 16.451 -16.914 -20.491 1.00 27.24 207 PHE B O 1
ATOM 4941 N N . GLU B 1 211 ? 15.857 -18.494 -21.987 1.00 28.26 208 GLU B N 1
ATOM 4942 C CA . GLU B 1 211 ? 17.027 -19.347 -21.726 1.00 24.49 208 GLU B CA 1
ATOM 4943 C C . GLU B 1 211 ? 18.355 -18.635 -22.005 1.00 23.83 208 GLU B C 1
ATOM 4944 O O . GLU B 1 211 ? 19.309 -18.740 -21.217 1.00 20.80 208 GLU B O 1
ATOM 4950 N N . ASP B 1 212 ? 18.386 -17.885 -23.105 1.00 21.79 209 ASP B N 1
ATOM 4951 C CA . ASP B 1 212 ? 19.553 -17.103 -23.489 1.00 23.84 209 ASP B CA 1
ATOM 4952 C C . ASP B 1 212 ? 19.832 -15.968 -22.502 1.00 28.89 209 ASP B C 1
ATOM 4953 O O . ASP B 1 212 ? 20.997 -15.689 -22.214 1.00 31.12 209 ASP B O 1
ATOM 4958 N N . ARG B 1 213 ? 18.769 -15.313 -22.018 1.00 26.98 210 ARG B N 1
ATOM 4959 C CA . ARG B 1 213 ? 18.869 -14.239 -21.010 1.00 21.59 210 ARG B CA 1
ATOM 4960 C C . ARG B 1 213 ? 19.462 -14.771 -19.712 1.00 22.31 210 ARG B C 1
ATOM 4961 O O . ARG B 1 213 ? 20.351 -14.150 -19.122 1.00 24.95 210 ARG B O 1
ATOM 4969 N N . ILE B 1 214 ? 18.974 -15.930 -19.284 1.00 21.50 211 ILE B N 1
ATOM 4970 C CA . ILE B 1 214 ? 19.505 -16.599 -18.097 1.00 22.39 211 ILE B CA 1
ATOM 4971 C C . ILE B 1 214 ? 21.006 -16.869 -18.223 1.00 25.98 211 ILE B C 1
ATOM 4972 O O . ILE B 1 214 ? 21.760 -16.563 -17.307 1.00 24.49 211 ILE B O 1
ATOM 4977 N N . GLU B 1 215 ? 21.426 -17.395 -19.371 1.00 26.73 212 GLU B N 1
ATOM 4978 C CA . GLU B 1 215 ? 22.825 -17.691 -19.625 1.00 28.14 212 GLU B CA 1
ATOM 4979 C C . GLU B 1 215 ? 23.676 -16.423 -19.744 1.00 26.15 212 GLU B C 1
ATOM 4980 O O . GLU B 1 215 ? 24.819 -16.404 -19.285 1.00 24.95 212 GLU B O 1
ATOM 4986 N N . SER B 1 216 ? 23.116 -15.375 -20.352 1.00 20.83 213 SER B N 1
ATOM 4987 C CA A SER B 1 216 ? 23.844 -14.119 -20.548 0.50 23.78 213 SER B CA 1
ATOM 4988 C CA B SER B 1 216 ? 23.828 -14.120 -20.551 0.50 23.02 213 SER B CA 1
ATOM 4989 C C . SER B 1 216 ? 24.097 -13.403 -19.221 1.00 24.31 213 SER B C 1
ATOM 4990 O O . SER B 1 216 ? 25.183 -12.848 -19.003 1.00 22.15 213 SER B O 1
ATOM 4995 N N . LEU B 1 217 ? 23.099 -13.426 -18.336 1.00 24.84 214 LEU B N 1
ATOM 4996 C CA . LEU B 1 217 ? 23.206 -12.797 -17.019 1.00 22.97 214 LEU B CA 1
ATOM 4997 C C . LEU B 1 217 ? 23.937 -13.706 -16.046 1.00 21.90 214 LEU B C 1
ATOM 4998 O O . LEU B 1 217 ? 24.623 -13.230 -15.144 1.00 24.37 214 LEU B O 1
ATOM 5003 N N . GLY B 1 218 ? 23.784 -15.014 -16.237 1.00 21.10 215 GLY B N 1
ATOM 5004 C CA . GLY B 1 218 ? 24.270 -15.997 -15.277 1.00 15.36 215 GLY B CA 1
ATOM 5005 C C . GLY B 1 218 ? 23.101 -16.366 -14.377 1.00 23.12 215 GLY B C 1
ATOM 5006 O O . GLY B 1 218 ? 22.514 -15.491 -13.733 1.00 24.43 215 GLY B O 1
ATOM 5007 N N . PRO B 1 219 ? 22.729 -17.660 -14.352 1.00 22.02 216 PRO B N 1
ATOM 5008 C CA . PRO B 1 219 ? 21.649 -18.169 -13.499 1.00 21.72 216 PRO B CA 1
ATOM 5009 C C . PRO B 1 219 ? 21.791 -17.847 -12.015 1.00 22.14 216 PRO B C 1
ATOM 5010 O O . PRO B 1 219 ? 20.795 -17.579 -11.340 1.00 25.15 216 PRO B O 1
ATOM 5014 N N . ASP B 1 220 ? 23.023 -17.858 -11.520 1.00 22.07 217 ASP B N 1
ATOM 5015 C CA . ASP B 1 220 ? 23.304 -17.620 -10.108 1.00 23.68 217 ASP B CA 1
ATOM 5016 C C . ASP B 1 220 ? 23.105 -16.157 -9.698 1.00 23.85 217 ASP B C 1
ATOM 5017 O O . ASP B 1 220 ? 23.249 -15.818 -8.535 1.00 24.37 217 ASP B O 1
ATOM 5022 N N . THR B 1 221 ? 22.775 -15.297 -10.658 1.00 24.69 218 THR B N 1
ATOM 5023 C CA . THR B 1 221 ? 22.456 -13.902 -10.369 1.00 23.33 218 THR B CA 1
ATOM 5024 C C . THR B 1 221 ? 20.951 -13.604 -10.393 1.00 23.13 218 THR B C 1
ATOM 5025 O O . THR B 1 221 ? 20.546 -12.485 -10.120 1.00 22.20 218 THR B O 1
ATOM 5029 N N . ILE B 1 222 ? 20.133 -14.607 -10.710 1.00 24.23 219 ILE B N 1
ATOM 5030 C CA . ILE B 1 222 ? 18.687 -14.400 -10.897 1.00 22.11 219 ILE B CA 1
ATOM 5031 C C . ILE B 1 222 ? 17.841 -15.003 -9.779 1.00 21.97 219 ILE B C 1
ATOM 5032 O O . ILE B 1 222 ? 17.849 -16.223 -9.556 1.00 18.11 219 ILE B O 1
ATOM 5037 N N . ALA B 1 223 ? 17.100 -14.132 -9.093 1.00 18.71 220 ALA B N 1
ATOM 5038 C CA . ALA B 1 223 ? 16.226 -14.529 -7.994 1.00 19.19 220 ALA B CA 1
ATOM 5039 C C . ALA B 1 223 ? 14.816 -14.903 -8.439 1.00 18.57 220 ALA B C 1
ATOM 5040 O O . ALA B 1 223 ? 14.278 -15.919 -7.995 1.00 20.71 220 ALA B O 1
ATOM 5042 N N . ALA B 1 224 ? 14.223 -14.077 -9.301 1.00 19.21 221 ALA B N 1
ATOM 5043 C CA . ALA B 1 224 ? 12.787 -14.158 -9.566 1.00 23.69 221 ALA B CA 1
ATOM 5044 C C . ALA B 1 224 ? 12.418 -13.959 -11.029 1.00 22.41 221 ALA B C 1
ATOM 5045 O O . ALA B 1 224 ? 13.103 -13.246 -11.758 1.00 24.32 221 ALA B O 1
ATOM 5047 N N . PHE B 1 225 ? 11.350 -14.642 -11.441 1.00 21.42 222 PHE B N 1
ATOM 5048 C CA . PHE B 1 225 ? 10.626 -14.352 -12.677 1.00 21.00 222 PHE B CA 1
ATOM 5049 C C . PHE B 1 225 ? 9.214 -13.935 -12.274 1.00 19.83 222 PHE B C 1
ATOM 5050 O O . PHE B 1 225 ? 8.511 -14.677 -11.589 1.00 22.19 222 PHE B O 1
ATOM 5058 N N . LEU B 1 226 ? 8.813 -12.736 -12.688 1.00 23.63 223 LEU B N 1
ATOM 5059 C CA . LEU B 1 226 ? 7.544 -12.155 -12.258 1.00 21.29 223 LEU B CA 1
ATOM 5060 C C . LEU B 1 226 ? 6.633 -11.919 -13.456 1.00 22.07 223 LEU B C 1
ATOM 5061 O O . LEU B 1 226 ? 7.015 -11.237 -14.412 1.00 22.04 223 LEU B O 1
ATOM 5066 N N . ALA B 1 227 ? 5.431 -12.486 -13.393 1.00 22.07 224 ALA B N 1
ATOM 5067 C CA . ALA B 1 227 ? 4.546 -12.541 -14.554 1.00 20.94 224 ALA B CA 1
ATOM 5068 C C . ALA B 1 227 ? 3.062 -12.651 -14.212 1.00 19.81 224 ALA B C 1
ATOM 5069 O O . ALA B 1 227 ? 2.654 -13.565 -13.491 1.00 18.75 224 ALA B O 1
ATOM 5071 N N . GLU B 1 228 ? 2.258 -11.736 -14.759 1.00 13.50 225 GLU B N 1
ATOM 5072 C CA . GLU B 1 228 ? 0.804 -11.937 -14.832 1.00 21.25 225 GLU B CA 1
ATOM 5073 C C . GLU B 1 228 ? 0.506 -13.148 -15.735 1.00 20.89 225 GLU B C 1
ATOM 5074 O O . GLU B 1 228 ? 1.188 -13.321 -16.752 1.00 23.94 225 GLU B O 1
ATOM 5080 N N . PRO B 1 229 ? -0.512 -13.974 -15.396 1.00 20.27 226 PRO B N 1
ATOM 5081 C CA . PRO B 1 229 ? -0.880 -15.056 -16.329 1.00 19.92 226 PRO B CA 1
ATOM 5082 C C . PRO B 1 229 ? -1.310 -14.517 -17.692 1.00 22.29 226 PRO B C 1
ATOM 5083 O O . PRO B 1 229 ? -0.871 -15.029 -18.729 1.00 22.79 226 PRO B O 1
ATOM 5087 N N . ILE B 1 230 ? -2.154 -13.488 -17.677 1.00 16.91 227 ILE B N 1
ATOM 5088 C CA . ILE B 1 230 ? -2.421 -12.686 -18.867 1.00 22.62 227 ILE B CA 1
ATOM 5089 C C . ILE B 1 230 ? -2.131 -11.222 -18.562 1.00 20.17 227 ILE B C 1
ATOM 5090 O O . ILE B 1 230 ? -2.326 -10.760 -17.441 1.00 22.35 227 ILE B O 1
ATOM 5095 N N . LEU B 1 231 ? -1.664 -10.501 -19.571 1.00 20.50 228 LEU B N 1
ATOM 5096 C CA . LEU B 1 231 ? -1.218 -9.134 -19.390 1.00 21.81 228 LEU B CA 1
ATOM 5097 C C . LEU B 1 231 ? -2.416 -8.209 -19.585 1.00 23.80 228 LEU B C 1
ATOM 5098 O O . LEU B 1 231 ? -2.727 -7.797 -20.701 1.00 26.32 228 LEU B O 1
ATOM 5103 N N . ALA B 1 232 ? -3.079 -7.908 -18.467 1.00 22.69 229 ALA B N 1
ATOM 5104 C CA . ALA B 1 232 ? -4.341 -7.174 -18.441 1.00 25.32 229 ALA B CA 1
ATOM 5105 C C . ALA B 1 232 ? -4.219 -5.741 -18.941 1.00 24.90 229 ALA B C 1
ATOM 5106 O O . ALA B 1 232 ? -4.651 -5.434 -20.063 1.00 25.82 229 ALA B O 1
ATOM 5108 N N . SER B 1 233 ? -3.623 -4.875 -18.119 1.00 24.71 230 SER B N 1
ATOM 5109 C CA A SER B 1 233 ? -3.417 -3.452 -18.427 0.50 27.67 230 SER B CA 1
ATOM 5110 C CA B SER B 1 233 ? -3.512 -3.466 -18.495 0.50 25.06 230 SER B CA 1
ATOM 5111 C C . SER B 1 233 ? -2.541 -3.252 -19.660 1.00 30.66 230 SER B C 1
ATOM 5112 O O . SER B 1 233 ? -2.541 -2.185 -20.280 1.00 32.13 230 SER B O 1
ATOM 5117 N N . GLY B 1 234 ? -1.759 -4.282 -19.987 1.00 30.38 231 GLY B N 1
ATOM 5118 C CA . GLY B 1 234 ? -0.910 -4.271 -21.171 1.00 32.79 231 GLY B CA 1
ATOM 5119 C C . GLY B 1 234 ? -1.686 -4.447 -22.464 1.00 30.36 231 GLY B C 1
ATOM 5120 O O . GLY B 1 234 ? -1.154 -4.217 -23.550 1.00 32.30 231 GLY B O 1
ATOM 5121 N N . GLY B 1 235 ? -2.937 -4.879 -22.351 1.00 27.60 232 GLY B N 1
ATOM 5122 C CA . GLY B 1 235 ? -3.844 -4.941 -23.492 1.00 28.77 232 GLY B CA 1
ATOM 5123 C C . GLY B 1 235 ? -4.504 -6.287 -23.725 1.00 28.91 232 GLY B C 1
ATOM 5124 O O . GLY B 1 235 ? -4.657 -6.702 -24.876 1.00 32.77 232 GLY B O 1
ATOM 5125 N N . VAL B 1 236 ? -4.905 -6.951 -22.635 1.00 28.01 233 VAL B N 1
ATOM 5126 C CA . VAL B 1 236 ? -5.462 -8.313 -22.653 1.00 27.07 233 VAL B CA 1
ATOM 5127 C C . VAL B 1 236 ? -4.598 -9.202 -23.555 1.00 29.04 233 VAL B C 1
ATOM 5128 O O . VAL B 1 236 ? -5.043 -9.703 -24.595 1.00 30.47 233 VAL B O 1
ATOM 5132 N N . ILE B 1 237 ? -3.335 -9.333 -23.166 1.00 26.73 234 ILE B N 1
ATOM 5133 C CA . ILE B 1 237 ? -2.375 -10.101 -23.936 1.00 26.17 234 ILE B CA 1
ATOM 5134 C C . ILE B 1 237 ? -2.270 -11.482 -23.325 1.00 21.60 234 ILE B C 1
ATOM 5135 O O . ILE B 1 237 ? -1.863 -11.638 -22.178 1.00 25.34 234 ILE B O 1
ATOM 5140 N N . ILE B 1 238 ? -2.687 -12.479 -24.096 1.00 20.93 235 ILE B N 1
ATOM 5141 C CA . ILE B 1 238 ? -2.681 -13.861 -23.652 1.00 20.75 235 ILE B CA 1
ATOM 5142 C C . ILE B 1 238 ? -1.520 -14.579 -24.332 1.00 23.57 235 ILE B C 1
ATOM 5143 O O . ILE B 1 238 ? -1.522 -14.725 -25.550 1.00 24.71 235 ILE B O 1
ATOM 5148 N N . PRO B 1 239 ? -0.546 -15.073 -23.545 1.00 27.12 236 PRO B N 1
ATOM 5149 C CA . PRO B 1 239 ? 0.613 -15.762 -24.109 1.00 23.56 236 PRO B CA 1
ATOM 5150 C C . PRO B 1 239 ? 0.193 -17.025 -24.866 1.00 28.18 236 PRO B C 1
ATOM 5151 O O . PRO B 1 239 ? -0.862 -17.592 -24.548 1.00 22.78 236 PRO B O 1
ATOM 5155 N N . PRO B 1 240 ? 0.991 -17.450 -25.882 1.00 29.09 237 PRO B N 1
ATOM 5156 C CA . PRO B 1 240 ? 0.674 -18.690 -26.594 1.00 30.38 237 PRO B CA 1
ATOM 5157 C C . PRO B 1 240 ? 0.603 -19.843 -25.607 1.00 28.19 237 PRO B C 1
ATOM 5158 O O . PRO B 1 240 ? 1.397 -19.885 -24.665 1.00 29.74 237 PRO B O 1
ATOM 5162 N N . ALA B 1 241 ? -0.364 -20.736 -25.790 1.00 26.62 238 ALA B N 1
ATOM 5163 C CA . ALA B 1 241 ? -0.584 -21.832 -24.842 1.00 25.02 238 ALA B CA 1
ATOM 5164 C C . ALA B 1 241 ? 0.681 -22.659 -24.617 1.00 25.25 238 ALA B C 1
ATOM 5165 O O . ALA B 1 241 ? 1.362 -23.028 -25.565 1.00 27.91 238 ALA B O 1
ATOM 5167 N N . GLY B 1 242 ? 1.002 -22.923 -23.357 1.00 22.55 239 GLY B N 1
ATOM 5168 C CA . GLY B 1 242 ? 2.224 -23.643 -23.017 1.00 25.51 239 GLY B CA 1
ATOM 5169 C C . GLY B 1 242 ? 3.322 -22.784 -22.412 1.00 23.97 239 GLY B C 1
ATOM 5170 O O . GLY B 1 242 ? 4.206 -23.307 -21.740 1.00 24.80 239 GLY B O 1
ATOM 5171 N N . TYR B 1 243 ? 3.261 -21.474 -22.661 1.00 25.10 240 TYR B N 1
ATOM 5172 C CA . TYR B 1 243 ? 4.209 -20.475 -22.130 1.00 25.18 240 TYR B CA 1
ATOM 5173 C C . TYR B 1 243 ? 4.553 -20.653 -20.651 1.00 24.61 240 TYR B C 1
ATOM 5174 O O . TYR B 1 243 ? 5.727 -20.735 -20.284 1.00 28.39 240 TYR B O 1
ATOM 5183 N N . HIS B 1 244 ? 3.521 -20.730 -19.816 1.00 23.51 241 HIS B N 1
ATOM 5184 C CA . HIS B 1 244 ? 3.681 -20.701 -18.363 1.00 20.59 241 HIS B CA 1
ATOM 5185 C C . HIS B 1 244 ? 4.369 -21.963 -17.828 1.00 24.36 241 HIS B C 1
ATOM 5186 O O . HIS B 1 244 ? 5.287 -21.874 -17.011 1.00 18.75 241 HIS B O 1
ATOM 5193 N N . ALA B 1 245 ? 3.929 -23.128 -18.298 1.00 23.97 242 ALA B N 1
ATOM 5194 C CA . ALA B 1 245 ? 4.511 -24.403 -17.876 1.00 24.57 242 ALA B CA 1
ATOM 5195 C C . ALA B 1 245 ? 5.975 -24.509 -18.308 1.00 27.75 242 ALA B C 1
ATOM 5196 O O . ALA B 1 245 ? 6.811 -24.994 -17.551 1.00 30.94 242 ALA B O 1
ATOM 5198 N N . ARG B 1 246 ? 6.265 -24.034 -19.518 1.00 25.69 243 ARG B N 1
ATOM 5199 C CA . ARG B 1 246 ? 7.602 -24.105 -20.086 1.00 26.95 243 ARG B CA 1
ATOM 5200 C C . ARG B 1 246 ? 8.580 -23.156 -19.412 1.00 26.28 243 ARG B C 1
ATOM 5201 O O . ARG B 1 246 ? 9.734 -23.514 -19.198 1.00 25.87 243 ARG B O 1
ATOM 5209 N N . PHE B 1 247 ? 8.110 -21.959 -19.066 1.00 25.16 244 PHE B N 1
ATOM 5210 C CA . PHE B 1 247 ? 8.911 -21.014 -18.305 1.00 21.87 244 PHE B CA 1
ATOM 5211 C C . PHE B 1 247 ? 9.162 -21.512 -16.891 1.00 22.15 244 PHE B C 1
ATOM 5212 O O . PHE B 1 247 ? 10.266 -21.360 -16.370 1.00 23.93 244 PHE B O 1
ATOM 5220 N N . LYS B 1 248 ? 8.141 -22.119 -16.286 1.00 21.13 245 LYS B N 1
ATOM 5221 C CA . LYS B 1 248 ? 8.263 -22.707 -14.954 1.00 21.81 245 LYS B CA 1
ATOM 5222 C C . LYS B 1 248 ? 9.339 -23.795 -14.895 1.00 19.28 245 LYS B C 1
ATOM 5223 O O . LYS B 1 248 ? 10.131 -23.824 -13.951 1.00 24.86 245 LYS B O 1
ATOM 5229 N N . ALA B 1 249 ? 9.352 -24.687 -15.889 1.00 20.26 246 ALA B N 1
ATOM 5230 C CA . ALA B 1 249 ? 10.347 -25.770 -15.955 1.00 17.75 246 ALA B CA 1
ATOM 5231 C C . ALA B 1 249 ? 11.762 -25.208 -15.991 1.00 21.96 246 ALA B C 1
ATOM 5232 O O . ALA B 1 249 ? 12.667 -25.739 -15.351 1.00 21.11 246 ALA B O 1
ATOM 5234 N N . ILE B 1 250 ? 11.928 -24.120 -16.740 1.00 19.20 247 ILE B N 1
ATOM 5235 C CA . ILE B 1 250 ? 13.190 -23.405 -16.829 1.00 21.16 247 ILE B CA 1
ATOM 5236 C C . ILE B 1 250 ? 13.536 -22.732 -15.500 1.00 26.68 247 ILE B C 1
ATOM 5237 O O . ILE B 1 250 ? 14.691 -22.783 -15.062 1.00 31.52 247 ILE B O 1
ATOM 5242 N N . CYS B 1 251 ? 12.539 -22.130 -14.850 1.00 23.80 248 CYS B N 1
ATOM 5243 C CA . CYS B 1 251 ? 12.733 -21.546 -13.516 1.00 25.18 248 CYS B CA 1
ATOM 5244 C C . CYS B 1 251 ? 13.259 -22.565 -12.521 1.00 28.15 248 CYS B C 1
ATOM 5245 O O . CYS B 1 251 ? 14.231 -22.289 -11.814 1.00 26.44 248 CYS B O 1
ATOM 5248 N N . GLU B 1 252 ? 12.619 -23.737 -12.496 1.00 28.13 249 GLU B N 1
ATOM 5249 C CA . GLU B 1 252 ? 12.969 -24.834 -11.599 1.00 32.39 249 GLU B CA 1
ATOM 5250 C C . GLU B 1 252 ? 14.371 -25.378 -11.846 1.00 31.08 249 GLU B C 1
ATOM 5251 O O . GLU B 1 252 ? 15.046 -25.797 -10.906 1.00 33.26 249 GLU B O 1
ATOM 5257 N N . LYS B 1 253 ? 14.803 -25.362 -13.105 1.00 33.21 250 LYS B N 1
ATOM 5258 C CA . LYS B 1 253 ? 16.148 -25.800 -13.476 1.00 35.87 250 LYS B CA 1
ATOM 5259 C C . LYS B 1 253 ? 17.236 -24.937 -12.832 1.00 35.43 250 LYS B C 1
ATOM 5260 O O . LYS B 1 253 ? 18.312 -25.436 -12.510 1.00 40.50 250 LYS B O 1
ATOM 5266 N N . HIS B 1 254 ? 16.933 -23.657 -12.620 1.00 35.08 251 HIS B N 1
ATOM 5267 C CA . HIS B 1 254 ? 17.916 -22.678 -12.144 1.00 33.10 251 HIS B CA 1
ATOM 5268 C C . HIS B 1 254 ? 17.588 -22.084 -10.778 1.00 32.52 251 HIS B C 1
ATOM 5269 O O . HIS B 1 254 ? 18.206 -21.093 -10.364 1.00 35.85 251 HIS B O 1
ATOM 5276 N N . ASP B 1 255 ? 16.636 -22.708 -10.086 1.00 33.51 252 ASP B N 1
ATOM 5277 C CA . ASP B 1 255 ? 16.097 -22.233 -8.806 1.00 32.08 252 ASP B CA 1
ATOM 5278 C C . ASP B 1 255 ? 15.689 -20.751 -8.845 1.00 30.68 252 ASP B C 1
ATOM 5279 O O . ASP B 1 255 ? 16.055 -19.955 -7.975 1.00 30.19 252 ASP B O 1
ATOM 5284 N N . ILE B 1 256 ? 14.939 -20.387 -9.879 1.00 20.73 253 ILE B N 1
ATOM 5285 C CA . ILE B 1 256 ? 14.378 -19.045 -9.977 1.00 27.26 253 ILE B CA 1
ATOM 5286 C C . ILE B 1 256 ? 12.929 -19.129 -9.493 1.00 26.59 253 ILE B C 1
ATOM 5287 O O . ILE B 1 256 ? 12.193 -20.038 -9.893 1.00 28.53 253 ILE B O 1
ATOM 5292 N N . LEU B 1 257 ? 12.540 -18.224 -8.596 1.00 24.35 254 LEU B N 1
ATOM 5293 C CA . LEU B 1 257 ? 11.180 -18.223 -8.062 1.00 23.96 254 LEU B CA 1
ATOM 5294 C C . LEU B 1 257 ? 10.201 -17.719 -9.109 1.00 22.48 254 LEU B C 1
ATOM 5295 O O . LEU B 1 257 ? 10.385 -16.639 -9.657 1.00 25.12 254 LEU B O 1
ATOM 5300 N N . TYR B 1 258 ? 9.174 -18.516 -9.392 1.00 21.83 255 TYR B N 1
ATOM 5301 C CA . TYR B 1 258 ? 8.096 -18.097 -10.282 1.00 19.16 255 TYR B CA 1
ATOM 5302 C C . TYR B 1 258 ? 7.058 -17.365 -9.448 1.00 21.34 255 TYR B C 1
ATOM 5303 O O . TYR B 1 258 ? 6.383 -17.963 -8.594 1.00 14.38 255 TYR B O 1
ATOM 5312 N N . ILE B 1 259 ? 6.944 -16.061 -9.693 1.00 15.81 256 ILE B N 1
ATOM 5313 C CA . ILE B 1 259 ? 5.952 -15.245 -9.025 1.00 19.27 256 ILE B CA 1
ATOM 5314 C C . ILE B 1 259 ? 4.842 -14.938 -10.034 1.00 22.62 256 ILE B C 1
ATOM 5315 O O . ILE B 1 259 ? 5.058 -14.256 -11.035 1.00 19.91 256 ILE B O 1
ATOM 5320 N N . SER B 1 260 ? 3.675 -15.518 -9.777 1.00 21.05 257 SER B N 1
ATOM 5321 C CA . SER B 1 260 ? 2.522 -15.343 -10.631 1.00 21.56 257 SER B CA 1
ATOM 5322 C C . SER B 1 260 ? 1.675 -14.231 -10.049 1.00 23.20 257 SER B C 1
ATOM 5323 O O . SER B 1 260 ? 1.180 -14.335 -8.925 1.00 20.33 257 SER B O 1
ATOM 5326 N N . ASP B 1 261 ? 1.537 -13.151 -10.810 1.00 22.96 258 ASP B N 1
ATOM 5327 C CA . ASP B 1 261 ? 0.804 -11.990 -10.343 1.00 20.08 258 ASP B CA 1
ATOM 5328 C C . ASP B 1 261 ? -0.672 -12.108 -10.722 1.00 21.96 258 ASP B C 1
ATOM 5329 O O . ASP B 1 261 ? -1.060 -11.768 -11.840 1.00 16.69 258 ASP B O 1
ATOM 5334 N N . GLU B 1 262 ? -1.492 -12.567 -9.776 1.00 20.90 259 GLU B N 1
ATOM 5335 C CA . GLU B 1 262 ? -2.921 -12.761 -10.028 1.00 22.03 259 GLU B CA 1
ATOM 5336 C C . GLU B 1 262 ? -3.794 -11.637 -9.458 1.00 20.36 259 GLU B C 1
ATOM 5337 O O . GLU B 1 262 ? -4.949 -11.867 -9.094 1.00 18.23 259 GLU B O 1
ATOM 5343 N N . VAL B 1 263 ? -3.241 -10.426 -9.395 1.00 22.06 260 VAL B N 1
ATOM 5344 C CA . VAL B 1 263 ? -3.980 -9.256 -8.904 1.00 22.61 260 VAL B CA 1
ATOM 5345 C C . VAL B 1 263 ? -5.260 -9.022 -9.720 1.00 19.70 260 VAL B C 1
ATOM 5346 O O . VAL B 1 263 ? -6.311 -8.746 -9.144 1.00 23.45 260 VAL B O 1
ATOM 5350 N N . VAL B 1 264 ? -5.180 -9.203 -11.037 1.00 19.37 261 VAL B N 1
ATOM 5351 C CA . VAL B 1 264 ? -6.358 -9.099 -11.910 1.00 18.17 261 VAL B CA 1
ATOM 5352 C C . VAL B 1 264 ? -7.041 -10.463 -12.087 1.00 20.25 261 VAL B C 1
ATOM 5353 O O . VAL B 1 264 ? -8.252 -10.592 -11.864 1.00 20.82 261 VAL B O 1
ATOM 5357 N N . THR B 1 265 ? -6.259 -11.477 -12.454 1.00 20.81 262 THR B N 1
ATOM 5358 C CA . THR B 1 265 ? -6.803 -12.794 -12.827 1.00 21.86 262 THR B CA 1
ATOM 5359 C C . THR B 1 265 ? -7.453 -13.574 -11.674 1.00 23.06 262 THR B C 1
ATOM 5360 O O . THR B 1 265 ? -8.316 -14.425 -11.904 1.00 24.35 262 THR B O 1
ATOM 5364 N N . GLY B 1 266 ? -7.045 -13.277 -10.444 1.00 20.66 263 GLY B N 1
ATOM 5365 C CA . GLY B 1 266 ? -7.516 -14.021 -9.281 1.00 21.66 263 GLY B CA 1
ATOM 5366 C C . GLY B 1 266 ? -8.949 -13.717 -8.889 1.00 22.54 263 GLY B C 1
ATOM 5367 O O . GLY B 1 266 ? -9.514 -12.691 -9.289 1.00 23.94 263 GLY B O 1
ATOM 5368 N N . PHE B 1 267 ? -9.525 -14.633 -8.113 1.00 22.71 264 PHE B N 1
ATOM 5369 C CA . PHE B 1 267 ? -10.870 -14.499 -7.543 1.00 22.69 264 PHE B CA 1
ATOM 5370 C C . PHE B 1 267 ? -11.957 -14.362 -8.602 1.00 24.62 264 PHE B C 1
ATOM 5371 O O . PHE B 1 267 ? -12.741 -13.408 -8.609 1.00 21.03 264 PHE B O 1
ATOM 5379 N N . GLY B 1 268 ? -11.949 -15.322 -9.523 1.00 23.25 265 GLY B N 1
ATOM 5380 C CA . GLY B 1 268 ? -13.053 -15.525 -10.437 1.00 21.07 265 GLY B CA 1
ATOM 5381 C C . GLY B 1 268 ? -12.929 -14.985 -11.840 1.00 17.98 265 GLY B C 1
ATOM 5382 O O . GLY B 1 268 ? -13.637 -15.454 -12.713 1.00 18.94 265 GLY B O 1
ATOM 5383 N N . ARG B 1 269 ? -12.048 -14.001 -12.060 1.00 21.33 266 ARG B N 1
ATOM 5384 C CA . ARG B 1 269 ? -11.919 -13.300 -13.358 1.00 22.88 266 ARG B CA 1
ATOM 5385 C C . ARG B 1 269 ? -11.712 -14.211 -14.584 1.00 21.93 266 ARG B C 1
ATOM 5386 O O . ARG B 1 269 ? -12.188 -13.910 -15.682 1.00 22.04 266 ARG B O 1
ATOM 5394 N N . CYS B 1 270 ? -11.000 -15.315 -14.385 1.00 23.70 267 CYS B N 1
ATOM 5395 C CA . CYS B 1 270 ? -10.765 -16.283 -15.451 1.00 27.86 267 CYS B CA 1
ATOM 5396 C C . CYS B 1 270 ? -11.525 -17.587 -15.197 1.00 26.27 267 CYS B C 1
ATOM 5397 O O . CYS B 1 270 ? -11.109 -18.646 -15.658 1.00 27.96 267 CYS B O 1
ATOM 5400 N N . GLY B 1 271 ? -12.629 -17.498 -14.458 1.00 28.50 268 GLY B N 1
ATOM 5401 C CA . GLY B 1 271 ? -13.502 -18.650 -14.203 1.00 21.20 268 GLY B CA 1
ATOM 5402 C C . GLY B 1 271 ? -12.964 -19.606 -13.164 1.00 26.77 268 GLY B C 1
ATOM 5403 O O . GLY B 1 271 ? -13.409 -20.758 -13.068 1.00 20.86 268 GLY B O 1
ATOM 5404 N N . GLU B 1 272 ? -12.038 -19.101 -12.355 1.00 24.31 269 GLU B N 1
ATOM 5405 C CA . GLU B 1 272 ? -11.330 -19.894 -11.379 1.00 24.93 269 GLU B CA 1
ATOM 5406 C C . GLU B 1 272 ? -10.904 -18.977 -10.216 1.00 25.24 269 GLU B C 1
ATOM 5407 O O . GLU B 1 272 ? -10.694 -17.784 -10.428 1.00 25.93 269 GLU B O 1
ATOM 5413 N N . TRP B 1 273 ? -10.792 -19.519 -8.999 1.00 23.85 270 TRP B N 1
ATOM 5414 C CA . TRP B 1 273 ? -10.240 -18.770 -7.847 1.00 23.82 270 TRP B CA 1
ATOM 5415 C C . TRP B 1 273 ? -8.846 -18.214 -8.145 1.00 24.82 270 TRP B C 1
ATOM 5416 O O . TRP B 1 273 ? -8.556 -17.046 -7.866 1.00 29.41 270 TRP B O 1
ATOM 5427 N N . PHE B 1 274 ? -8.004 -19.058 -8.733 1.00 21.73 271 PHE B N 1
ATOM 5428 C CA . PHE B 1 274 ? -6.691 -18.665 -9.226 1.00 23.20 271 PHE B CA 1
ATOM 5429 C C . PHE B 1 274 ? -6.489 -19.277 -10.609 1.00 25.41 271 PHE B C 1
ATOM 5430 O O . PHE B 1 274 ? -6.678 -20.476 -10.799 1.00 22.35 271 PHE B O 1
ATOM 5438 N N . ALA B 1 275 ? -6.123 -18.439 -11.573 1.00 23.21 272 ALA B N 1
ATOM 5439 C CA . ALA B 1 275 ? -5.952 -18.880 -12.955 1.00 24.65 272 ALA B CA 1
ATOM 5440 C C . ALA B 1 275 ? -4.671 -19.691 -13.211 1.00 23.45 272 ALA B C 1
ATOM 5441 O O . ALA B 1 275 ? -4.608 -20.446 -14.184 1.00 22.59 272 ALA B O 1
ATOM 5443 N N . SER B 1 276 ? -3.663 -19.521 -12.350 1.00 22.30 273 SER B N 1
ATOM 5444 C CA . SER B 1 276 ? -2.301 -20.040 -12.586 1.00 23.06 273 SER B CA 1
ATOM 5445 C C . SER B 1 276 ? -2.206 -21.493 -13.047 1.00 23.84 273 SER B C 1
ATOM 5446 O O . SER B 1 276 ? -1.638 -21.771 -14.101 1.00 20.65 273 SER B O 1
ATOM 5449 N N . GLU B 1 277 ? -2.734 -22.415 -12.249 1.00 20.05 274 GLU B N 1
ATOM 5450 C CA . GLU B 1 277 ? -2.646 -23.829 -12.589 1.00 20.63 274 GLU B CA 1
ATOM 5451 C C . GLU B 1 277 ? -3.841 -24.287 -13.422 1.00 23.02 274 GLU B C 1
ATOM 5452 O O . GLU B 1 277 ? -3.665 -24.858 -14.502 1.00 19.03 274 GLU B O 1
ATOM 5458 N N . LYS B 1 278 ? -5.047 -24.013 -12.929 1.00 22.13 275 LYS B N 1
ATOM 5459 C CA . LYS B 1 278 ? -6.268 -24.537 -13.538 1.00 26.70 275 LYS B CA 1
ATOM 5460 C C . LYS B 1 278 ? -6.573 -24.008 -14.943 1.00 26.32 275 LYS B C 1
ATOM 5461 O O . LYS B 1 278 ? -7.200 -24.707 -15.733 1.00 27.71 275 LYS B O 1
ATOM 5467 N N . VAL B 1 279 ? -6.109 -22.798 -15.260 1.00 27.38 276 VAL B N 1
ATOM 5468 C CA . VAL B 1 279 ? -6.257 -22.262 -16.619 1.00 23.78 276 VAL B CA 1
ATOM 5469 C C . VAL B 1 279 ? -4.940 -22.340 -17.416 1.00 27.09 276 VAL B C 1
ATOM 5470 O O . VAL B 1 279 ? -4.927 -22.789 -18.565 1.00 28.44 276 VAL B O 1
ATOM 5474 N N . PHE B 1 280 ? -3.834 -21.925 -16.802 1.00 26.51 277 PHE B N 1
ATOM 5475 C CA . PHE B 1 280 ? -2.576 -21.764 -17.542 1.00 25.01 277 PHE B CA 1
ATOM 5476 C C . PHE B 1 280 ? -1.479 -22.800 -17.255 1.00 22.55 277 PHE B C 1
ATOM 5477 O O . PHE B 1 280 ? -0.406 -22.729 -17.840 1.00 23.61 277 PHE B O 1
ATOM 5485 N N . GLY B 1 281 ? -1.758 -23.760 -16.376 1.00 27.02 278 GLY B N 1
ATOM 5486 C CA . GLY B 1 281 ? -0.892 -24.930 -16.202 1.00 28.11 278 GLY B CA 1
ATOM 5487 C C . GLY B 1 281 ? 0.423 -24.752 -15.456 1.00 31.75 278 GLY B C 1
ATOM 5488 O O . GLY B 1 281 ? 1.358 -25.531 -15.660 1.00 29.11 278 GLY B O 1
ATOM 5489 N N . VAL B 1 282 ? 0.498 -23.744 -14.587 1.00 29.46 279 VAL B N 1
ATOM 5490 C CA . VAL B 1 282 ? 1.674 -23.535 -13.731 1.00 24.18 279 VAL B CA 1
ATOM 5491 C C . VAL B 1 282 ? 1.321 -23.525 -12.229 1.00 25.93 279 VAL B C 1
ATOM 5492 O O . VAL B 1 282 ? 0.399 -22.821 -11.809 1.00 22.37 279 VAL B O 1
ATOM 5496 N N . VAL B 1 283 ? 2.037 -24.325 -11.436 1.00 21.44 280 VAL B N 1
ATOM 5497 C CA . VAL B 1 283 ? 2.076 -24.144 -9.982 1.00 22.32 280 VAL B CA 1
ATOM 5498 C C . VAL B 1 283 ? 3.234 -23.180 -9.665 1.00 26.17 280 VAL B C 1
ATOM 5499 O O . VAL B 1 283 ? 4.403 -23.561 -9.764 1.00 25.58 280 VAL B O 1
ATOM 5503 N N . PRO B 1 284 ? 2.919 -21.926 -9.284 1.00 26.22 281 PRO B N 1
ATOM 5504 C CA . PRO B 1 284 ? 3.970 -20.940 -9.022 1.00 23.81 281 PRO B CA 1
ATOM 5505 C C . PRO B 1 284 ? 4.619 -21.167 -7.673 1.00 21.99 281 PRO B C 1
ATOM 5506 O O . PRO B 1 284 ? 4.172 -22.017 -6.909 1.00 21.02 281 PRO B O 1
ATOM 5510 N N . ASP B 1 285 ? 5.686 -20.429 -7.392 1.00 22.52 282 ASP B N 1
ATOM 5511 C CA . ASP B 1 285 ? 6.280 -20.442 -6.060 1.00 25.78 282 ASP B CA 1
ATOM 5512 C C . ASP B 1 285 ? 5.541 -19.438 -5.169 1.00 20.23 282 ASP B C 1
ATOM 5513 O O . ASP B 1 285 ? 5.314 -19.694 -3.988 1.00 18.47 282 ASP B O 1
ATOM 5518 N N . ILE B 1 286 ? 5.160 -18.303 -5.753 1.00 20.08 283 ILE B N 1
ATOM 5519 C CA . ILE B 1 286 ? 4.414 -17.260 -5.044 1.00 18.87 283 ILE B CA 1
ATOM 5520 C C . ILE B 1 286 ? 3.261 -16.737 -5.924 1.00 18.37 283 ILE B C 1
ATOM 5521 O O . ILE B 1 286 ? 3.438 -16.538 -7.127 1.00 19.51 283 ILE B O 1
ATOM 5526 N N . ILE B 1 287 ? 2.084 -16.547 -5.327 1.00 20.62 284 ILE B N 1
ATOM 5527 C CA . ILE B 1 287 ? 0.971 -15.850 -5.984 1.00 18.71 284 ILE B CA 1
ATOM 5528 C C . ILE B 1 287 ? 0.641 -14.585 -5.221 1.00 19.22 284 ILE B C 1
ATOM 5529 O O . ILE B 1 287 ? 0.413 -14.632 -4.014 1.00 19.01 284 ILE B O 1
ATOM 5534 N N . THR B 1 288 ? 0.633 -13.457 -5.931 1.00 19.62 285 THR B N 1
ATOM 5535 C CA . THR B 1 288 ? 0.149 -12.196 -5.385 1.00 18.71 285 THR B CA 1
ATOM 5536 C C . THR B 1 288 ? -1.293 -11.936 -5.831 1.00 22.24 285 THR B C 1
ATOM 5537 O O . THR B 1 288 ? -1.685 -12.261 -6.958 1.00 17.18 285 THR B O 1
ATOM 5541 N N . PHE B 1 289 ? -2.074 -11.352 -4.931 1.00 19.35 286 PHE B N 1
ATOM 5542 C CA . PHE B 1 289 ? -3.481 -11.087 -5.188 1.00 20.85 286 PHE B CA 1
ATOM 5543 C C . PHE B 1 289 ? -3.897 -9.761 -4.572 1.00 21.11 286 PHE B C 1
ATOM 5544 O O . PHE B 1 289 ? -3.249 -9.274 -3.642 1.00 20.75 286 PHE B O 1
ATOM 5552 N N . ALA B 1 290 ? -4.975 -9.180 -5.090 1.00 23.18 287 ALA B N 1
ATOM 5553 C CA . ALA B 1 290 ? -5.683 -8.116 -4.388 1.00 23.15 287 ALA B CA 1
ATOM 5554 C C . ALA B 1 290 ? -7.041 -7.845 -5.027 1.00 27.01 287 ALA B C 1
ATOM 5555 O O . ALA B 1 290 ? -7.853 -8.755 -5.193 1.00 20.95 287 ALA B O 1
ATOM 5557 N N . LYS B 1 291 ? -7.282 -6.587 -5.382 1.00 25.75 288 LYS B N 1
ATOM 5558 C CA . LYS B 1 291 ? -8.517 -6.203 -6.055 1.00 28.18 288 LYS B CA 1
ATOM 5559 C C . LYS B 1 291 ? -9.695 -7.041 -5.568 1.00 29.28 288 LYS B C 1
ATOM 5560 O O . LYS B 1 291 ? -10.390 -6.663 -4.625 1.00 31.79 288 LYS B O 1
ATOM 5566 N N . GLY B 1 292 ? -9.914 -8.179 -6.218 1.00 29.81 289 GLY B N 1
ATOM 5567 C CA . GLY B 1 292 ? -11.208 -8.835 -6.196 1.00 30.08 289 GLY B CA 1
ATOM 5568 C C . GLY B 1 292 ? -11.388 -9.723 -4.981 1.00 27.29 289 GLY B C 1
ATOM 5569 O O . GLY B 1 292 ? -12.434 -10.347 -4.805 1.00 27.13 289 GLY B O 1
ATOM 5570 N N . VAL B 1 293 ? -10.362 -9.778 -4.138 1.00 26.60 290 VAL B N 1
ATOM 5571 C CA . VAL B 1 293 ? -10.440 -10.516 -2.883 1.00 23.35 290 VAL B CA 1
ATOM 5572 C C . VAL B 1 293 ? -11.462 -9.890 -1.939 1.00 24.17 290 VAL B C 1
ATOM 5573 O O . VAL B 1 293 ? -11.979 -10.554 -1.041 1.00 20.34 290 VAL B O 1
ATOM 5577 N N . THR B 1 294 ? -11.747 -8.609 -2.148 1.00 22.34 291 THR B N 1
ATOM 5578 C CA . THR B 1 294 ? -12.794 -7.917 -1.385 1.00 24.41 291 THR B CA 1
ATOM 5579 C C . THR B 1 294 ? -13.909 -7.385 -2.279 1.00 23.89 291 THR B C 1
ATOM 5580 O O . THR B 1 294 ? -14.737 -6.587 -1.825 1.00 25.65 291 THR B O 1
ATOM 5584 N N . SER B 1 295 ? -13.905 -7.807 -3.548 1.00 19.89 292 SER B N 1
ATOM 5585 C CA . SER B 1 295 ? -14.788 -7.259 -4.592 1.00 19.88 292 SER B CA 1
ATOM 5586 C C . SER B 1 295 ? -14.682 -5.728 -4.734 1.00 22.35 292 SER B C 1
ATOM 5587 O O . SER B 1 295 ? -15.621 -5.068 -5.185 1.00 22.42 292 SER B O 1
ATOM 5590 N N . GLY B 1 296 ? -13.531 -5.181 -4.345 1.00 21.59 293 GLY B N 1
ATOM 5591 C CA . GLY B 1 296 ? -13.281 -3.737 -4.384 1.00 23.49 293 GLY B CA 1
ATOM 5592 C C . GLY B 1 296 ? -13.900 -2.898 -3.277 1.00 21.78 293 GLY B C 1
ATOM 5593 O O . GLY B 1 296 ? -13.883 -1.662 -3.350 1.00 22.97 293 GLY B O 1
ATOM 5594 N N . TYR B 1 297 ? -14.441 -3.546 -2.246 1.00 18.14 294 TYR B N 1
ATOM 5595 C CA . TYR B 1 297 ? -15.173 -2.828 -1.193 1.00 19.68 294 TYR B CA 1
ATOM 5596 C C . TYR B 1 297 ? -14.253 -2.115 -0.191 1.00 24.26 294 TYR B C 1
ATOM 5597 O O . TYR B 1 297 ? -14.648 -1.123 0.420 1.00 29.18 294 TYR B O 1
ATOM 5606 N N . VAL B 1 298 ? -13.028 -2.618 -0.051 1.00 27.66 295 VAL B N 1
ATOM 5607 C CA . VAL B 1 298 ? -12.041 -2.120 0.923 1.00 25.13 295 VAL B CA 1
ATOM 5608 C C . VAL B 1 298 ? -10.637 -2.562 0.444 1.00 24.99 295 VAL B C 1
ATOM 5609 O O . VAL B 1 298 ? -10.510 -3.628 -0.175 1.00 24.18 295 VAL B O 1
ATOM 5613 N N . PRO B 1 299 ? -9.598 -1.713 0.640 1.00 27.05 296 PRO B N 1
ATOM 5614 C CA . PRO B 1 299 ? -8.226 -2.121 0.306 1.00 28.58 296 PRO B CA 1
ATOM 5615 C C . PRO B 1 299 ? -7.758 -3.417 0.970 1.00 27.42 296 PRO B C 1
ATOM 5616 O O . PRO B 1 299 ? -7.786 -3.537 2.194 1.00 27.66 296 PRO B O 1
ATOM 5620 N N . LEU B 1 300 ? -7.347 -4.375 0.144 1.00 26.16 297 LEU B N 1
ATOM 5621 C CA . LEU B 1 300 ? -6.632 -5.549 0.616 1.00 25.69 297 LEU B CA 1
ATOM 5622 C C . LEU B 1 300 ? -5.780 -6.146 -0.501 1.00 26.36 297 LEU B C 1
ATOM 5623 O O . LEU B 1 300 ? -6.217 -6.260 -1.649 1.00 18.98 297 LEU B O 1
ATOM 5628 N N . GLY B 1 301 ? -4.556 -6.516 -0.150 1.00 27.12 298 GLY B N 1
ATOM 5629 C CA . GLY B 1 301 ? -3.711 -7.301 -1.033 1.00 29.63 298 GLY B CA 1
ATOM 5630 C C . GLY B 1 301 ? -3.040 -8.390 -0.230 1.00 24.87 298 GLY B C 1
ATOM 5631 O O . GLY B 1 301 ? -3.217 -8.473 0.985 1.00 22.89 298 GLY B O 1
ATOM 5632 N N . GLY B 1 302 ? -2.270 -9.227 -0.909 1.00 21.94 299 GLY B N 1
ATOM 5633 C CA . GLY B 1 302 ? -1.466 -10.218 -0.223 1.00 24.37 299 GLY B CA 1
ATOM 5634 C C . GLY B 1 302 ? -0.714 -11.145 -1.146 1.00 21.01 299 GLY B C 1
ATOM 5635 O O . GLY B 1 302 ? -0.768 -11.010 -2.366 1.00 23.19 299 GLY B O 1
ATOM 5636 N N . LEU B 1 303 ? 0.002 -12.089 -0.552 1.00 18.37 300 LEU B N 1
ATOM 5637 C CA . LEU B 1 303 ? 0.727 -13.083 -1.331 1.00 17.09 300 LEU B CA 1
ATOM 5638 C C . LEU B 1 303 ? 0.700 -14.443 -0.629 1.00 16.45 300 LEU B C 1
ATOM 5639 O O . LEU B 1 303 ? 0.720 -14.521 0.594 1.00 21.53 300 LEU B O 1
ATOM 5644 N N . ALA B 1 304 ? 0.607 -15.495 -1.430 1.00 18.53 301 ALA B N 1
ATOM 5645 C CA . ALA B 1 304 ? 0.561 -16.876 -0.958 1.00 17.58 301 ALA B CA 1
ATOM 5646 C C . ALA B 1 304 ? 1.891 -17.525 -1.295 1.00 17.54 301 ALA B C 1
ATOM 5647 O O . ALA B 1 304 ? 2.241 -17.631 -2.466 1.00 23.44 301 ALA B O 1
ATOM 5649 N N . ILE B 1 305 ? 2.635 -17.947 -0.280 1.00 20.88 302 ILE B N 1
ATOM 5650 C CA . ILE B 1 305 ? 3.967 -18.505 -0.501 1.00 22.55 302 ILE B CA 1
ATOM 5651 C C . ILE B 1 305 ? 3.996 -20.027 -0.301 1.00 21.89 302 ILE B C 1
ATOM 5652 O O . ILE B 1 305 ? 3.405 -20.551 0.645 1.00 19.93 302 ILE B O 1
ATOM 5657 N N . SER B 1 306 ? 4.681 -20.714 -1.214 1.00 20.78 303 SER B N 1
ATOM 5658 C CA . SER B 1 306 ? 4.915 -22.163 -1.146 1.00 23.63 303 SER B CA 1
ATOM 5659 C C . SER B 1 306 ? 5.613 -22.609 0.154 1.00 24.19 303 SER B C 1
ATOM 5660 O O . SER B 1 306 ? 6.637 -22.037 0.552 1.00 20.93 303 SER B O 1
ATOM 5663 N N . GLU B 1 307 ? 5.043 -23.628 0.800 1.00 28.30 304 GLU B N 1
ATOM 5664 C CA . GLU B 1 307 ? 5.565 -24.196 2.052 1.00 32.55 304 GLU B CA 1
ATOM 5665 C C . GLU B 1 307 ? 7.001 -24.727 1.919 1.00 30.48 304 GLU B C 1
ATOM 5666 O O . GLU B 1 307 ? 7.820 -24.552 2.828 1.00 31.07 304 GLU B O 1
ATOM 5672 N N . ALA B 1 308 ? 7.292 -25.359 0.780 1.00 25.69 305 ALA B N 1
ATOM 5673 C CA . ALA B 1 308 ? 8.613 -25.906 0.477 1.00 20.41 305 ALA B CA 1
ATOM 5674 C C . ALA B 1 308 ? 9.665 -24.805 0.341 1.00 23.54 305 ALA B C 1
ATOM 5675 O O . ALA B 1 308 ? 10.796 -24.979 0.787 1.00 22.61 305 ALA B O 1
ATOM 5677 N N . VAL B 1 309 ? 9.275 -23.676 -0.257 1.00 18.66 306 VAL B N 1
ATOM 5678 C CA . VAL B 1 309 ? 10.149 -22.500 -0.404 1.00 21.95 306 VAL B CA 1
ATOM 5679 C C . VAL B 1 309 ? 10.524 -21.955 0.970 1.00 23.55 306 VAL B C 1
ATOM 5680 O O . VAL B 1 309 ? 11.711 -21.766 1.275 1.00 23.29 306 VAL B O 1
ATOM 5684 N N . LEU B 1 310 ? 9.501 -21.749 1.799 1.00 25.36 307 LEU B N 1
ATOM 5685 C CA . LEU B 1 310 ? 9.664 -21.247 3.164 1.00 25.12 307 LEU B CA 1
ATOM 5686 C C . LEU B 1 310 ? 10.446 -22.186 4.085 1.00 23.62 307 LEU B C 1
ATOM 5687 O O . LEU B 1 310 ? 11.208 -21.718 4.940 1.00 20.59 307 LEU B O 1
ATOM 5692 N N . ALA B 1 311 ? 10.279 -23.498 3.896 1.00 24.50 308 ALA B N 1
ATOM 5693 C CA . ALA B 1 311 ? 11.004 -24.509 4.691 1.00 24.91 308 ALA B CA 1
ATOM 5694 C C . ALA B 1 311 ? 12.524 -24.430 4.545 1.00 23.63 308 ALA B C 1
ATOM 5695 O O . ALA B 1 311 ? 13.262 -24.730 5.497 1.00 24.98 308 ALA B O 1
ATOM 5697 N N A ARG B 1 312 ? 12.982 -24.016 3.362 0.50 25.33 309 ARG B N 1
ATOM 5698 N N B ARG B 1 312 ? 12.980 -24.006 3.367 0.50 23.76 309 ARG B N 1
ATOM 5699 C CA A ARG B 1 312 ? 14.412 -23.861 3.074 0.50 27.34 309 ARG B CA 1
ATOM 5700 C CA B ARG B 1 312 ? 14.408 -23.865 3.074 0.50 24.58 309 ARG B CA 1
ATOM 5701 C C A ARG B 1 312 ? 15.083 -22.698 3.818 0.50 26.85 309 ARG B C 1
ATOM 5702 C C B ARG B 1 312 ? 15.082 -22.692 3.804 0.50 25.08 309 ARG B C 1
ATOM 5703 O O A ARG B 1 312 ? 16.313 -22.608 3.858 0.50 23.83 309 ARG B O 1
ATOM 5704 O O B ARG B 1 312 ? 16.312 -22.594 3.827 0.50 21.57 309 ARG B O 1
ATOM 5719 N N . ILE B 1 313 ? 14.281 -21.800 4.385 1.00 26.68 310 ILE B N 1
ATOM 5720 C CA . ILE B 1 313 ? 14.818 -20.643 5.119 1.00 26.71 310 ILE B CA 1
ATOM 5721 C C . ILE B 1 313 ? 14.185 -20.470 6.501 1.00 27.29 310 ILE B C 1
ATOM 5722 O O . ILE B 1 313 ? 14.240 -19.394 7.099 1.00 30.74 310 ILE B O 1
ATOM 5727 N N . SER B 1 314 ? 13.585 -21.538 7.006 1.00 29.09 311 SER B N 1
ATOM 5728 C CA . SER B 1 314 ? 12.962 -21.497 8.321 1.00 33.36 311 SER B CA 1
ATOM 5729 C C . SER B 1 314 ? 13.259 -22.772 9.099 1.00 34.12 311 SER B C 1
ATOM 5730 O O . SER B 1 314 ? 13.863 -23.706 8.559 1.00 37.11 311 SER B O 1
ATOM 5733 N N . GLY B 1 315 ? 12.838 -22.801 10.364 1.00 35.38 312 GLY B N 1
ATOM 5734 C CA . GLY B 1 315 ? 13.074 -23.947 11.239 1.00 31.29 312 GLY B CA 1
ATOM 5735 C C . GLY B 1 315 ? 14.558 -24.128 11.494 1.00 34.11 312 GLY B C 1
ATOM 5736 O O . GLY B 1 315 ? 15.214 -23.204 11.990 1.00 33.84 312 GLY B O 1
ATOM 5737 N N . GLU B 1 316 ? 15.083 -25.302 11.122 1.00 33.42 313 GLU B N 1
ATOM 5738 C CA A GLU B 1 316 ? 16.509 -25.653 11.240 0.50 33.38 313 GLU B CA 1
ATOM 5739 C CA B GLU B 1 316 ? 16.507 -25.572 11.308 0.50 32.97 313 GLU B CA 1
ATOM 5740 C C . GLU B 1 316 ? 17.362 -24.847 10.273 1.00 31.45 313 GLU B C 1
ATOM 5741 O O . GLU B 1 316 ? 18.575 -24.766 10.429 1.00 30.03 313 GLU B O 1
ATOM 5752 N N . ASN B 1 317 ? 16.717 -24.299 9.245 1.00 28.36 314 ASN B N 1
ATOM 5753 C CA . ASN B 1 317 ? 17.399 -23.606 8.154 1.00 29.07 314 ASN B CA 1
ATOM 5754 C C . ASN B 1 317 ? 17.289 -22.083 8.240 1.00 27.94 314 ASN B C 1
ATOM 5755 O O . ASN B 1 317 ? 17.682 -21.359 7.317 1.00 29.35 314 ASN B O 1
ATOM 5760 N N . ALA B 1 318 ? 16.780 -21.608 9.372 1.00 28.19 315 ALA B N 1
ATOM 5761 C CA . ALA B 1 318 ? 16.461 -20.200 9.559 1.00 31.13 315 ALA B CA 1
ATOM 5762 C C . ALA B 1 318 ? 17.663 -19.261 9.638 1.00 32.99 315 ALA B C 1
ATOM 5763 O O . ALA B 1 318 ? 17.534 -18.081 9.303 1.00 33.79 315 ALA B O 1
ATOM 5765 N N . LYS B 1 319 ? 18.810 -19.779 10.094 1.00 33.96 316 LYS B N 1
ATOM 5766 C CA . LYS B 1 319 ? 20.054 -18.994 10.248 1.00 33.72 316 LYS B CA 1
ATOM 5767 C C . LYS B 1 319 ? 19.866 -17.710 11.087 1.00 33.44 316 LYS B C 1
ATOM 5768 O O . LYS B 1 319 ? 20.485 -16.680 10.805 1.00 30.87 316 LYS B O 1
ATOM 5774 N N . GLY B 1 320 ? 19.001 -17.782 12.101 1.00 32.08 317 GLY B N 1
ATOM 5775 C CA . GLY B 1 320 ? 18.692 -16.637 12.966 1.00 32.71 317 GLY B CA 1
ATOM 5776 C C . GLY B 1 320 ? 18.075 -15.437 12.253 1.00 30.40 317 GLY B C 1
ATOM 5777 O O . GLY B 1 320 ? 18.326 -14.292 12.633 1.00 28.39 317 GLY B O 1
ATOM 5778 N N . SER B 1 321 ? 17.266 -15.700 11.225 1.00 28.70 318 SER B N 1
ATOM 5779 C CA . SER B 1 321 ? 16.658 -14.631 10.430 1.00 27.10 318 SER B CA 1
ATOM 5780 C C . SER B 1 321 ? 15.264 -14.213 10.906 1.00 28.39 318 SER B C 1
ATOM 5781 O O . SER B 1 321 ? 14.522 -15.001 11.507 1.00 23.39 318 SER B O 1
ATOM 5784 N N . TRP B 1 322 ? 14.933 -12.957 10.618 1.00 26.75 319 TRP B N 1
ATOM 5785 C CA . TRP B 1 322 ? 13.689 -12.329 11.026 1.00 27.73 319 TRP B CA 1
ATOM 5786 C C . TRP B 1 322 ? 13.172 -11.589 9.808 1.00 28.13 319 TRP B C 1
ATOM 5787 O O . TRP B 1 322 ? 13.864 -10.717 9.283 1.00 23.72 319 TRP B O 1
ATOM 5798 N N . PHE B 1 323 ? 11.973 -11.939 9.344 1.00 27.76 320 PHE B N 1
ATOM 5799 C CA . PHE B 1 323 ? 11.411 -11.315 8.138 1.00 29.93 320 PHE B CA 1
ATOM 5800 C C . PHE B 1 323 ? 10.847 -9.919 8.444 1.00 27.51 320 PHE B C 1
ATOM 5801 O O . PHE B 1 323 ? 9.636 -9.723 8.545 1.00 27.79 320 PHE B O 1
ATOM 5809 N N . THR B 1 324 ? 11.747 -8.949 8.564 1.00 28.39 321 THR B N 1
ATOM 5810 C CA . THR B 1 324 ? 11.397 -7.598 9.022 1.00 27.84 321 THR B CA 1
ATOM 5811 C C . THR B 1 324 ? 10.856 -6.705 7.904 1.00 28.23 321 THR B C 1
ATOM 5812 O O . THR B 1 324 ? 11.397 -5.632 7.605 1.00 28.80 321 THR B O 1
ATOM 5816 N N . ASN B 1 325 ? 9.767 -7.184 7.308 1.00 28.75 322 ASN B N 1
ATOM 5817 C CA . ASN B 1 325 ? 8.988 -6.492 6.296 1.00 24.59 322 ASN B CA 1
ATOM 5818 C C . ASN B 1 325 ? 7.544 -6.595 6.783 1.00 27.17 322 ASN B C 1
ATOM 5819 O O . ASN B 1 325 ? 7.140 -7.628 7.332 1.00 21.42 322 ASN B O 1
ATOM 5824 N N . GLY B 1 326 ? 6.773 -5.526 6.620 1.00 21.66 323 GLY B N 1
ATOM 5825 C CA . GLY B 1 326 ? 5.392 -5.519 7.092 1.00 27.61 323 GLY B CA 1
ATOM 5826 C C . GLY B 1 326 ? 4.800 -4.130 7.176 1.00 27.57 323 GLY B C 1
ATOM 5827 O O . GLY B 1 326 ? 5.514 -3.160 7.420 1.00 27.07 323 GLY B O 1
ATOM 5828 N N . TYR B 1 327 ? 3.488 -4.041 6.982 1.00 25.56 324 TYR B N 1
ATOM 5829 C CA . TYR B 1 327 ? 2.788 -2.757 6.969 1.00 22.41 324 TYR B CA 1
ATOM 5830 C C . TYR B 1 327 ? 1.855 -2.643 8.175 1.00 26.20 324 TYR B C 1
ATOM 5831 O O . TYR B 1 327 ? 1.415 -3.657 8.726 1.00 26.51 324 TYR B O 1
ATOM 5840 N N . THR B 1 328 ? 1.551 -1.410 8.577 1.00 28.18 325 THR B N 1
ATOM 5841 C CA . THR B 1 328 ? 0.684 -1.155 9.733 1.00 26.86 325 THR B CA 1
ATOM 5842 C C . THR B 1 328 ? -0.685 -1.813 9.538 1.00 28.52 325 THR B C 1
ATOM 5843 O O . THR B 1 328 ? -1.240 -2.401 10.468 1.00 30.15 325 THR B O 1
ATOM 5847 N N . TYR B 1 329 ? -1.187 -1.767 8.309 1.00 28.73 326 TYR B N 1
ATOM 5848 C CA . TYR B 1 329 ? -2.474 -2.373 7.992 1.00 31.69 326 TYR B CA 1
ATOM 5849 C C . TYR B 1 329 ? -2.380 -3.778 7.371 1.00 31.46 326 TYR B C 1
ATOM 5850 O O . TYR B 1 329 ? -3.349 -4.250 6.775 1.00 30.84 326 TYR B O 1
ATOM 5859 N N . SER B 1 330 ? -1.220 -4.428 7.514 1.00 27.96 327 SER B N 1
A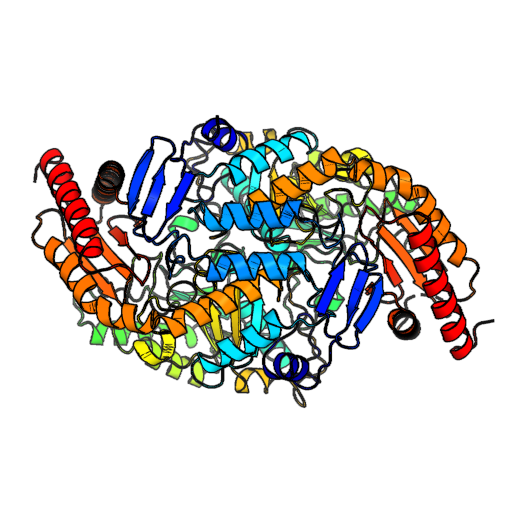TOM 5860 C CA . SER B 1 330 ? -1.100 -5.870 7.293 1.00 29.90 327 SER B CA 1
ATOM 5861 C C . SER B 1 330 ? -2.059 -6.572 8.244 1.00 27.59 327 SER B C 1
ATOM 5862 O O . SER B 1 330 ? -2.154 -6.194 9.413 1.00 27.59 327 SER B O 1
ATOM 5865 N N . ASN B 1 331 ? -2.782 -7.570 7.736 1.00 31.08 328 ASN B N 1
ATOM 5866 C CA . ASN B 1 331 ? -3.707 -8.392 8.545 1.00 29.62 328 ASN B CA 1
ATOM 5867 C C . ASN B 1 331 ? -4.881 -7.634 9.183 1.00 27.74 328 ASN B C 1
ATOM 5868 O O . ASN B 1 331 ? -5.426 -8.081 10.190 1.00 28.81 328 ASN B O 1
ATOM 5873 N N . GLN B 1 332 ? -5.257 -6.499 8.592 1.00 28.54 329 GLN B N 1
ATOM 5874 C CA . GLN B 1 332 ? -6.290 -5.618 9.133 1.00 30.18 329 GLN B CA 1
ATOM 5875 C C . GLN B 1 332 ? -7.635 -6.338 9.223 1.00 26.99 329 GLN B C 1
ATOM 5876 O O . GLN B 1 332 ? -8.103 -6.894 8.234 1.00 31.11 329 GLN B O 1
ATOM 5882 N N . PRO B 1 333 ? -8.229 -6.375 10.429 1.00 26.66 330 PRO B N 1
ATOM 5883 C CA . PRO B 1 333 ? -9.458 -7.121 10.705 1.00 24.86 330 PRO B CA 1
ATOM 5884 C C . PRO B 1 333 ? -10.661 -6.751 9.829 1.00 19.96 330 PRO B C 1
ATOM 5885 O O . PRO B 1 333 ? -11.420 -7.638 9.447 1.00 20.75 330 PRO B O 1
ATOM 5889 N N . VAL B 1 334 ? -10.829 -5.465 9.509 1.00 18.40 331 VAL B N 1
ATOM 5890 C CA . VAL B 1 334 ? -11.969 -5.009 8.708 1.00 20.84 331 VAL B CA 1
ATOM 5891 C C . VAL B 1 334 ? -11.891 -5.506 7.252 1.00 20.95 331 VAL B C 1
ATOM 5892 O O . VAL B 1 334 ? -12.873 -6.042 6.717 1.00 25.45 331 VAL B O 1
ATOM 5896 N N . ALA B 1 335 ? -10.726 -5.322 6.625 1.00 19.57 332 ALA B N 1
ATOM 5897 C CA . ALA B 1 335 ? -10.491 -5.754 5.249 1.00 16.74 332 ALA B CA 1
ATOM 5898 C C . ALA B 1 335 ? -10.624 -7.282 5.147 1.00 20.32 332 ALA B C 1
ATOM 5899 O O . ALA B 1 335 ? -11.244 -7.810 4.216 1.00 22.65 332 ALA B O 1
ATOM 5901 N N . CYS B 1 336 ? -10.071 -7.976 6.134 1.00 21.79 333 CYS B N 1
ATOM 5902 C CA . CYS B 1 336 ? -10.111 -9.434 6.159 1.00 19.84 333 CYS B CA 1
ATOM 5903 C C . CYS B 1 336 ? -11.511 -9.979 6.393 1.00 19.58 333 CYS B C 1
ATOM 5904 O O . CYS B 1 336 ? -11.858 -11.019 5.844 1.00 22.87 333 CYS B O 1
ATOM 5907 N N . ALA B 1 337 ? -12.314 -9.275 7.194 1.00 22.63 334 ALA B N 1
ATOM 5908 C CA . ALA B 1 337 ? -13.710 -9.669 7.397 1.00 24.19 334 ALA B CA 1
ATOM 5909 C C . ALA B 1 337 ? -14.544 -9.457 6.127 1.00 27.91 334 ALA B C 1
ATOM 5910 O O . ALA B 1 337 ? -15.409 -10.279 5.798 1.00 30.09 334 ALA B O 1
ATOM 5912 N N . ALA B 1 338 ? -14.275 -8.357 5.426 1.00 26.43 335 ALA B N 1
ATOM 5913 C CA . ALA B 1 338 ? -14.905 -8.075 4.136 1.00 23.57 335 ALA B CA 1
ATOM 5914 C C . ALA B 1 338 ? -14.574 -9.151 3.103 1.00 26.73 335 ALA B C 1
ATOM 5915 O O . ALA B 1 338 ? -15.471 -9.675 2.433 1.00 24.35 335 ALA B O 1
ATOM 5917 N N . ALA B 1 339 ? -13.285 -9.478 2.994 1.00 21.77 336 ALA B N 1
ATOM 5918 C CA . ALA B 1 339 ? -12.810 -10.500 2.071 1.00 20.16 336 ALA B CA 1
ATOM 5919 C C . ALA B 1 339 ? -13.406 -11.871 2.363 1.00 23.88 336 ALA B C 1
ATOM 5920 O O . ALA B 1 339 ? -13.808 -12.584 1.441 1.00 21.42 336 ALA B O 1
ATOM 5922 N N . LEU B 1 340 ? -13.471 -12.221 3.645 1.00 22.09 337 LEU B N 1
ATOM 5923 C CA . LEU B 1 340 ? -14.046 -13.487 4.078 1.00 26.46 337 LEU B CA 1
ATOM 5924 C C . LEU B 1 340 ? -15.530 -13.564 3.714 1.00 26.93 337 LEU B C 1
ATOM 5925 O O . LEU B 1 340 ? -16.013 -14.609 3.280 1.00 25.47 337 LEU B O 1
ATOM 5930 N N . ALA B 1 341 ? -16.231 -12.443 3.865 1.00 23.45 338 ALA B N 1
ATOM 5931 C CA . ALA B 1 341 ? -17.650 -12.355 3.525 1.00 21.89 338 ALA B CA 1
ATOM 5932 C C . ALA B 1 341 ? -17.848 -12.416 2.020 1.00 22.42 338 ALA B C 1
ATOM 5933 O O . ALA B 1 341 ? -18.788 -13.053 1.534 1.00 22.15 338 ALA B O 1
ATOM 5935 N N . ASN B 1 342 ? -16.951 -11.756 1.294 1.00 21.31 339 ASN B N 1
ATOM 5936 C CA . ASN B 1 342 ? -16.944 -11.795 -0.155 1.00 25.91 339 ASN B CA 1
ATOM 5937 C C . ASN B 1 342 ? -16.785 -13.215 -0.698 1.00 24.41 339 ASN B C 1
ATOM 5938 O O . ASN B 1 342 ? -17.606 -13.656 -1.497 1.00 25.40 339 ASN B O 1
ATOM 5943 N N . ILE B 1 343 ? -15.744 -13.918 -0.250 1.00 28.04 340 ILE B N 1
ATOM 5944 C CA . ILE B 1 343 ? -15.468 -15.304 -0.665 1.00 26.92 340 ILE B CA 1
ATOM 5945 C C . ILE B 1 343 ? -16.644 -16.232 -0.345 1.00 25.76 340 ILE B C 1
ATOM 5946 O O . ILE B 1 343 ? -17.077 -17.010 -1.198 1.00 25.61 340 ILE B O 1
ATOM 5951 N N . GLU B 1 344 ? -17.168 -16.121 0.874 1.00 27.58 341 GLU B N 1
ATOM 5952 C CA . GLU B 1 344 ? -18.309 -16.929 1.310 1.00 26.37 341 GLU B CA 1
ATOM 5953 C C . GLU B 1 344 ? -19.559 -16.649 0.472 1.00 26.00 341 GLU B C 1
ATOM 5954 O O . GLU B 1 344 ? -20.318 -17.573 0.175 1.00 20.65 341 GLU B O 1
ATOM 5960 N N . LEU B 1 345 ? -19.747 -15.386 0.073 1.00 20.03 342 LEU B N 1
ATOM 5961 C CA . LEU B 1 345 ? -20.842 -15.004 -0.821 1.00 17.63 342 LEU B CA 1
ATOM 5962 C C . LEU B 1 345 ? -20.657 -15.633 -2.205 1.00 23.80 342 LEU B C 1
ATOM 5963 O O . LEU B 1 345 ? -21.617 -16.171 -2.773 1.00 21.56 342 LEU B O 1
ATOM 5968 N N . MET B 1 346 ? -19.422 -15.569 -2.715 1.00 23.24 343 MET B N 1
ATOM 5969 C CA . MET B 1 346 ? -19.024 -16.202 -3.985 1.00 25.01 343 MET B CA 1
ATOM 5970 C C . MET B 1 346 ? -19.182 -17.731 -3.955 1.00 24.73 343 MET B C 1
ATOM 5971 O O . MET B 1 346 ? -19.604 -18.329 -4.943 1.00 27.05 343 MET B O 1
ATOM 5976 N N . GLU B 1 347 ? -18.879 -18.355 -2.819 1.00 28.47 344 GLU B N 1
ATOM 5977 C CA . GLU B 1 347 ? -19.133 -19.791 -2.650 1.00 31.02 344 GLU B CA 1
ATOM 5978 C C . GLU B 1 347 ? -20.624 -20.147 -2.704 1.00 32.94 344 GLU B C 1
ATOM 5979 O O . GLU B 1 347 ? -21.016 -21.055 -3.444 1.00 31.50 344 GLU B O 1
ATOM 5985 N N . ARG B 1 348 ? -21.437 -19.426 -1.927 1.00 34.70 345 ARG B N 1
ATOM 5986 C CA . ARG B 1 348 ? -22.886 -19.672 -1.832 1.00 36.91 345 ARG B CA 1
ATOM 5987 C C . ARG B 1 348 ? -23.631 -19.538 -3.155 1.00 34.10 345 ARG B C 1
ATOM 5988 O O . ARG B 1 348 ? -24.471 -20.381 -3.485 1.00 36.10 345 ARG B O 1
ATOM 5996 N N . GLU B 1 349 ? -23.316 -18.485 -3.906 1.00 28.23 346 GLU B N 1
ATOM 5997 C CA . GLU B 1 349 ? -24.028 -18.190 -5.142 1.00 28.48 346 GLU B CA 1
ATOM 5998 C C . GLU B 1 349 ? -23.334 -18.749 -6.388 1.00 26.64 346 GLU B C 1
ATOM 5999 O O . GLU B 1 349 ? -23.799 -18.514 -7.518 1.00 25.32 346 GLU B O 1
ATOM 6005 N N . GLY B 1 350 ? -22.251 -19.502 -6.160 1.00 21.24 347 GLY B N 1
ATOM 6006 C CA . GLY B 1 350 ? -21.438 -20.124 -7.215 1.00 23.10 347 GLY B CA 1
ATOM 6007 C C . GLY B 1 350 ? -20.932 -19.152 -8.269 1.00 22.28 347 GLY B C 1
ATOM 6008 O O . GLY B 1 350 ? -21.009 -19.438 -9.460 1.00 26.46 347 GLY B O 1
ATOM 6009 N N . ILE B 1 351 ? -20.426 -18.002 -7.827 1.00 22.86 348 ILE B N 1
ATOM 6010 C CA . ILE B 1 351 ? -20.072 -16.886 -8.728 1.00 19.19 348 ILE B CA 1
ATOM 6011 C C . ILE B 1 351 ? -18.827 -17.164 -9.600 1.00 20.65 348 ILE B C 1
ATOM 6012 O O . ILE B 1 351 ? -18.719 -16.674 -10.736 1.00 20.69 348 ILE B O 1
ATOM 6017 N N . VAL B 1 352 ? -17.904 -17.963 -9.072 1.00 21.97 349 VAL B N 1
ATOM 6018 C CA . VAL B 1 352 ? -16.753 -18.436 -9.842 1.00 23.36 349 VAL B CA 1
ATOM 6019 C C . VAL B 1 352 ? -17.258 -19.359 -10.964 1.00 21.78 349 VAL B C 1
ATOM 6020 O O . VAL B 1 352 ? -16.857 -19.209 -12.120 1.00 23.89 349 VAL B O 1
ATOM 6024 N N . ASP B 1 353 ? -18.175 -20.268 -10.614 1.00 23.23 350 ASP B N 1
ATOM 6025 C CA . ASP B 1 353 ? -18.807 -21.177 -11.578 1.00 24.06 350 ASP B CA 1
ATOM 6026 C C . ASP B 1 353 ? -19.611 -20.396 -12.602 1.00 20.38 350 ASP B C 1
ATOM 6027 O O . ASP B 1 353 ? -19.583 -20.726 -13.778 1.00 23.72 350 ASP B O 1
ATOM 6032 N N . GLN B 1 354 ? -20.302 -19.350 -12.150 1.00 24.73 351 GLN B N 1
ATOM 6033 C CA . GLN B 1 354 ? -21.047 -18.449 -13.032 1.00 22.17 351 GLN B CA 1
ATOM 6034 C C . GLN B 1 354 ? -20.169 -17.801 -14.083 1.00 23.93 351 GLN B C 1
ATOM 6035 O O . GLN B 1 354 ? -20.524 -17.776 -15.261 1.00 25.43 351 GLN B O 1
ATOM 6041 N N . ALA B 1 355 ? -19.026 -17.274 -13.645 1.00 25.64 352 ALA B N 1
ATOM 6042 C CA . ALA B 1 355 ? -18.059 -16.642 -14.537 1.00 18.95 352 ALA B CA 1
ATOM 6043 C C . ALA B 1 355 ? -17.476 -17.633 -15.552 1.00 17.74 352 ALA B C 1
ATOM 6044 O O . ALA B 1 355 ? -17.301 -17.295 -16.722 1.00 17.08 352 ALA B O 1
ATOM 6046 N N . ARG B 1 356 ? -17.196 -18.859 -15.101 1.00 20.92 353 ARG B N 1
ATOM 6047 C CA . ARG B 1 356 ? -16.714 -19.925 -15.985 1.00 20.32 353 ARG B CA 1
ATOM 6048 C C . ARG B 1 356 ? -17.751 -20.290 -17.050 1.00 20.06 353 ARG B C 1
ATOM 6049 O O . ARG B 1 356 ? -17.406 -20.487 -18.217 1.00 22.67 353 ARG B O 1
ATOM 6057 N N . GLU B 1 357 ? -19.016 -20.376 -16.642 1.00 21.94 354 GLU B N 1
ATOM 6058 C CA . GLU B 1 357 ? -20.109 -20.733 -17.554 1.00 26.04 354 GLU B CA 1
ATOM 6059 C C . GLU B 1 357 ? -20.523 -19.598 -18.490 1.00 23.48 354 GLU B C 1
ATOM 6060 O O . GLU B 1 357 ? -21.102 -19.847 -19.547 1.00 32.29 354 GLU B O 1
ATOM 6066 N N . MET B 1 358 ? -20.242 -18.361 -18.099 1.00 23.29 355 MET B N 1
ATOM 6067 C CA . MET B 1 358 ? -20.589 -17.196 -18.925 1.00 19.22 355 MET B CA 1
ATOM 6068 C C . MET B 1 358 ? -19.510 -16.848 -19.963 1.00 16.71 355 MET B C 1
ATOM 6069 O O . MET B 1 358 ? -19.788 -16.135 -20.929 1.00 21.11 355 MET B O 1
ATOM 6074 N N . ALA B 1 359 ? -18.289 -17.357 -19.768 1.00 20.40 356 ALA B N 1
ATOM 6075 C CA . ALA B 1 359 ? -17.127 -16.966 -20.598 1.00 16.44 356 ALA B CA 1
ATOM 6076 C C . ALA B 1 359 ? -17.310 -17.115 -22.123 1.00 20.94 356 ALA B C 1
ATOM 6077 O O . ALA B 1 359 ? -16.984 -16.187 -22.886 1.00 21.47 356 ALA B O 1
ATOM 6079 N N . ASP B 1 360 ? -17.842 -18.259 -22.563 1.00 22.39 357 ASP B N 1
ATOM 6080 C CA . ASP B 1 360 ? -18.078 -18.505 -23.998 1.00 19.41 357 ASP B CA 1
ATOM 6081 C C . ASP B 1 360 ? -19.072 -17.522 -24.604 1.00 19.32 357 ASP B C 1
ATOM 6082 O O . ASP B 1 360 ? -18.848 -17.032 -25.712 1.00 18.10 357 ASP B O 1
ATOM 6087 N N . TYR B 1 361 ? -20.145 -17.223 -23.866 1.00 17.37 358 TYR B N 1
ATOM 6088 C CA . TYR B 1 361 ? -21.178 -16.268 -24.310 1.00 23.20 358 TYR B CA 1
ATOM 6089 C C . TYR B 1 361 ? -20.602 -14.861 -24.436 1.00 20.39 358 TYR B C 1
ATOM 6090 O O . TYR B 1 361 ? -20.881 -14.151 -25.405 1.00 21.74 358 TYR B O 1
ATOM 6099 N N . PHE B 1 362 ? -19.814 -14.480 -23.431 1.00 24.18 359 PHE B N 1
ATOM 6100 C CA . PHE B 1 362 ? -19.094 -13.209 -23.370 1.00 25.52 359 PHE B CA 1
ATOM 6101 C C . PHE B 1 362 ? -18.179 -13.071 -24.585 1.00 27.55 359 PHE B C 1
ATOM 6102 O O . PHE B 1 362 ? -18.254 -12.073 -25.313 1.00 22.35 359 PHE B O 1
ATOM 6110 N N . ALA B 1 363 ? -17.355 -14.098 -24.804 1.00 26.49 360 ALA B N 1
ATOM 6111 C CA . ALA B 1 363 ? -16.466 -14.199 -25.971 1.00 26.95 360 ALA B CA 1
ATOM 6112 C C . ALA B 1 363 ? -17.192 -14.027 -27.303 1.00 23.58 360 ALA B C 1
ATOM 6113 O O . ALA B 1 363 ? -16.752 -13.263 -28.155 1.00 26.82 360 ALA B O 1
ATOM 6115 N N . ALA B 1 364 ? -18.302 -14.745 -27.464 1.00 22.27 361 ALA B N 1
ATOM 6116 C CA . ALA B 1 364 ? -19.073 -14.744 -28.706 1.00 20.13 361 ALA B CA 1
ATOM 6117 C C . ALA B 1 364 ? -19.798 -13.421 -28.941 1.00 21.97 361 ALA B C 1
ATOM 6118 O O . ALA B 1 364 ? -19.973 -13.005 -30.083 1.00 19.70 361 ALA B O 1
ATOM 6120 N N . ALA B 1 365 ? -20.231 -12.781 -27.856 1.00 24.69 362 ALA B N 1
ATOM 6121 C CA . ALA B 1 365 ? -20.915 -11.500 -27.937 1.00 24.24 362 ALA B CA 1
ATOM 6122 C C . ALA B 1 365 ? -19.966 -10.412 -28.422 1.00 27.25 362 ALA B C 1
ATOM 6123 O O . ALA B 1 365 ? -20.336 -9.605 -29.262 1.00 29.31 362 ALA B O 1
ATOM 6125 N N . LEU B 1 366 ? -18.745 -10.399 -27.887 1.00 28.91 363 LEU B N 1
ATOM 6126 C CA . LEU B 1 366 ? -17.699 -9.505 -28.377 1.00 28.98 363 LEU B CA 1
ATOM 6127 C C . LEU B 1 366 ? -17.358 -9.807 -29.829 1.00 28.05 363 LEU B C 1
ATOM 6128 O O . LEU B 1 366 ? -17.154 -8.890 -30.619 1.00 31.55 363 LEU B O 1
ATOM 6133 N N . ALA B 1 367 ? -17.321 -11.094 -30.173 1.00 25.76 364 ALA B N 1
ATOM 6134 C CA . ALA B 1 367 ? -16.982 -11.538 -31.530 1.00 31.01 364 ALA B CA 1
ATOM 6135 C C . ALA B 1 367 ? -18.023 -11.147 -32.587 1.00 30.78 364 ALA B C 1
ATOM 6136 O O . ALA B 1 367 ? -17.720 -11.134 -33.780 1.00 33.93 364 ALA B O 1
ATOM 6138 N N . SER B 1 368 ? -19.239 -10.815 -32.151 1.00 27.56 365 SER B N 1
ATOM 6139 C CA . SER B 1 368 ? -20.264 -10.289 -33.059 1.00 30.58 365 SER B CA 1
ATOM 6140 C C . SER B 1 368 ? -19.948 -8.871 -33.540 1.00 30.54 365 SER B C 1
ATOM 6141 O O . SER B 1 368 ? -20.560 -8.387 -34.488 1.00 32.23 365 SER B O 1
ATOM 6144 N N . LEU B 1 369 ? -18.996 -8.212 -32.884 1.00 28.86 366 LEU B N 1
ATOM 6145 C CA . LEU B 1 369 ? -18.568 -6.875 -33.282 1.00 30.33 366 LEU B CA 1
ATOM 6146 C C . LEU B 1 369 ? -17.576 -6.884 -34.444 1.00 32.54 366 LEU B C 1
ATOM 6147 O O . LEU B 1 369 ? -17.315 -5.841 -35.048 1.00 37.50 366 LEU B O 1
ATOM 6152 N N . ARG B 1 370 ? -17.042 -8.061 -34.767 1.00 35.20 367 ARG B N 1
ATOM 6153 C CA . ARG B 1 370 ? -16.028 -8.211 -35.823 1.00 36.46 367 ARG B CA 1
ATOM 6154 C C . ARG B 1 370 ? -16.616 -7.931 -37.207 1.00 37.92 367 ARG B C 1
ATOM 6155 O O . ARG B 1 370 ? -15.911 -7.489 -38.113 1.00 36.17 367 ARG B O 1
ATOM 6163 N N . ASP B 1 371 ? -17.922 -8.179 -37.318 1.00 42.52 368 ASP B N 1
ATOM 6164 C CA . ASP B 1 371 ? -18.826 -7.667 -38.357 1.00 46.09 368 ASP B CA 1
ATOM 6165 C C . ASP B 1 371 ? -18.490 -6.247 -38.856 1.00 47.48 368 ASP B C 1
ATOM 6166 O O . ASP B 1 371 ? -18.437 -5.995 -40.064 1.00 47.14 368 ASP B O 1
ATOM 6171 N N . LEU B 1 372 ? -18.269 -5.336 -37.909 1.00 47.20 369 LEU B N 1
ATOM 6172 C CA . LEU B 1 372 ? -18.084 -3.909 -38.169 1.00 43.54 369 LEU B CA 1
ATOM 6173 C C . LEU B 1 372 ? -16.785 -3.604 -38.912 1.00 47.48 369 LEU B C 1
ATOM 6174 O O . LEU B 1 372 ? -15.762 -4.236 -38.641 1.00 50.62 369 LEU B O 1
ATOM 6179 N N . PRO B 1 373 ? -16.831 -2.648 -39.869 1.00 47.00 370 PRO B N 1
ATOM 6180 C CA . PRO B 1 373 ? -15.632 -2.211 -40.597 1.00 48.10 370 PRO B CA 1
ATOM 6181 C C . PRO B 1 373 ? -14.559 -1.587 -39.697 1.00 46.93 370 PRO B C 1
ATOM 6182 O O . PRO B 1 373 ? -13.367 -1.706 -39.988 1.00 46.50 370 PRO B O 1
ATOM 6186 N N . GLY B 1 374 ? -14.982 -0.944 -38.611 1.00 45.03 371 GLY B N 1
ATOM 6187 C CA . GLY B 1 374 ? -14.053 -0.321 -37.678 1.00 42.51 371 GLY B CA 1
ATOM 6188 C C . GLY B 1 374 ? -13.302 -1.287 -36.773 1.00 42.73 371 GLY B C 1
ATOM 6189 O O . GLY B 1 374 ? -12.236 -0.946 -36.261 1.00 43.20 371 GLY B O 1
ATOM 6190 N N . VAL B 1 375 ? -13.849 -2.489 -36.583 1.00 41.11 372 VAL B N 1
ATOM 6191 C CA . VAL B 1 375 ? -13.279 -3.477 -35.653 1.00 39.66 372 VAL B CA 1
ATOM 6192 C C . VAL B 1 375 ? -12.271 -4.425 -36.324 1.00 43.00 372 VAL B C 1
ATOM 6193 O O . VAL B 1 375 ? -12.594 -5.127 -37.288 1.00 42.03 372 VAL B O 1
ATOM 6197 N N . ALA B 1 376 ? -11.052 -4.430 -35.790 1.00 43.10 373 ALA B N 1
ATOM 6198 C CA . ALA B 1 376 ? -9.949 -5.218 -36.324 1.00 42.61 373 ALA B CA 1
ATOM 6199 C C . ALA B 1 376 ? -9.887 -6.608 -35.712 1.00 44.86 373 ALA B C 1
ATOM 6200 O O . ALA B 1 376 ? -9.625 -7.587 -36.414 1.00 47.70 373 ALA B O 1
ATOM 6202 N N . GLU B 1 377 ? -10.118 -6.680 -34.401 1.00 42.65 374 GLU B N 1
ATOM 6203 C CA . GLU B 1 377 ? -9.950 -7.906 -33.626 1.00 43.70 374 GLU B CA 1
ATOM 6204 C C . GLU B 1 377 ? -10.711 -7.791 -32.314 1.00 39.18 374 GLU B C 1
ATOM 6205 O O . GLU B 1 377 ? -10.821 -6.704 -31.747 1.00 39.69 374 GLU B O 1
ATOM 6211 N N . THR B 1 378 ? -11.257 -8.912 -31.852 1.00 36.15 375 THR B N 1
ATOM 6212 C CA . THR B 1 378 ? -11.719 -9.051 -30.474 1.00 32.87 375 THR B CA 1
ATOM 6213 C C . THR B 1 378 ? -11.121 -10.327 -29.880 1.00 33.67 375 THR B C 1
ATOM 6214 O O . THR B 1 378 ? -11.006 -11.344 -30.574 1.00 33.25 375 THR B O 1
ATOM 6218 N N . ARG B 1 379 ? -10.723 -10.257 -28.609 1.00 30.16 376 ARG B N 1
ATOM 6219 C CA . ARG B 1 379 ? -10.255 -11.431 -27.860 1.00 29.74 376 ARG B CA 1
ATOM 6220 C C . ARG B 1 379 ? -10.700 -11.360 -26.407 1.00 27.14 376 ARG B C 1
ATOM 6221 O O . ARG B 1 379 ? -11.031 -10.286 -25.903 1.00 26.00 376 ARG B O 1
ATOM 6229 N N . SER B 1 380 ? -10.705 -12.515 -25.749 1.00 22.65 377 SER B N 1
ATOM 6230 C CA . SER B 1 380 ? -11.126 -12.621 -24.367 1.00 25.39 377 SER B CA 1
ATOM 6231 C C . SER B 1 380 ? -10.620 -13.905 -23.729 1.00 24.13 377 SER B C 1
ATOM 6232 O O . SER B 1 380 ? -10.329 -14.877 -24.421 1.00 25.01 377 SER B O 1
ATOM 6235 N N . VAL B 1 381 ? -10.526 -13.888 -22.406 1.00 24.55 378 VAL B N 1
ATOM 6236 C CA . VAL B 1 381 ? -10.386 -15.103 -21.595 1.00 27.04 378 VAL B CA 1
ATOM 6237 C C . VAL B 1 381 ? -11.255 -14.840 -20.374 1.00 28.07 378 VAL B C 1
ATOM 6238 O O . VAL B 1 381 ? -11.324 -13.699 -19.909 1.00 24.78 378 VAL B O 1
ATOM 6242 N N . GLY B 1 382 ? -11.949 -15.871 -19.889 1.00 27.41 379 GLY B N 1
ATOM 6243 C CA . GLY B 1 382 ? -12.905 -15.723 -18.787 1.00 25.72 379 GLY B CA 1
ATOM 6244 C C . GLY B 1 382 ? -13.837 -14.547 -19.036 1.00 24.27 379 GLY B C 1
ATOM 6245 O O . GLY B 1 382 ? -14.464 -14.451 -20.094 1.00 22.98 379 GLY B O 1
ATOM 6246 N N . LEU B 1 383 ? -13.883 -13.630 -18.075 1.00 21.91 380 LEU B N 1
ATOM 6247 C CA . LEU B 1 383 ? -14.679 -12.417 -18.204 1.00 21.41 380 LEU B CA 1
ATOM 6248 C C . LEU B 1 383 ? -13.821 -11.157 -18.334 1.00 23.32 380 LEU B C 1
ATOM 6249 O O . LEU B 1 383 ? -14.182 -10.087 -17.845 1.00 20.02 380 LEU B O 1
ATOM 6254 N N . VAL B 1 384 ? -12.674 -11.293 -18.995 1.00 21.49 381 VAL B N 1
ATOM 6255 C CA . VAL B 1 384 ? -11.927 -10.122 -19.454 1.00 25.75 381 VAL B CA 1
ATOM 6256 C C . VAL B 1 384 ? -11.754 -10.215 -20.962 1.00 24.66 381 VAL B C 1
ATOM 6257 O O . VAL B 1 384 ? -11.399 -11.263 -21.482 1.00 21.54 381 VAL B O 1
ATOM 6261 N N . GLY B 1 385 ? -12.047 -9.122 -21.660 1.00 18.85 382 GLY B N 1
ATOM 6262 C CA . GLY B 1 385 ? -11.972 -9.103 -23.101 1.00 22.33 382 GLY B CA 1
ATOM 6263 C C . GLY B 1 385 ? -11.746 -7.707 -23.638 1.00 24.45 382 GLY B C 1
ATOM 6264 O O . GLY B 1 385 ? -11.820 -6.732 -22.900 1.00 24.15 382 GLY B O 1
ATOM 6265 N N . CYS B 1 386 ? -11.467 -7.610 -24.929 1.00 25.55 383 CYS B N 1
ATOM 6266 C CA . CYS B 1 386 ? -11.193 -6.314 -25.532 1.00 30.33 383 CYS B CA 1
ATOM 6267 C C . CYS B 1 386 ? -11.553 -6.282 -27.009 1.00 31.00 383 CYS B C 1
ATOM 6268 O O . CYS B 1 386 ? -11.647 -7.323 -27.655 1.00 30.96 383 CYS B O 1
ATOM 6271 N N . VAL B 1 387 ? -11.765 -5.076 -27.524 1.00 29.02 384 VAL B N 1
ATOM 6272 C CA . VAL B 1 387 ? -12.143 -4.871 -28.908 1.00 33.26 384 VAL B CA 1
ATOM 6273 C C . VAL B 1 387 ? -11.150 -3.883 -29.499 1.00 36.75 384 VAL B C 1
ATOM 6274 O O . VAL B 1 387 ? -10.992 -2.777 -28.980 1.00 32.11 384 VAL B O 1
ATOM 6278 N N . GLN B 1 388 ? -10.479 -4.305 -30.570 1.00 39.66 385 GLN B N 1
ATOM 6279 C CA . GLN B 1 388 ? -9.487 -3.485 -31.262 1.00 42.97 385 GLN B CA 1
ATOM 6280 C C . GLN B 1 388 ? -10.137 -2.678 -32.372 1.00 45.75 385 GLN B C 1
ATOM 6281 O O . GLN B 1 388 ? -10.801 -3.240 -33.245 1.00 45.93 385 GLN B O 1
ATOM 6287 N N . CYS B 1 389 ? -9.923 -1.366 -32.343 1.00 47.75 386 CYS B N 1
ATOM 6288 C CA . CYS B 1 389 ? -10.525 -0.460 -33.319 1.00 53.18 386 CYS B CA 1
ATOM 6289 C C . CYS B 1 389 ? -9.477 0.228 -34.189 1.00 54.80 386 CYS B C 1
ATOM 6290 O O . CYS B 1 389 ? -8.525 0.826 -33.679 1.00 55.96 386 CYS B O 1
ATOM 6293 N N . LEU B 1 390 ? -9.663 0.131 -35.504 1.00 56.03 387 LEU B N 1
ATOM 6294 C CA . LEU B 1 390 ? -8.771 0.762 -36.476 1.00 58.33 387 LEU B CA 1
ATOM 6295 C C . LEU B 1 390 ? -9.559 1.485 -37.567 1.00 58.97 387 LEU B C 1
ATOM 6296 O O . LEU B 1 390 ? -10.718 1.156 -37.831 1.00 58.49 387 LEU B O 1
ATOM 6301 N N . LEU B 1 391 ? -8.920 2.469 -38.197 1.00 61.46 388 LEU B N 1
ATOM 6302 C CA . LEU B 1 391 ? -9.484 3.145 -39.367 1.00 61.73 388 LEU B CA 1
ATOM 6303 C C . LEU B 1 391 ? -8.980 2.489 -40.653 1.00 59.87 388 LEU B C 1
ATOM 6304 O O . LEU B 1 391 ? -9.640 2.540 -41.688 1.00 57.22 388 LEU B O 1
ATOM 6309 N N . GLY B 1 398 ? -2.680 0.307 -33.671 1.00 71.43 395 GLY B N 1
ATOM 6310 C CA . GLY B 1 398 ? -2.078 0.879 -34.869 1.00 70.79 395 GLY B CA 1
ATOM 6311 C C . GLY B 1 398 ? -1.518 2.267 -34.622 1.00 71.25 395 GLY B C 1
ATOM 6312 O O . GLY B 1 398 ? -0.640 2.452 -33.775 1.00 71.10 395 GLY B O 1
ATOM 6313 N N . THR B 1 399 ? -2.040 3.244 -35.357 1.00 70.80 396 THR B N 1
ATOM 6314 C CA . THR B 1 399 ? -1.538 4.620 -35.302 1.00 71.82 396 THR B CA 1
ATOM 6315 C C . THR B 1 399 ? -2.162 5.435 -34.162 1.00 70.75 396 THR B C 1
ATOM 6316 O O . THR B 1 399 ? -3.041 4.946 -33.445 1.00 70.06 396 THR B O 1
ATOM 6320 N N . ALA B 1 400 ? -1.695 6.674 -33.999 1.00 68.87 397 ALA B N 1
ATOM 6321 C CA . ALA B 1 400 ? -2.234 7.597 -32.998 1.00 66.78 397 ALA B CA 1
ATOM 6322 C C . ALA B 1 400 ? -3.607 8.125 -33.416 1.00 66.40 397 ALA B C 1
ATOM 6323 O O . ALA B 1 400 ? -4.395 8.562 -32.572 1.00 65.49 397 ALA B O 1
ATOM 6325 N N . GLU B 1 401 ? -3.871 8.082 -34.723 1.00 66.57 398 GLU B N 1
ATOM 6326 C CA . GLU B 1 401 ? -5.196 8.345 -35.287 1.00 67.00 398 GLU B CA 1
ATOM 6327 C C . GLU B 1 401 ? -6.203 7.298 -34.813 1.00 65.99 398 GLU B C 1
ATOM 6328 O O . GLU B 1 401 ? -7.356 7.627 -34.529 1.00 64.80 398 GLU B O 1
ATOM 6334 N N . ASP B 1 402 ? -5.751 6.045 -34.732 1.00 65.35 399 ASP B N 1
ATOM 6335 C CA . ASP B 1 402 ? -6.550 4.934 -34.203 1.00 63.53 399 ASP B CA 1
ATOM 6336 C C . ASP B 1 402 ? -6.727 5.024 -32.688 1.00 59.53 399 ASP B C 1
ATOM 6337 O O . ASP B 1 402 ? -7.743 4.578 -32.153 1.00 59.53 399 ASP B O 1
ATOM 6342 N N . LYS B 1 403 ? -5.730 5.590 -32.010 1.00 55.13 400 LYS B N 1
ATOM 6343 C CA . LYS B 1 403 ? -5.796 5.834 -30.574 1.00 54.36 400 LYS B CA 1
ATOM 6344 C C . LYS B 1 403 ? -6.806 6.942 -30.242 1.00 53.25 400 LYS B C 1
ATOM 6345 O O . LYS B 1 403 ? -7.501 6.872 -29.227 1.00 53.59 400 LYS B O 1
ATOM 6351 N N . ALA B 1 404 ? -6.885 7.955 -31.104 1.00 50.40 401 ALA B N 1
ATOM 6352 C CA . ALA B 1 404 ? -7.881 9.020 -30.965 1.00 47.64 401 ALA B CA 1
ATOM 6353 C C . ALA B 1 404 ? -9.263 8.552 -31.423 1.00 45.12 401 ALA B C 1
ATOM 6354 O O . ALA B 1 404 ? -10.281 9.054 -30.950 1.00 44.19 401 ALA B O 1
ATOM 6356 N N . PHE B 1 405 ? -9.276 7.598 -32.354 1.00 42.35 402 PHE B N 1
ATOM 6357 C CA . PHE B 1 405 ? -10.498 6.959 -32.838 1.00 42.52 402 PHE B CA 1
ATOM 6358 C C . PHE B 1 405 ? -11.156 6.142 -31.721 1.00 41.28 402 PHE B C 1
ATOM 6359 O O . PHE B 1 405 ? -12.375 6.214 -31.522 1.00 40.53 402 PHE B O 1
ATOM 6367 N N . THR B 1 406 ? -10.332 5.396 -30.988 1.00 39.19 403 THR B N 1
ATOM 6368 C CA . THR B 1 406 ? -10.783 4.523 -29.908 1.00 39.29 403 THR B CA 1
ATOM 6369 C C . THR B 1 406 ? -11.276 5.316 -28.686 1.00 40.46 403 THR B C 1
ATOM 6370 O O . THR B 1 406 ? -12.267 4.932 -28.045 1.00 43.11 403 THR B O 1
ATOM 6374 N N . LEU B 1 407 ? -10.599 6.426 -28.391 1.00 42.81 404 LEU B N 1
ATOM 6375 C CA . LEU B 1 407 ? -11.047 7.380 -27.367 1.00 43.20 404 LEU B CA 1
ATOM 6376 C C . LEU B 1 407 ? -12.428 7.962 -27.662 1.00 39.73 404 LEU B C 1
ATOM 6377 O O . LEU B 1 407 ? -13.229 8.134 -26.745 1.00 37.20 404 LEU B O 1
ATOM 6382 N N . LYS B 1 408 ? -12.690 8.265 -28.934 1.00 34.54 405 LYS B N 1
ATOM 6383 C CA . LYS B 1 408 ? -13.999 8.748 -29.372 1.00 31.46 405 LYS B CA 1
ATOM 6384 C C . LYS B 1 408 ? -15.095 7.705 -29.188 1.00 29.75 405 LYS B C 1
ATOM 6385 O O . LYS B 1 408 ? -16.187 8.024 -28.706 1.00 29.30 405 LYS B O 1
ATOM 6391 N N . ILE B 1 409 ? -14.790 6.468 -29.581 1.00 27.73 406 ILE B N 1
ATOM 6392 C CA . ILE B 1 409 ? -15.651 5.312 -29.336 1.00 31.58 406 ILE B CA 1
ATOM 6393 C C . ILE B 1 409 ? -15.939 5.131 -27.834 1.00 31.82 406 ILE B C 1
ATOM 6394 O O . ILE B 1 409 ? -17.100 4.966 -27.443 1.00 33.92 406 ILE B O 1
ATOM 6399 N N . ASP B 1 410 ? -14.889 5.202 -27.011 1.00 33.75 407 ASP B N 1
ATOM 6400 C CA . ASP B 1 410 ? -15.008 5.193 -25.543 1.00 33.06 407 ASP B CA 1
ATOM 6401 C C . ASP B 1 410 ? -15.968 6.285 -25.028 1.00 30.96 407 ASP B C 1
ATOM 6402 O O . ASP B 1 410 ? -16.863 6.007 -24.233 1.00 29.40 407 ASP B O 1
ATOM 6407 N N . GLU B 1 411 ? -15.777 7.512 -25.511 1.00 24.48 408 GLU B N 1
ATOM 6408 C CA . GLU B 1 411 ? -16.591 8.672 -25.132 1.00 25.99 408 GLU B CA 1
ATOM 6409 C C . GLU B 1 411 ? -18.059 8.555 -25.547 1.00 24.31 408 GLU B C 1
ATOM 6410 O O . GLU B 1 411 ? -18.959 8.971 -24.804 1.00 27.47 408 GLU B O 1
ATOM 6416 N N . ARG B 1 412 ? -18.291 7.967 -26.719 1.00 22.11 409 ARG B N 1
ATOM 6417 C CA . ARG B 1 412 ? -19.643 7.716 -27.213 1.00 26.26 409 ARG B CA 1
ATOM 6418 C C . ARG B 1 412 ? -20.326 6.617 -26.415 1.00 24.54 409 ARG B C 1
ATOM 6419 O O . ARG B 1 412 ? -21.535 6.681 -26.181 1.00 23.76 409 ARG B O 1
ATOM 6427 N N . CYS B 1 413 ? -19.544 5.617 -26.001 1.00 23.17 410 CYS B N 1
ATOM 6428 C CA . CYS B 1 413 ? -20.045 4.539 -25.150 1.00 25.08 410 CYS B CA 1
ATOM 6429 C C . CYS B 1 413 ? -20.531 5.088 -23.813 1.00 24.76 410 CYS B C 1
ATOM 6430 O O . CYS B 1 413 ? -21.593 4.690 -23.327 1.00 22.42 410 CYS B O 1
ATOM 6433 N N . PHE B 1 414 ? -19.740 5.996 -23.232 1.00 25.98 411 PHE B N 1
ATOM 6434 C CA . PHE B 1 414 ? -20.071 6.656 -21.970 1.00 22.98 411 PHE B CA 1
ATOM 6435 C C . PHE B 1 414 ? -21.399 7.407 -22.104 1.00 27.78 411 PHE B C 1
ATOM 6436 O O . PHE B 1 414 ? -22.297 7.224 -21.285 1.00 27.62 411 PHE B O 1
ATOM 6444 N N . GLU B 1 415 ? -21.527 8.209 -23.162 1.00 27.16 412 GLU B N 1
ATOM 6445 C CA . GLU B 1 415 ? -22.751 8.976 -23.426 1.00 29.57 412 GLU B CA 1
ATOM 6446 C C . GLU B 1 415 ? -23.967 8.074 -23.619 1.00 28.81 412 GLU B C 1
ATOM 6447 O O . GLU B 1 415 ? -25.086 8.482 -23.314 1.00 31.69 412 GLU B O 1
ATOM 6453 N N . LEU B 1 416 ?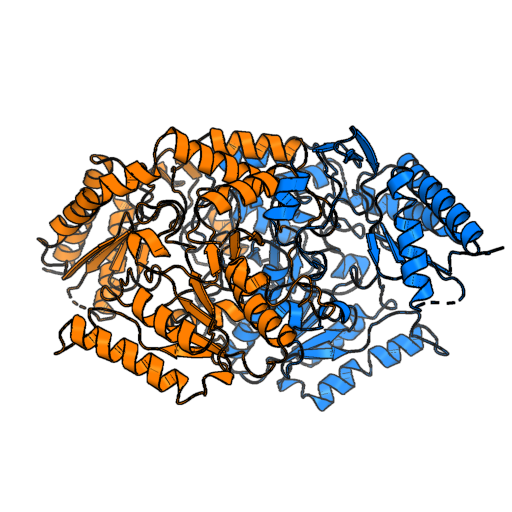 -23.731 6.853 -24.109 1.00 28.00 413 LEU B N 1
ATOM 6454 C CA . LEU B 1 416 ? -24.787 5.857 -24.331 1.00 24.04 413 LEU B CA 1
ATOM 6455 C C . LEU B 1 416 ? -25.000 4.863 -23.173 1.00 24.27 413 LEU B C 1
ATOM 6456 O O . LEU B 1 416 ? -25.809 3.933 -23.282 1.00 22.06 413 LEU B O 1
ATOM 6461 N N . GLY B 1 417 ? -24.285 5.058 -22.069 1.00 21.59 414 GLY B N 1
ATOM 6462 C CA . GLY B 1 417 ? -24.537 4.287 -20.849 1.00 25.18 414 GLY B CA 1
ATOM 6463 C C . GLY B 1 417 ? -23.599 3.121 -20.577 1.00 22.71 414 GLY B C 1
ATOM 6464 O O . GLY B 1 417 ? -23.970 2.154 -19.899 1.00 24.44 414 GLY B O 1
ATOM 6465 N N . LEU B 1 418 ? -22.376 3.210 -21.087 1.00 23.42 415 LEU B N 1
ATOM 6466 C CA . LEU B 1 418 ? -21.373 2.178 -20.812 1.00 26.48 415 LEU B CA 1
ATOM 6467 C C . LEU B 1 418 ? -19.976 2.736 -20.543 1.00 24.96 415 LEU B C 1
ATOM 6468 O O . LEU B 1 418 ? -19.438 3.481 -21.351 1.00 25.65 415 LEU B O 1
ATOM 6473 N N . ILE B 1 419 ? -19.390 2.357 -19.409 1.00 23.23 416 ILE B N 1
ATOM 6474 C CA . ILE B 1 419 ? -17.978 2.633 -19.160 1.00 25.61 416 ILE B CA 1
ATOM 6475 C C . ILE B 1 419 ? -17.135 1.530 -19.798 1.00 26.80 416 ILE B C 1
ATOM 6476 O O . ILE B 1 419 ? -17.339 0.349 -19.513 1.00 23.76 416 ILE B O 1
ATOM 6481 N N . VAL B 1 420 ? -16.214 1.910 -20.680 1.00 24.07 417 VAL B N 1
ATOM 6482 C CA . VAL B 1 420 ? -15.144 1.002 -21.100 1.00 28.80 417 VAL B CA 1
ATOM 6483 C C . VAL B 1 420 ? -13.812 1.600 -20.658 1.00 30.31 417 VAL B C 1
ATOM 6484 O O . VAL B 1 420 ? -13.717 2.809 -20.441 1.00 32.39 417 VAL B O 1
ATOM 6488 N N . ARG B 1 421 ? -12.798 0.756 -20.493 1.00 32.89 418 ARG B N 1
ATOM 6489 C CA . ARG B 1 421 ? -11.453 1.246 -20.211 1.00 36.54 418 ARG B CA 1
ATOM 6490 C C . ARG B 1 421 ? -10.714 1.481 -21.532 1.00 38.40 418 ARG B C 1
ATOM 6491 O O . ARG B 1 421 ? -10.507 0.534 -22.302 1.00 36.78 418 ARG B O 1
ATOM 6499 N N . PRO B 1 422 ? -10.324 2.743 -21.804 1.00 37.78 419 PRO B N 1
ATOM 6500 C CA . PRO B 1 422 ? -9.556 3.002 -23.017 1.00 36.52 419 PRO B CA 1
ATOM 6501 C C . PRO B 1 422 ? -8.107 2.544 -22.845 1.00 36.68 419 PRO B C 1
ATOM 6502 O O . PRO B 1 422 ? -7.491 2.784 -21.799 1.00 37.53 419 PRO B O 1
ATOM 6506 N N . LEU B 1 423 ? -7.586 1.857 -23.855 1.00 35.79 420 LEU B N 1
ATOM 6507 C CA . LEU B 1 423 ? -6.235 1.318 -23.786 1.00 40.47 420 LEU B CA 1
ATOM 6508 C C . LEU B 1 423 ? -5.621 1.287 -25.182 1.00 38.30 420 LEU B C 1
ATOM 6509 O O . LEU B 1 423 ? -5.630 0.252 -25.857 1.00 39.16 420 LEU B O 1
ATOM 6514 N N . GLY B 1 424 ? -5.108 2.441 -25.607 1.00 40.67 421 GLY B N 1
ATOM 6515 C CA . GLY B 1 424 ? -4.562 2.613 -26.951 1.00 37.61 421 GLY B CA 1
ATOM 6516 C C . GLY B 1 424 ? -5.651 2.514 -27.998 1.00 41.19 421 GLY B C 1
ATOM 6517 O O . GLY B 1 424 ? -6.563 3.352 -28.046 1.00 40.20 421 GLY B O 1
ATOM 6518 N N . ASP B 1 425 ? -5.558 1.478 -28.831 1.00 40.42 422 ASP B N 1
ATOM 6519 C CA . ASP B 1 425 ? -6.577 1.194 -29.841 1.00 40.13 422 ASP B CA 1
ATOM 6520 C C . ASP B 1 425 ? -7.570 0.105 -29.402 1.00 38.83 422 ASP B C 1
ATOM 6521 O O . ASP B 1 425 ? -8.300 -0.446 -30.230 1.00 41.01 422 ASP B O 1
ATOM 6526 N N . LEU B 1 426 ? -7.588 -0.201 -28.105 1.00 36.84 423 LEU B N 1
ATOM 6527 C CA . LEU B 1 426 ? -8.506 -1.202 -27.561 1.00 34.83 423 LEU B CA 1
ATOM 6528 C C . LEU B 1 426 ? -9.571 -0.598 -26.644 1.00 35.01 423 LEU B C 1
ATOM 6529 O O . LEU B 1 426 ? -9.297 0.349 -25.900 1.00 36.73 423 LEU B O 1
ATOM 6534 N N . CYS B 1 427 ? -10.782 -1.149 -26.712 1.00 32.11 424 CYS B N 1
ATOM 6535 C CA . CYS B 1 427 ? -11.798 -0.915 -25.695 1.00 31.90 424 CYS B CA 1
ATOM 6536 C C . CYS B 1 427 ? -11.819 -2.147 -24.811 1.00 28.77 424 CYS B C 1
ATOM 6537 O O . CYS B 1 427 ? -12.115 -3.239 -25.272 1.00 27.01 424 CYS B O 1
ATOM 6540 N N . VAL B 1 428 ? -11.482 -1.959 -23.543 1.00 28.58 425 VAL B N 1
ATOM 6541 C CA . VAL B 1 428 ? -11.304 -3.081 -22.621 1.00 27.34 425 VAL B CA 1
ATOM 6542 C C . VAL B 1 428 ? -12.470 -3.169 -21.647 1.00 25.46 425 VAL B C 1
ATOM 6543 O O . VAL B 1 428 ? -12.852 -2.170 -21.028 1.00 23.01 425 VAL B O 1
ATOM 6547 N N . ILE B 1 429 ? -13.035 -4.369 -21.533 1.00 22.57 426 ILE B N 1
ATOM 6548 C CA . ILE B 1 429 ? -14.082 -4.651 -20.548 1.00 24.67 426 ILE B CA 1
ATOM 6549 C C . ILE B 1 429 ? -13.730 -5.835 -19.642 1.00 25.49 426 ILE B C 1
ATOM 6550 O O . ILE B 1 429 ? -13.028 -6.767 -20.047 1.00 23.79 426 ILE B O 1
ATOM 6555 N N . SER B 1 430 ? -14.200 -5.760 -18.400 1.00 21.34 427 SER B N 1
ATOM 6556 C CA . SER B 1 430 ? -14.068 -6.836 -17.432 1.00 21.37 427 SER B CA 1
ATOM 6557 C C . SER B 1 430 ? -15.184 -6.701 -16.403 1.00 21.63 427 SER B C 1
ATOM 6558 O O . SER B 1 430 ? -14.928 -6.303 -15.266 1.00 22.65 427 SER B O 1
ATOM 6561 N N . PRO B 1 431 ? -16.425 -7.057 -16.795 1.00 18.71 428 PRO B N 1
ATOM 6562 C CA . PRO B 1 431 ? -17.626 -6.758 -16.004 1.00 19.61 428 PRO B CA 1
ATOM 6563 C C . PRO B 1 431 ? -17.700 -7.570 -14.713 1.00 23.99 428 PRO B C 1
ATOM 6564 O O . PRO B 1 431 ? -16.945 -8.530 -14.561 1.00 18.71 428 PRO B O 1
ATOM 6568 N N . PRO B 1 432 ? -18.597 -7.183 -13.780 1.00 25.02 429 PRO B N 1
ATOM 6569 C CA . PRO B 1 432 ? -18.836 -8.037 -12.627 1.00 21.87 429 PRO B CA 1
ATOM 6570 C C . PRO B 1 432 ? -19.171 -9.450 -13.073 1.00 24.64 429 PRO B C 1
ATOM 6571 O O . PRO B 1 432 ? -19.821 -9.640 -14.100 1.00 23.50 429 PRO B O 1
ATOM 6575 N N . LEU B 1 433 ? -18.720 -10.428 -12.299 1.00 22.97 430 LEU B N 1
ATOM 6576 C CA . LEU B 1 433 ? -18.798 -11.829 -12.696 1.00 24.45 430 LEU B CA 1
ATOM 6577 C C . LEU B 1 433 ? -20.223 -12.378 -12.726 1.00 25.44 430 LEU B C 1
ATOM 6578 O O . LEU B 1 433 ? -20.480 -13.443 -13.283 1.00 26.37 430 LEU B O 1
ATOM 6583 N N . ILE B 1 434 ? -21.138 -11.628 -12.125 1.00 25.11 431 ILE B N 1
ATOM 6584 C CA . ILE B 1 434 ? -22.549 -11.983 -12.064 1.00 27.49 431 ILE B CA 1
ATOM 6585 C C . ILE B 1 434 ? -23.356 -11.394 -13.239 1.00 24.41 431 ILE B C 1
ATOM 6586 O O . ILE B 1 434 ? -24.583 -11.530 -13.265 1.00 22.67 431 ILE B O 1
ATOM 6591 N N . ILE B 1 435 ? -22.668 -10.735 -14.180 1.00 24.67 432 ILE B N 1
ATOM 6592 C CA . ILE B 1 435 ? -23.304 -10.146 -15.369 1.00 19.72 432 ILE B CA 1
ATOM 6593 C C . ILE B 1 435 ? -24.056 -11.229 -16.147 1.00 22.30 432 ILE B C 1
ATOM 6594 O O . ILE B 1 435 ? -23.533 -12.330 -16.362 1.00 16.96 432 ILE B O 1
ATOM 6599 N N . SER B 1 436 ? -25.302 -10.925 -16.506 1.00 18.66 433 SER B N 1
ATOM 6600 C CA . SER B 1 436 ? -26.191 -11.871 -17.180 1.00 18.88 433 SER B CA 1
ATOM 6601 C C . SER B 1 436 ? -26.024 -11.817 -18.697 1.00 20.51 433 SER B C 1
ATOM 6602 O O . SER B 1 436 ? -25.386 -10.891 -19.225 1.00 20.83 433 SER B O 1
ATOM 6605 N N . ARG B 1 437 ? -26.633 -12.788 -19.392 1.00 19.60 434 ARG B N 1
ATOM 6606 C CA A ARG B 1 437 ? -26.682 -12.761 -20.855 0.50 21.00 434 ARG B CA 1
ATOM 6607 C CA B ARG B 1 437 ? -26.720 -12.782 -20.863 0.50 20.99 434 ARG B CA 1
ATOM 6608 C C . ARG B 1 437 ? -27.330 -11.470 -21.372 1.00 20.65 434 ARG B C 1
ATOM 6609 O O . ARG B 1 437 ? -26.796 -10.836 -22.289 1.00 25.20 434 ARG B O 1
ATOM 6624 N N . ALA B 1 438 ? -28.450 -11.066 -20.757 1.00 21.48 435 ALA B N 1
ATOM 6625 C CA . ALA B 1 438 ? -29.162 -9.813 -21.089 1.00 23.31 435 ALA B CA 1
ATOM 6626 C C . ALA B 1 438 ? -28.269 -8.581 -21.009 1.00 20.54 435 ALA B C 1
ATOM 6627 O O . ALA B 1 438 ? -28.235 -7.763 -21.930 1.00 20.90 435 ALA B O 1
ATOM 6629 N N . GLN B 1 439 ? -27.550 -8.467 -19.897 1.00 25.12 436 GLN B N 1
ATOM 6630 C CA . GLN B 1 439 ? -26.694 -7.320 -19.632 1.00 22.55 436 GLN B CA 1
ATOM 6631 C C . GLN B 1 439 ? -25.469 -7.332 -20.544 1.00 23.42 436 GLN B C 1
ATOM 6632 O O . GLN B 1 439 ? -25.003 -6.274 -20.974 1.00 19.85 436 GLN B O 1
ATOM 6638 N N . ILE B 1 440 ? -24.962 -8.526 -20.852 1.00 23.14 437 ILE B N 1
ATOM 6639 C CA . ILE B 1 440 ? -23.904 -8.656 -21.871 1.00 23.65 437 ILE B CA 1
ATOM 6640 C C . ILE B 1 440 ? -24.382 -8.124 -23.237 1.00 24.78 437 ILE B C 1
ATOM 6641 O O . ILE B 1 440 ? -23.693 -7.308 -23.855 1.00 20.51 437 ILE B O 1
ATOM 6646 N N . ASP B 1 441 ? -25.573 -8.548 -23.661 1.00 24.02 438 ASP B N 1
ATOM 6647 C CA . ASP B 1 441 ? -26.190 -8.060 -24.900 1.00 28.32 438 ASP B CA 1
ATOM 6648 C C . ASP B 1 441 ? -26.366 -6.543 -24.919 1.00 26.92 438 ASP B C 1
ATOM 6649 O O . ASP B 1 441 ? -26.032 -5.912 -25.914 1.00 29.38 438 ASP B O 1
ATOM 6654 N N . GLU B 1 442 ? -26.883 -5.985 -23.817 1.00 30.04 439 GLU B N 1
ATOM 6655 C CA . GLU B 1 442 ? -26.989 -4.528 -23.602 1.00 31.47 439 GLU B CA 1
ATOM 6656 C C . GLU B 1 442 ? -25.647 -3.829 -23.818 1.00 29.41 439 GLU B C 1
ATOM 6657 O O . GLU B 1 442 ? -25.573 -2.827 -24.530 1.00 30.93 439 GLU B O 1
ATOM 6663 N N . MET B 1 443 ? -24.604 -4.368 -23.178 1.00 28.15 440 MET B N 1
ATOM 6664 C CA . MET B 1 443 ? -23.245 -3.827 -23.222 1.00 25.29 440 MET B CA 1
ATOM 6665 C C . MET B 1 443 ? -22.707 -3.835 -24.652 1.00 26.20 440 MET B C 1
ATOM 6666 O O . MET B 1 443 ? -22.110 -2.849 -25.102 1.00 25.49 440 MET B O 1
ATOM 6671 N N . VAL B 1 444 ? -22.948 -4.936 -25.363 1.00 24.18 441 VAL B N 1
ATOM 6672 C CA . VAL B 1 444 ? -22.485 -5.096 -26.749 1.00 25.44 441 VAL B CA 1
ATOM 6673 C C . VAL B 1 444 ? -23.284 -4.222 -27.726 1.00 24.38 441 VAL B C 1
ATOM 6674 O O . VAL B 1 444 ? -22.714 -3.667 -28.661 1.00 23.58 441 VAL B O 1
ATOM 6678 N N . ALA B 1 445 ? -24.587 -4.082 -27.490 1.00 25.93 442 ALA B N 1
ATOM 6679 C CA . ALA B 1 445 ? -25.437 -3.203 -28.317 1.00 28.39 442 ALA B CA 1
ATOM 6680 C C . ALA B 1 445 ? -25.005 -1.737 -28.236 1.00 27.24 442 ALA B C 1
ATOM 6681 O O . ALA B 1 445 ? -24.982 -1.038 -29.255 1.00 31.94 442 ALA B O 1
ATOM 6683 N N . ILE B 1 446 ? -24.661 -1.285 -27.028 1.00 25.44 443 ILE B N 1
ATOM 6684 C CA . ILE B 1 446 ? -24.082 0.052 -26.828 1.00 26.06 443 ILE B CA 1
ATOM 6685 C C . ILE B 1 446 ? -22.769 0.203 -27.601 1.00 25.65 443 ILE B C 1
ATOM 6686 O O . ILE B 1 446 ? -22.591 1.181 -28.325 1.00 29.44 443 ILE B O 1
ATOM 6691 N N . MET B 1 447 ? -21.874 -0.778 -27.459 1.00 27.63 444 MET B N 1
ATOM 6692 C CA . MET B 1 447 ? -20.607 -0.828 -28.217 1.00 26.54 444 MET B CA 1
ATOM 6693 C C . MET B 1 447 ? -20.820 -0.777 -29.734 1.00 31.01 444 MET B C 1
ATOM 6694 O O . MET B 1 447 ? -20.183 0.022 -30.432 1.00 29.72 444 MET B O 1
ATOM 6699 N N . ARG B 1 448 ? -21.737 -1.612 -30.222 1.00 31.32 445 ARG B N 1
ATOM 6700 C CA . ARG B 1 448 ? -22.085 -1.669 -31.641 1.00 34.04 445 ARG B CA 1
ATOM 6701 C C . ARG B 1 448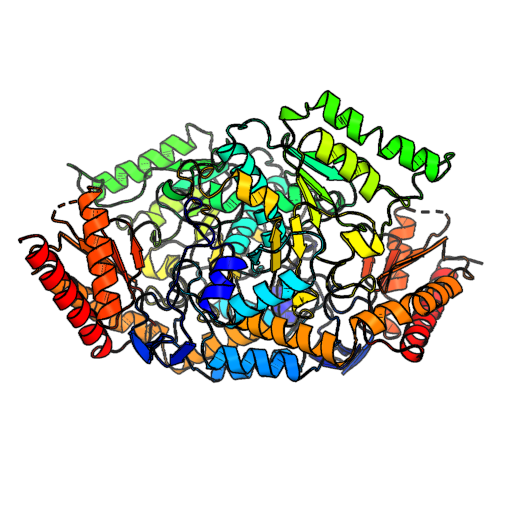 ? -22.586 -0.321 -32.176 1.00 36.33 445 ARG B C 1
ATOM 6702 O O . ARG B 1 448 ? -22.146 0.129 -33.234 1.00 37.51 445 ARG B O 1
ATOM 6710 N N . GLN B 1 449 ? -23.488 0.319 -31.435 1.00 35.81 446 GLN B N 1
ATOM 6711 C CA . GLN B 1 449 ? -23.982 1.647 -31.802 1.00 34.24 446 GLN B CA 1
ATOM 6712 C C . GLN B 1 449 ? -22.865 2.693 -31.822 1.00 33.59 446 GLN B C 1
ATOM 6713 O O . GLN B 1 449 ? -22.754 3.470 -32.773 1.00 33.14 446 GLN B O 1
ATOM 6719 N N . ALA B 1 450 ? -22.033 2.693 -30.782 1.00 35.25 447 ALA B N 1
ATOM 6720 C CA . ALA B 1 450 ? -20.958 3.672 -30.656 1.00 35.48 447 ALA B CA 1
ATOM 6721 C C . ALA B 1 450 ? -19.875 3.501 -31.721 1.00 37.30 447 ALA B C 1
ATOM 6722 O O . ALA B 1 450 ? -19.318 4.490 -32.194 1.00 32.04 447 ALA B O 1
ATOM 6724 N N . ILE B 1 451 ? -19.583 2.256 -32.100 1.00 35.71 448 ILE B N 1
ATOM 6725 C CA . ILE B 1 451 ? -18.603 2.009 -33.157 1.00 33.70 448 ILE B CA 1
ATOM 6726 C C . ILE B 1 451 ? -19.154 2.432 -34.531 1.00 32.65 448 ILE B C 1
ATOM 6727 O O . ILE B 1 451 ? -18.450 3.094 -35.292 1.00 29.02 448 ILE B O 1
ATOM 6732 N N . THR B 1 452 ? -20.410 2.080 -34.818 1.00 35.00 449 THR B N 1
ATOM 6733 C CA . THR B 1 452 ? -21.058 2.460 -36.090 1.00 41.15 449 THR B CA 1
ATOM 6734 C C . THR B 1 452 ? -21.199 3.974 -36.258 1.00 39.83 449 THR B C 1
ATOM 6735 O O . THR B 1 452 ? -21.015 4.488 -37.357 1.00 44.23 449 THR B O 1
ATOM 6739 N N . GLU B 1 453 ? -21.514 4.675 -35.167 1.00 40.50 450 GLU B N 1
ATOM 6740 C CA . GLU B 1 453 ? -21.698 6.129 -35.189 1.00 39.77 450 GLU B CA 1
ATOM 6741 C C . GLU B 1 453 ? -20.402 6.899 -35.395 1.00 42.08 450 GLU B C 1
ATOM 6742 O O . GLU B 1 453 ? -20.358 7.830 -36.202 1.00 43.06 450 GLU B O 1
ATOM 6748 N N . VAL B 1 454 ? -19.361 6.512 -34.658 1.00 42.02 451 VAL B N 1
ATOM 6749 C CA . VAL B 1 454 ? -18.050 7.157 -34.749 1.00 41.47 451 VAL B CA 1
ATOM 6750 C C . VAL B 1 454 ? -17.384 6.821 -36.090 1.00 42.91 451 VAL B C 1
ATOM 6751 O O . VAL B 1 454 ? -16.757 7.692 -36.700 1.00 41.14 451 VAL B O 1
ATOM 6755 N N . SER B 1 455 ? -17.554 5.579 -36.556 1.00 44.12 452 SER B N 1
ATOM 6756 C CA . SER B 1 455 ? -17.052 5.159 -37.877 1.00 46.68 452 SER B CA 1
ATOM 6757 C C . SER B 1 455 ? -17.677 5.946 -39.026 1.00 46.57 452 SER B C 1
ATOM 6758 O O . SER B 1 455 ? -16.960 6.411 -39.909 1.00 48.41 452 SER B O 1
ATOM 6761 N N . ALA B 1 456 ? -19.004 6.088 -39.001 1.00 48.41 453 ALA B N 1
ATOM 6762 C CA . ALA B 1 456 ? -19.741 6.847 -40.021 1.00 52.21 453 ALA B CA 1
ATOM 6763 C C . ALA B 1 456 ? -19.352 8.321 -40.037 1.00 53.85 453 ALA B C 1
ATOM 6764 O O . ALA B 1 456 ? -19.290 8.934 -41.102 1.00 53.23 453 ALA B O 1
ATOM 6766 N N . ALA B 1 457 ? -19.090 8.872 -38.851 1.00 55.28 454 ALA B N 1
ATOM 6767 C CA . ALA B 1 457 ? -18.615 10.247 -38.697 1.00 56.76 454 ALA B CA 1
ATOM 6768 C C . ALA B 1 457 ? -17.167 10.417 -39.178 1.00 59.54 454 ALA B C 1
ATOM 6769 O O . ALA B 1 457 ? -16.781 11.497 -39.634 1.00 59.42 454 ALA B O 1
ATOM 6771 N N . HIS B 1 458 ? -16.377 9.349 -39.069 1.00 61.43 455 HIS B N 1
ATOM 6772 C CA . HIS B 1 458 ? -15.018 9.311 -39.613 1.00 63.12 455 HIS B CA 1
ATOM 6773 C C . HIS B 1 458 ? -15.011 8.857 -41.078 1.00 63.77 455 HIS B C 1
ATOM 6774 O O . HIS B 1 458 ? -13.961 8.847 -41.724 1.00 65.37 455 HIS B O 1
ATOM 6781 N N . GLY B 1 459 ? -16.181 8.477 -41.590 1.00 63.70 456 GLY B N 1
ATOM 6782 C CA . GLY B 1 459 ? -16.337 8.059 -42.981 1.00 63.48 456 GLY B CA 1
ATOM 6783 C C . GLY B 1 459 ? -15.830 6.654 -43.236 1.00 64.73 456 GLY B C 1
ATOM 6784 O O . GLY B 1 459 ? -14.724 6.475 -43.746 1.00 65.88 456 GLY B O 1
ATOM 6785 N N . LEU B 1 460 ? -16.638 5.660 -42.872 1.00 64.61 457 LEU B N 1
ATOM 6786 C CA . LEU B 1 460 ? -16.319 4.249 -43.114 1.00 66.04 457 LEU B CA 1
ATOM 6787 C C . LEU B 1 460 ? -17.571 3.436 -43.438 1.00 65.37 457 LEU B C 1
ATOM 6788 O O . LEU B 1 460 ? -18.577 3.519 -42.733 1.00 64.07 457 LEU B O 1
#

Solvent-accessible surface area: 28546 Å² total; per-residue (Å²): 103,24,32,34,3,12,99,66,40,4,1,15,4,30,8,45,0,41,110,30,24,163,35,98,31,47,8,7,55,74,7,75,29,1,27,1,19,5,111,122,46,94,133,1,8,7,0,6,0,9,9,7,0,0,0,2,0,6,21,53,120,69,0,0,76,28,0,19,121,20,0,68,48,2,0,1,5,8,1,63,81,18,2,5,45,14,1,0,75,0,0,63,44,0,18,100,31,14,13,63,50,1,31,27,0,2,0,0,6,9,16,13,3,0,0,0,0,0,0,6,0,0,7,0,4,1,28,11,54,58,64,82,131,10,18,47,0,0,0,1,94,42,0,50,5,6,3,0,21,12,0,9,3,0,2,1,60,69,63,29,55,83,42,14,72,11,97,81,109,49,14,17,27,2,47,9,0,18,45,106,101,4,73,159,90,57,70,127,39,6,10,74,66,10,10,90,47,0,55,72,56,3,144,90,46,20,43,110,30,0,1,0,0,0,0,11,1,0,0,0,12,18,0,0,5,42,4,14,103,32,2,4,47,95,1,25,61,12,0,117,145,44,55,4,6,1,0,1,5,1,18,15,1,2,1,0,0,8,2,26,40,6,0,0,79,158,56,29,47,1,56,3,26,0,0,0,0,3,14,1,0,0,1,0,0,0,2,2,0,0,2,0,0,7,98,64,12,3,52,95,0,13,33,188,77,2,177,63,3,125,2,26,2,2,13,27,6,1,10,1,0,0,1,0,12,0,0,38,18,0,0,55,1,1,77,163,71,20,0,8,70,70,0,101,131,27,20,120,66,1,40,64,12,2,27,57,0,132,113,15,76,0,13,47,46,9,40,28,28,9,0,0,0,0,0,11,0,25,48,158,94,84,82,113,8,109,44,0,0,75,94,1,24,104,79,1,46,99,62,9,0,18,4,22,26,17,37,19,13,4,1,0,0,0,0,1,48,3,46,125,62,36,0,62,80,0,12,61,31,3,82,79,0,2,59,64,3,4,72,81,62,62,47,159,100,18,27,34,4,15,101,68,39,4,1,18,4,29,8,43,0,44,112,27,22,160,35,95,28,53,11,5,54,80,7,78,32,0,26,0,25,5,102,106,59,84,127,0,3,5,0,13,0,8,24,5,0,0,0,3,0,5,24,53,161,58,0,4,69,27,0,16,119,19,0,51,49,2,0,2,5,7,1,60,73,20,2,4,49,12,0,0,90,0,0,62,54,0,8,102,35,13,14,56,46,1,39,28,0,2,0,0,5,9,17,12,3,0,0,0,1,0,0,6,0,0,9,0,4,1,28,8,50,57,67,80,137,7,18,50,0,0,0,1,93,39,0,46,5,5,4,0,18,9,0,8,2,0,1,1,59,68,63,32,59,83,42,13,70,13,99,80,117,48,15,20,30,2,50,8,0,16,50,132,102,6,70,166,97,58,69,124,41,6,9,75,52,8,12,97,49,0,83,75,58,2,141,88,53,21,43,112,29,0,1,0,0,0,1,11,1,0,0,0,9,19,2,0,6,44,6,11,101,34,1,5,47,92,2,24,62,16,0,118,152,42,56,4,7,1,0,1,6,1,23,14,1,2,1,0,0,9,2,25,41,6,0,0,77,158,59,28,45,2,57,3,26,0,0,0,0,2,9,2,0,0,1,0,0,0,2,1,0,0,2,0,0,7,110,64,12,4,53,99,0,11,39,176,68,2,175,62,2,123,3,25,2,2,14,24,6,1,8,1,0,0,0,0,12,0,0,26,12,0,0,70,1,1,75,156,76,19,0,8,74,72,0,104,133,19,18,121,73,0,36,64,14,2,30,58,0,130,113,11,99,1,13,54,50,7,49,28,27,9,0,0,0,0,0,3,0,56,94,81,82,77,118,11,114,58,1,0,78,109,1,21,75,66,1,37,94,50,12,0,17,4,19,24,26,35,23,14,3,2,0,1,0,0,1,44,3,43,124,63,36,0,66,65,0,12,60,30,2,84,80,0,2,60,64,13,4,70,90,85,56,100

B-factor: mean 29.32, std 10.36, range [2.0, 83.59]

CATH classification: 3.90.1150.10 (+1 more: 3.40.640.10)

Sequence (886 aa):
AVGAAMRDHILLPAQEMAKLGKSAQPVLTHAEGIYVHTEDGRRLIDGPAGMWCAQVGYGRREIVDAMAHQAMVLPYASPWYMATSPAARLAEKIATLTPGDLNNRIFFTTGGSTAVDSALRFSEFYNNVLGRPQKKRIIVRYDGYHGSTALTAACTGRRTGNWPNFDIAQDRISFLSSPNPRHAGNNRSQEAFLDDLVQQEFEDRIESLGPDTIAAFLAEPILASGGVIIPPAGYHARFKAICEKHDILYISDEVVTGFGRCGEWFASEKVFGVVPDIITFAKGVTSGYVPLGGLAISEAVLARISGENAKGSWFTNGYTYSNQPVACAAALANIELMEREGIVDQAREMADYFAAALASLRDLPGVAETRSVGLVGCVQCLLDGTAEDKAFTLKIDERRCFELGLIVRPLGDLCVISPPLIISRAQIDEMVAIMRQAITEVSAAHGLTAVGAAMRDHILLPAQEMAKLGKSAQPVLTHAEGIYVHTEDDGRRLIDGPAGMWCAQVGYGRREIVDAMAHQAMVLPYASPWYMATSPAARLAEKIATLTPGDLNNRIFFTTGGSTAVDSALRFSEFYNNVLGRPQKKRIIVRYDGYHGSTALTAACTGRRTGNWPNFDIAQDRISFLSSPNPRHAGNRSQEAFLDDLVQEFEDRIESSLGPDTIAAFLAEPILASSGGVIIPPAGYHARFKAICEKHDILYISDEVVTGFGRCGEWFASEKVFGVVPDIITFAKGVTSGYVPLGGLAISEAVLARRISGEENAKGSWFTNGYTYSNQPVACAAALANIELMEREGIVDQAREMADYFAAALASLRDLPGVAETRSVGLVGCVQCLLGTAEDKAFTLKIDERCFELGLIVRPLGDLCVISPPLIISRRAQIDEMVAIMRQAITEVSAAHGL

Organism: Cereibacter sphaeroides (strain ATCC 17023 / DSM 158 / JCM 6121 / CCUG 31486 / LMG 2827 / NBRC 12203 / NCIMB 8253 / ATH 2.4.1.) (NCBI:txid272943)

Foldseek 3Di:
DVQQCCLPPPDDVVDPPVCRSPDGDFAWDDFDFQWTATPVRAIFGAFCLVPLFQQRTPDDVLLVVLLVVCCVVPQDDFPVPDDDDLLVVLLCVVLVAAPDQLRGKWKDQAQLLALVLVLVVLCVLCVLVVLNLARAEEAAALAARDDDLVRVLRYNPCVVPPPHDNDDPSYDYAYDLAPVVCPPHDLVVSLVVSLVRVVVVCVVSPLSNHRAYEEACFRALSFRGHHRAPNQVSVQVVCVVSVHFYEHECQNVAQQLQLGNGCACPPRNDNGQKYKYWRNLLSPPGGMIMMRGGPVSVVCCDDVSVNPDDSPDHDRCISRNSSSSSSVSSVVVCVVVVLSNLLNVCFVLLQVLLVVLVPFLQWDDKDDGRQKIKTFGDPVLDQVLQVLCVQLQVQLVVLRYHFDRNRRMTIGRTHSPDDSVNSNVSSVSSSVSSVVSCVVVPGD/DVQQCCLPPNDDDVDDPVCRSPDGDFAWDDFDFQWTATPVGFIFGAFCLVPLFQQRTDDDVLLVVLLVVCCVPPQADFPVPDDDDLLVVLLQVVLVAAPDQLRGKWKDQAQQLQVVLVLVVLCVLCVLVVLNLARAEEAEALAARDDDLVRQLNYNPCVSPPPHPNDDPRYDYAYDLAPVVQPPHDLVVSLVVSLVRLVVVCVVVPLSNHRAYEEECANALSARGHHRAPNLVSVVVVCVVSVHFYEYECQNVADQLQLGNGCRPPPRNDRGQKYKYWRHLLSNPGGMIMMGGHPVSVVCCDDVSVNPDDSPDHDRCISGNSSSSSSVSSVVVCVVVVLSNLLNVCFVLLQVLLVVLCPDPQWDDKDDGRQKIKTFGDLVDVVLQVLCVQLQVQLVVVRYHFDRRRRITIGRTHSNQDSVNSNVSSVSSNVSNVVSNVVVPD